Protein AF-0000000069417308 (afdb_homodimer)

Radius of gyration: 27.57 Å; Cα contacts (8 Å, |Δi|>4): 1697; chains: 2; bounding box: 62×81×60 Å

Foldseek 3Di:
DDDPCPPPDDDDDDQLVVLVVVLVVDPDPLFFEFADPAFADLVRHQDQAPLLVVVLVVVVPDPVDDFDFAALQADVLLQLLVVCLQQNPPAPLSVQQQKGKGKAQFLLRLLLLVLLLLCPPVVAQEEEEEVVADPCNVVSNVVSPRPHYHYFYAADLVVLAGPLVRRLVVLLPDAASYEYEAELALTPAALHDDDPVSLVSVLVSCVVRNYAYEYEYAQQCLWQLHNCVSSVNVNVSVVVVDFYKYKYGPCHLNVPVPLRIIMIMTGHNHNVVSVVSVVVSSVVSCVPPNHDGHSVSSSSSVQSVDPVSVVSSSVVSNVNQVVLLVLLVLLQVLLVVVVQPDNQVSSNNRIGQKHQRSDAQVLQVCCCPVLNYGHGSRRMTGSSSDHPVNSNVSSVSSSVSRVD/DDDPCPPPDDDDDDQLVVLVVVLVVDPDPLFFEFADPAFADLVRHQDQAPLLVVVLVVVVPDPVDDFDFAALQADVLLQLLVVCLQQNPPAPLVVQQQKGKGKAQFLLRLLLLVLLLLCPPVVAQEEEEEVVADPCNVVSNVVSPRPHYHYFYAADLVVLAGPLVRRLVVLLPDAASYEYEAELALTPAALHDDDPVSLVSVLVSCVVRNYAYEYEYAQQCQWQLHNCVSSVNVNVSVVVVDFYKYKYGPCHLNVPVPLRIIMIMTGHNHNVVSVVSVVVSSVVSCVPPNHDGHSVSSSSSVQSVDPVSVVSSSVVSNVNQVVLLVLLVLLQVLLVVVVQPDNQVSSNNRIGQKHQRSDAQVLQVCCCPVLNYGHGSRRMTGSSSDHPVNSNVSSVSSSVSRVD

Secondary structure (DSSP, 8-state):
---TTTTPPPPPPPHHHHHHHHHHH---TT-EE----S---TTS-----HHHHHHHHHHHH-TT---PPPPTT--HHHHHHHHHHHH-TT-HHHHTT-EEEEEEEHHHHHHHHHHHHHHHTS---EEEEEES--THHHHHHHHTT--EEEEEE-EETTTTEE-HHHHHHHHHTPPTT-EEEEE-SS-TTT-----HHHHHHHHHHHHHHT-EEEEEES-TTTTTS-TTGGGHHHHHHHHTT--EEEEEE-TTTTT-TTTTEEEEEEE-SSHHHHHHHHHHHHHHHHTTTSS--SHHHHHHHHHHT-HHHHHHHHHHHHHHHHHHHHHHHHHHHHHHHTT-SS--THHHHS-SSEEE----HHHHHHHHHTT-EE--TTSEEEGGG--TTTHHHHHHHHHHHHH-/---TTTTPPPPPPPHHHHHHHHHHH---TT-EE----S---TTS-----HHHHHHHHHHHH-TT---PPPPTT--HHHHHHHHHHHH-TT-HHHHTT-EEEEEEEHHHHHHHHHHHHHHHTS---EEEEEES--THHHHHHHHTT--EEEEEE-EETTTTEE-HHHHHHHHHTPPTT-EEEEE-SS-TTT-----HHHHHHHHHHHHHHT-EEEEEES-TTTTTS-TTGGGHHHHHHHHTT--EEEEEE-HHHHT-TTTTEEEEEEE-SSHHHHHHHHHHHHHHHHTTTSS--SHHHHHHHHHHT-HHHHHHHHHHHHHHHHHHHHHHHHHHHHHHHTT-SS--THHHHS-SSEEE----HHHHHHHHHTT-EE--TTSEEEGGG--TTTHHHHHHHHHHHHH-

So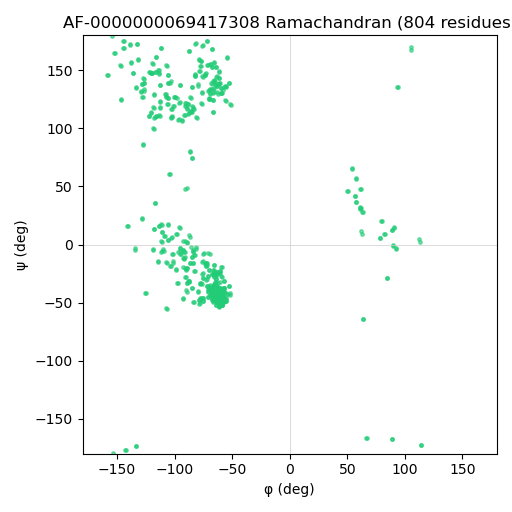lvent-accessible surface area (backbone atoms only — not comparable to full-atom values): 40293 Å² total; per-residue (Å²): 116,88,42,98,41,66,80,51,66,68,48,80,73,57,62,64,60,49,53,51,52,51,55,72,68,47,82,59,88,72,50,42,62,21,48,58,96,59,70,35,38,73,86,68,36,78,60,70,45,67,61,57,49,54,44,41,38,51,58,45,68,39,83,85,65,74,37,63,66,45,51,47,45,23,57,64,65,28,30,55,50,52,49,31,61,51,54,39,80,84,29,62,48,61,75,61,48,7,54,50,50,31,45,27,40,12,37,50,19,11,47,28,53,50,31,41,45,41,30,70,75,68,61,30,40,38,38,35,37,43,39,74,47,51,86,58,60,62,53,20,35,41,74,46,64,35,80,39,81,43,70,26,48,36,61,28,81,86,77,58,40,71,25,58,69,50,26,52,56,46,50,63,66,46,53,68,50,24,34,37,54,41,60,47,36,41,23,51,45,53,3,53,63,75,51,73,69,52,46,51,52,52,51,52,43,40,59,74,33,48,43,38,45,36,32,41,31,50,35,50,16,34,34,76,35,34,48,64,71,34,28,44,52,63,36,50,42,48,74,72,62,51,60,36,37,35,17,30,24,40,26,63,53,57,37,30,44,14,41,24,30,18,29,26,35,39,39,36,64,32,42,67,28,29,54,18,50,50,37,44,48,38,54,55,36,42,37,44,33,37,34,44,54,40,68,44,38,52,46,51,26,54,30,70,73,29,71,71,44,32,53,53,43,49,50,52,24,31,52,54,17,49,50,40,52,47,46,29,47,49,50,40,52,47,31,56,73,68,62,34,90,72,83,60,58,49,51,63,69,30,33,34,59,32,35,48,71,72,45,47,55,68,39,35,48,44,35,33,74,73,57,36,36,37,52,40,64,76,21,32,32,22,46,30,53,50,28,87,85,45,42,66,59,53,38,52,50,50,39,47,48,73,76,101,116,86,45,96,41,66,78,50,67,67,49,79,74,56,62,65,59,49,52,50,51,51,54,73,68,47,82,59,88,72,52,43,63,21,49,57,96,58,71,34,39,74,86,66,37,78,59,70,43,66,60,57,50,53,45,41,39,51,58,45,67,40,83,85,64,74,36,63,66,44,51,48,44,22,56,64,65,28,31,55,49,52,48,31,61,50,54,38,80,84,29,62,48,62,76,61,49,7,53,49,50,31,46,26,38,12,38,50,18,12,47,28,53,50,31,42,46,40,30,70,73,68,62,32,41,36,39,36,36,44,39,74,46,54,85,57,59,63,54,20,34,41,74,45,64,35,80,39,82,44,71,28,47,36,63,27,83,86,76,59,39,72,25,60,67,50,24,52,55,45,49,62,67,45,54,68,51,24,34,37,54,40,61,48,34,41,23,50,46,52,3,53,64,76,53,75,70,51,45,51,52,51,50,50,43,40,59,74,34,48,42,38,44,35,32,41,31,50,36,52,16,34,34,77,34,34,49,64,72,35,27,43,52,62,37,50,43,50,75,72,62,51,60,37,37,34,19,30,24,38,26,61,52,59,39,29,45,14,42,24,32,19,29,25,34,40,37,36,62,32,42,68,27,28,53,17,50,49,38,46,48,37,54,54,37,43,36,44,33,36,36,44,53,41,67,44,39,52,47,52,27,53,31,70,73,29,73,70,44,32,53,53,44,50,51,50,26,31,52,55,17,50,49,39,54,49,46,30,46,50,49,39,50,48,31,54,72,68,62,34,89,73,84,60,58,51,54,63,70,30,33,35,59,31,35,48,71,74,45,47,56,69,39,37,48,45,36,33,73,74,55,36,36,37,53,40,64,77,21,32,33,23,45,32,52,50,29,84,85,46,41,65,58,52,38,52,51,50,37,47,48,74,76,101

Nearest PDB structures (foldseek):
  3pdb-assembly1_A  TM=9.779E-01  e=7.940E-50  Mus musculus
  7aat-assembly1_A  TM=9.725E-01  e=1.967E-49  Gallus gallus
  8skr-assembly1_C  TM=9.762E-01  e=3.353E-49  Homo sapiens
  5ax8-assembly2_D  TM=9.815E-01  e=4.342E-48  Homo sapiens
  4eu1-assembly1_B  TM=9.688E-01  e=7.222E-45  Trypanosoma brucei

Organism: NCBI:txid2607531

pLDDT: mean 96.26, std 3.52, range [65.75, 98.94]

Structure (mmCIF, N/CA/C/O backbone):
data_AF-0000000069417308-model_v1
#
loop_
_entity.id
_entity.type
_entity.pdbx_description
1 polymer 'Aspartate aminotransferase'
#
loop_
_atom_site.group_PDB
_atom_site.id
_atom_site.type_symbol
_atom_site.label_atom_id
_atom_site.label_alt_id
_atom_site.label_comp_id
_atom_site.label_asym_id
_atom_site.label_entity_id
_atom_site.label_seq_id
_atom_site.pdbx_PDB_ins_code
_atom_site.Cartn_x
_atom_site.Cartn_y
_atom_site.Cartn_z
_atom_site.occupancy
_atom_site.B_iso_or_equiv
_atom_site.auth_seq_id
_atom_site.auth_comp_id
_atom_site.auth_asym_id
_atom_site.auth_atom_id
_atom_site.pdbx_PDB_model_num
ATOM 1 N N . MET A 1 1 ? -25.172 -20.375 13.344 1 65.75 1 MET A N 1
ATOM 2 C CA . MET A 1 1 ? -23.891 -21.047 13.586 1 65.75 1 MET A CA 1
ATOM 3 C C . MET A 1 1 ? -22.984 -20.172 14.453 1 65.75 1 MET A C 1
ATOM 5 O O . MET A 1 1 ? -23.078 -18.938 14.414 1 65.75 1 MET A O 1
ATOM 9 N N . SER A 1 2 ? -22.328 -20.781 15.375 1 86.12 2 SER A N 1
ATOM 10 C CA . SER A 1 2 ? -21.375 -20.109 16.25 1 86.12 2 SER A CA 1
ATOM 11 C C . SER A 1 2 ? -20.172 -19.609 15.461 1 86.12 2 SER A C 1
ATOM 13 O O . SER A 1 2 ? -19.812 -20.172 14.422 1 86.12 2 SER A O 1
ATOM 15 N N . SER A 1 3 ? -19.734 -18.344 15.695 1 94.75 3 SER A N 1
ATOM 16 C CA . SER A 1 3 ? -18.578 -17.781 15.023 1 94.75 3 SER A CA 1
ATOM 17 C C . SER A 1 3 ? -17.359 -17.75 15.945 1 94.75 3 SER A C 1
ATOM 19 O O . SER A 1 3 ? -17.484 -17.438 17.125 1 94.75 3 SER A O 1
ATOM 21 N N . LYS A 1 4 ? -16.25 -18.047 15.398 1 94.19 4 LYS A N 1
ATOM 22 C CA . LYS A 1 4 ? -15.008 -17.953 16.172 1 94.19 4 LYS A CA 1
ATOM 23 C C . LYS A 1 4 ? -14.641 -16.5 16.438 1 94.19 4 LYS A C 1
ATOM 25 O O . LYS A 1 4 ? -13.773 -16.234 17.281 1 94.19 4 LYS A O 1
ATOM 30 N N . TYR A 1 5 ? -15.375 -15.547 15.828 1 96.88 5 TYR A N 1
ATOM 31 C CA . TYR A 1 5 ? -15.07 -14.133 15.969 1 96.88 5 TYR A CA 1
ATOM 32 C C . TYR A 1 5 ? -16.156 -13.414 16.766 1 96.88 5 TYR A C 1
ATOM 34 O O . TYR A 1 5 ? -16.234 -12.18 16.75 1 96.88 5 TYR A O 1
ATOM 42 N N . ALA A 1 6 ? -16.922 -14.172 17.453 1 94.38 6 ALA A N 1
ATOM 43 C CA . ALA A 1 6 ? -18.062 -13.617 18.188 1 94.38 6 ALA A CA 1
ATOM 44 C C . ALA A 1 6 ? -17.594 -12.703 19.312 1 94.38 6 ALA A C 1
ATOM 46 O O . ALA A 1 6 ? -18.312 -11.773 19.703 1 94.38 6 ALA A O 1
ATOM 47 N N . ASP A 1 7 ? -16.344 -12.922 19.797 1 93.5 7 ASP A N 1
ATOM 48 C CA . ASP A 1 7 ? -15.898 -12.18 20.969 1 93.5 7 ASP A CA 1
ATOM 49 C C . ASP A 1 7 ? -14.836 -11.141 20.578 1 93.5 7 ASP A C 1
ATOM 51 O O . ASP A 1 7 ? -14.234 -10.516 21.453 1 93.5 7 ASP A O 1
ATOM 55 N N . VAL A 1 8 ? -14.641 -10.992 19.312 1 96.25 8 VAL A N 1
ATOM 56 C CA . VAL A 1 8 ? -13.719 -9.953 18.859 1 96.25 8 VAL A CA 1
ATOM 57 C C . VAL A 1 8 ? -14.289 -8.578 19.188 1 96.25 8 VAL A C 1
ATOM 59 O O . VAL A 1 8 ? -15.453 -8.297 18.891 1 96.25 8 VAL A O 1
ATOM 62 N N . PRO A 1 9 ? -13.57 -7.754 19.906 1 95.62 9 PRO A N 1
ATOM 63 C CA . PRO A 1 9 ? -14.086 -6.426 20.219 1 95.62 9 PRO A CA 1
ATOM 64 C C . PRO A 1 9 ? -14.258 -5.539 18.984 1 95.62 9 PRO A C 1
ATOM 66 O O . PRO A 1 9 ? -13.438 -5.59 18.078 1 95.62 9 PRO A O 1
ATOM 69 N N . ILE A 1 10 ? -15.312 -4.793 18.969 1 94.88 10 ILE A N 1
ATOM 70 C CA . ILE A 1 10 ? -15.477 -3.76 17.953 1 94.88 10 ILE A CA 1
ATOM 71 C C . ILE A 1 10 ? -14.477 -2.633 18.203 1 94.88 10 ILE A C 1
ATOM 73 O O . ILE A 1 10 ? -14.391 -2.098 19.312 1 94.88 10 ILE A O 1
ATOM 77 N N . ALA A 1 11 ? -13.703 -2.312 17.219 1 93.19 11 ALA A N 1
ATOM 78 C CA . ALA A 1 11 ? -12.711 -1.252 17.359 1 93.19 11 ALA A CA 1
ATOM 79 C C . ALA A 1 11 ? -13.367 0.123 17.359 1 93.19 11 ALA A C 1
ATOM 81 O O . ALA A 1 11 ? -14.383 0.33 16.688 1 93.19 11 ALA A O 1
ATOM 82 N N . ASP A 1 12 ? -12.734 1.013 18.156 1 89.31 12 ASP A N 1
ATOM 83 C CA . ASP A 1 12 ? -13.195 2.396 18.094 1 89.31 12 ASP A CA 1
ATOM 84 C C . ASP A 1 12 ? -12.992 2.982 16.688 1 89.31 12 ASP A C 1
ATOM 86 O O . ASP A 1 12 ? -11.977 2.721 16.047 1 89.31 12 ASP A O 1
ATOM 90 N N . PRO A 1 13 ? -13.969 3.674 16.297 1 86.44 13 PRO A N 1
ATOM 91 C CA . PRO A 1 13 ? -13.781 4.297 14.977 1 86.44 13 PRO A CA 1
ATOM 92 C C . PRO A 1 13 ? -12.641 5.316 14.969 1 86.44 13 PRO A C 1
ATOM 94 O O . PRO A 1 13 ? -12.328 5.906 16 1 86.44 13 PRO A O 1
ATOM 97 N N . VAL A 1 14 ? -12.102 5.461 13.844 1 85.12 14 VAL A N 1
ATOM 98 C CA . VAL A 1 14 ? -11.117 6.523 13.656 1 85.12 14 VAL A CA 1
ATOM 99 C C . VAL A 1 14 ? -11.812 7.879 13.688 1 85.12 14 VAL A C 1
ATOM 101 O O . VAL A 1 14 ? -12.742 8.125 12.906 1 85.12 14 VAL A O 1
ATOM 104 N N . GLU A 1 15 ? -11.359 8.695 14.5 1 83.38 15 GLU A N 1
ATOM 105 C CA . GLU A 1 15 ? -12.07 9.922 14.844 1 83.38 15 GLU A CA 1
ATOM 106 C C . GLU A 1 15 ? -12.391 10.75 13.602 1 83.38 15 GLU A C 1
ATOM 108 O O . GLU A 1 15 ? -13.539 11.148 13.391 1 83.38 15 GLU A O 1
ATOM 113 N N . VAL A 1 16 ? -11.422 10.93 12.797 1 82.69 16 VAL A N 1
ATOM 114 C CA . VAL A 1 16 ? -11.602 11.812 11.648 1 82.69 16 VAL A CA 1
ATOM 115 C C . VAL A 1 16 ? -12.656 11.242 10.711 1 82.69 16 VAL A C 1
ATOM 117 O O . VAL A 1 16 ? -13.461 11.984 10.141 1 82.69 16 VAL A O 1
ATOM 120 N N . PHE A 1 17 ? -12.703 10.031 10.602 1 80.75 17 PHE A N 1
ATOM 121 C CA . PHE A 1 17 ? -13.672 9.391 9.719 1 80.75 17 PHE A CA 1
ATOM 122 C C . PHE A 1 17 ? -15.055 9.367 10.367 1 80.75 17 PHE A C 1
ATOM 124 O O . PHE A 1 17 ? -16.062 9.555 9.68 1 80.75 17 PHE A O 1
ATOM 131 N N . ALA A 1 18 ? -15.047 9.234 11.648 1 84.44 18 ALA A N 1
ATOM 132 C CA . ALA A 1 18 ? -16.312 9.266 12.383 1 84.44 18 ALA A CA 1
ATOM 133 C C . ALA A 1 18 ? -16.953 10.648 12.312 1 84.44 18 ALA A C 1
ATOM 135 O O . ALA A 1 18 ? -18.172 10.766 12.109 1 84.44 18 ALA A O 1
ATOM 136 N N . VAL A 1 19 ? -16.156 11.672 12.438 1 89.25 19 VAL A N 1
ATOM 137 C CA . VAL A 1 19 ? -16.641 13.047 12.391 1 89.25 19 VAL A CA 1
ATOM 138 C C . VAL A 1 19 ? -17.172 13.359 10.992 1 89.25 19 VAL A C 1
ATOM 140 O O . VAL A 1 19 ? -18.234 13.984 10.852 1 89.25 19 VAL A O 1
ATOM 143 N N . SER A 1 20 ? -16.484 12.844 10.023 1 87.94 20 SER A N 1
ATOM 144 C CA . SER A 1 20 ? -16.906 13.062 8.648 1 87.94 20 SER A CA 1
ATOM 145 C C . SER A 1 20 ? -18.219 12.336 8.359 1 87.94 20 SER A C 1
ATOM 147 O O . SER A 1 20 ? -19.078 12.859 7.645 1 87.94 20 SER A O 1
ATOM 149 N N . ALA A 1 21 ? -18.344 11.164 8.867 1 86.69 21 ALA A N 1
ATOM 150 C CA . ALA A 1 21 ? -19.594 10.406 8.703 1 86.69 21 ALA A CA 1
ATOM 151 C C . ALA A 1 21 ? -20.766 11.125 9.375 1 86.69 21 ALA A C 1
ATOM 153 O O . ALA A 1 21 ? -21.859 11.18 8.82 1 86.69 21 ALA A O 1
ATOM 154 N N . ALA A 1 22 ? -20.516 11.633 10.508 1 91.75 22 ALA A N 1
ATOM 155 C CA . ALA A 1 22 ? -21.547 12.383 11.234 1 91.75 22 ALA A CA 1
ATOM 156 C C . ALA A 1 22 ? -21.969 13.625 10.461 1 91.75 22 ALA A C 1
ATOM 158 O O . ALA A 1 22 ? -23.156 13.945 10.406 1 91.75 22 ALA A O 1
ATOM 159 N N . TYR A 1 23 ? -21.062 14.281 9.906 1 94.19 23 TYR A N 1
ATOM 160 C CA . TYR A 1 23 ? -21.359 15.438 9.07 1 94.19 23 TYR A CA 1
ATOM 161 C C . TYR A 1 23 ? -22.25 15.055 7.898 1 94.19 23 TYR A C 1
ATOM 163 O O . TYR A 1 23 ? -23.234 15.75 7.609 1 94.19 23 TYR A O 1
ATOM 171 N N . ARG A 1 24 ? -21.938 13.977 7.234 1 90.75 24 ARG A N 1
ATOM 172 C CA . ARG A 1 24 ? -22.703 13.539 6.066 1 90.75 24 ARG A CA 1
ATOM 173 C C . ARG A 1 24 ? -24.125 13.172 6.449 1 90.75 24 ARG A C 1
ATOM 175 O O . ARG A 1 24 ? -25.062 13.391 5.672 1 90.75 24 ARG A O 1
ATOM 182 N N . ALA A 1 25 ? -24.25 12.719 7.652 1 93.69 25 ALA A N 1
ATOM 183 C CA . ALA A 1 25 ? -25.562 12.25 8.117 1 93.69 25 ALA A CA 1
ATOM 184 C C . ALA A 1 25 ? -26.406 13.414 8.625 1 93.69 25 ALA A C 1
ATOM 186 O O . ALA A 1 25 ? -27.625 13.273 8.797 1 93.69 25 ALA A O 1
ATOM 187 N N . ASP A 1 26 ? -25.812 14.492 8.867 1 96.69 26 ASP A N 1
ATOM 188 C CA . ASP A 1 26 ? -26.5 15.656 9.43 1 96.69 26 ASP A CA 1
ATOM 189 C C . ASP A 1 26 ? -27.312 16.375 8.359 1 96.69 26 ASP A C 1
ATOM 191 O O . ASP A 1 26 ? -26.766 16.844 7.359 1 96.69 26 ASP A O 1
ATOM 195 N N . PRO A 1 27 ? -28.562 16.484 8.594 1 96.44 27 PRO A N 1
ATOM 196 C CA . PRO A 1 27 ? -29.406 17.109 7.586 1 96.44 27 PRO A CA 1
ATOM 197 C C . PRO A 1 27 ? -29.438 18.641 7.703 1 96.44 27 PRO A C 1
ATOM 199 O O . PRO A 1 27 ? -30 19.312 6.848 1 96.44 27 PRO A O 1
ATOM 202 N N . ASP A 1 28 ? -28.781 19.234 8.664 1 96.81 28 ASP A N 1
ATOM 203 C CA . ASP A 1 28 ? -28.828 20.672 8.859 1 96.81 28 ASP A CA 1
ATOM 204 C C . ASP A 1 28 ? -28.234 21.406 7.66 1 96.81 28 ASP A C 1
ATOM 206 O O . ASP A 1 28 ? -27.125 21.094 7.219 1 96.81 28 ASP A O 1
ATOM 210 N N . PRO A 1 29 ? -28.922 22.359 7.18 1 95.06 29 PRO A N 1
ATOM 211 C CA . PRO A 1 29 ? -28.438 23.047 5.984 1 95.06 29 PRO A CA 1
ATOM 212 C C . PRO A 1 29 ? -27.25 23.953 6.266 1 95.06 29 PRO A C 1
ATOM 214 O O . PRO A 1 29 ? -26.531 24.344 5.34 1 95.06 29 PRO A O 1
ATOM 217 N N . ASN A 1 30 ? -27.016 24.281 7.496 1 95.06 30 ASN A N 1
ATOM 218 C CA . ASN A 1 30 ? -25.922 25.188 7.848 1 95.06 30 ASN A CA 1
ATOM 219 C C . ASN A 1 30 ? -24.688 24.422 8.312 1 95.06 30 ASN A C 1
ATOM 221 O O . ASN A 1 30 ? -23.734 25.016 8.805 1 95.06 30 ASN A O 1
ATOM 225 N N . LYS A 1 31 ? -24.766 23.125 8.133 1 97.38 31 LYS A N 1
ATOM 226 C CA . LYS A 1 31 ? -23.656 22.328 8.633 1 97.38 31 LYS A CA 1
ATOM 227 C C . LYS A 1 31 ? -22.344 22.703 7.938 1 97.38 31 LYS A C 1
ATOM 229 O O . LYS A 1 31 ? -22.344 23.078 6.762 1 97.38 31 LYS A O 1
ATOM 234 N N . VAL A 1 32 ? -21.219 22.688 8.664 1 97.25 32 VAL A N 1
ATOM 235 C CA . VAL A 1 32 ? -19.875 22.984 8.172 1 97.25 32 VAL A CA 1
ATOM 236 C C . VAL A 1 32 ? -18.922 21.875 8.586 1 97.25 32 VAL A C 1
ATOM 238 O O . VAL A 1 32 ? -18.953 21.406 9.719 1 97.25 32 VAL A O 1
ATOM 241 N N . ASN A 1 33 ? -18.125 21.375 7.621 1 95.56 33 ASN A N 1
ATOM 242 C CA . ASN A 1 33 ? -17.125 20.359 7.918 1 95.56 33 ASN A CA 1
ATOM 243 C C . ASN A 1 33 ? -15.719 20.953 7.977 1 95.56 33 ASN A C 1
ATOM 245 O O . ASN A 1 33 ? -15.156 21.328 6.949 1 95.56 33 ASN A O 1
ATOM 249 N N . LEU A 1 34 ? -15.172 21.016 9.156 1 96.31 34 LEU A N 1
ATOM 250 C CA . LEU A 1 34 ? -13.82 21.531 9.336 1 96.31 34 LEU A CA 1
ATOM 251 C C . LEU A 1 34 ? -12.875 20.422 9.805 1 96.31 34 LEU A C 1
ATOM 253 O O . LEU A 1 34 ? -11.781 20.688 10.281 1 96.31 34 LEU A O 1
ATOM 257 N N . SER A 1 35 ? -13.359 19.156 9.633 1 91.69 35 SER A N 1
ATOM 258 C CA . SER A 1 35 ? -12.602 18.047 10.211 1 91.69 35 SER A CA 1
ATOM 259 C C . SER A 1 35 ? -11.727 17.375 9.156 1 91.69 35 SER A C 1
ATOM 261 O O . SER A 1 35 ? -10.734 16.734 9.484 1 91.69 35 SER A O 1
ATOM 263 N N . VAL A 1 36 ? -12.031 17.531 7.922 1 84.62 36 VAL A N 1
ATOM 264 C CA . VAL A 1 36 ? -11.438 16.703 6.871 1 84.62 36 VAL A CA 1
ATOM 265 C C . VAL A 1 36 ? -10.039 17.234 6.535 1 84.62 36 VAL A C 1
ATOM 267 O O . VAL A 1 36 ? -9.844 18.438 6.379 1 84.62 36 VAL A O 1
ATOM 270 N N . GLY A 1 37 ? -9.039 16.391 6.344 1 88.44 37 GLY A N 1
ATOM 271 C CA . GLY A 1 37 ? -7.684 16.781 5.996 1 88.44 37 GLY A CA 1
ATOM 272 C C . GLY A 1 37 ? -7.449 16.844 4.5 1 88.44 37 GLY A C 1
ATOM 273 O O . GLY A 1 37 ? -6.496 16.25 3.988 1 88.44 37 GLY A O 1
ATOM 274 N N . ALA A 1 38 ? -8.344 17.5 3.754 1 92.88 38 ALA A N 1
ATOM 275 C CA . ALA A 1 38 ? -8.234 17.656 2.305 1 92.88 38 ALA A CA 1
ATOM 276 C C . ALA A 1 38 ? -8.57 19.078 1.879 1 92.88 38 ALA A C 1
ATOM 278 O O . ALA A 1 38 ? -9.367 19.766 2.533 1 92.88 38 ALA A O 1
ATOM 279 N N . TYR A 1 39 ? -7.941 19.531 0.86 1 95.38 39 TYR A N 1
ATOM 280 C CA . TYR A 1 39 ? -8.195 20.859 0.327 1 95.38 39 TYR A CA 1
ATOM 281 C C . TYR A 1 39 ? -9.602 20.953 -0.244 1 95.38 39 TYR A C 1
ATOM 283 O O . TYR A 1 39 ? -10.102 20.016 -0.853 1 95.38 39 TYR A O 1
ATOM 291 N N . ARG A 1 40 ? -10.266 22.094 -0.014 1 95.19 40 ARG A N 1
ATOM 292 C CA . ARG A 1 40 ? -11.547 22.453 -0.618 1 95.19 40 ARG A CA 1
ATOM 293 C C . ARG A 1 40 ? -11.484 23.812 -1.297 1 95.19 40 ARG A C 1
ATOM 295 O O . ARG A 1 40 ? -10.867 24.75 -0.775 1 95.19 40 ARG A O 1
ATOM 302 N N . THR A 1 41 ? -12.164 23.906 -2.41 1 94.56 41 THR A N 1
ATOM 303 C CA . THR A 1 41 ? -12.336 25.203 -3.066 1 94.56 41 THR A CA 1
ATOM 304 C C . THR A 1 41 ? -13.289 26.078 -2.273 1 94.56 41 THR A C 1
ATOM 306 O O . THR A 1 41 ? -13.844 25.656 -1.259 1 94.56 41 THR A O 1
ATOM 309 N N . ASN A 1 42 ? -13.375 27.281 -2.779 1 94.56 42 ASN A N 1
ATOM 310 C CA . ASN A 1 42 ? -14.305 28.203 -2.133 1 94.56 42 ASN A CA 1
ATOM 311 C C . ASN A 1 42 ? -15.734 27.672 -2.18 1 94.56 42 ASN A C 1
ATOM 313 O O . ASN A 1 42 ? -16.578 28.062 -1.362 1 94.56 42 ASN A O 1
ATOM 317 N N . GLU A 1 43 ? -16.047 26.781 -3.127 1 93.31 43 GLU A N 1
ATOM 318 C CA . GLU A 1 43 ? -17.375 26.172 -3.244 1 93.31 43 GLU A CA 1
ATOM 319 C C . GLU A 1 43 ? -17.469 24.891 -2.404 1 93.31 43 GLU A C 1
ATOM 321 O O . GLU A 1 43 ? -18.484 24.203 -2.443 1 93.31 43 GLU A O 1
ATOM 326 N N . GLY A 1 44 ? -16.391 24.578 -1.697 1 91.88 44 GLY A N 1
ATOM 327 C CA . GLY A 1 44 ? -16.391 23.406 -0.831 1 91.88 44 GLY A CA 1
ATOM 328 C C . GLY A 1 44 ? -16.172 22.109 -1.581 1 91.88 44 GLY A C 1
ATOM 329 O O . GLY A 1 44 ? -16.516 21.031 -1.081 1 91.88 44 GLY A O 1
ATOM 330 N N . LYS A 1 45 ? -15.617 22.234 -2.754 1 94.19 45 LYS A N 1
ATOM 331 C CA . LYS A 1 45 ? -15.461 21.062 -3.602 1 94.19 45 LYS A CA 1
ATOM 332 C C . LYS A 1 45 ? -14 20.609 -3.65 1 94.19 45 LYS A C 1
ATOM 334 O O . LYS A 1 45 ? -13.094 21.422 -3.422 1 94.19 45 LYS A O 1
ATOM 339 N N . PRO A 1 46 ? -13.797 19.312 -3.914 1 94.81 46 PRO A N 1
ATOM 340 C CA . PRO A 1 46 ? -12.422 18.875 -4.191 1 94.81 46 PRO A CA 1
ATOM 341 C C . PRO A 1 46 ? -11.836 19.562 -5.426 1 94.81 46 PRO A C 1
ATOM 343 O O . PRO A 1 46 ? -12.562 19.906 -6.355 1 94.81 46 PRO A O 1
ATOM 346 N N . TRP A 1 47 ? -10.594 19.766 -5.43 1 96 47 TRP A N 1
ATOM 347 C CA . TRP A 1 47 ? -9.93 20.406 -6.555 1 96 47 TRP A CA 1
ATOM 348 C C . TRP A 1 47 ? -8.93 19.469 -7.211 1 96 47 TRP A C 1
ATOM 350 O O . TRP A 1 47 ? -7.906 19.125 -6.613 1 96 47 TRP A O 1
ATOM 360 N N . VAL A 1 48 ? -9.258 19.031 -8.398 1 97.62 48 VAL A N 1
ATOM 361 C CA . VAL A 1 48 ? -8.273 18.328 -9.219 1 97.62 48 VAL A CA 1
ATOM 362 C C . VAL A 1 48 ? -7.414 19.344 -9.969 1 97.62 48 VAL A C 1
ATOM 364 O O . VAL A 1 48 ? -7.922 20.109 -10.805 1 97.62 48 VAL A O 1
ATOM 367 N N . LEU A 1 49 ? -6.137 19.375 -9.695 1 98 49 LEU A N 1
ATOM 368 C CA . LEU A 1 49 ? -5.27 20.359 -10.328 1 98 49 LEU A CA 1
ATOM 369 C C . LEU A 1 49 ? -5.266 20.188 -11.844 1 98 49 LEU A C 1
ATOM 371 O O . LEU A 1 49 ? -5.23 19.078 -12.352 1 98 49 LEU A O 1
ATOM 375 N N . PRO A 1 50 ? -5.297 21.297 -12.539 1 97.75 50 PRO A N 1
ATOM 376 C CA . PRO A 1 50 ? -5.352 21.219 -14 1 97.75 50 PRO A CA 1
ATOM 377 C C . PRO A 1 50 ? -4.195 20.422 -14.594 1 97.75 50 PRO A C 1
ATOM 379 O O . PRO A 1 50 ? -4.406 19.609 -15.492 1 97.75 50 PRO A O 1
ATOM 382 N N . VAL A 1 51 ? -3.01 20.609 -14.055 1 98.56 51 VAL A N 1
ATOM 383 C CA . VAL A 1 51 ? -1.84 19.922 -14.594 1 98.56 51 VAL A CA 1
ATOM 384 C C . VAL A 1 51 ? -1.965 18.406 -14.344 1 98.56 51 VAL A C 1
ATOM 386 O O . VAL A 1 51 ? -1.522 17.609 -15.164 1 98.56 51 VAL A O 1
ATOM 389 N N . VAL A 1 52 ? -2.543 17.969 -13.211 1 98.5 52 VAL A N 1
ATOM 390 C CA . VAL A 1 52 ? -2.766 16.562 -12.906 1 98.5 52 VAL A CA 1
ATOM 391 C C . VAL A 1 52 ? -3.709 15.953 -13.938 1 98.5 52 VAL A C 1
ATOM 393 O O . VAL A 1 52 ? -3.441 14.867 -14.469 1 98.5 52 VAL A O 1
ATOM 396 N N . HIS A 1 53 ? -4.766 16.703 -14.219 1 97.75 53 HIS A N 1
ATOM 397 C CA . HIS A 1 53 ? -5.719 16.234 -15.219 1 97.75 53 HIS A CA 1
ATOM 398 C C . HIS A 1 53 ? -5.055 16.062 -16.578 1 97.75 53 HIS A C 1
ATOM 400 O O . HIS A 1 53 ? -5.262 15.055 -17.25 1 97.75 53 HIS A O 1
ATOM 406 N N . LYS A 1 54 ? -4.254 17.047 -16.969 1 97.94 54 LYS A N 1
ATOM 407 C CA . LYS A 1 54 ? -3.541 17.016 -18.234 1 97.94 54 LYS A CA 1
ATOM 408 C C . LYS A 1 54 ? -2.627 15.797 -18.328 1 97.94 54 LYS A C 1
ATOM 410 O O . LYS A 1 54 ? -2.617 15.094 -19.344 1 97.94 54 LYS A O 1
ATOM 415 N N . VAL A 1 55 ? -1.918 15.547 -17.297 1 98.56 55 VAL A N 1
ATOM 416 C CA . VAL A 1 55 ? -0.929 14.469 -17.281 1 98.56 55 VAL A CA 1
ATOM 417 C C . VAL A 1 55 ? -1.635 13.117 -17.266 1 98.56 55 VAL A C 1
ATOM 419 O O . VAL A 1 55 ? -1.191 12.172 -17.922 1 98.56 55 VAL A O 1
ATOM 422 N N . GLU A 1 56 ? -2.711 12.977 -16.516 1 98.44 56 GLU A N 1
ATOM 423 C CA . GLU A 1 56 ? -3.461 11.727 -16.484 1 98.44 56 GLU A CA 1
ATOM 424 C C . GLU A 1 56 ? -4 11.375 -17.875 1 98.44 56 GLU A C 1
ATOM 426 O O . GLU A 1 56 ? -3.99 10.211 -18.281 1 98.44 56 GLU A O 1
ATOM 431 N N . LEU A 1 57 ? -4.5 12.383 -18.578 1 98.06 57 LEU A N 1
ATOM 432 C CA . LEU A 1 57 ? -4.973 12.164 -19.938 1 98.06 57 LEU A CA 1
ATOM 433 C C . LEU A 1 57 ? -3.83 11.727 -20.844 1 98.06 57 LEU A C 1
ATOM 435 O O . LEU A 1 57 ? -3.998 10.828 -21.672 1 98.06 57 LEU A O 1
ATOM 439 N N . GLN A 1 58 ? -2.705 12.375 -20.672 1 98.12 58 GLN A N 1
ATOM 440 C CA . GLN A 1 58 ? -1.519 12.016 -21.453 1 98.12 58 GLN A CA 1
ATOM 441 C C . GLN A 1 58 ? -1.105 10.57 -21.188 1 98.12 58 GLN A C 1
ATOM 443 O O . GLN A 1 58 ? -0.803 9.828 -22.125 1 98.12 58 GLN A O 1
ATOM 448 N N . ILE A 1 59 ? -1.117 10.172 -19.938 1 98.06 59 ILE A N 1
ATOM 449 C CA . ILE A 1 59 ? -0.716 8.828 -19.547 1 98.06 59 ILE A CA 1
ATOM 450 C C . ILE A 1 59 ? -1.687 7.809 -20.141 1 98.06 59 ILE A C 1
ATOM 452 O O . ILE A 1 59 ? -1.266 6.809 -20.719 1 98.06 59 ILE A O 1
ATOM 456 N N . ALA A 1 60 ? -2.963 8.055 -20.031 1 97.69 60 ALA A N 1
ATOM 457 C CA . ALA A 1 60 ? -3.982 7.113 -20.484 1 97.69 60 ALA A CA 1
ATOM 458 C C . ALA A 1 60 ? -3.945 6.953 -22 1 97.69 60 ALA A C 1
ATOM 460 O O . ALA A 1 60 ? -4.277 5.887 -22.531 1 97.69 60 ALA A O 1
ATOM 461 N N . SER A 1 61 ? -3.484 7.961 -22.719 1 97.12 61 SER A N 1
ATOM 462 C CA . SER A 1 61 ? -3.529 7.957 -24.172 1 97.12 61 SER A CA 1
ATOM 463 C C . SER A 1 61 ? -2.211 7.469 -24.766 1 97.12 61 SER A C 1
ATOM 465 O O . SER A 1 61 ? -2.1 7.285 -25.984 1 97.12 61 SER A O 1
ATOM 467 N N . ASP A 1 62 ? -1.215 7.293 -23.938 1 97.19 62 ASP A N 1
ATOM 468 C CA . ASP A 1 62 ? 0.11 6.914 -24.422 1 97.19 62 ASP A CA 1
ATOM 469 C C . ASP A 1 62 ? 0.19 5.414 -24.688 1 97.19 62 ASP A C 1
ATOM 471 O O . ASP A 1 62 ? 0.259 4.613 -23.766 1 97.19 62 ASP A O 1
ATOM 475 N N . PRO A 1 63 ? 0.27 4.992 -25.906 1 94.25 63 PRO A N 1
ATOM 476 C CA . PRO A 1 63 ? 0.243 3.564 -26.234 1 94.25 63 PRO A CA 1
ATOM 477 C C . PRO A 1 63 ? 1.561 2.861 -25.906 1 94.25 63 PRO A C 1
ATOM 479 O O . PRO A 1 63 ? 1.634 1.631 -25.953 1 94.25 63 PRO A O 1
ATOM 482 N N . THR A 1 64 ? 2.541 3.586 -25.562 1 95.5 64 THR A N 1
ATOM 483 C CA . THR A 1 64 ? 3.844 2.986 -25.281 1 95.5 64 THR A CA 1
ATOM 484 C C . THR A 1 64 ? 3.938 2.531 -23.828 1 95.5 64 THR A C 1
ATOM 486 O O . THR A 1 64 ? 4.852 1.788 -23.469 1 95.5 64 THR A O 1
ATOM 489 N N . LEU A 1 65 ? 3.08 2.996 -23.047 1 96.62 65 LEU A N 1
ATOM 490 C CA . LEU A 1 65 ? 3.098 2.625 -21.641 1 96.62 65 LEU A CA 1
ATOM 491 C C . LEU A 1 65 ? 2.42 1.276 -21.422 1 96.62 65 LEU A C 1
ATOM 493 O O . LEU A 1 65 ? 1.511 0.907 -22.172 1 96.62 65 LEU A O 1
ATOM 497 N N . ASN A 1 66 ? 2.926 0.505 -20.453 1 96.75 66 ASN A N 1
ATOM 498 C CA . ASN A 1 66 ? 2.355 -0.781 -20.062 1 96.75 66 ASN A CA 1
ATOM 499 C C . ASN A 1 66 ? 2.232 -0.905 -18.547 1 96.75 66 ASN A C 1
ATOM 501 O O . ASN A 1 66 ? 2.357 0.086 -17.828 1 96.75 66 ASN A O 1
ATOM 505 N N . HIS A 1 67 ? 1.864 -2.057 -18.047 1 97.31 67 HIS A N 1
ATOM 506 C CA . HIS A 1 67 ? 1.575 -2.244 -16.625 1 97.31 67 HIS A CA 1
ATOM 507 C C . HIS A 1 67 ? 2.549 -3.23 -15.992 1 97.31 67 HIS A C 1
ATOM 509 O O . HIS A 1 67 ? 2.172 -3.996 -15.102 1 97.31 67 HIS A O 1
ATOM 515 N N . GLU A 1 68 ? 3.809 -3.227 -16.406 1 95.12 68 GLU A N 1
ATOM 516 C CA . GLU A 1 68 ? 4.82 -4.113 -15.844 1 95.12 68 GLU A CA 1
ATOM 517 C C . GLU A 1 68 ? 5.121 -3.754 -14.391 1 95.12 68 GLU A C 1
ATOM 519 O O . GLU A 1 68 ? 5 -2.592 -14 1 95.12 68 GLU A O 1
ATOM 524 N N . TYR A 1 69 ? 5.543 -4.758 -13.695 1 94.88 69 TYR A N 1
ATOM 525 C CA . TYR A 1 69 ? 5.926 -4.539 -12.305 1 94.88 69 TYR A CA 1
ATOM 526 C C . TYR A 1 69 ? 6.941 -3.408 -12.195 1 94.88 69 TYR A C 1
ATOM 528 O O . TYR A 1 69 ? 7.855 -3.303 -13.016 1 94.88 69 TYR A O 1
ATOM 536 N N . LEU A 1 70 ? 6.77 -2.605 -11.203 1 96.12 70 LEU A N 1
ATOM 537 C CA . LEU A 1 70 ? 7.84 -1.69 -10.82 1 96.12 70 LEU A CA 1
ATOM 538 C C . LEU A 1 70 ? 8.93 -2.422 -10.039 1 96.12 70 LEU A C 1
ATOM 540 O O . LEU A 1 70 ? 8.695 -3.516 -9.516 1 96.12 70 LEU A O 1
ATOM 544 N N . PRO A 1 71 ? 10.164 -1.816 -10.047 1 95.31 71 PRO A N 1
ATOM 545 C CA . PRO A 1 71 ? 11.125 -2.316 -9.062 1 95.31 71 PRO A CA 1
ATOM 546 C C . PRO A 1 71 ? 10.586 -2.279 -7.637 1 95.31 71 PRO A C 1
ATOM 548 O O . PRO A 1 71 ? 9.648 -1.528 -7.348 1 95.31 71 PRO A O 1
ATOM 551 N N . ILE A 1 72 ? 11.195 -3.035 -6.785 1 96.69 72 ILE A N 1
ATOM 552 C CA . ILE A 1 72 ? 10.711 -3.215 -5.422 1 96.69 72 ILE A CA 1
ATOM 553 C C . ILE A 1 72 ? 10.609 -1.86 -4.727 1 96.69 72 ILE A C 1
ATOM 555 O O . ILE A 1 72 ? 9.641 -1.591 -4.012 1 96.69 72 ILE A O 1
ATOM 559 N N . LEU A 1 73 ? 11.555 -0.965 -4.992 1 98.19 73 LEU A N 1
ATOM 560 C CA . LEU A 1 73 ? 11.578 0.309 -4.281 1 98.19 73 LEU A CA 1
ATOM 561 C C . LEU A 1 73 ? 10.664 1.325 -4.953 1 98.19 73 LEU A C 1
ATOM 563 O O . LEU A 1 73 ? 10.43 2.408 -4.414 1 98.19 73 LEU A O 1
ATOM 567 N N . GLY A 1 74 ? 10.164 1.017 -6.152 1 98.31 74 GLY A N 1
ATOM 568 C CA . GLY A 1 74 ? 9.203 1.889 -6.812 1 98.31 74 GLY A CA 1
ATOM 569 C C . GLY A 1 74 ? 9.742 2.518 -8.086 1 98.31 74 GLY A C 1
ATOM 570 O O . GLY A 1 74 ? 10.828 2.158 -8.547 1 98.31 74 GLY A O 1
ATOM 571 N N . PHE A 1 75 ? 9.016 3.438 -8.672 1 98.56 75 PHE A N 1
ATOM 572 C CA . PHE A 1 75 ? 9.297 4.09 -9.945 1 98.56 75 PHE A CA 1
ATOM 573 C C . PHE A 1 75 ? 10.547 4.961 -9.844 1 98.56 75 PHE A C 1
ATOM 575 O O . PHE A 1 75 ? 10.547 5.973 -9.141 1 98.56 75 PHE A O 1
ATOM 582 N N . PRO A 1 76 ? 11.617 4.605 -10.555 1 98.12 76 PRO A N 1
ATOM 583 C CA . PRO A 1 76 ? 12.898 5.285 -10.359 1 98.12 76 PRO A CA 1
ATOM 584 C C . PRO A 1 76 ? 12.812 6.789 -10.609 1 98.12 76 PRO A C 1
ATOM 586 O O . PRO A 1 76 ? 13.344 7.578 -9.82 1 98.12 76 PRO A O 1
ATOM 589 N N . ASP A 1 77 ? 12.094 7.199 -11.641 1 98.5 77 ASP A N 1
ATOM 590 C CA . ASP A 1 77 ? 12 8.625 -11.953 1 98.5 77 ASP A CA 1
ATOM 591 C C . ASP A 1 77 ? 11.266 9.375 -10.844 1 98.5 77 ASP A C 1
ATOM 593 O O . ASP A 1 77 ? 11.609 10.516 -10.523 1 98.5 77 ASP A O 1
ATOM 597 N N . PHE A 1 78 ? 10.297 8.773 -10.297 1 98.88 78 PHE A N 1
ATOM 598 C CA . PHE A 1 78 ? 9.57 9.391 -9.195 1 98.88 78 PHE A CA 1
ATOM 599 C C . PHE A 1 78 ? 10.461 9.531 -7.965 1 98.88 78 PHE A C 1
ATOM 601 O O . PHE A 1 78 ? 10.539 10.602 -7.367 1 98.88 78 PHE A O 1
ATOM 608 N N . ARG A 1 79 ? 11.148 8.461 -7.586 1 98.75 79 ARG A N 1
ATOM 609 C CA . ARG A 1 79 ? 11.984 8.461 -6.391 1 98.75 79 ARG A CA 1
ATOM 610 C C . ARG A 1 79 ? 13.062 9.531 -6.48 1 98.75 79 ARG A C 1
ATOM 612 O O . ARG A 1 79 ? 13.281 10.289 -5.527 1 98.75 79 ARG A O 1
ATOM 619 N N . SER A 1 80 ? 13.664 9.633 -7.652 1 98.19 80 SER A N 1
ATOM 620 C CA . SER A 1 80 ? 14.727 10.609 -7.844 1 98.19 80 SER A CA 1
ATOM 621 C C . SER A 1 80 ? 14.18 12.031 -7.785 1 98.19 80 SER A C 1
ATOM 623 O O . SER A 1 80 ? 14.789 12.914 -7.176 1 98.19 80 SER A O 1
ATOM 625 N N . SER A 1 81 ? 13.062 12.281 -8.438 1 98.44 81 SER A N 1
ATOM 626 C CA . SER A 1 81 ? 12.469 13.617 -8.453 1 98.44 81 SER A CA 1
ATOM 627 C C . SER A 1 81 ? 11.984 14.016 -7.062 1 98.44 81 SER A C 1
ATOM 629 O O . SER A 1 81 ? 12.094 15.18 -6.672 1 98.44 81 SER A O 1
ATOM 631 N N . ALA A 1 82 ? 11.445 13.062 -6.332 1 98.62 82 ALA A N 1
ATOM 632 C CA . ALA A 1 82 ? 10.977 13.32 -4.973 1 98.62 82 ALA A CA 1
ATOM 633 C C . ALA A 1 82 ? 12.133 13.711 -4.059 1 98.62 82 ALA A C 1
ATOM 635 O O . ALA A 1 82 ? 12.008 14.633 -3.246 1 98.62 82 ALA A O 1
ATOM 636 N N . ILE A 1 83 ? 13.281 13.016 -4.195 1 98.75 83 ILE A N 1
ATOM 637 C CA . ILE A 1 83 ? 14.477 13.312 -3.408 1 98.75 83 ILE A CA 1
ATOM 638 C C . ILE A 1 83 ? 14.961 14.727 -3.721 1 98.75 83 ILE A C 1
ATOM 640 O O . ILE A 1 83 ? 15.281 15.492 -2.812 1 98.75 83 ILE A O 1
ATOM 644 N N . ARG A 1 84 ? 14.961 15.07 -5.004 1 98.31 84 ARG A N 1
ATOM 645 C CA . ARG A 1 84 ? 15.422 16.391 -5.418 1 98.31 84 ARG A CA 1
ATOM 646 C C . ARG A 1 84 ? 14.5 17.484 -4.875 1 98.31 84 ARG A C 1
ATOM 648 O O . ARG A 1 84 ? 14.961 18.562 -4.473 1 98.31 84 ARG A O 1
ATOM 655 N N . LEU A 1 85 ? 13.25 17.219 -4.902 1 98.12 85 LEU A N 1
ATOM 656 C CA . LEU A 1 85 ? 12.297 18.172 -4.363 1 98.12 85 LEU A CA 1
ATOM 657 C C . LEU A 1 85 ? 12.547 18.422 -2.877 1 98.12 85 LEU A C 1
ATOM 659 O O . LEU A 1 85 ? 12.453 19.547 -2.404 1 98.12 85 LEU A O 1
ATOM 663 N N . LEU A 1 86 ? 12.883 17.359 -2.158 1 98.56 86 LEU A N 1
ATOM 664 C CA . LEU A 1 86 ? 13.039 17.406 -0.709 1 98.56 86 LEU A CA 1
ATOM 665 C C . LEU A 1 86 ? 14.352 18.094 -0.324 1 98.56 86 LEU A C 1
ATOM 667 O O . LEU A 1 86 ? 14.359 19 0.503 1 98.56 86 LEU A O 1
ATOM 671 N N . LEU A 1 87 ? 15.469 17.672 -0.972 1 98.31 87 LEU A N 1
ATOM 672 C CA . LEU A 1 87 ? 16.797 18.062 -0.503 1 98.31 87 LEU A CA 1
ATOM 673 C C . LEU A 1 87 ? 17.391 19.156 -1.377 1 98.31 87 LEU A C 1
ATOM 675 O O . LEU A 1 87 ? 18.328 19.844 -0.969 1 98.31 87 LEU A O 1
ATOM 679 N N . GLY A 1 88 ? 16.875 19.312 -2.547 1 96.62 88 GLY A N 1
ATOM 680 C CA . GLY A 1 88 ? 17.438 20.234 -3.514 1 96.62 88 GLY A CA 1
ATOM 681 C C . GLY A 1 88 ? 18.422 19.578 -4.465 1 96.62 88 GLY A C 1
ATOM 682 O O . GLY A 1 88 ? 19.203 18.719 -4.059 1 96.62 88 GLY A O 1
ATOM 683 N N . GLU A 1 89 ? 18.391 19.828 -5.789 1 89.69 89 GLU A N 1
ATOM 684 C CA . GLU A 1 89 ? 19.188 19.188 -6.84 1 89.69 89 GLU A CA 1
ATOM 685 C C . GLU A 1 89 ? 20.672 19.25 -6.52 1 89.69 89 GLU A C 1
ATOM 687 O O . GLU A 1 89 ? 21.406 18.297 -6.793 1 89.69 89 GLU A O 1
ATOM 692 N N . GLY A 1 90 ? 21.266 20.203 -5.938 1 89.81 90 GLY A N 1
ATOM 693 C CA . GLY A 1 90 ? 22.703 20.375 -5.688 1 89.81 90 GLY A CA 1
ATOM 694 C C . GLY A 1 90 ? 23.125 19.906 -4.305 1 89.81 90 GLY A C 1
ATOM 695 O O . GLY A 1 90 ? 24.281 20.062 -3.928 1 89.81 90 GLY A O 1
ATOM 696 N N . ASN A 1 91 ? 22.219 19.172 -3.717 1 94.81 91 ASN A N 1
ATOM 697 C CA . ASN A 1 91 ? 22.562 18.703 -2.383 1 94.81 91 ASN A CA 1
ATOM 698 C C . ASN A 1 91 ? 23.688 17.672 -2.43 1 94.81 91 ASN A C 1
ATOM 700 O O . ASN A 1 91 ? 23.672 16.75 -3.246 1 94.81 91 ASN A O 1
ATOM 704 N N . PRO A 1 92 ? 24.719 17.734 -1.612 1 96.25 92 PRO A N 1
ATOM 705 C CA . PRO A 1 92 ? 25.859 16.812 -1.62 1 96.25 92 PRO A CA 1
ATOM 706 C C . PRO A 1 92 ? 25.438 15.359 -1.438 1 96.25 92 PRO A C 1
ATOM 708 O O . PRO A 1 92 ? 26.047 14.461 -2.018 1 96.25 92 PRO A O 1
ATOM 711 N N . ALA A 1 93 ? 24.453 15.156 -0.624 1 96.69 93 ALA A N 1
ATOM 712 C CA . ALA A 1 93 ? 24.016 13.781 -0.394 1 96.69 93 ALA A CA 1
ATOM 713 C C . ALA A 1 93 ? 23.547 13.133 -1.692 1 96.69 93 ALA A C 1
ATOM 715 O O . ALA A 1 93 ? 23.734 11.93 -1.9 1 96.69 93 ALA A O 1
ATOM 716 N N . ILE A 1 94 ? 22.875 13.883 -2.564 1 97.44 94 ILE A N 1
ATOM 717 C CA . ILE A 1 94 ? 22.391 13.391 -3.852 1 97.44 94 ILE A CA 1
ATOM 718 C C . ILE A 1 94 ? 23.578 13.164 -4.793 1 97.44 94 ILE A C 1
ATOM 720 O O . ILE A 1 94 ? 23.703 12.094 -5.391 1 97.44 94 ILE A O 1
ATOM 724 N N . VAL A 1 95 ? 24.484 14.133 -4.828 1 96.44 95 VAL A N 1
ATOM 725 C CA . VAL A 1 95 ? 25.609 14.117 -5.75 1 96.44 95 VAL A CA 1
ATOM 726 C C . VAL A 1 95 ? 26.531 12.945 -5.418 1 96.44 95 VAL A C 1
ATOM 728 O O . VAL A 1 95 ? 27.078 12.305 -6.32 1 96.44 95 VAL A O 1
ATOM 731 N N . GLU A 1 96 ? 26.656 12.648 -4.148 1 96.81 96 GLU A N 1
ATOM 732 C CA . GLU A 1 96 ? 27.594 11.625 -3.682 1 96.81 96 GLU A CA 1
ATOM 733 C C . GLU A 1 96 ? 26.906 10.266 -3.58 1 96.81 96 GLU A C 1
ATOM 735 O O . GLU A 1 96 ? 27.516 9.297 -3.105 1 96.81 96 GLU A O 1
ATOM 740 N N . ASN A 1 97 ? 25.641 10.148 -3.955 1 96.69 97 ASN A N 1
ATOM 741 C CA . ASN A 1 97 ? 24.891 8.898 -3.961 1 96.69 97 ASN A CA 1
ATOM 742 C C . ASN A 1 97 ? 24.781 8.305 -2.559 1 96.69 97 ASN A C 1
ATOM 744 O O . ASN A 1 97 ? 25.109 7.137 -2.352 1 96.69 97 ASN A O 1
ATOM 748 N N . ARG A 1 98 ? 24.406 9.203 -1.625 1 97.81 98 ARG A N 1
ATOM 749 C CA . ARG A 1 98 ? 24.266 8.789 -0.233 1 97.81 98 ARG A CA 1
ATOM 750 C C . ARG A 1 98 ? 22.797 8.805 0.193 1 97.81 98 ARG A C 1
ATOM 752 O O . ARG A 1 98 ? 22.5 8.797 1.388 1 97.81 98 ARG A O 1
ATOM 759 N N . VAL A 1 99 ? 21.891 8.953 -0.779 1 98.5 99 VAL A N 1
ATOM 760 C CA . VAL A 1 99 ? 20.469 9.047 -0.469 1 98.5 99 VAL A CA 1
ATOM 761 C C . VAL A 1 99 ? 19.688 8.016 -1.279 1 98.5 99 VAL A C 1
ATOM 763 O O . VAL A 1 99 ? 19.984 7.789 -2.455 1 98.5 99 VAL A O 1
ATOM 766 N N . VAL A 1 100 ? 18.719 7.383 -0.655 1 98.56 100 VAL A N 1
ATOM 767 C CA . VAL A 1 100 ? 17.828 6.465 -1.357 1 98.56 100 VAL A CA 1
ATOM 768 C C . VAL A 1 100 ? 16.375 6.84 -1.077 1 98.56 100 VAL A C 1
ATOM 770 O O . VAL A 1 100 ? 16.047 7.285 0.024 1 98.56 100 VAL A O 1
ATOM 773 N N . GLY A 1 101 ? 15.578 6.797 -2.09 1 98.75 101 GLY A N 1
ATOM 774 C CA . GLY A 1 101 ? 14.141 6.957 -1.973 1 98.75 101 GLY A CA 1
ATOM 775 C C . GLY A 1 101 ? 13.375 5.656 -2.141 1 98.75 101 GLY A C 1
ATOM 776 O O . GLY A 1 101 ? 13.742 4.82 -2.969 1 98.75 101 GLY A O 1
ATOM 777 N N . VAL A 1 102 ? 12.375 5.449 -1.337 1 98.94 102 VAL A N 1
ATOM 778 C CA . VAL A 1 102 ? 11.484 4.293 -1.39 1 98.94 102 VAL A CA 1
ATOM 779 C C . VAL A 1 102 ? 10.039 4.758 -1.565 1 98.94 102 VAL A C 1
ATOM 781 O O . VAL A 1 102 ? 9.461 5.363 -0.661 1 98.94 102 VAL A O 1
ATOM 784 N N . GLN A 1 103 ? 9.508 4.48 -2.758 1 98.94 103 GLN A N 1
ATOM 785 C CA . GLN A 1 103 ? 8.117 4.852 -3.004 1 98.94 103 GLN A CA 1
ATOM 786 C C . GLN A 1 103 ? 7.18 4.164 -2.012 1 98.94 103 GLN A C 1
ATOM 788 O O . GLN A 1 103 ? 7.312 2.967 -1.752 1 98.94 103 GLN A O 1
ATOM 793 N N . SER A 1 104 ? 6.27 4.93 -1.471 1 98.81 104 SER A N 1
ATOM 794 C CA . SER A 1 104 ? 5.391 4.422 -0.423 1 98.81 104 SER A CA 1
ATOM 795 C C . SER A 1 104 ? 3.936 4.781 -0.698 1 98.81 104 SER A C 1
ATOM 797 O O . SER A 1 104 ? 3.631 5.441 -1.694 1 98.81 104 SER A O 1
ATOM 799 N N . LEU A 1 105 ? 3.035 4.277 0.056 1 98.62 105 LEU A N 1
ATOM 800 C CA . LEU A 1 105 ? 1.61 4.574 -0.032 1 98.62 105 LEU A CA 1
ATOM 801 C C . LEU A 1 105 ? 1.263 5.812 0.788 1 98.62 105 LEU A C 1
ATOM 803 O O . LEU A 1 105 ? 0.724 5.699 1.892 1 98.62 105 LEU A O 1
ATOM 807 N N . GLY A 1 106 ? 1.538 6.926 0.185 1 97.94 106 GLY A N 1
ATOM 808 C CA . GLY A 1 106 ? 1.349 8.18 0.895 1 97.94 106 GLY A CA 1
ATOM 809 C C . GLY A 1 106 ? 2.287 8.352 2.074 1 97.94 106 GLY A C 1
ATOM 810 O O . GLY A 1 106 ? 3.336 7.703 2.137 1 97.94 106 GLY A O 1
ATOM 811 N N . GLY A 1 107 ? 1.939 9.367 2.906 1 97.94 107 GLY A N 1
ATOM 812 C CA . GLY A 1 107 ? 2.729 9.617 4.102 1 97.94 107 GLY A CA 1
ATOM 813 C C . GLY A 1 107 ? 2.684 8.469 5.094 1 97.94 107 GLY A C 1
ATOM 814 O O . GLY A 1 107 ? 3.707 8.102 5.676 1 97.94 107 GLY A O 1
ATOM 815 N N . THR A 1 108 ? 1.521 7.863 5.254 1 98.38 108 THR A N 1
ATOM 816 C CA . THR A 1 108 ? 1.367 6.773 6.215 1 98.38 108 THR A CA 1
ATOM 817 C C . THR A 1 108 ? 2.264 5.598 5.844 1 98.38 108 THR A C 1
ATOM 819 O O . THR A 1 108 ? 2.93 5.023 6.707 1 98.38 108 THR A O 1
ATOM 822 N N . GLY A 1 109 ? 2.246 5.234 4.531 1 98.75 109 GLY A N 1
ATOM 823 C CA . GLY A 1 109 ? 3.133 4.164 4.098 1 98.75 109 GLY A CA 1
ATOM 824 C C . GLY A 1 109 ? 4.598 4.453 4.371 1 98.75 109 GLY A C 1
ATOM 825 O O . GLY A 1 109 ? 5.359 3.553 4.727 1 98.75 109 GLY A O 1
ATOM 826 N N . ALA A 1 110 ? 5 5.672 4.16 1 98.94 110 ALA A N 1
ATOM 827 C CA . ALA A 1 110 ? 6.383 6.066 4.414 1 98.94 110 ALA A CA 1
ATOM 828 C C . ALA A 1 110 ? 6.719 5.957 5.898 1 98.94 110 ALA A C 1
ATOM 830 O O . ALA A 1 110 ? 7.805 5.492 6.262 1 98.94 110 ALA A O 1
ATOM 831 N N . ILE A 1 111 ? 5.828 6.402 6.738 1 98.94 111 ILE A N 1
ATOM 832 C CA . ILE A 1 111 ? 6.016 6.32 8.18 1 98.94 111 ILE A CA 1
ATOM 833 C C . ILE A 1 111 ? 6.09 4.855 8.609 1 98.94 111 ILE A C 1
ATOM 835 O O . ILE A 1 111 ? 6.922 4.488 9.445 1 98.94 111 ILE A O 1
ATOM 839 N N . ARG A 1 112 ? 5.273 4.004 8.039 1 98.94 112 ARG A N 1
ATOM 840 C CA . ARG A 1 112 ? 5.301 2.58 8.352 1 98.94 112 ARG A CA 1
ATOM 841 C C . ARG A 1 112 ? 6.641 1.962 7.965 1 98.94 112 ARG A C 1
ATOM 843 O O . ARG A 1 112 ? 7.234 1.216 8.75 1 98.94 112 ARG A O 1
ATOM 850 N N . LEU A 1 113 ? 7.125 2.252 6.762 1 98.94 113 LEU A N 1
ATOM 851 C CA . LEU A 1 113 ? 8.422 1.76 6.32 1 98.94 113 LEU A CA 1
ATOM 852 C C . LEU A 1 113 ? 9.531 2.213 7.273 1 98.94 113 LEU A C 1
ATOM 854 O O . LEU A 1 113 ? 10.445 1.446 7.578 1 98.94 113 LEU A O 1
ATOM 858 N N . SER A 1 114 ? 9.438 3.473 7.715 1 98.94 114 SER A N 1
ATOM 859 C CA . SER A 1 114 ? 10.438 3.982 8.648 1 98.94 114 SER A CA 1
ATOM 860 C C . SER A 1 114 ? 10.422 3.203 9.961 1 98.94 114 SER A C 1
ATOM 862 O O . SER A 1 114 ? 11.469 2.895 10.516 1 98.94 114 SER A O 1
ATOM 864 N N . ALA A 1 115 ? 9.203 2.953 10.438 1 98.94 115 ALA A N 1
ATOM 865 C CA . ALA A 1 115 ? 9.062 2.205 11.68 1 98.94 115 ALA A CA 1
ATOM 866 C C . ALA A 1 115 ? 9.656 0.805 11.555 1 98.94 115 ALA A C 1
ATOM 868 O O . ALA A 1 115 ? 10.406 0.361 12.422 1 98.94 115 ALA A O 1
ATOM 869 N N . ASP A 1 116 ? 9.32 0.11 10.484 1 98.81 116 ASP A N 1
ATOM 870 C CA . ASP A 1 116 ? 9.859 -1.226 10.25 1 98.81 116 ASP A CA 1
ATOM 871 C C . ASP A 1 116 ? 11.383 -1.189 10.125 1 98.81 116 ASP A C 1
ATOM 873 O O . ASP A 1 116 ? 12.078 -2.076 10.633 1 98.81 116 ASP A O 1
ATOM 877 N N . PHE A 1 117 ? 11.906 -0.215 9.43 1 98.81 117 PHE A N 1
ATOM 878 C CA . PHE A 1 117 ? 13.352 -0.081 9.234 1 98.81 117 PHE A CA 1
ATOM 879 C C . PHE A 1 117 ? 14.055 0.105 10.57 1 98.81 117 PHE A C 1
ATOM 881 O O . PHE A 1 117 ? 14.984 -0.643 10.898 1 98.81 117 PHE A O 1
ATOM 888 N N . TYR A 1 118 ? 13.609 1.085 11.375 1 98.81 118 TYR A N 1
ATOM 889 C CA . TYR A 1 118 ? 14.258 1.378 12.648 1 98.81 118 TYR A CA 1
ATOM 890 C C . TYR A 1 118 ? 14.102 0.214 13.617 1 98.81 118 TYR A C 1
ATOM 892 O O . TYR A 1 118 ? 15 -0.062 14.414 1 98.81 118 TYR A O 1
ATOM 900 N N . ARG A 1 119 ? 12.977 -0.457 13.547 1 98.5 119 ARG A N 1
ATOM 901 C CA . ARG A 1 119 ? 12.75 -1.59 14.438 1 98.5 119 ARG A CA 1
ATOM 902 C C . ARG A 1 119 ? 13.664 -2.758 14.086 1 98.5 119 ARG A C 1
ATOM 904 O O . ARG A 1 119 ? 14.25 -3.387 14.969 1 98.5 119 ARG A O 1
ATOM 911 N N . THR A 1 120 ? 13.805 -3.059 12.789 1 97.25 120 THR A N 1
ATOM 912 C CA . THR A 1 120 ? 14.484 -4.277 12.367 1 97.25 120 THR A CA 1
ATOM 913 C C . THR A 1 120 ? 15.984 -4.035 12.203 1 97.25 120 THR A C 1
ATOM 915 O O . THR A 1 120 ? 16.797 -4.922 12.469 1 97.25 120 THR A O 1
ATOM 918 N N . ILE A 1 121 ? 16.359 -2.859 11.789 1 97.69 121 ILE A N 1
ATOM 919 C CA . ILE A 1 121 ? 17.766 -2.586 11.484 1 97.69 121 ILE A CA 1
ATOM 920 C C . ILE A 1 121 ? 18.453 -2.008 12.719 1 97.69 121 ILE A C 1
ATOM 922 O O . ILE A 1 121 ? 19.516 -2.482 13.125 1 97.69 121 ILE A O 1
ATOM 926 N N . ASN A 1 122 ? 17.812 -1.031 13.391 1 97.88 122 ASN A N 1
ATOM 927 C CA . ASN A 1 122 ? 18.406 -0.394 14.562 1 97.88 122 ASN A CA 1
ATOM 928 C C . ASN A 1 122 ? 17.969 -1.086 15.852 1 97.88 122 ASN A C 1
ATOM 930 O O . ASN A 1 122 ? 18.5 -0.785 16.922 1 97.88 122 ASN A O 1
ATOM 934 N N . LYS A 1 123 ? 16.984 -1.961 15.781 1 97.56 123 LYS A N 1
ATOM 935 C CA . LYS A 1 123 ? 16.453 -2.676 16.938 1 97.56 123 LYS A CA 1
ATOM 936 C C . LYS A 1 123 ? 15.883 -1.704 17.969 1 97.56 123 LYS A C 1
ATOM 938 O O . LYS A 1 123 ? 15.992 -1.933 19.172 1 97.56 123 LYS A O 1
ATOM 943 N N . ALA A 1 124 ? 15.375 -0.581 17.406 1 98.5 124 ALA A N 1
ATOM 944 C CA . ALA A 1 124 ? 14.766 0.413 18.281 1 98.5 124 ALA A CA 1
ATOM 945 C C . ALA A 1 124 ? 13.406 -0.06 18.781 1 98.5 124 ALA A C 1
ATOM 947 O O . ALA A 1 124 ? 12.672 -0.734 18.047 1 98.5 124 ALA A O 1
ATOM 948 N N . ASP A 1 125 ? 13.055 0.313 19.984 1 98 125 ASP A N 1
ATOM 949 C CA . ASP A 1 125 ? 11.766 -0.115 20.531 1 98 125 ASP A CA 1
ATOM 950 C C . ASP A 1 125 ? 11.031 1.049 21.188 1 98 125 ASP A C 1
ATOM 952 O O . ASP A 1 125 ? 9.961 0.864 21.766 1 98 125 ASP A O 1
ATOM 956 N N . THR A 1 126 ? 11.688 2.268 21.219 1 98.81 126 THR A N 1
ATOM 957 C CA . THR A 1 126 ? 11.125 3.473 21.812 1 98.81 126 THR A CA 1
ATOM 958 C C . THR A 1 126 ? 10.953 4.566 20.766 1 98.81 126 THR A C 1
ATOM 960 O O . THR A 1 126 ? 11.859 4.832 19.984 1 98.81 126 THR A O 1
ATOM 963 N N . VAL A 1 127 ? 9.789 5.145 20.688 1 98.88 127 VAL A N 1
ATOM 964 C CA . VAL A 1 127 ? 9.531 6.262 19.781 1 98.88 127 VAL A CA 1
ATOM 965 C C . VAL A 1 127 ? 8.938 7.434 20.562 1 98.88 127 VAL A C 1
ATOM 967 O O . VAL A 1 127 ? 8.109 7.238 21.453 1 98.88 127 VAL A O 1
ATOM 970 N N . TYR A 1 128 ? 9.469 8.625 20.344 1 98.88 128 TYR A N 1
ATOM 971 C CA . TYR A 1 128 ? 8.945 9.883 20.859 1 98.88 128 TYR A CA 1
ATOM 972 C C . TYR A 1 128 ? 8.102 10.594 19.797 1 98.88 128 TYR A C 1
ATOM 974 O O . TYR A 1 128 ? 8.555 10.812 18.672 1 98.88 128 TYR A O 1
ATOM 982 N N . VAL A 1 129 ? 6.871 10.93 20.156 1 98.75 129 VAL A N 1
ATOM 983 C CA . VAL A 1 129 ? 5.988 11.719 19.312 1 98.75 129 VAL A CA 1
ATOM 984 C C . VAL A 1 129 ? 5.621 13.023 20.016 1 98.75 129 VAL A C 1
ATOM 986 O O . VAL A 1 129 ? 5.648 13.086 21.25 1 98.75 129 VAL A O 1
ATOM 989 N N . SER A 1 130 ? 5.27 14.016 19.25 1 98.44 130 SER A N 1
ATOM 990 C CA . SER A 1 130 ? 4.871 15.281 19.859 1 98.44 130 SER A CA 1
ATOM 991 C C . SER A 1 130 ? 3.543 15.148 20.594 1 98.44 130 SER A C 1
ATOM 993 O O . SER A 1 130 ? 2.723 14.289 20.266 1 98.44 130 SER A O 1
ATOM 995 N N . SER A 1 131 ? 3.316 16.016 21.578 1 96.94 131 SER A N 1
ATOM 996 C CA . SER A 1 131 ? 2.027 16.172 22.234 1 96.94 131 SER A CA 1
ATOM 997 C C . SER A 1 131 ? 1.442 17.547 21.984 1 96.94 131 SER A C 1
ATOM 999 O O . SER A 1 131 ? 1.957 18.547 22.484 1 96.94 131 SER A O 1
ATOM 1001 N N . PRO A 1 132 ? 0.439 17.688 21.266 1 94.81 132 PRO A N 1
ATOM 1002 C CA . PRO A 1 132 ? -0.264 16.641 20.516 1 94.81 132 PRO A CA 1
ATOM 1003 C C . PRO A 1 132 ? 0.481 16.219 19.25 1 94.81 132 PRO A C 1
ATOM 1005 O O . PRO A 1 132 ? 1.535 16.766 18.938 1 94.81 132 PRO A O 1
ATOM 1008 N N . THR A 1 133 ? 0.038 15.156 18.594 1 95.94 133 THR A N 1
ATOM 1009 C CA . THR A 1 133 ? 0.594 14.695 17.328 1 95.94 133 THR A CA 1
ATOM 1010 C C . THR A 1 133 ? -0.516 14.266 16.375 1 95.94 133 THR A C 1
ATOM 1012 O O . THR A 1 133 ? -1.698 14.336 16.719 1 95.94 133 THR A O 1
ATOM 1015 N N . TRP A 1 134 ? -0.107 13.984 15.133 1 93.81 134 TRP A N 1
ATOM 1016 C CA . TRP A 1 134 ? -1.037 13.344 14.211 1 93.81 134 TRP A CA 1
ATOM 1017 C C . TRP A 1 134 ? -1.498 11.992 14.75 1 93.81 134 TRP A C 1
ATOM 1019 O O . TRP A 1 134 ? -0.679 11.18 15.188 1 93.81 134 TRP A O 1
ATOM 1029 N N . GLY A 1 135 ? -2.75 11.688 14.789 1 89.75 135 GLY A N 1
ATOM 1030 C CA . GLY A 1 135 ? -3.412 10.625 15.523 1 89.75 135 GLY A CA 1
ATOM 1031 C C . GLY A 1 135 ? -2.908 9.242 15.148 1 89.75 135 GLY A C 1
ATOM 1032 O O . GLY A 1 135 ? -2.998 8.305 15.945 1 89.75 135 GLY A O 1
ATOM 1033 N N . ASN A 1 136 ? -2.268 9.047 14.031 1 94.88 136 ASN A N 1
ATOM 1034 C CA . ASN A 1 136 ? -1.921 7.715 13.547 1 94.88 136 ASN A CA 1
ATOM 1035 C C . ASN A 1 136 ? -0.45 7.391 13.789 1 94.88 136 ASN A C 1
ATOM 1037 O O . ASN A 1 136 ? -0.027 6.246 13.641 1 94.88 136 ASN A O 1
ATOM 1041 N N . HIS A 1 137 ? 0.419 8.367 14.242 1 98.31 137 HIS A N 1
ATOM 1042 C CA . HIS A 1 137 ? 1.84 8.141 14.477 1 98.31 137 HIS A CA 1
ATOM 1043 C C . HIS A 1 137 ? 2.057 7 15.469 1 98.31 137 HIS A C 1
ATOM 1045 O O . HIS A 1 137 ? 2.822 6.074 15.195 1 98.31 137 HIS A O 1
ATOM 1051 N N . LYS A 1 138 ? 1.346 7.086 16.562 1 98.12 138 LYS A N 1
ATOM 1052 C CA . LYS A 1 138 ? 1.505 6.098 17.625 1 98.12 138 LYS A CA 1
ATOM 1053 C C . LYS A 1 138 ? 1.093 4.707 17.141 1 98.12 138 LYS A C 1
ATOM 1055 O O . LYS A 1 138 ? 1.838 3.742 17.312 1 98.12 138 LYS A O 1
ATOM 1060 N N . GLY A 1 139 ? -0.098 4.645 16.531 1 97.31 139 GLY A N 1
ATOM 1061 C CA . GLY A 1 139 ? -0.611 3.365 16.078 1 97.31 139 GLY A CA 1
ATOM 1062 C C . GLY A 1 139 ? 0.302 2.686 15.07 1 97.31 139 GLY A C 1
ATOM 1063 O O . GLY A 1 139 ? 0.501 1.47 15.133 1 97.31 139 GLY A O 1
ATOM 1064 N N . VAL A 1 140 ? 0.898 3.418 14.133 1 98.56 140 VAL A N 1
ATOM 1065 C CA . VAL A 1 140 ? 1.769 2.879 13.094 1 98.56 140 VAL A CA 1
ATOM 1066 C C . VAL A 1 140 ? 3.02 2.273 13.734 1 98.56 140 VAL A C 1
ATOM 1068 O O . VAL A 1 140 ? 3.414 1.154 13.398 1 98.56 140 VAL A O 1
ATOM 1071 N N . TYR A 1 141 ? 3.648 2.996 14.625 1 98.75 141 TYR A N 1
ATOM 1072 C CA . TYR A 1 141 ? 4.883 2.512 15.234 1 98.75 141 TYR A CA 1
ATOM 1073 C C . TYR A 1 141 ? 4.613 1.327 16.156 1 98.75 141 TYR A C 1
ATOM 1075 O O . TYR A 1 141 ? 5.414 0.392 16.219 1 98.75 141 TYR A O 1
ATOM 1083 N N . MET A 1 142 ? 3.459 1.35 16.828 1 98.12 142 MET A N 1
ATOM 1084 C CA . MET A 1 142 ? 3.096 0.194 17.656 1 98.12 142 MET A CA 1
ATOM 1085 C C . MET A 1 142 ? 2.889 -1.042 16.781 1 98.12 142 MET A C 1
ATOM 1087 O O . MET A 1 142 ? 3.32 -2.139 17.141 1 98.12 142 MET A O 1
ATOM 1091 N N . ALA A 1 143 ? 2.273 -0.878 15.688 1 97.81 143 ALA A N 1
ATOM 1092 C CA . ALA A 1 143 ? 2.033 -1.983 14.766 1 97.81 143 ALA A CA 1
ATOM 1093 C C . ALA A 1 143 ? 3.348 -2.541 14.227 1 97.81 143 ALA A C 1
ATOM 1095 O O . ALA A 1 143 ? 3.422 -3.713 13.844 1 97.81 143 ALA A O 1
ATOM 1096 N N . ALA A 1 144 ? 4.379 -1.72 14.18 1 98.12 144 ALA A N 1
ATOM 1097 C CA . ALA A 1 144 ? 5.684 -2.145 13.68 1 98.12 144 ALA A CA 1
ATOM 1098 C C . ALA A 1 144 ? 6.496 -2.83 14.773 1 98.12 144 ALA A C 1
ATOM 1100 O O . ALA A 1 144 ? 7.625 -3.264 14.547 1 98.12 144 ALA A O 1
ATOM 1101 N N . GLY A 1 145 ? 5.969 -2.834 16.047 1 97.38 145 GLY A N 1
ATOM 1102 C CA . GLY A 1 145 ? 6.617 -3.613 17.094 1 97.38 145 GLY A CA 1
ATOM 1103 C C . GLY A 1 145 ? 7.242 -2.758 18.172 1 97.38 145 GLY A C 1
ATOM 1104 O O . GLY A 1 145 ? 7.91 -3.273 19.078 1 97.38 145 GLY A O 1
ATOM 1105 N N . PHE A 1 146 ? 7.066 -1.449 18.109 1 98.38 146 PHE A N 1
ATOM 1106 C CA . PHE A 1 146 ? 7.543 -0.591 19.188 1 98.38 146 PHE A CA 1
ATOM 1107 C C . PHE A 1 146 ? 6.695 -0.774 20.438 1 98.38 146 PHE A C 1
ATOM 1109 O O . PHE A 1 146 ? 5.465 -0.744 20.375 1 98.38 146 PHE A O 1
ATOM 1116 N N . THR A 1 147 ? 7.348 -0.943 21.531 1 97.75 147 THR A N 1
ATOM 1117 C CA . THR A 1 147 ? 6.637 -1.245 22.766 1 97.75 147 THR A CA 1
ATOM 1118 C C . THR A 1 147 ? 6.621 -0.031 23.688 1 97.75 147 THR A C 1
ATOM 1120 O O . THR A 1 147 ? 5.859 0.006 24.656 1 97.75 147 THR A O 1
ATOM 1123 N N . ASN A 1 148 ? 7.5 0.967 23.406 1 98.31 148 ASN A N 1
ATOM 1124 C CA . ASN A 1 148 ? 7.59 2.174 24.219 1 98.31 148 ASN A CA 1
ATOM 1125 C C . ASN A 1 148 ? 7.266 3.426 23.406 1 98.31 148 ASN A C 1
ATOM 1127 O O . ASN A 1 148 ? 8.133 3.957 22.719 1 98.31 148 ASN A O 1
ATOM 1131 N N . VAL A 1 149 ? 6.055 3.9 23.562 1 98.31 149 VAL A N 1
ATOM 1132 C CA . VAL A 1 149 ? 5.652 5.145 22.922 1 98.31 149 VAL A CA 1
ATOM 1133 C C . VAL A 1 149 ? 5.648 6.281 23.938 1 98.31 149 VAL A C 1
ATOM 1135 O O . VAL A 1 149 ? 4.91 6.234 24.922 1 98.31 149 VAL A O 1
ATOM 1138 N N . LYS A 1 150 ? 6.477 7.227 23.734 1 98.56 150 LYS A N 1
ATOM 1139 C CA . LYS A 1 150 ? 6.609 8.383 24.625 1 98.56 150 LYS A CA 1
ATOM 1140 C C . LYS A 1 150 ? 6.227 9.672 23.906 1 98.56 150 LYS A C 1
ATOM 1142 O O . LYS A 1 150 ? 6.137 9.703 22.672 1 98.56 150 LYS A O 1
ATOM 1147 N N . GLU A 1 151 ? 5.949 10.672 24.719 1 98.56 151 GLU A N 1
ATOM 1148 C CA . GLU A 1 151 ? 5.586 11.969 24.172 1 98.56 151 GLU A CA 1
ATOM 1149 C C . GLU A 1 151 ? 6.566 13.055 24.609 1 98.56 151 GLU A C 1
ATOM 1151 O O . GLU A 1 151 ? 7.172 12.945 25.688 1 98.56 151 GLU A O 1
ATOM 1156 N N . TYR A 1 152 ? 6.777 13.984 23.797 1 98.81 152 TYR A N 1
ATOM 1157 C CA . TYR A 1 152 ? 7.469 15.203 24.188 1 98.81 152 TYR A CA 1
ATOM 1158 C C . TYR A 1 152 ? 6.555 16.422 24.047 1 98.81 152 TYR A C 1
ATOM 1160 O O . TYR A 1 152 ? 5.688 16.453 23.172 1 98.81 152 TYR A O 1
ATOM 1168 N N . ARG A 1 153 ? 6.746 17.422 24.906 1 98.19 153 ARG A N 1
ATOM 1169 C CA . ARG A 1 153 ? 5.934 18.625 24.875 1 98.19 153 ARG A CA 1
ATOM 1170 C C . ARG A 1 153 ? 6.176 19.422 23.594 1 98.19 153 ARG A C 1
ATOM 1172 O O . ARG A 1 153 ? 7.316 19.578 23.172 1 98.19 153 ARG A O 1
ATOM 1179 N N . TYR A 1 154 ? 5.09 19.797 22.938 1 97.81 154 TYR A N 1
ATOM 1180 C CA . TYR A 1 154 ? 5.184 20.578 21.703 1 97.81 154 TYR A CA 1
ATOM 1181 C C . TYR A 1 154 ? 4.379 21.859 21.812 1 97.81 154 TYR A C 1
ATOM 1183 O O . TYR A 1 154 ? 4.84 22.922 21.391 1 97.81 154 TYR A O 1
ATOM 1191 N N . TRP A 1 155 ? 3.246 21.828 22.359 1 94.19 155 TRP A N 1
ATOM 1192 C CA . TRP A 1 155 ? 2.275 22.922 22.359 1 94.19 155 TRP A CA 1
ATOM 1193 C C . TRP A 1 155 ? 2.193 23.562 23.75 1 94.19 155 TRP A C 1
ATOM 1195 O O . TRP A 1 155 ? 2.033 22.875 24.75 1 94.19 155 TRP A O 1
ATOM 1205 N N . ASP A 1 156 ? 2.334 24.859 23.797 1 93.69 156 ASP A N 1
ATOM 1206 C CA . ASP A 1 156 ? 2.051 25.656 25 1 93.69 156 ASP A CA 1
ATOM 1207 C C . ASP A 1 156 ? 0.651 26.25 24.938 1 93.69 156 ASP A C 1
ATOM 1209 O O . ASP A 1 156 ? 0.423 27.234 24.219 1 93.69 156 ASP A O 1
ATOM 1213 N N . ALA A 1 157 ? -0.238 25.766 25.688 1 87.94 157 ALA A N 1
ATOM 1214 C CA . ALA A 1 157 ? -1.642 26.156 25.641 1 87.94 157 ALA A CA 1
ATOM 1215 C C . ALA A 1 157 ? -1.82 27.594 26.109 1 87.94 157 ALA A C 1
ATOM 1217 O O . ALA A 1 157 ? -2.775 28.281 25.703 1 87.94 157 ALA A O 1
ATOM 1218 N N . GLN A 1 158 ? -0.893 28.062 26.938 1 88.94 158 GLN A N 1
ATOM 1219 C CA . GLN A 1 158 ? -1.001 29.422 27.453 1 88.94 158 GLN A CA 1
ATOM 1220 C C . GLN A 1 158 ? -0.632 30.453 26.391 1 88.94 158 GLN A C 1
ATOM 1222 O O . GLN A 1 158 ? -1.35 31.438 26.203 1 88.94 158 GLN A O 1
ATOM 1227 N N . THR A 1 159 ? 0.403 30.203 25.75 1 88.88 159 THR A N 1
ATOM 1228 C CA . THR A 1 159 ? 0.88 31.172 24.781 1 88.88 159 THR A CA 1
ATOM 1229 C C . THR A 1 159 ? 0.414 30.797 23.375 1 88.88 159 THR A C 1
ATOM 1231 O O . THR A 1 159 ? 0.573 31.578 22.422 1 88.88 159 THR A O 1
ATOM 1234 N N . ARG A 1 160 ? -0.243 29.578 23.234 1 90.06 160 ARG A N 1
ATOM 1235 C CA . ARG A 1 160 ? -0.691 29.062 21.953 1 90.06 160 ARG A CA 1
ATOM 1236 C C . ARG A 1 160 ? 0.437 29.094 20.922 1 90.06 160 ARG A C 1
ATOM 1238 O O . ARG A 1 160 ? 0.255 29.578 19.812 1 90.06 160 ARG A O 1
ATOM 1245 N N . SER A 1 161 ? 1.601 28.625 21.359 1 93.19 161 SER A N 1
ATOM 1246 C CA . SER A 1 161 ? 2.822 28.578 20.562 1 93.19 161 SER A CA 1
ATOM 1247 C C . SER A 1 161 ? 3.623 27.312 20.859 1 93.19 161 SER A C 1
ATOM 1249 O O . SER A 1 161 ? 3.166 26.453 21.609 1 93.19 161 SER A O 1
ATOM 1251 N N . LEU A 1 162 ? 4.789 27.188 20.234 1 97.12 162 LEU A N 1
ATOM 1252 C CA . LEU A 1 162 ? 5.652 26.047 20.469 1 97.12 162 LEU A CA 1
ATOM 1253 C C . LEU A 1 162 ? 6.25 26.078 21.875 1 97.12 162 LEU A C 1
ATOM 1255 O O . LEU A 1 162 ? 6.766 27.109 22.312 1 97.12 162 LEU A O 1
ATOM 1259 N N . ASP A 1 163 ? 6.152 25 22.578 1 98.06 163 ASP A N 1
ATOM 1260 C CA . ASP A 1 163 ? 6.848 24.828 23.859 1 98.06 163 ASP A CA 1
ATOM 1261 C C . ASP A 1 163 ? 8.273 24.328 23.641 1 98.06 163 ASP A C 1
ATOM 1263 O O . ASP A 1 163 ? 8.602 23.203 24.047 1 98.06 163 ASP A O 1
ATOM 1267 N N . ILE A 1 164 ? 9.156 25.203 23.188 1 98.44 164 ILE A N 1
ATOM 1268 C CA . ILE A 1 164 ? 10.5 24.812 22.781 1 98.44 164 ILE A CA 1
ATOM 1269 C C . ILE A 1 164 ? 11.289 24.344 24.016 1 98.44 164 ILE A C 1
ATOM 1271 O O . ILE A 1 164 ? 12.07 23.406 23.938 1 98.44 164 ILE A O 1
ATOM 1275 N N . ASN A 1 165 ? 11.148 25.031 25.141 1 98.31 165 ASN A N 1
ATOM 1276 C CA . ASN A 1 165 ? 11.867 24.625 26.344 1 98.31 165 ASN A CA 1
ATOM 1277 C C . ASN A 1 165 ? 11.445 23.234 26.812 1 98.31 165 ASN A C 1
ATOM 1279 O O . ASN A 1 165 ? 12.297 22.406 27.141 1 98.31 165 ASN A O 1
ATOM 1283 N N . GLY A 1 166 ? 10.133 23.062 26.875 1 98.62 166 GLY A N 1
ATOM 1284 C CA . GLY A 1 166 ? 9.633 21.75 27.234 1 98.62 166 GLY A CA 1
ATOM 1285 C C . GLY A 1 166 ? 10.07 20.656 26.281 1 98.62 166 GLY A C 1
ATOM 1286 O O . GLY A 1 166 ? 10.422 19.547 26.703 1 98.62 166 GLY A O 1
ATOM 1287 N N . MET A 1 167 ? 10.07 20.938 25.016 1 98.75 167 MET A N 1
ATOM 1288 C CA . MET A 1 167 ? 10.492 19.984 23.984 1 98.75 167 MET A CA 1
ATOM 1289 C C . MET A 1 167 ? 11.945 19.562 24.172 1 98.75 167 MET A C 1
ATOM 1291 O O . MET A 1 167 ? 12.25 18.375 24.203 1 98.75 167 MET A O 1
ATOM 1295 N N . VAL A 1 168 ? 12.789 20.547 24.312 1 98.62 168 VAL A N 1
ATOM 1296 C CA . VAL A 1 168 ? 14.219 20.266 24.469 1 98.62 168 VAL A CA 1
ATOM 1297 C C . VAL A 1 168 ? 14.461 19.5 25.75 1 98.62 168 VAL A C 1
ATOM 1299 O O . VAL A 1 168 ? 15.258 18.547 25.781 1 98.62 168 VAL A O 1
ATOM 1302 N N . GLU A 1 169 ? 13.781 19.859 26.812 1 98.62 169 GLU A N 1
ATOM 1303 C CA . GLU A 1 169 ? 13.891 19.141 28.078 1 98.62 169 GLU A CA 1
ATOM 1304 C C . GLU A 1 169 ? 13.5 17.672 27.922 1 98.62 169 GLU A C 1
ATOM 1306 O O . GLU A 1 169 ? 14.234 16.781 28.359 1 98.62 169 GLU A O 1
ATOM 1311 N N . ASP A 1 170 ? 12.352 17.422 27.359 1 98.75 170 ASP A N 1
ATOM 1312 C CA . ASP A 1 170 ? 11.859 16.062 27.203 1 98.75 170 ASP A CA 1
ATOM 1313 C C . ASP A 1 170 ? 12.789 15.242 26.297 1 98.75 170 ASP A C 1
ATOM 1315 O O . ASP A 1 170 ? 13.086 14.086 26.594 1 98.75 170 ASP A O 1
ATOM 1319 N N . LEU A 1 171 ? 13.289 15.797 25.188 1 98.75 171 LEU A N 1
ATOM 1320 C CA . LEU A 1 171 ? 14.156 15.086 24.266 1 98.75 171 LEU A CA 1
ATOM 1321 C C . LEU A 1 171 ? 15.531 14.852 24.875 1 98.75 171 LEU A C 1
ATOM 1323 O O . LEU A 1 171 ? 16.234 13.914 24.5 1 98.75 171 LEU A O 1
ATOM 1327 N N . SER A 1 172 ? 15.891 15.75 25.781 1 98.56 172 SER A N 1
ATOM 1328 C CA . SER A 1 172 ? 17.172 15.586 26.453 1 98.56 172 SER A CA 1
ATOM 1329 C C . SER A 1 172 ? 17.188 14.336 27.328 1 98.56 172 SER A C 1
ATOM 1331 O O . SER A 1 172 ? 18.25 13.844 27.703 1 98.56 172 SER A O 1
ATOM 1333 N N . ALA A 1 173 ? 16.062 13.844 27.625 1 97.88 173 ALA A N 1
ATOM 1334 C CA . ALA A 1 173 ? 15.945 12.633 28.438 1 97.88 173 ALA A CA 1
ATOM 1335 C C . ALA A 1 173 ? 15.867 11.383 27.562 1 97.88 173 ALA A C 1
ATOM 1337 O O . ALA A 1 173 ? 15.867 10.266 28.078 1 97.88 173 ALA A O 1
ATOM 1338 N N . ALA A 1 174 ? 15.82 11.531 26.297 1 98.31 174 ALA A N 1
ATOM 1339 C CA . ALA A 1 174 ? 15.68 10.391 25.391 1 98.31 174 ALA A CA 1
ATOM 1340 C C . ALA A 1 174 ? 16.938 9.516 25.406 1 98.31 174 ALA A C 1
ATOM 1342 O O . ALA A 1 174 ? 18.047 10.023 25.438 1 98.31 174 ALA A O 1
ATOM 1343 N N . LYS A 1 175 ? 16.766 8.227 25.391 1 97.56 175 LYS A N 1
ATOM 1344 C CA . LYS A 1 175 ? 17.891 7.285 25.328 1 97.56 175 LYS A CA 1
ATOM 1345 C C . LYS A 1 175 ? 18.438 7.191 23.906 1 97.56 175 LYS A C 1
ATOM 1347 O O . LYS A 1 175 ? 17.703 7.406 22.938 1 97.56 175 LYS A O 1
ATOM 1352 N N . GLU A 1 176 ? 19.672 6.844 23.922 1 97.56 176 GLU A N 1
ATOM 1353 C CA . GLU A 1 176 ? 20.281 6.59 22.609 1 97.56 176 GLU A CA 1
ATOM 1354 C C . GLU A 1 176 ? 19.484 5.547 21.828 1 97.56 176 GLU A C 1
ATOM 1356 O O . GLU A 1 176 ? 19 4.574 22.406 1 97.56 176 GLU A O 1
ATOM 1361 N N . ASN A 1 177 ? 19.266 5.789 20.547 1 97.62 177 ASN A N 1
ATOM 1362 C CA . ASN A 1 177 ? 18.641 4.844 19.625 1 97.62 177 ASN A CA 1
ATOM 1363 C C . ASN A 1 177 ? 17.125 4.887 19.734 1 97.62 177 ASN A C 1
ATOM 1365 O O . ASN A 1 177 ? 16.422 4.043 19.156 1 97.62 177 ASN A O 1
ATOM 1369 N N . SER A 1 178 ? 16.609 5.863 20.469 1 98.75 178 SER A N 1
ATOM 1370 C CA . SER A 1 178 ? 15.172 6.137 20.391 1 98.75 178 SER A CA 1
ATOM 1371 C C . SER A 1 178 ? 14.828 6.875 19.094 1 98.75 178 SER A C 1
ATOM 1373 O O . SER A 1 178 ? 15.609 7.688 18.609 1 98.75 178 SER A O 1
ATOM 1375 N N . VAL A 1 179 ? 13.688 6.531 18.609 1 98.94 179 VAL A N 1
ATOM 1376 C CA . VAL A 1 179 ? 13.203 7.254 17.438 1 98.94 179 VAL A CA 1
ATOM 1377 C C . VAL A 1 179 ? 12.484 8.531 17.875 1 98.94 179 VAL A C 1
ATOM 1379 O O . VAL A 1 179 ? 11.734 8.523 18.859 1 98.94 179 VAL A O 1
ATOM 1382 N N . VAL A 1 180 ? 12.75 9.648 17.219 1 98.94 180 VAL A N 1
ATOM 1383 C CA . VAL A 1 180 ? 12.023 10.898 17.406 1 98.94 180 VAL A CA 1
ATOM 1384 C C . VAL A 1 180 ? 11.344 11.305 16.109 1 98.94 180 VAL A C 1
ATOM 1386 O O . VAL A 1 180 ? 12.016 11.539 15.094 1 98.94 180 VAL A O 1
ATOM 1389 N N . ILE A 1 181 ? 10.008 11.375 16.125 1 98.94 181 ILE A N 1
ATOM 1390 C CA . ILE A 1 181 ? 9.258 11.859 14.977 1 98.94 181 ILE A CA 1
ATOM 1391 C C . ILE A 1 181 ? 9.109 13.375 15.062 1 98.94 181 ILE A C 1
ATOM 1393 O O . ILE A 1 181 ? 8.578 13.898 16.047 1 98.94 181 ILE A O 1
ATOM 1397 N N . LEU A 1 182 ? 9.609 14.031 14.055 1 98.88 182 LEU A N 1
ATOM 1398 C CA . LEU A 1 182 ? 9.477 15.477 13.914 1 98.88 182 LEU A CA 1
ATOM 1399 C C . LEU A 1 182 ? 8.594 15.828 12.719 1 98.88 182 LEU A C 1
ATOM 1401 O O . LEU A 1 182 ? 8.664 15.172 11.68 1 98.88 182 LEU A O 1
ATOM 1405 N N . HIS A 1 183 ? 7.707 16.797 12.883 1 98.31 183 HIS A N 1
ATOM 1406 C CA . HIS A 1 183 ? 6.98 17.359 11.75 1 98.31 183 HIS A CA 1
ATOM 1407 C C . HIS A 1 183 ? 7.785 18.453 11.07 1 98.31 183 HIS A C 1
ATOM 1409 O O . HIS A 1 183 ? 8.047 19.5 11.672 1 98.31 183 HIS A O 1
ATOM 1415 N N . ALA A 1 184 ? 8.102 18.281 9.852 1 98.25 184 ALA A N 1
ATOM 1416 C CA . ALA A 1 184 ? 9.047 19.156 9.172 1 98.25 184 ALA A CA 1
ATOM 1417 C C . ALA A 1 184 ? 8.438 20.516 8.906 1 98.25 184 ALA A C 1
ATOM 1419 O O . ALA A 1 184 ? 9.141 21.531 8.867 1 98.25 184 ALA A O 1
ATOM 1420 N N . VAL A 1 185 ? 7.168 20.531 8.617 1 97.31 185 VAL A N 1
ATOM 1421 C CA . VAL A 1 185 ? 6.48 21.781 8.305 1 97.31 185 VAL A CA 1
ATOM 1422 C C . VAL A 1 185 ? 4.98 21.625 8.547 1 97.31 185 VAL A C 1
ATOM 1424 O O . VAL A 1 185 ? 4.434 20.516 8.398 1 97.31 185 VAL A O 1
ATOM 1427 N N . ALA A 1 186 ? 4.383 22.734 9 1 96.06 186 ALA A N 1
ATOM 1428 C CA . ALA A 1 186 ? 2.943 22.75 9.227 1 96.06 186 ALA A CA 1
ATOM 1429 C C . ALA A 1 186 ? 2.523 21.609 10.148 1 96.06 186 ALA A C 1
ATOM 1431 O O . ALA A 1 186 ? 1.749 20.734 9.758 1 96.06 186 ALA A O 1
ATOM 1432 N N . HIS A 1 187 ? 3.002 21.703 11.383 1 96.69 187 HIS A N 1
ATOM 1433 C CA . HIS A 1 187 ? 2.773 20.656 12.375 1 96.69 187 HIS A CA 1
ATOM 1434 C C . HIS A 1 187 ? 1.293 20.312 12.477 1 96.69 187 HIS A C 1
ATOM 1436 O O . HIS A 1 187 ? 0.447 21.188 12.641 1 96.69 187 HIS A O 1
ATOM 1442 N N . ASN A 1 188 ? 0.937 19.141 12.242 1 93.69 188 ASN A N 1
ATOM 1443 C CA . ASN A 1 188 ? -0.4 18.594 12.453 1 93.69 188 ASN A CA 1
ATOM 1444 C C . ASN A 1 188 ? -0.539 17.984 13.844 1 93.69 188 ASN A C 1
ATOM 1446 O O . ASN A 1 188 ? 0.138 17 14.164 1 93.69 188 ASN A O 1
ATOM 1450 N N . PRO A 1 189 ? -1.307 18.547 14.711 1 93 189 PRO A N 1
ATOM 1451 C CA . PRO A 1 189 ? -2.523 19.312 14.438 1 93 189 PRO A CA 1
ATOM 1452 C C . PRO A 1 189 ? -2.363 20.797 14.742 1 93 189 PRO A C 1
ATOM 1454 O O . PRO A 1 189 ? -3.277 21.578 14.484 1 93 189 PRO A O 1
ATOM 1457 N N . THR A 1 190 ? -1.199 21.297 15.172 1 93.81 190 THR A N 1
ATOM 1458 C CA . THR A 1 190 ? -1.184 22.609 15.828 1 93.81 190 THR A CA 1
ATOM 1459 C C . THR A 1 190 ? -1.044 23.719 14.805 1 93.81 190 THR A C 1
ATOM 1461 O O . THR A 1 190 ? -1.442 24.859 15.062 1 93.81 190 THR A O 1
ATOM 1464 N N . GLY A 1 191 ? -0.331 23.375 13.734 1 93.5 191 GLY A N 1
ATOM 1465 C CA . GLY A 1 191 ? -0.024 24.406 12.758 1 93.5 191 GLY A CA 1
ATOM 1466 C C . GLY A 1 191 ? 1.112 25.312 13.195 1 93.5 191 GLY A C 1
ATOM 1467 O O . GLY A 1 191 ? 1.425 26.297 12.508 1 93.5 191 GLY A O 1
ATOM 1468 N N . VAL A 1 192 ? 1.744 25 14.297 1 95.12 192 VAL A N 1
ATOM 1469 C CA . VAL A 1 192 ? 2.867 25.797 14.797 1 95.12 192 VAL A CA 1
ATOM 1470 C C . VAL A 1 192 ? 4.18 25.109 14.43 1 95.12 192 VAL A C 1
ATOM 1472 O O . VAL A 1 192 ? 4.387 23.938 14.742 1 95.12 192 VAL A O 1
ATOM 1475 N N . ASP A 1 193 ? 5.043 25.891 13.797 1 96.56 193 ASP A N 1
ATOM 1476 C CA . ASP A 1 193 ? 6.344 25.344 13.422 1 96.56 193 ASP A CA 1
ATOM 1477 C C . ASP A 1 193 ? 7.469 26.031 14.18 1 96.56 193 ASP A C 1
ATOM 1479 O O . ASP A 1 193 ? 7.359 27.203 14.531 1 96.56 193 ASP A O 1
ATOM 1483 N N . PRO A 1 194 ? 8.555 25.359 14.445 1 97.88 194 PRO A N 1
ATOM 1484 C CA . PRO A 1 194 ? 9.742 26 15.023 1 97.88 194 PRO A CA 1
ATOM 1485 C C . PRO A 1 194 ? 10.352 27.047 14.094 1 97.88 194 PRO A C 1
ATOM 1487 O O . PRO A 1 194 ? 10.32 26.891 12.875 1 97.88 194 PRO A O 1
ATOM 1490 N N . THR A 1 195 ? 10.859 28.094 14.727 1 97.25 195 THR A N 1
ATOM 1491 C CA . THR A 1 195 ? 11.719 28.984 13.977 1 97.25 195 THR A CA 1
ATOM 1492 C C . THR A 1 195 ? 13.031 28.297 13.594 1 97.25 195 THR A C 1
ATOM 1494 O O . THR A 1 195 ? 13.352 27.234 14.125 1 97.25 195 THR A O 1
ATOM 1497 N N . HIS A 1 196 ? 13.797 28.938 12.703 1 98.12 196 HIS A N 1
ATOM 1498 C CA . HIS A 1 196 ? 15.078 28.359 12.312 1 98.12 196 HIS A CA 1
ATOM 1499 C C . HIS A 1 196 ? 16 28.188 13.516 1 98.12 196 HIS A C 1
ATOM 1501 O O . HIS A 1 196 ? 16.688 27.156 13.641 1 98.12 196 HIS A O 1
ATOM 1507 N N . ASP A 1 197 ? 16.031 29.125 14.398 1 98.5 197 ASP A N 1
ATOM 1508 C CA . ASP A 1 197 ? 16.859 29.031 15.594 1 98.5 197 ASP A CA 1
ATOM 1509 C C . ASP A 1 197 ? 16.375 27.891 16.5 1 98.5 197 ASP A C 1
ATOM 1511 O O . ASP A 1 197 ? 17.188 27.188 17.094 1 98.5 197 ASP A O 1
ATOM 1515 N N . GLN A 1 198 ? 15.086 27.766 16.625 1 98.56 198 GLN A N 1
ATOM 1516 C CA . GLN A 1 198 ? 14.523 26.656 17.406 1 98.56 198 GLN A CA 1
ATOM 1517 C C . GLN A 1 198 ? 14.859 25.312 16.766 1 98.56 198 GLN A C 1
ATOM 1519 O O . GLN A 1 198 ? 15.148 24.344 17.484 1 98.56 198 GLN A O 1
ATOM 1524 N N . TRP A 1 199 ? 14.836 25.188 15.461 1 98.75 199 TRP A N 1
ATOM 1525 C CA . TRP A 1 199 ? 15.242 23.969 14.75 1 98.75 199 TRP A CA 1
ATOM 1526 C C . TRP A 1 199 ? 16.688 23.609 15.07 1 98.75 199 TRP A C 1
ATOM 1528 O O . TRP A 1 199 ? 17.031 22.438 15.203 1 98.75 199 TRP A O 1
ATOM 1538 N N . LYS A 1 200 ? 17.547 24.688 15.148 1 98.75 200 LYS A N 1
ATOM 1539 C CA . LYS A 1 200 ? 18.938 24.438 15.516 1 98.75 200 LYS A CA 1
ATOM 1540 C C . LYS A 1 200 ? 19.047 23.812 16.906 1 98.75 200 LYS A C 1
ATOM 1542 O O . LYS A 1 200 ? 19.844 22.922 17.125 1 98.75 200 LYS A O 1
ATOM 1547 N N . GLN A 1 201 ? 18.203 24.297 17.828 1 98.69 201 GLN A N 1
ATOM 1548 C CA . GLN A 1 201 ? 18.156 23.719 19.172 1 98.69 201 GLN A CA 1
ATOM 1549 C C . GLN A 1 201 ? 17.703 22.266 19.125 1 98.69 201 GLN A C 1
ATOM 1551 O O . GLN A 1 201 ? 18.281 21.406 19.812 1 98.69 201 GLN A O 1
ATOM 1556 N N . ILE A 1 202 ? 16.719 21.984 18.328 1 98.88 202 ILE A N 1
ATOM 1557 C CA . ILE A 1 202 ? 16.188 20.625 18.188 1 98.88 202 ILE A CA 1
ATOM 1558 C C . ILE A 1 202 ? 17.266 19.719 17.625 1 98.88 202 ILE A C 1
ATOM 1560 O O . ILE A 1 202 ? 17.484 18.609 18.125 1 98.88 202 ILE A O 1
ATOM 1564 N N . ALA A 1 203 ? 17.953 20.188 16.609 1 98.81 203 ALA A N 1
ATOM 1565 C CA . ALA A 1 203 ? 19.031 19.422 16 1 98.81 203 ALA A CA 1
ATOM 1566 C C . ALA A 1 203 ? 20.141 19.141 17.016 1 98.81 203 ALA A C 1
ATOM 1568 O O . ALA A 1 203 ? 20.672 18.031 17.062 1 98.81 203 ALA A O 1
ATOM 1569 N N . ASP A 1 204 ? 20.484 20.156 17.812 1 98.75 204 ASP A N 1
ATOM 1570 C CA . ASP A 1 204 ? 21.531 20.016 18.828 1 98.75 204 ASP A CA 1
ATOM 1571 C C . ASP A 1 204 ? 21.188 18.891 19.797 1 98.75 204 ASP A C 1
ATOM 1573 O O . ASP A 1 204 ? 22.047 18.047 20.094 1 98.75 204 ASP A O 1
ATOM 1577 N N . VAL A 1 205 ? 20 18.875 20.312 1 98.75 205 VAL A N 1
ATOM 1578 C CA . VAL A 1 205 ? 19.625 17.875 21.312 1 98.75 205 VAL A CA 1
ATOM 1579 C C . VAL A 1 205 ? 19.531 16.5 20.656 1 98.75 205 VAL A C 1
ATOM 1581 O O . VAL A 1 205 ? 19.891 15.484 21.266 1 98.75 205 VAL A O 1
ATOM 1584 N N . CYS A 1 206 ? 19.047 16.391 19.422 1 98.69 206 CYS A N 1
ATOM 1585 C CA . CYS A 1 206 ? 18.984 15.125 18.703 1 98.69 206 CYS A CA 1
ATOM 1586 C C . CYS A 1 206 ? 20.391 14.547 18.5 1 98.69 206 CYS A C 1
ATOM 1588 O O . CYS A 1 206 ? 20.594 13.336 18.641 1 98.69 206 CYS A O 1
ATOM 1590 N N . GLU A 1 207 ? 21.281 15.414 18.156 1 97.81 207 GLU A N 1
ATOM 1591 C CA . GLU A 1 207 ? 22.656 14.992 17.953 1 97.81 207 GLU A CA 1
ATOM 1592 C C . GLU A 1 207 ? 23.297 14.539 19.266 1 97.81 207 GLU A C 1
ATOM 1594 O O . GLU A 1 207 ? 23.969 13.5 19.312 1 97.81 207 GLU A O 1
ATOM 1599 N N . GLU A 1 208 ? 23.109 15.336 20.266 1 98 208 GLU A N 1
ATOM 1600 C CA . GLU A 1 208 ? 23.688 15.047 21.578 1 98 208 GLU A CA 1
ATOM 1601 C C . GLU A 1 208 ? 23.203 13.703 22.109 1 98 208 GLU A C 1
ATOM 1603 O O . GLU A 1 208 ? 23.984 12.93 22.656 1 98 208 GLU A O 1
ATOM 1608 N N . ARG A 1 209 ? 21.953 13.406 21.906 1 98.38 209 ARG A N 1
ATOM 1609 C CA . ARG A 1 209 ? 21.344 12.211 22.484 1 98.38 209 ARG A CA 1
ATOM 1610 C C . ARG A 1 209 ? 21.453 11.031 21.516 1 98.38 209 ARG A C 1
ATOM 1612 O O . ARG A 1 209 ? 21.062 9.906 21.859 1 98.38 209 ARG A O 1
ATOM 1619 N N . LYS A 1 210 ? 21.938 11.266 20.297 1 97.81 210 LYS A N 1
ATOM 1620 C CA . LYS A 1 210 ? 22.141 10.25 19.281 1 97.81 210 LYS A CA 1
ATOM 1621 C C . LYS A 1 210 ? 20.844 9.5 18.969 1 97.81 210 LYS A C 1
ATOM 1623 O O . LYS A 1 210 ? 20.828 8.273 18.938 1 97.81 210 LYS A O 1
ATOM 1628 N N . VAL A 1 211 ? 19.75 10.266 18.891 1 98.69 211 VAL A N 1
ATOM 1629 C CA . VAL A 1 211 ? 18.453 9.672 18.594 1 98.69 211 VAL A CA 1
ATOM 1630 C C . VAL A 1 211 ? 18.328 9.398 17.094 1 98.69 211 VAL A C 1
ATOM 1632 O O . VAL A 1 211 ? 19.125 9.906 16.312 1 98.69 211 VAL A O 1
ATOM 1635 N N . LEU A 1 212 ? 17.453 8.5 16.688 1 98.81 212 LEU A N 1
ATOM 1636 C CA . LEU A 1 212 ? 17.047 8.258 15.312 1 98.81 212 LEU A CA 1
ATOM 1637 C C . LEU A 1 212 ? 15.922 9.195 14.898 1 98.81 212 LEU A C 1
ATOM 1639 O O . LEU A 1 212 ? 14.891 9.266 15.57 1 98.81 212 LEU A O 1
ATOM 1643 N N . VAL A 1 213 ? 16.094 9.914 13.797 1 98.88 213 VAL A N 1
ATOM 1644 C CA . VAL A 1 213 ? 15.156 10.977 13.461 1 98.88 213 VAL A CA 1
ATOM 1645 C C . VAL A 1 213 ? 14.297 10.547 12.273 1 98.88 213 VAL A C 1
ATOM 1647 O O . VAL A 1 213 ? 14.828 10.07 11.266 1 98.88 213 VAL A O 1
ATOM 1650 N N . LEU A 1 214 ? 13.008 10.664 12.383 1 98.94 214 LEU A N 1
ATOM 1651 C CA . LEU A 1 214 ? 12.062 10.664 11.266 1 98.94 214 LEU A CA 1
ATOM 1652 C C . LEU A 1 214 ? 11.406 12.031 11.109 1 98.94 214 LEU A C 1
ATOM 1654 O O . LEU A 1 214 ? 10.781 12.531 12.047 1 98.94 214 LEU A O 1
ATOM 1658 N N . MET A 1 215 ? 11.523 12.617 9.977 1 98.88 215 MET A N 1
ATOM 1659 C CA . MET A 1 215 ? 10.805 13.844 9.664 1 98.88 215 MET A CA 1
ATOM 1660 C C . MET A 1 215 ? 9.578 13.555 8.805 1 98.88 215 MET A C 1
ATOM 1662 O O . MET A 1 215 ? 9.695 12.984 7.723 1 98.88 215 MET A O 1
ATOM 1666 N N . ASP A 1 216 ? 8.445 13.875 9.305 1 98.75 216 ASP A N 1
ATOM 1667 C CA . ASP A 1 216 ? 7.191 13.781 8.57 1 98.75 216 ASP A CA 1
ATOM 1668 C C . ASP A 1 216 ? 6.906 15.078 7.805 1 98.75 216 ASP A C 1
ATOM 1670 O O . ASP A 1 216 ? 6.699 16.125 8.414 1 98.75 216 ASP A O 1
ATOM 1674 N N . ILE A 1 217 ? 6.852 15.031 6.457 1 98.5 217 ILE A N 1
ATOM 1675 C CA . ILE A 1 217 ? 6.617 16.234 5.656 1 98.5 217 ILE A CA 1
ATOM 1676 C C . ILE A 1 217 ? 5.453 15.992 4.699 1 98.5 217 ILE A C 1
ATOM 1678 O O . ILE A 1 217 ? 5.66 15.734 3.512 1 98.5 217 ILE A O 1
ATOM 1682 N N . ALA A 1 218 ? 4.273 16.203 5.164 1 96.94 218 ALA A N 1
ATOM 1683 C CA . ALA A 1 218 ? 3.047 15.961 4.406 1 96.94 218 ALA A CA 1
ATOM 1684 C C . ALA A 1 218 ? 2.619 17.219 3.645 1 96.94 218 ALA A C 1
ATOM 1686 O O . ALA A 1 218 ? 1.8 17.141 2.727 1 96.94 218 ALA A O 1
ATOM 1687 N N . TYR A 1 219 ? 3.244 18.391 3.936 1 96.69 219 TYR A N 1
ATOM 1688 C CA . TYR A 1 219 ? 2.641 19.641 3.496 1 96.69 219 TYR A CA 1
ATOM 1689 C C . TYR A 1 219 ? 3.652 20.5 2.74 1 96.69 219 TYR A C 1
ATOM 1691 O O . TYR A 1 219 ? 3.504 21.719 2.664 1 96.69 219 TYR A O 1
ATOM 1699 N N . GLN A 1 220 ? 4.684 19.875 2.191 1 97.12 220 GLN A N 1
ATOM 1700 C CA . GLN A 1 220 ? 5.691 20.625 1.463 1 97.12 220 GLN A CA 1
ATOM 1701 C C . GLN A 1 220 ? 5.059 21.453 0.342 1 97.12 220 GLN A C 1
ATOM 1703 O O . GLN A 1 220 ? 4.375 20.906 -0.525 1 97.12 220 GLN A O 1
ATOM 1708 N N . GLY A 1 221 ? 5.289 22.75 0.348 1 94.44 221 GLY A N 1
ATOM 1709 C CA . GLY A 1 221 ? 4.703 23.672 -0.623 1 94.44 221 GLY A CA 1
ATOM 1710 C C . GLY A 1 221 ? 3.311 24.125 -0.241 1 94.44 221 GLY A C 1
ATOM 1711 O O . GLY A 1 221 ? 2.906 25.234 -0.588 1 94.44 221 GLY A O 1
ATOM 1712 N N . PHE A 1 222 ? 2.646 23.312 0.442 1 88.31 222 PHE A N 1
ATOM 1713 C CA . PHE A 1 222 ? 1.257 23.562 0.808 1 88.31 222 PHE A CA 1
ATOM 1714 C C . PHE A 1 222 ? 1.174 24.453 2.035 1 88.31 222 PHE A C 1
ATOM 1716 O O . PHE A 1 222 ? 0.174 25.156 2.238 1 88.31 222 PHE A O 1
ATOM 1723 N N . ALA A 1 223 ? 2.193 24.5 2.822 1 89.38 223 ALA A N 1
ATOM 1724 C CA . ALA A 1 223 ? 2.191 25.266 4.07 1 89.38 223 ALA A CA 1
ATOM 1725 C C . ALA A 1 223 ? 2.402 26.75 3.805 1 89.38 223 ALA A C 1
ATOM 1727 O O . ALA A 1 223 ? 1.585 27.594 4.207 1 89.38 223 ALA A O 1
ATOM 1728 N N . THR A 1 224 ? 3.443 27.094 3.031 1 91.25 224 THR A N 1
ATOM 1729 C CA . THR A 1 224 ? 3.795 28.5 2.84 1 91.25 224 THR A CA 1
ATOM 1730 C C . THR A 1 224 ? 3.59 28.906 1.385 1 91.25 224 THR A C 1
ATOM 1732 O O . THR A 1 224 ? 3.594 30.094 1.065 1 91.25 224 THR A O 1
ATOM 1735 N N . GLY A 1 225 ? 3.436 27.922 0.548 1 93.31 225 GLY A N 1
ATOM 1736 C CA . GLY A 1 225 ? 3.428 28.188 -0.881 1 93.31 225 GLY A CA 1
ATOM 1737 C C . GLY A 1 225 ? 4.809 28.125 -1.508 1 93.31 225 GLY A C 1
ATOM 1738 O O . GLY A 1 225 ? 4.953 28.312 -2.717 1 93.31 225 GLY A O 1
ATOM 1739 N N . ASP A 1 226 ? 5.754 27.875 -0.698 1 95.12 226 ASP A N 1
ATOM 1740 C CA . ASP A 1 226 ? 7.145 27.797 -1.137 1 95.12 226 ASP A CA 1
ATOM 1741 C C . ASP A 1 226 ? 7.742 26.422 -0.831 1 95.12 226 ASP A C 1
ATOM 1743 O O . ASP A 1 226 ? 7.973 26.094 0.332 1 95.12 226 ASP A O 1
ATOM 1747 N N . LEU A 1 227 ? 8.055 25.688 -1.884 1 95.88 227 LEU A N 1
ATOM 1748 C CA . LEU A 1 227 ? 8.516 24.312 -1.783 1 95.88 227 LEU A CA 1
ATOM 1749 C C . LEU A 1 227 ? 9.859 24.234 -1.074 1 95.88 227 LEU A C 1
ATOM 1751 O O . LEU A 1 227 ? 10.125 23.281 -0.335 1 95.88 227 LEU A O 1
ATOM 1755 N N . VAL A 1 228 ? 10.719 25.188 -1.265 1 96.12 228 VAL A N 1
ATOM 1756 C CA . VAL A 1 228 ? 12.055 25.203 -0.687 1 96.12 228 VAL A CA 1
ATOM 1757 C C . VAL A 1 228 ? 11.984 25.594 0.786 1 96.12 228 VAL A C 1
ATOM 1759 O O . VAL A 1 228 ? 12.586 24.938 1.642 1 96.12 228 VAL A O 1
ATOM 1762 N N . ALA A 1 229 ? 11.203 26.656 1.065 1 96.25 229 ALA A N 1
ATOM 1763 C CA . ALA A 1 229 ? 11.055 27.125 2.441 1 96.25 229 ALA A CA 1
ATOM 1764 C C . ALA A 1 229 ? 10.453 26.031 3.326 1 96.25 229 ALA A C 1
ATOM 1766 O O . ALA A 1 229 ? 10.875 25.859 4.473 1 96.25 229 ALA A O 1
ATOM 1767 N N . ASP A 1 230 ? 9.516 25.297 2.762 1 97.44 230 ASP A N 1
ATOM 1768 C CA . ASP A 1 230 ? 8.82 24.266 3.521 1 97.44 230 ASP A CA 1
ATOM 1769 C C . ASP A 1 230 ? 9.734 23.062 3.789 1 97.44 230 ASP A C 1
ATOM 1771 O O . ASP A 1 230 ? 9.43 22.219 4.633 1 97.44 230 ASP A O 1
ATOM 1775 N N . ALA A 1 231 ? 10.852 22.922 3.09 1 98.06 231 ALA A N 1
ATOM 1776 C CA . ALA A 1 231 ? 11.773 21.797 3.256 1 98.06 231 ALA A CA 1
ATOM 1777 C C . ALA A 1 231 ? 13.039 22.219 3.994 1 98.06 231 ALA A C 1
ATOM 1779 O O . ALA A 1 231 ? 14.07 21.562 3.908 1 98.06 231 ALA A O 1
ATOM 1780 N N . TRP A 1 232 ? 13.023 23.344 4.656 1 98 232 TRP A N 1
ATOM 1781 C CA . TRP A 1 232 ? 14.195 23.891 5.32 1 98 232 TRP A CA 1
ATOM 1782 C C . TRP A 1 232 ? 14.766 22.891 6.332 1 98 232 TRP A C 1
ATOM 1784 O O . TRP A 1 232 ? 15.977 22.656 6.371 1 98 232 TRP A O 1
ATOM 1794 N N . ALA A 1 233 ? 13.938 22.281 7.148 1 98.38 233 ALA A N 1
ATOM 1795 C CA . ALA A 1 233 ? 14.383 21.438 8.25 1 98.38 233 ALA A CA 1
ATOM 1796 C C . ALA A 1 233 ? 15.133 20.219 7.738 1 98.38 233 ALA A C 1
ATOM 1798 O O . ALA A 1 233 ? 16.266 19.953 8.156 1 98.38 233 ALA A O 1
ATOM 1799 N N . PRO A 1 234 ? 14.562 19.453 6.812 1 98.56 234 PRO A N 1
ATOM 1800 C CA . PRO A 1 234 ? 15.328 18.312 6.297 1 98.56 234 PRO A CA 1
ATOM 1801 C C . PRO A 1 234 ? 16.641 18.734 5.629 1 98.56 234 PRO A C 1
ATOM 1803 O O . PRO A 1 234 ? 17.641 18.031 5.742 1 98.56 234 PRO A O 1
ATOM 1806 N N . ARG A 1 235 ? 16.656 19.812 4.93 1 98.25 235 ARG A N 1
ATOM 1807 C CA . ARG A 1 235 ? 17.875 20.312 4.293 1 98.25 235 ARG A CA 1
ATOM 1808 C C . ARG A 1 235 ? 18.922 20.688 5.336 1 98.25 235 ARG A C 1
ATOM 1810 O O . ARG A 1 235 ? 20.109 20.391 5.16 1 98.25 235 ARG A O 1
ATOM 1817 N N . TYR A 1 236 ? 18.453 21.312 6.359 1 98.31 236 TYR A N 1
ATOM 1818 C CA . TYR A 1 236 ? 19.359 21.703 7.434 1 98.31 236 TYR A CA 1
ATOM 1819 C C . TYR A 1 236 ? 19.953 20.469 8.117 1 98.31 236 TYR A C 1
ATOM 1821 O O . TYR A 1 236 ? 21.156 20.422 8.359 1 98.31 236 TYR A O 1
ATOM 1829 N N . PHE A 1 237 ? 19.125 19.5 8.461 1 98.44 237 PHE A N 1
ATOM 1830 C CA . PHE A 1 237 ? 19.609 18.281 9.094 1 98.44 237 PHE A CA 1
ATOM 1831 C C . PHE A 1 237 ? 20.609 17.562 8.188 1 98.44 237 PHE A C 1
ATOM 1833 O O . PHE A 1 237 ? 21.641 17.047 8.664 1 98.44 237 PHE A O 1
ATOM 1840 N N . ALA A 1 238 ? 20.344 17.516 6.914 1 97.62 238 ALA A N 1
ATOM 1841 C CA . ALA A 1 238 ? 21.281 16.922 5.965 1 97.62 238 ALA A CA 1
ATOM 1842 C C . ALA A 1 238 ? 22.609 17.672 5.98 1 97.62 238 ALA A C 1
ATOM 1844 O O . ALA A 1 238 ? 23.672 17.062 5.953 1 97.62 238 ALA A O 1
ATOM 1845 N N . SER A 1 239 ? 22.562 18.969 6.031 1 96.5 239 SER A N 1
ATOM 1846 C CA . SER A 1 239 ? 23.766 19.797 6.031 1 96.5 239 SER A CA 1
ATOM 1847 C C . SER A 1 239 ? 24.578 19.578 7.297 1 96.5 239 SER A C 1
ATOM 1849 O O . SER A 1 239 ? 25.797 19.75 7.293 1 96.5 239 SER A O 1
ATOM 1851 N N . ARG A 1 240 ? 23.906 19.156 8.391 1 96.12 240 ARG A N 1
ATOM 1852 C CA . ARG A 1 240 ? 24.562 18.891 9.664 1 96.12 240 ARG A CA 1
ATOM 1853 C C . ARG A 1 240 ? 25.172 17.5 9.688 1 96.12 240 ARG A C 1
ATOM 1855 O O . ARG A 1 240 ? 25.891 17.141 10.617 1 96.12 240 ARG A O 1
ATOM 1862 N N . GLY A 1 241 ? 24.859 16.703 8.656 1 95.31 241 GLY A N 1
ATOM 1863 C CA . GLY A 1 241 ? 25.453 15.383 8.555 1 95.31 241 GLY A CA 1
ATOM 1864 C C . GLY A 1 241 ? 24.625 14.312 9.242 1 95.31 241 GLY A C 1
ATOM 1865 O O . GLY A 1 241 ? 25.109 13.211 9.5 1 95.31 241 GLY A O 1
ATOM 1866 N N . PHE A 1 242 ? 23.359 14.625 9.562 1 97.44 242 PHE A N 1
ATOM 1867 C CA . PHE A 1 242 ? 22.484 13.617 10.148 1 97.44 242 PHE A CA 1
ATOM 1868 C C . PHE A 1 242 ? 22.234 12.477 9.164 1 97.44 242 PHE A C 1
ATOM 1870 O O . PHE A 1 242 ? 22.078 12.711 7.965 1 97.44 242 PHE A O 1
ATOM 1877 N N . GLU A 1 243 ? 22.266 11.273 9.594 1 98.44 243 GLU A N 1
ATOM 1878 C CA . GLU A 1 243 ? 21.594 10.156 8.93 1 98.44 243 GLU A CA 1
ATOM 1879 C C . GLU A 1 243 ? 20.156 10.016 9.422 1 98.44 243 GLU A C 1
ATOM 1881 O O . GLU A 1 243 ? 19.922 9.695 10.586 1 98.44 243 GLU A O 1
ATOM 1886 N N . PHE A 1 244 ? 19.203 10.273 8.609 1 98.75 244 PHE A N 1
ATOM 1887 C CA . PHE A 1 244 ? 17.828 10.336 9.07 1 98.75 244 PHE A CA 1
ATOM 1888 C C . PHE A 1 244 ? 16.859 9.961 7.949 1 98.75 244 PHE A C 1
ATOM 1890 O O . PHE A 1 244 ? 17.266 9.82 6.793 1 98.75 244 PHE A O 1
ATOM 1897 N N . LEU A 1 245 ? 15.664 9.695 8.344 1 98.94 245 LEU A N 1
ATOM 1898 C CA . LEU A 1 245 ? 14.594 9.367 7.418 1 98.94 245 LEU A CA 1
ATOM 1899 C C . LEU A 1 245 ? 13.617 10.523 7.277 1 98.94 245 LEU A C 1
ATOM 1901 O O . LEU A 1 245 ? 13.398 11.281 8.234 1 98.94 245 LEU A O 1
ATOM 1905 N N . THR A 1 246 ? 13.055 10.719 6.105 1 98.94 246 THR A N 1
ATOM 1906 C CA . THR A 1 246 ? 11.969 11.656 5.871 1 98.94 246 THR A CA 1
ATOM 1907 C C . THR A 1 246 ? 10.805 10.977 5.16 1 98.94 246 THR A C 1
ATOM 1909 O O . THR A 1 246 ? 11 10.289 4.152 1 98.94 246 THR A O 1
ATOM 1912 N N . ALA A 1 247 ? 9.602 11.094 5.719 1 98.94 247 ALA A N 1
ATOM 1913 C CA . ALA A 1 247 ? 8.375 10.609 5.098 1 98.94 247 ALA A CA 1
ATOM 1914 C C . ALA A 1 247 ? 7.691 11.719 4.297 1 98.94 247 ALA A C 1
ATOM 1916 O O . ALA A 1 247 ? 7.023 12.578 4.867 1 98.94 247 ALA A O 1
ATOM 1917 N N . GLN A 1 248 ? 7.777 11.609 2.967 1 98.56 248 GLN A N 1
ATOM 1918 C CA . GLN A 1 248 ? 7.18 12.586 2.061 1 98.56 248 GLN A CA 1
ATOM 1919 C C . GLN A 1 248 ? 5.793 12.141 1.608 1 98.56 248 GLN A C 1
ATOM 1921 O O . GLN A 1 248 ? 5.559 10.953 1.383 1 98.56 248 GLN A O 1
ATOM 1926 N N . SER A 1 249 ? 4.93 13.039 1.586 1 98.12 249 SER A N 1
ATOM 1927 C CA . SER A 1 249 ? 3.621 12.773 1.001 1 98.12 249 SER A CA 1
ATOM 1928 C C . SER A 1 249 ? 3.332 13.711 -0.164 1 98.12 249 SER A C 1
ATOM 1930 O O . SER A 1 249 ? 3.738 14.875 -0.145 1 98.12 249 SER A O 1
ATOM 1932 N N . PHE A 1 250 ? 2.609 13.258 -1.149 1 98.25 250 PHE A N 1
ATOM 1933 C CA . PHE A 1 250 ? 2.221 14.07 -2.295 1 98.25 250 PHE A CA 1
ATOM 1934 C C . PHE A 1 250 ? 0.704 14.203 -2.375 1 98.25 250 PHE A C 1
ATOM 1936 O O . PHE A 1 250 ? 0.163 14.586 -3.414 1 98.25 250 PHE A O 1
ATOM 1943 N N . SER A 1 251 ? 0.028 13.828 -1.295 1 97.06 251 SER A N 1
ATOM 1944 C CA . SER A 1 251 ? -1.43 13.891 -1.244 1 97.06 251 SER A CA 1
ATOM 1945 C C . SER A 1 251 ? -1.921 15.336 -1.306 1 97.06 251 SER A C 1
ATOM 1947 O O . SER A 1 251 ? -2.791 15.664 -2.115 1 97.06 251 SER A O 1
ATOM 1949 N N . LYS A 1 252 ? -1.321 16.203 -0.515 1 95.81 252 LYS A N 1
ATOM 1950 C CA . LYS A 1 252 ? -1.849 17.562 -0.348 1 95.81 252 LYS A CA 1
ATOM 1951 C C . LYS A 1 252 ? -1.363 18.484 -1.463 1 95.81 252 LYS A C 1
ATOM 1953 O O . LYS A 1 252 ? -2.17 19.094 -2.164 1 95.81 252 LYS A O 1
ATOM 1958 N N . ASN A 1 253 ? -0.067 18.453 -1.688 1 96.88 253 ASN A N 1
ATOM 1959 C CA . ASN A 1 253 ? 0.502 19.422 -2.617 1 96.88 253 ASN A CA 1
ATOM 1960 C C . ASN A 1 253 ? 0.138 19.094 -4.062 1 96.88 253 ASN A C 1
ATOM 1962 O O . ASN A 1 253 ? 0.199 19.969 -4.934 1 96.88 253 ASN A O 1
ATOM 1966 N N . PHE A 1 254 ? -0.29 17.844 -4.34 1 97.94 254 PHE A N 1
ATOM 1967 C CA . PHE A 1 254 ? -0.725 17.484 -5.684 1 97.94 254 PHE A CA 1
ATOM 1968 C C . PHE A 1 254 ? -2.232 17.25 -5.723 1 97.94 254 PHE A C 1
ATOM 1970 O O . PHE A 1 254 ? -2.801 17.016 -6.789 1 97.94 254 PHE A O 1
ATOM 1977 N N . GLY A 1 255 ? -2.871 17.328 -4.555 1 96.81 255 GLY A N 1
ATOM 1978 C CA . GLY A 1 255 ? -4.281 16.984 -4.5 1 96.81 255 GLY A CA 1
ATOM 1979 C C . GLY A 1 255 ? -4.555 15.531 -4.871 1 96.81 255 GLY A C 1
ATOM 1980 O O . GLY A 1 255 ? -5.586 15.227 -5.469 1 96.81 255 GLY A O 1
ATOM 1981 N N . LEU A 1 256 ? -3.627 14.68 -4.648 1 97.94 256 LEU A N 1
ATOM 1982 C CA . LEU A 1 256 ? -3.727 13.273 -5.008 1 97.94 256 LEU A CA 1
ATOM 1983 C C . LEU A 1 256 ? -3.986 12.414 -3.773 1 97.94 256 LEU A C 1
ATOM 1985 O O . LEU A 1 256 ? -3.242 11.469 -3.504 1 97.94 256 LEU A O 1
ATOM 1989 N N . TYR A 1 257 ? -5.109 12.68 -3.105 1 97.12 257 TYR A N 1
ATOM 1990 C CA . TYR A 1 257 ? -5.418 12.016 -1.844 1 97.12 257 TYR A CA 1
ATOM 1991 C C . TYR A 1 257 ? -5.633 10.523 -2.049 1 97.12 257 TYR A C 1
ATOM 1993 O O . TYR A 1 257 ? -5.176 9.703 -1.248 1 97.12 257 TYR A O 1
ATOM 2001 N N . ASN A 1 258 ? -6.219 10.094 -3.186 1 97.88 258 ASN A N 1
ATOM 2002 C CA . ASN A 1 258 ? -6.586 8.695 -3.355 1 97.88 258 ASN A CA 1
ATOM 2003 C C . ASN A 1 258 ? -5.59 7.961 -4.254 1 97.88 258 ASN A C 1
ATOM 2005 O O . ASN A 1 258 ? -5.84 6.828 -4.668 1 97.88 258 ASN A O 1
ATOM 2009 N N . GLU A 1 259 ? -4.531 8.617 -4.641 1 98.19 259 GLU A N 1
ATOM 2010 C CA . GLU A 1 259 ? -3.48 7.922 -5.379 1 98.19 259 GLU A CA 1
ATOM 2011 C C . GLU A 1 259 ? -2.436 7.336 -4.434 1 98.19 259 GLU A C 1
ATOM 2013 O O . GLU A 1 259 ? -1.663 6.457 -4.82 1 98.19 259 GLU A O 1
ATOM 2018 N N . ARG A 1 260 ? -2.383 7.879 -3.219 1 98.19 260 ARG A N 1
ATOM 2019 C CA . ARG A 1 260 ? -1.55 7.355 -2.143 1 98.19 260 ARG A CA 1
ATOM 2020 C C . ARG A 1 260 ? -0.082 7.32 -2.555 1 98.19 260 ARG A C 1
ATOM 2022 O O . ARG A 1 260 ? 0.574 6.281 -2.439 1 98.19 260 ARG A O 1
ATOM 2029 N N . ILE A 1 261 ? 0.439 8.477 -2.941 1 98.62 261 ILE A N 1
ATOM 2030 C CA . ILE A 1 261 ? 1.823 8.555 -3.395 1 98.62 261 ILE A CA 1
ATOM 2031 C C . ILE A 1 261 ? 2.682 9.227 -2.324 1 98.62 261 ILE A C 1
ATOM 2033 O O . ILE A 1 261 ? 2.367 10.328 -1.868 1 98.62 261 ILE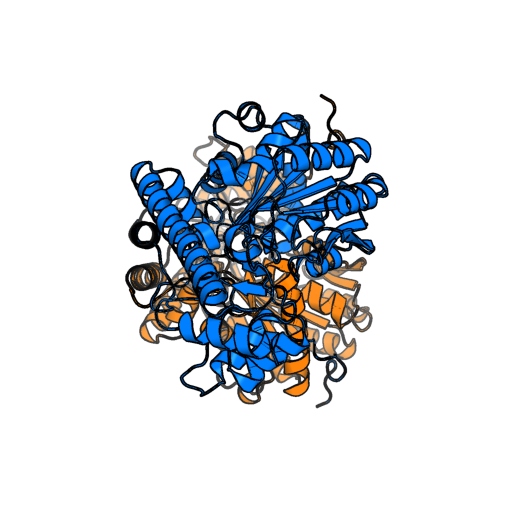 A O 1
ATOM 2037 N N . GLY A 1 262 ? 3.67 8.562 -1.844 1 98.75 262 GLY A N 1
ATOM 2038 C CA . GLY A 1 262 ? 4.664 9.055 -0.907 1 98.75 262 GLY A CA 1
ATOM 2039 C C . GLY A 1 262 ? 6.051 8.492 -1.152 1 98.75 262 GLY A C 1
ATOM 2040 O O . GLY A 1 262 ? 6.25 7.707 -2.082 1 98.75 262 GLY A O 1
ATOM 2041 N N . ASN A 1 263 ? 7 8.953 -0.429 1 98.88 263 ASN A N 1
ATOM 2042 C CA . ASN A 1 263 ? 8.398 8.555 -0.548 1 98.88 263 ASN A CA 1
ATOM 2043 C C . ASN A 1 263 ? 9.102 8.57 0.804 1 98.88 263 ASN A C 1
ATOM 2045 O O . ASN A 1 263 ? 9.016 9.555 1.541 1 98.88 263 ASN A O 1
ATOM 2049 N N . LEU A 1 264 ? 9.68 7.48 1.161 1 98.94 264 LEU A N 1
ATOM 2050 C CA . LEU A 1 264 ? 10.594 7.477 2.293 1 98.94 264 LEU A CA 1
ATOM 2051 C C . LEU A 1 264 ? 12.023 7.75 1.833 1 98.94 264 LEU A C 1
ATOM 2053 O O . LEU A 1 264 ? 12.57 7.004 1.019 1 98.94 264 LEU A O 1
ATOM 2057 N N . VAL A 1 265 ? 12.594 8.789 2.309 1 98.94 265 VAL A N 1
ATOM 2058 C CA . VAL A 1 265 ? 13.953 9.164 1.938 1 98.94 265 VAL A CA 1
ATOM 2059 C C . VAL A 1 265 ? 14.906 8.859 3.088 1 98.94 265 VAL A C 1
ATOM 2061 O O . VAL A 1 265 ? 14.664 9.25 4.23 1 98.94 265 VAL A O 1
ATOM 2064 N N . LEU A 1 266 ? 15.93 8.141 2.854 1 98.88 266 LEU A N 1
ATOM 2065 C CA . LEU A 1 266 ? 16.984 7.867 3.818 1 98.88 266 LEU A CA 1
ATOM 2066 C C . LEU A 1 266 ? 18.297 8.531 3.395 1 98.88 266 LEU A C 1
ATOM 2068 O O . LEU A 1 266 ? 18.812 8.25 2.311 1 98.88 266 LEU A O 1
ATOM 2072 N N . VAL A 1 267 ? 18.797 9.422 4.164 1 98.75 267 VAL A N 1
ATOM 2073 C CA . VAL A 1 267 ? 20.109 10.047 3.963 1 98.75 267 VAL A CA 1
ATOM 2074 C C . VAL A 1 267 ? 21.156 9.32 4.793 1 98.75 267 VAL A C 1
ATOM 2076 O O . VAL A 1 267 ? 21.016 9.18 6.008 1 98.75 267 VAL A O 1
ATOM 2079 N N . CYS A 1 268 ? 22.172 8.828 4.152 1 98.38 268 CYS A N 1
ATOM 2080 C CA . CYS A 1 268 ? 23.281 8.164 4.816 1 98.38 268 CYS A CA 1
ATOM 2081 C C . CYS A 1 268 ? 24.562 8.984 4.699 1 98.38 268 CYS A C 1
ATOM 2083 O O . CYS A 1 268 ? 24.609 9.977 3.969 1 98.38 268 CYS A O 1
ATOM 2085 N N . ASN A 1 269 ? 25.562 8.602 5.438 1 97.56 269 ASN A N 1
ATOM 2086 C CA . ASN A 1 269 ? 26.812 9.344 5.43 1 97.56 269 ASN A CA 1
ATOM 2087 C C . ASN A 1 269 ? 27.766 8.828 4.355 1 97.56 269 ASN A C 1
ATOM 2089 O O . ASN A 1 269 ? 28.703 9.516 3.967 1 97.56 269 ASN A O 1
ATOM 2093 N N . THR A 1 270 ? 27.531 7.555 3.889 1 97.56 270 THR A N 1
ATOM 2094 C CA . THR A 1 270 ? 28.375 6.969 2.852 1 97.56 270 THR A CA 1
ATOM 2095 C C . THR A 1 270 ? 27.516 6.223 1.825 1 97.56 270 THR A C 1
ATOM 2097 O O . THR A 1 270 ? 26.406 5.789 2.129 1 97.56 270 THR A O 1
ATOM 2100 N N . THR A 1 271 ? 28.094 6.094 0.666 1 97.31 271 THR A N 1
ATOM 2101 C CA . THR A 1 271 ? 27.438 5.328 -0.387 1 97.31 271 THR A CA 1
ATOM 2102 C C . THR A 1 271 ? 27.266 3.869 0.029 1 97.31 271 THR A C 1
ATOM 2104 O O . THR A 1 271 ? 26.234 3.258 -0.234 1 97.31 271 THR A O 1
ATOM 2107 N N . ASN A 1 272 ? 28.266 3.346 0.686 1 96.81 272 ASN A N 1
ATOM 2108 C CA . ASN A 1 272 ? 28.219 1.961 1.146 1 96.81 272 ASN A CA 1
ATOM 2109 C C . ASN A 1 272 ? 27.062 1.734 2.123 1 96.81 272 ASN A C 1
ATOM 2111 O O . ASN A 1 272 ? 26.344 0.743 2.018 1 96.81 272 ASN A O 1
ATOM 2115 N N . ALA A 1 273 ? 26.922 2.635 3.066 1 97.75 273 ALA A N 1
ATOM 2116 C CA . ALA A 1 273 ? 25.828 2.549 4.023 1 97.75 273 ALA A CA 1
ATOM 2117 C C . ALA A 1 273 ? 24.484 2.627 3.314 1 97.75 273 ALA A C 1
ATOM 2119 O O . ALA A 1 273 ? 23.547 1.892 3.656 1 97.75 273 ALA A O 1
ATOM 2120 N N . MET A 1 274 ? 24.453 3.51 2.332 1 98.12 274 MET A N 1
ATOM 2121 C CA . MET A 1 274 ? 23.219 3.68 1.562 1 98.12 274 MET A CA 1
ATOM 2122 C C . MET A 1 274 ? 22.844 2.389 0.842 1 98.12 274 MET A C 1
ATOM 2124 O O . MET A 1 274 ? 21.688 1.977 0.859 1 98.12 274 MET A O 1
ATOM 2128 N N . GLU A 1 275 ? 23.766 1.734 0.223 1 97.25 275 GLU A N 1
ATOM 2129 C CA . GLU A 1 275 ? 23.516 0.493 -0.504 1 97.25 275 GLU A CA 1
ATOM 2130 C C . GLU A 1 275 ? 23.016 -0.607 0.433 1 97.25 275 GLU A C 1
ATOM 2132 O O . GLU A 1 275 ? 22.109 -1.355 0.092 1 97.25 275 GLU A O 1
ATOM 2137 N N . ARG A 1 276 ? 23.656 -0.694 1.583 1 97.56 276 ARG A N 1
ATOM 2138 C CA . ARG A 1 276 ? 23.266 -1.684 2.584 1 97.56 276 ARG A CA 1
ATOM 2139 C C . ARG A 1 276 ? 21.844 -1.437 3.074 1 97.56 276 ARG A C 1
ATOM 2141 O O . ARG A 1 276 ? 21.031 -2.359 3.119 1 97.56 276 ARG A O 1
ATOM 2148 N N . CYS A 1 277 ? 21.578 -0.185 3.404 1 98.38 277 CYS A N 1
ATOM 2149 C CA . CYS A 1 277 ? 20.25 0.166 3.896 1 98.38 277 CYS A CA 1
ATOM 2150 C C . CYS A 1 277 ? 19.188 -0.032 2.812 1 98.38 277 CYS A C 1
ATOM 2152 O O . CYS A 1 277 ? 18.078 -0.476 3.096 1 98.38 277 CYS A O 1
ATOM 2154 N N . SER A 1 278 ? 19.547 0.328 1.615 1 97.94 278 SER A N 1
ATOM 2155 C CA . SER A 1 278 ? 18.656 0.151 0.485 1 97.94 278 SER A CA 1
ATOM 2156 C C . SER A 1 278 ? 18.25 -1.312 0.323 1 97.94 278 SER A C 1
ATOM 2158 O O . SER A 1 278 ? 17.078 -1.615 0.072 1 97.94 278 SER A O 1
ATOM 2160 N N . SER A 1 279 ? 19.188 -2.221 0.429 1 97.38 279 SER A N 1
ATOM 2161 C CA . SER A 1 279 ? 18.906 -3.648 0.296 1 97.38 279 SER A CA 1
ATOM 2162 C C . SER A 1 279 ? 17.969 -4.133 1.391 1 97.38 279 SER A C 1
ATOM 2164 O O . SER A 1 279 ? 17.094 -4.969 1.142 1 97.38 279 SER A O 1
ATOM 2166 N N . GLN A 1 280 ? 18.125 -3.568 2.605 1 98 280 GLN A N 1
ATOM 2167 C CA . GLN A 1 280 ? 17.234 -3.926 3.709 1 98 280 GLN A CA 1
ATOM 2168 C C . GLN A 1 280 ? 15.828 -3.371 3.49 1 98 280 GLN A C 1
ATOM 2170 O O . GLN A 1 280 ? 14.844 -4.031 3.807 1 98 280 GLN A O 1
ATOM 2175 N N . LEU A 1 281 ? 15.773 -2.168 2.947 1 98.62 281 LEU A N 1
ATOM 2176 C CA . LEU A 1 281 ? 14.484 -1.558 2.652 1 98.62 281 LEU A CA 1
ATOM 2177 C C . LEU A 1 281 ? 13.742 -2.35 1.581 1 98.62 281 LEU A C 1
ATOM 2179 O O . LEU A 1 281 ? 12.516 -2.443 1.613 1 98.62 281 LEU A O 1
ATOM 2183 N N . GLU A 1 282 ? 14.438 -2.914 0.65 1 97.56 282 GLU A N 1
ATOM 2184 C CA . GLU A 1 282 ? 13.812 -3.77 -0.353 1 97.56 282 GLU A CA 1
ATOM 2185 C C . GLU A 1 282 ? 13.102 -4.953 0.297 1 97.56 282 GLU A C 1
ATOM 2187 O O . GLU A 1 282 ? 11.984 -5.301 -0.089 1 97.56 282 GLU A O 1
ATOM 2192 N N . ILE A 1 283 ? 13.75 -5.551 1.27 1 97.5 283 ILE A N 1
ATOM 2193 C CA . ILE A 1 283 ? 13.164 -6.695 1.964 1 97.5 283 ILE A CA 1
ATOM 2194 C C . ILE A 1 283 ? 11.906 -6.266 2.705 1 97.5 283 ILE A C 1
ATOM 2196 O O . ILE A 1 283 ? 10.891 -6.961 2.676 1 97.5 283 ILE A O 1
ATOM 2200 N N . ILE A 1 284 ? 12 -5.121 3.322 1 98.38 284 ILE A N 1
ATOM 2201 C CA . ILE A 1 284 ? 10.867 -4.605 4.082 1 98.38 284 ILE A CA 1
ATOM 2202 C C . ILE A 1 284 ? 9.695 -4.348 3.139 1 98.38 284 ILE A C 1
ATOM 2204 O O . ILE A 1 284 ? 8.57 -4.777 3.41 1 98.38 284 ILE A O 1
ATOM 2208 N N . VAL A 1 285 ? 9.961 -3.682 2.025 1 98.5 285 VAL A N 1
ATOM 2209 C CA . VAL A 1 285 ? 8.914 -3.371 1.052 1 98.5 285 VAL A CA 1
ATOM 2210 C C . VAL A 1 285 ? 8.328 -4.664 0.491 1 98.5 285 VAL A C 1
ATOM 2212 O O . VAL A 1 285 ? 7.109 -4.809 0.393 1 98.5 285 VAL A O 1
ATOM 2215 N N . ARG A 1 286 ? 9.18 -5.598 0.184 1 97.38 286 ARG A N 1
ATOM 2216 C CA . ARG A 1 286 ? 8.781 -6.871 -0.402 1 97.38 286 ARG A CA 1
ATOM 2217 C C . ARG A 1 286 ? 7.777 -7.594 0.489 1 97.38 286 ARG A C 1
ATOM 2219 O O . ARG A 1 286 ? 6.867 -8.266 -0.006 1 97.38 286 ARG A O 1
ATOM 2226 N N . ARG A 1 287 ? 7.879 -7.414 1.728 1 98.06 287 ARG A N 1
ATOM 2227 C CA . ARG A 1 287 ? 7.098 -8.188 2.684 1 98.06 287 ARG A CA 1
ATOM 2228 C C . ARG A 1 287 ? 5.832 -7.445 3.086 1 98.06 287 ARG A C 1
ATOM 2230 O O . ARG A 1 287 ? 5.004 -7.969 3.836 1 98.06 287 ARG A O 1
ATOM 2237 N N . ILE A 1 288 ? 5.641 -6.23 2.602 1 98.5 288 ILE A N 1
ATOM 2238 C CA . ILE A 1 288 ? 4.418 -5.492 2.883 1 98.5 288 ILE A CA 1
ATOM 2239 C C . ILE A 1 288 ? 3.539 -5.449 1.634 1 98.5 288 ILE A C 1
ATOM 2241 O O . ILE A 1 288 ? 2.379 -5.863 1.668 1 98.5 288 ILE A O 1
ATOM 2245 N N . TRP A 1 289 ? 4.148 -4.949 0.53 1 98.31 289 TRP A N 1
ATOM 2246 C CA . TRP A 1 289 ? 3.316 -4.832 -0.662 1 98.31 289 TRP A CA 1
ATOM 2247 C C . TRP A 1 289 ? 4.102 -5.211 -1.914 1 98.31 289 TRP A C 1
ATOM 2249 O O . TRP A 1 289 ? 3.672 -4.922 -3.033 1 98.31 289 TRP A O 1
ATOM 2259 N N . SER A 1 290 ? 5.273 -5.895 -1.84 1 96.94 290 SER A N 1
ATOM 2260 C CA . SER A 1 290 ? 6.137 -6.375 -2.914 1 96.94 290 SER A CA 1
ATOM 2261 C C . SER A 1 290 ? 6.699 -5.215 -3.73 1 96.94 290 SER A C 1
ATOM 2263 O O . SER A 1 290 ? 7.918 -5.051 -3.824 1 96.94 290 SER A O 1
ATOM 2265 N N . ASN A 1 291 ? 5.988 -4.434 -4.41 1 96.88 291 ASN A N 1
ATOM 2266 C CA . ASN A 1 291 ? 6.254 -3.191 -5.133 1 96.88 291 ASN A CA 1
ATOM 2267 C C . ASN A 1 291 ? 5.047 -2.258 -5.102 1 96.88 291 ASN A C 1
ATOM 2269 O O . ASN A 1 291 ? 3.916 -2.703 -4.898 1 96.88 291 ASN A O 1
ATOM 2273 N N . PRO A 1 292 ? 5.266 -0.99 -5.223 1 98.56 292 PRO A N 1
ATOM 2274 C CA . PRO A 1 292 ? 4.176 -0.021 -5.086 1 98.56 292 PRO A CA 1
ATOM 2275 C C . PRO A 1 292 ? 3.443 0.231 -6.402 1 98.56 292 PRO A C 1
ATOM 2277 O O . PRO A 1 292 ? 3.916 -0.179 -7.465 1 98.56 292 PRO A O 1
ATOM 2280 N N . PRO A 1 293 ? 2.26 0.879 -6.391 1 98.56 293 PRO A N 1
ATOM 2281 C CA . PRO A 1 293 ? 1.49 1.205 -7.594 1 98.56 293 PRO A CA 1
ATOM 2282 C C . PRO A 1 293 ? 2.135 2.314 -8.422 1 98.56 293 PRO A C 1
ATOM 2284 O O . PRO A 1 293 ? 2.715 3.25 -7.863 1 98.56 293 PRO A O 1
ATOM 2287 N N . ASN A 1 294 ? 1.868 2.33 -9.648 1 98.38 294 ASN A N 1
ATOM 2288 C CA . ASN A 1 294 ? 2.607 3.156 -10.594 1 98.38 294 ASN A CA 1
ATOM 2289 C C . ASN A 1 294 ? 1.874 4.461 -10.891 1 98.38 294 ASN A C 1
ATOM 2291 O O . ASN A 1 294 ? 2.506 5.496 -11.117 1 98.38 294 ASN A O 1
ATOM 2295 N N . HIS A 1 295 ? 0.519 4.508 -10.898 1 98.5 295 HIS A N 1
ATOM 2296 C CA . HIS A 1 295 ? -0.226 5.578 -11.555 1 98.5 295 HIS A CA 1
ATOM 2297 C C . HIS A 1 295 ? 0.094 6.934 -10.938 1 98.5 295 HIS A C 1
ATOM 2299 O O . HIS A 1 295 ? 0.511 7.859 -11.641 1 98.5 295 HIS A O 1
ATOM 2305 N N . GLY A 1 296 ? -0.052 7 -9.648 1 98.5 296 GLY A N 1
ATOM 2306 C CA . GLY A 1 296 ? 0.25 8.25 -8.977 1 98.5 296 GLY A CA 1
ATOM 2307 C C . GLY A 1 296 ? 1.701 8.672 -9.117 1 98.5 296 GLY A C 1
ATOM 2308 O O . GLY A 1 296 ? 1.996 9.859 -9.289 1 98.5 296 GLY A O 1
ATOM 2309 N N . ALA A 1 297 ? 2.594 7.738 -9.055 1 98.81 297 ALA A N 1
ATOM 2310 C CA . ALA A 1 297 ? 4.023 8.023 -9.164 1 98.81 297 ALA A CA 1
ATOM 2311 C C . ALA A 1 297 ? 4.367 8.578 -10.539 1 98.81 297 ALA A C 1
ATOM 2313 O O . ALA A 1 297 ? 5.176 9.508 -10.656 1 98.81 297 ALA A O 1
ATOM 2314 N N . ARG A 1 298 ? 3.771 8 -11.555 1 98.62 298 ARG A N 1
ATOM 2315 C CA . ARG A 1 298 ? 4.016 8.477 -12.906 1 98.62 298 ARG A CA 1
ATOM 2316 C C . ARG A 1 298 ? 3.486 9.898 -13.086 1 98.62 298 ARG A C 1
ATOM 2318 O O . ARG A 1 298 ? 4.105 10.719 -13.773 1 98.62 298 ARG A O 1
ATOM 2325 N N . VAL A 1 299 ? 2.322 10.195 -12.508 1 98.81 299 VAL A N 1
ATOM 2326 C CA . VAL A 1 299 ? 1.771 11.539 -12.57 1 98.81 299 VAL A CA 1
ATOM 2327 C C . VAL A 1 299 ? 2.752 12.531 -11.953 1 98.81 299 VAL A C 1
ATOM 2329 O O . VAL A 1 299 ? 3.139 13.516 -12.586 1 98.81 299 VAL A O 1
ATOM 2332 N N . VAL A 1 300 ? 3.195 12.242 -10.742 1 98.88 300 VAL A N 1
ATOM 2333 C CA . VAL A 1 300 ? 4.07 13.156 -10.008 1 98.88 300 VAL A CA 1
ATOM 2334 C C . VAL A 1 300 ? 5.402 13.297 -10.742 1 98.88 300 VAL A C 1
ATOM 2336 O O . VAL A 1 300 ? 5.895 14.406 -10.938 1 98.88 300 VAL A O 1
ATOM 2339 N N . ALA A 1 301 ? 5.949 12.188 -11.164 1 98.88 301 ALA A N 1
ATOM 2340 C CA . ALA A 1 301 ? 7.238 12.211 -11.859 1 98.88 301 ALA A CA 1
ATOM 2341 C C . ALA A 1 301 ? 7.152 13.023 -13.148 1 98.88 301 ALA A C 1
ATOM 2343 O O . ALA A 1 301 ? 8.055 13.797 -13.461 1 98.88 301 ALA A O 1
ATOM 2344 N N . THR A 1 302 ? 6.051 12.805 -13.914 1 98.81 302 THR A N 1
ATOM 2345 C CA . THR A 1 302 ? 5.871 13.539 -15.164 1 98.81 302 THR A CA 1
ATOM 2346 C C . THR A 1 302 ? 5.812 15.039 -14.906 1 98.81 302 THR A C 1
ATOM 2348 O O . THR A 1 302 ? 6.445 15.82 -15.617 1 98.81 302 THR A O 1
ATOM 2351 N N . VAL A 1 303 ? 5.109 15.422 -13.891 1 98.81 303 VAL A N 1
ATOM 2352 C CA . VAL A 1 303 ? 4.961 16.828 -13.57 1 98.81 303 VAL A CA 1
ATOM 2353 C C . VAL A 1 303 ? 6.301 17.406 -13.109 1 98.81 303 VAL A C 1
ATOM 2355 O O . VAL A 1 303 ? 6.73 18.453 -13.578 1 98.81 303 VAL A O 1
ATOM 2358 N N . LEU A 1 304 ? 6.977 16.703 -12.211 1 98.5 304 LEU A N 1
ATOM 2359 C CA . LEU A 1 304 ? 8.195 17.234 -11.594 1 98.5 304 LEU A CA 1
ATOM 2360 C C . LEU A 1 304 ? 9.336 17.281 -12.602 1 98.5 304 LEU A C 1
ATOM 2362 O O . LEU A 1 304 ? 10.273 18.062 -12.445 1 98.5 304 LEU A O 1
ATOM 2366 N N . ASN A 1 305 ? 9.258 16.484 -13.672 1 98.19 305 ASN A N 1
ATOM 2367 C CA . ASN A 1 305 ? 10.383 16.391 -14.602 1 98.19 305 ASN A CA 1
ATOM 2368 C C . ASN A 1 305 ? 10.094 17.125 -15.898 1 98.19 305 ASN A C 1
ATOM 2370 O O . ASN A 1 305 ? 10.891 17.062 -16.844 1 98.19 305 ASN A O 1
ATOM 2374 N N . ASN A 1 306 ? 8.992 17.797 -16.031 1 98.38 306 ASN A N 1
ATOM 2375 C CA . ASN A 1 306 ? 8.641 18.672 -17.141 1 98.38 306 ASN A CA 1
ATOM 2376 C C . ASN A 1 306 ? 8.547 20.125 -16.688 1 98.38 306 ASN A C 1
ATOM 2378 O O . ASN A 1 306 ? 7.621 20.5 -15.945 1 98.38 306 ASN A O 1
ATOM 2382 N N . PRO A 1 307 ? 9.469 20.969 -17.141 1 98 307 PRO A N 1
ATOM 2383 C CA . PRO A 1 307 ? 9.539 22.344 -16.641 1 98 307 PRO A CA 1
ATOM 2384 C C . PRO A 1 307 ? 8.211 23.078 -16.781 1 98 307 PRO A C 1
ATOM 2386 O O . PRO A 1 307 ? 7.824 23.828 -15.875 1 98 307 PRO A O 1
ATOM 2389 N N . SER A 1 308 ? 7.547 22.938 -17.875 1 98.44 308 SER A N 1
ATOM 2390 C CA . SER A 1 308 ? 6.266 23.609 -18.078 1 98.44 308 SER A CA 1
ATOM 2391 C C . SER A 1 308 ? 5.223 23.125 -17.078 1 98.44 308 SER A C 1
ATOM 2393 O O . SER A 1 308 ? 4.512 23.938 -16.469 1 98.44 308 SER A O 1
ATOM 2395 N N . TYR A 1 309 ? 5.121 21.797 -16.891 1 98.69 309 TYR A N 1
ATOM 2396 C CA . TYR A 1 309 ? 4.18 21.219 -15.938 1 98.69 309 TYR A CA 1
ATOM 2397 C C . TYR A 1 309 ? 4.555 21.609 -14.508 1 98.69 309 TYR A C 1
ATOM 2399 O O . TYR A 1 309 ? 3.682 21.891 -13.688 1 98.69 309 TYR A O 1
ATOM 2407 N N . TYR A 1 310 ? 5.84 21.594 -14.258 1 98.25 310 TYR A N 1
ATOM 2408 C CA . TYR A 1 310 ? 6.336 21.938 -12.938 1 98.25 310 TYR A CA 1
ATOM 2409 C C . TYR A 1 310 ? 5.93 23.359 -12.562 1 98.25 310 TYR A C 1
ATOM 2411 O O . TYR A 1 310 ? 5.465 23.609 -11.445 1 98.25 310 TYR A O 1
ATOM 2419 N N . ASN A 1 311 ? 6.098 24.297 -13.461 1 98.06 311 ASN A N 1
ATOM 2420 C CA . ASN A 1 311 ? 5.719 25.688 -13.227 1 98.06 311 ASN A CA 1
ATOM 2421 C C . ASN A 1 311 ? 4.219 25.828 -13.008 1 98.06 311 ASN A C 1
ATOM 2423 O O . ASN A 1 311 ? 3.783 26.562 -12.125 1 98.06 311 ASN A O 1
ATOM 2427 N N . GLU A 1 312 ? 3.479 25.156 -13.82 1 98.38 312 GLU A N 1
ATOM 2428 C CA . GLU A 1 312 ? 2.027 25.172 -13.664 1 98.38 312 GLU A CA 1
ATOM 2429 C C . GLU A 1 312 ? 1.614 24.625 -12.305 1 98.38 312 GLU A C 1
ATOM 2431 O O . GLU A 1 312 ? 0.732 25.172 -11.641 1 98.38 312 GLU A O 1
ATOM 2436 N N . TRP A 1 313 ? 2.238 23.531 -11.93 1 98.44 313 TRP A N 1
ATOM 2437 C CA . TRP A 1 313 ? 1.967 22.922 -10.641 1 98.44 313 TRP A CA 1
ATOM 2438 C C . TRP A 1 313 ? 2.316 23.859 -9.5 1 98.44 313 TRP A C 1
ATOM 2440 O O . TRP A 1 313 ? 1.545 24.016 -8.547 1 98.44 313 TRP A O 1
ATOM 2450 N N . GLN A 1 314 ? 3.426 24.516 -9.555 1 97.44 314 GLN A N 1
ATOM 2451 C CA . GLN A 1 314 ? 3.838 25.469 -8.523 1 97.44 314 GLN A CA 1
ATOM 2452 C C . GLN A 1 314 ? 2.816 26.594 -8.375 1 97.44 314 GLN A C 1
ATOM 2454 O O . GLN A 1 314 ? 2.555 27.047 -7.258 1 97.44 314 GLN A O 1
ATOM 2459 N N . GLU A 1 315 ? 2.297 27.016 -9.461 1 97.56 315 GLU A N 1
ATOM 2460 C CA . GLU A 1 315 ? 1.269 28.047 -9.414 1 97.56 315 GLU A CA 1
ATOM 2461 C C . GLU A 1 315 ? 0.02 27.547 -8.688 1 97.56 315 GLU A C 1
ATOM 2463 O O . GLU A 1 315 ? -0.602 28.297 -7.93 1 97.56 315 GLU A O 1
ATOM 2468 N N . SER A 1 316 ? -0.357 26.312 -8.984 1 97.25 316 SER A N 1
ATOM 2469 C CA . SER A 1 316 ? -1.494 25.734 -8.281 1 97.25 316 SER A CA 1
ATOM 2470 C C . SER A 1 316 ? -1.232 25.641 -6.777 1 97.25 316 SER A C 1
ATOM 2472 O O . SER A 1 316 ? -2.127 25.906 -5.973 1 97.25 316 SER A O 1
ATOM 2474 N N . VAL A 1 317 ? -0.025 25.25 -6.422 1 96.69 317 VAL A N 1
ATOM 2475 C CA . VAL A 1 317 ? 0.375 25.156 -5.02 1 96.69 317 VAL A CA 1
ATOM 2476 C C . VAL A 1 317 ? 0.241 26.516 -4.352 1 96.69 317 VAL A C 1
ATOM 2478 O O . VAL A 1 317 ? -0.27 26.625 -3.234 1 96.69 317 VAL A O 1
ATOM 2481 N N . LYS A 1 318 ? 0.642 27.562 -5.016 1 96.12 318 LYS A N 1
ATOM 2482 C CA . LYS A 1 318 ? 0.543 28.922 -4.492 1 96.12 318 LYS A CA 1
ATOM 2483 C C . LYS A 1 318 ? -0.915 29.328 -4.305 1 96.12 318 LYS A C 1
ATOM 2485 O O . LYS A 1 318 ? -1.262 29.969 -3.311 1 96.12 318 LYS A O 1
ATOM 2490 N N . VAL A 1 319 ? -1.692 28.984 -5.285 1 95.62 319 VAL A N 1
ATOM 2491 C CA . VAL A 1 319 ? -3.115 29.297 -5.203 1 95.62 319 VAL A CA 1
ATOM 2492 C C . VAL A 1 319 ? -3.717 28.672 -3.953 1 95.62 319 VAL A C 1
ATOM 2494 O O . VAL A 1 319 ? -4.434 29.328 -3.197 1 95.62 319 VAL A O 1
ATOM 2497 N N . MET A 1 320 ? -3.443 27.422 -3.723 1 95.12 320 MET A N 1
ATOM 2498 C CA . MET A 1 320 ? -3.979 26.703 -2.57 1 95.12 320 MET A CA 1
ATOM 2499 C C . MET A 1 320 ? -3.473 27.312 -1.266 1 95.12 320 MET A C 1
ATOM 2501 O O . MET A 1 320 ? -4.262 27.594 -0.36 1 95.12 320 MET A O 1
ATOM 2505 N N . ALA A 1 321 ? -2.174 27.531 -1.206 1 94.81 321 ALA A N 1
ATOM 2506 C CA . ALA A 1 321 ? -1.567 28.078 0.005 1 94.81 321 ALA A CA 1
ATOM 2507 C C . ALA A 1 321 ? -2.105 29.469 0.305 1 94.81 321 ALA A C 1
ATOM 2509 O O . ALA A 1 321 ? -2.4 29.797 1.458 1 94.81 321 ALA A O 1
ATOM 2510 N N . ASN A 1 322 ? -2.244 30.297 -0.705 1 94.69 322 ASN A N 1
ATOM 2511 C CA . ASN A 1 322 ? -2.725 31.656 -0.533 1 94.69 322 ASN A CA 1
ATOM 2512 C C . ASN A 1 322 ? -4.172 31.688 -0.052 1 94.69 322 ASN A C 1
ATOM 2514 O O . ASN A 1 322 ? -4.551 32.562 0.741 1 94.69 322 ASN A O 1
ATOM 2518 N N . ARG A 1 323 ? -4.949 30.844 -0.557 1 95.25 323 ARG A N 1
ATOM 2519 C CA . ARG A 1 323 ? -6.328 30.781 -0.09 1 95.25 323 ARG A CA 1
ATOM 2520 C C . ARG A 1 323 ? -6.387 30.453 1.398 1 95.25 323 ARG A C 1
ATOM 2522 O O . ARG A 1 323 ? -7.195 31.031 2.135 1 95.25 323 ARG A O 1
ATOM 2529 N N . ILE A 1 324 ? -5.594 29.516 1.803 1 94.19 324 ILE A N 1
ATOM 2530 C CA . ILE A 1 324 ? -5.535 29.141 3.211 1 94.19 324 ILE A CA 1
ATOM 2531 C C . ILE A 1 324 ? -5.145 30.359 4.055 1 94.19 324 ILE A C 1
ATOM 2533 O O . ILE A 1 324 ? -5.773 30.641 5.078 1 94.19 324 ILE A O 1
ATOM 2537 N N . LYS A 1 325 ? -4.176 31.109 3.621 1 94.31 325 LYS A N 1
ATOM 2538 C CA . LYS A 1 325 ? -3.729 32.312 4.32 1 94.31 325 LYS A CA 1
ATOM 2539 C C . LYS A 1 325 ? -4.844 33.344 4.395 1 94.31 325 LYS A C 1
ATOM 2541 O O . LYS A 1 325 ? -5.023 34 5.422 1 94.31 325 LYS A O 1
ATOM 2546 N N . GLU A 1 326 ? -5.508 33.438 3.326 1 95.56 326 GLU A N 1
ATOM 2547 C CA . GLU A 1 326 ? -6.613 34.375 3.273 1 95.56 326 GLU A CA 1
ATOM 2548 C C . GLU A 1 326 ? -7.719 34 4.254 1 95.56 326 GLU A C 1
ATOM 2550 O O . GLU A 1 326 ? -8.281 34.875 4.93 1 95.56 326 GLU A O 1
ATOM 2555 N N . MET A 1 327 ? -8.055 32.75 4.289 1 95.88 327 MET A N 1
ATOM 2556 C CA . MET A 1 327 ? -9.078 32.281 5.219 1 95.88 327 MET A CA 1
ATOM 2557 C C . MET A 1 327 ? -8.648 32.5 6.664 1 95.88 327 MET A C 1
ATOM 2559 O O . MET A 1 327 ? -9.469 32.875 7.508 1 95.88 327 MET A O 1
ATOM 2563 N N . ARG A 1 328 ? -7.41 32.281 6.965 1 96.19 328 ARG A N 1
ATOM 2564 C CA . ARG A 1 328 ? -6.883 32.562 8.297 1 96.19 328 ARG A CA 1
ATOM 2565 C C . ARG A 1 328 ? -7.059 34.031 8.648 1 96.19 328 ARG A C 1
ATOM 2567 O O . ARG A 1 328 ? -7.535 34.375 9.734 1 96.19 328 ARG A O 1
ATOM 2574 N N . LYS A 1 329 ? -6.656 34.875 7.734 1 96.94 329 LYS A N 1
ATOM 2575 C CA . LYS A 1 329 ? -6.742 36.312 7.957 1 96.94 329 LYS A CA 1
ATOM 2576 C C . LYS A 1 329 ? -8.188 36.75 8.172 1 96.94 329 LYS A C 1
ATOM 2578 O O . LYS A 1 329 ? -8.484 37.5 9.109 1 96.94 329 LYS A O 1
ATOM 2583 N N . GLN A 1 330 ? -9.016 36.25 7.34 1 97.62 330 GLN A N 1
ATOM 2584 C CA . GLN A 1 330 ? -10.422 36.625 7.426 1 97.62 330 GLN A CA 1
ATOM 2585 C C . GLN A 1 330 ? -11.047 36.125 8.727 1 97.62 330 GLN A C 1
ATOM 2587 O O . GLN A 1 330 ? -11.844 36.844 9.352 1 97.62 330 GLN A O 1
ATOM 2592 N N . LEU A 1 331 ? -10.797 34.906 9.086 1 97.5 331 LEU A N 1
ATOM 2593 C CA . LEU A 1 331 ? -11.312 34.375 10.352 1 97.5 331 LEU A CA 1
ATOM 2594 C C . LEU A 1 331 ? -10.828 35.219 11.523 1 97.5 331 LEU A C 1
ATOM 2596 O O . LEU A 1 331 ? -11.609 35.594 12.406 1 97.5 331 LEU A O 1
ATOM 2600 N N . TYR A 1 332 ? -9.508 35.594 11.539 1 97.44 332 TYR A N 1
ATOM 2601 C CA . TYR A 1 332 ? -8.922 36.406 12.578 1 97.44 332 TYR A CA 1
ATOM 2602 C C . TYR A 1 332 ? -9.625 37.75 12.656 1 97.44 332 TYR A C 1
ATOM 2604 O O . TYR A 1 332 ? -10.031 38.188 13.734 1 97.44 332 TYR A O 1
ATOM 2612 N N . GLU A 1 333 ? -9.805 38.344 11.531 1 97.88 333 GLU A N 1
ATOM 2613 C CA . GLU A 1 333 ? -10.438 39.656 11.469 1 97.88 333 GLU A CA 1
ATOM 2614 C C . GLU A 1 333 ? -11.875 39.625 11.961 1 97.88 333 GLU A C 1
ATOM 2616 O O . GLU A 1 333 ? -12.336 40.531 12.664 1 97.88 333 GLU A O 1
ATOM 2621 N N . LYS A 1 334 ? -12.562 38.562 11.562 1 97.56 334 LYS A N 1
ATOM 2622 C CA . LYS A 1 334 ? -13.945 38.438 11.992 1 97.56 334 LYS A CA 1
ATOM 2623 C C . LYS A 1 334 ? -14.031 38.219 13.5 1 97.56 334 LYS A C 1
ATOM 2625 O O . LYS A 1 334 ? -14.898 38.781 14.164 1 97.56 334 LYS A O 1
ATOM 2630 N N . LEU A 1 335 ? -13.227 37.375 14.055 1 97.62 335 LEU A N 1
ATOM 2631 C CA . LEU A 1 335 ? -13.219 37.125 15.492 1 97.62 335 LEU A CA 1
ATOM 2632 C C . LEU A 1 335 ? -12.883 38.406 16.266 1 97.62 335 LEU A C 1
ATOM 2634 O O . LEU A 1 335 ? -13.453 38.656 17.328 1 97.62 335 LEU A O 1
ATOM 2638 N N . LYS A 1 336 ? -11.938 39.125 15.719 1 97.19 336 LYS A N 1
ATOM 2639 C CA . LYS A 1 336 ? -11.578 40.406 16.312 1 97.19 336 LYS A CA 1
ATOM 2640 C C . LYS A 1 336 ? -12.75 41.406 16.266 1 97.19 336 LYS A C 1
ATOM 2642 O O . LYS A 1 336 ? -13.039 42.094 17.25 1 97.19 336 LYS A O 1
ATOM 2647 N N . SER A 1 337 ? -13.359 41.438 15.172 1 97.56 337 SER A N 1
ATOM 2648 C CA . SER A 1 337 ? -14.484 42.344 14.992 1 97.56 337 SER A CA 1
ATOM 2649 C C . SER A 1 337 ? -15.625 42 15.953 1 97.56 337 SER A C 1
ATOM 2651 O O . SER A 1 337 ? -16.344 42.906 16.406 1 97.56 337 SER A O 1
ATOM 2653 N N . LEU A 1 338 ? -15.75 40.75 16.234 1 97.44 338 LEU A N 1
ATOM 2654 C CA . LEU A 1 338 ? -16.781 40.312 17.156 1 97.44 338 LEU A CA 1
ATOM 2655 C C . LEU A 1 338 ? -16.328 40.5 18.609 1 97.44 338 LEU A C 1
ATOM 2657 O O . LEU A 1 338 ? -17.094 40.219 19.531 1 97.44 338 LEU A O 1
ATOM 2661 N N . GLU A 1 339 ? -15.086 40.969 18.781 1 97.12 339 GLU A N 1
ATOM 2662 C CA . GLU A 1 339 ? -14.484 41.156 20.109 1 97.12 339 GLU A CA 1
ATOM 2663 C C . GLU A 1 339 ? -14.484 39.844 20.891 1 97.12 339 GLU A C 1
ATOM 2665 O O . GLU A 1 339 ? -14.844 39.844 22.078 1 97.12 339 GLU A O 1
ATOM 2670 N N . THR A 1 340 ? -14.266 38.781 20.141 1 96.88 340 THR A N 1
ATOM 2671 C CA . THR A 1 340 ? -14.18 37.469 20.781 1 96.88 340 THR A CA 1
ATOM 2672 C C . THR A 1 340 ? -13.062 37.438 21.828 1 96.88 340 THR A C 1
ATOM 2674 O O . THR A 1 340 ? -11.93 37.844 21.531 1 96.88 340 THR A O 1
ATOM 2677 N N . PRO A 1 341 ? -13.312 36.969 23.047 1 95.38 341 PRO A N 1
ATOM 2678 C CA . PRO A 1 341 ? -12.273 36.938 24.078 1 95.38 341 PRO A CA 1
ATOM 2679 C C . PRO A 1 341 ? -11.016 36.188 23.641 1 95.38 341 PRO A C 1
ATOM 2681 O O . PRO A 1 341 ? -11.102 35.094 23.062 1 95.38 341 PRO A O 1
ATOM 2684 N N . GLY A 1 342 ? -9.859 36.812 23.953 1 90.12 342 GLY A N 1
ATOM 2685 C CA . GLY A 1 342 ? -8.57 36.281 23.547 1 90.12 342 GLY A CA 1
ATOM 2686 C C . GLY A 1 342 ? -7.941 37.062 22.391 1 90.12 342 GLY A C 1
ATOM 2687 O O . GLY A 1 342 ? -8.586 37.906 21.781 1 90.12 342 GLY A O 1
ATOM 2688 N N . THR A 1 343 ? -6.754 36.844 22.062 1 89.44 343 THR A N 1
ATOM 2689 C CA . THR A 1 343 ? -6.074 37.594 21.016 1 89.44 343 THR A CA 1
ATOM 2690 C C . THR A 1 343 ? -6.352 37 19.641 1 89.44 343 THR A C 1
ATOM 2692 O O . THR A 1 343 ? -6.484 37.688 18.641 1 89.44 343 THR A O 1
ATOM 2695 N N . TRP A 1 344 ? -6.43 35.625 19.562 1 93.88 344 TRP A N 1
ATOM 2696 C CA . TRP A 1 344 ? -6.68 34.844 18.359 1 93.88 344 TRP A CA 1
ATOM 2697 C C . TRP A 1 344 ? -5.57 35.031 17.344 1 93.88 344 TRP A C 1
ATOM 2699 O O . TRP A 1 344 ? -5.699 34.625 16.188 1 93.88 344 TRP A O 1
ATOM 2709 N N . GLU A 1 345 ? -4.445 35.688 17.703 1 94.38 345 GLU A N 1
ATOM 2710 C CA . GLU A 1 345 ? -3.299 35.938 16.828 1 94.38 345 GLU A CA 1
ATOM 2711 C C . GLU A 1 345 ? -2.688 34.625 16.344 1 94.38 345 GLU A C 1
ATOM 2713 O O . GLU A 1 345 ? -2.096 34.562 15.258 1 94.38 345 GLU A O 1
ATOM 2718 N N . HIS A 1 346 ? -2.918 33.594 17.125 1 93.06 346 HIS A N 1
ATOM 2719 C CA . HIS A 1 346 ? -2.361 32.281 16.75 1 93.06 346 HIS A CA 1
ATOM 2720 C C . HIS A 1 346 ? -2.953 31.797 15.438 1 93.06 346 HIS A C 1
ATOM 2722 O O . HIS A 1 346 ? -2.316 31.016 14.719 1 93.06 346 HIS A O 1
ATOM 2728 N N . ILE A 1 347 ? -4.152 32.25 15.039 1 94.38 347 ILE A N 1
ATOM 2729 C CA . ILE A 1 347 ? -4.809 31.844 13.812 1 94.38 347 ILE A CA 1
ATOM 2730 C C . ILE A 1 347 ? -3.988 32.312 12.602 1 94.38 347 ILE A C 1
ATOM 2732 O O . ILE A 1 347 ? -3.914 31.594 11.594 1 94.38 347 ILE A O 1
ATOM 2736 N N . ILE A 1 348 ? -3.324 33.406 12.695 1 94.12 348 ILE A N 1
ATOM 2737 C CA . ILE A 1 348 ? -2.605 33.938 11.547 1 94.12 348 ILE A CA 1
ATOM 2738 C C . ILE A 1 348 ? -1.119 33.625 11.672 1 94.12 348 ILE A C 1
ATOM 2740 O O . ILE A 1 348 ? -0.373 33.719 10.695 1 94.12 348 ILE A O 1
ATOM 2744 N N . THR A 1 349 ? -0.683 33.219 12.883 1 92.56 349 THR A N 1
ATOM 2745 C CA . THR A 1 349 ? 0.72 32.844 13.055 1 92.56 349 THR A CA 1
ATOM 2746 C C . THR A 1 349 ? 0.943 31.375 12.75 1 92.56 349 THR A C 1
ATOM 2748 O O . THR A 1 349 ? 2.025 30.984 12.305 1 92.56 349 THR A O 1
ATOM 2751 N N . GLN A 1 350 ? -0.039 30.609 13.008 1 92.19 350 GLN A N 1
ATOM 2752 C CA . GLN A 1 350 ? 0.01 29.219 12.602 1 92.19 350 GLN A CA 1
ATOM 2753 C C . GLN A 1 350 ? 0.023 29.094 11.078 1 92.19 350 GLN A C 1
ATOM 2755 O O . GLN A 1 350 ? -0.333 30.031 10.367 1 92.19 350 GLN A O 1
ATOM 2760 N N . ILE A 1 351 ? 0.524 27.984 10.617 1 91.19 351 ILE A N 1
ATOM 2761 C CA . ILE A 1 351 ? 0.649 27.859 9.164 1 91.19 351 ILE A CA 1
ATOM 2762 C C . ILE A 1 351 ? 0.086 26.516 8.719 1 91.19 351 ILE A C 1
ATOM 2764 O O . ILE A 1 351 ? -0.006 25.578 9.516 1 91.19 351 ILE A O 1
ATOM 2768 N N . GLY A 1 352 ? -0.246 26.5 7.445 1 90.56 352 GLY A N 1
ATOM 2769 C CA . GLY A 1 352 ? -0.679 25.25 6.852 1 90.56 352 GLY A CA 1
ATOM 2770 C C . GLY A 1 352 ? -2.174 25.016 6.973 1 90.56 352 GLY A C 1
ATOM 2771 O O . GLY A 1 352 ? -2.926 25.938 7.297 1 90.56 352 GLY A O 1
ATOM 2772 N N . MET A 1 353 ? -2.541 23.828 6.699 1 91.5 353 MET A N 1
ATOM 2773 C CA . MET A 1 353 ? -3.932 23.422 6.512 1 91.5 353 MET A CA 1
ATOM 2774 C C . MET A 1 353 ? -4.68 23.406 7.844 1 91.5 353 MET A C 1
ATOM 2776 O O . MET A 1 353 ? -5.875 23.703 7.891 1 91.5 353 MET A O 1
ATOM 2780 N N . PHE A 1 354 ? -3.986 23.141 8.906 1 92.25 354 PHE A N 1
ATOM 2781 C CA . PHE A 1 354 ? -4.668 22.906 10.172 1 92.25 354 PHE A CA 1
ATOM 2782 C C . PHE A 1 354 ? -4.344 24.016 11.172 1 92.25 354 PHE A C 1
ATOM 2784 O O . PHE A 1 354 ? -3.264 24.609 11.117 1 92.25 354 PHE A O 1
ATOM 2791 N N . SER A 1 355 ? -5.32 24.281 11.969 1 92.19 355 SER A N 1
ATOM 2792 C CA . SER A 1 355 ? -5.164 25.219 13.062 1 92.19 355 SER A CA 1
ATOM 2793 C C . SER A 1 355 ? -5.738 24.672 14.359 1 92.19 355 SER A C 1
ATOM 2795 O O . SER A 1 355 ? -6.793 24.031 14.359 1 92.19 355 SER A O 1
ATOM 2797 N N . PHE A 1 356 ? -4.996 24.859 15.32 1 92.44 356 PHE A N 1
ATOM 2798 C CA . PHE A 1 356 ? -5.543 24.641 16.656 1 92.44 356 PHE A CA 1
ATOM 2799 C C . PHE A 1 356 ? -6.246 25.891 17.156 1 92.44 356 PHE A C 1
ATOM 2801 O O . PHE A 1 356 ? -5.602 26.922 17.375 1 92.44 356 PHE A O 1
ATOM 2808 N N . THR A 1 357 ? -7.52 25.797 17.344 1 91.12 357 THR A N 1
ATOM 2809 C CA . THR A 1 357 ? -8.312 26.984 17.656 1 91.12 357 THR A CA 1
ATOM 2810 C C . THR A 1 357 ? -8.102 27.422 19.109 1 91.12 357 THR A C 1
ATOM 2812 O O . THR A 1 357 ? -8.258 28.594 19.438 1 91.12 357 THR A O 1
ATOM 2815 N N . GLY A 1 358 ? -7.793 26.422 19.938 1 88.75 358 GLY A N 1
ATOM 2816 C CA . GLY A 1 358 ? -7.73 26.688 21.359 1 88.75 358 GLY A CA 1
ATOM 2817 C C . GLY A 1 358 ? -9.039 26.422 22.078 1 88.75 358 GLY A C 1
ATOM 2818 O O . GLY A 1 358 ? -9.102 26.484 23.312 1 88.75 358 GLY A O 1
ATOM 2819 N N . LEU A 1 359 ? -10.039 26.078 21.312 1 93.06 359 LEU A N 1
ATOM 2820 C CA . LEU A 1 359 ? -11.305 25.688 21.938 1 93.06 359 LEU A CA 1
ATOM 2821 C C . LEU A 1 359 ? -11.133 24.422 22.781 1 93.06 359 LEU A C 1
ATOM 2823 O O . LEU A 1 359 ? -10.406 23.5 22.375 1 93.06 359 LEU A O 1
ATOM 2827 N N . ASN A 1 360 ? -11.68 24.391 23.906 1 90.75 360 ASN A N 1
ATOM 2828 C CA . ASN A 1 360 ? -11.633 23.188 24.734 1 90.75 360 ASN A CA 1
ATOM 2829 C C . ASN A 1 360 ? -12.688 22.172 24.312 1 90.75 360 ASN A C 1
ATOM 2831 O O . ASN A 1 360 ? -13.555 22.484 23.5 1 90.75 360 ASN A O 1
ATOM 2835 N N . PRO A 1 361 ? -12.633 21.047 24.891 1 92.62 361 PRO A N 1
ATOM 2836 C CA . PRO A 1 361 ? -13.531 19.969 24.453 1 92.62 361 PRO A CA 1
ATOM 2837 C C . PRO A 1 361 ? -15.008 20.328 24.609 1 92.62 361 PRO A C 1
ATOM 2839 O O . PRO A 1 361 ? -15.836 19.938 23.781 1 92.62 361 PRO A O 1
ATOM 2842 N N . THR A 1 362 ? -15.312 20.969 25.672 1 95.31 362 THR A N 1
ATOM 2843 C CA . THR A 1 362 ? -16.703 21.375 25.906 1 95.31 362 THR A CA 1
ATOM 2844 C C . THR A 1 362 ? -17.156 22.344 24.812 1 95.31 362 THR A C 1
ATOM 2846 O O . THR A 1 362 ? -18.266 22.219 24.297 1 95.31 362 THR A O 1
ATOM 2849 N N . GLN A 1 363 ? -16.344 23.25 24.516 1 96.44 363 GLN A N 1
ATOM 2850 C CA . GLN A 1 363 ? -16.641 24.219 23.469 1 96.44 363 GLN A CA 1
ATOM 2851 C C . GLN A 1 363 ? -16.766 23.531 22.109 1 96.44 363 GLN A C 1
ATOM 2853 O O . GLN A 1 363 ? -17.672 23.844 21.328 1 96.44 363 GLN A O 1
ATOM 2858 N N . VAL A 1 364 ? -15.906 22.594 21.875 1 96.31 364 VAL A N 1
ATOM 2859 C CA . VAL A 1 364 ? -15.938 21.844 20.641 1 96.31 364 VAL A CA 1
ATOM 2860 C C . VAL A 1 364 ? -17.25 21.062 20.531 1 96.31 364 VAL A C 1
ATOM 2862 O O . VAL A 1 364 ? -17.859 21.016 19.469 1 96.31 364 VAL A O 1
ATOM 2865 N N . ASP A 1 365 ? -17.641 20.531 21.609 1 96.31 365 ASP A N 1
ATOM 2866 C CA . ASP A 1 365 ? -18.906 19.797 21.641 1 96.31 365 ASP A CA 1
ATOM 2867 C C . ASP A 1 365 ? -20.062 20.719 21.281 1 96.31 365 ASP A C 1
ATOM 2869 O O . ASP A 1 365 ? -20.969 20.312 20.547 1 96.31 365 ASP A O 1
ATOM 2873 N N . LYS A 1 366 ? -20.047 21.859 21.766 1 97.19 366 LYS A N 1
ATOM 2874 C CA . LYS A 1 366 ? -21.094 22.828 21.453 1 97.19 366 LYS A CA 1
ATOM 2875 C C . LYS A 1 366 ? -21.047 23.219 19.984 1 97.19 366 LYS A C 1
ATOM 2877 O O . LYS A 1 366 ? -22.094 23.422 19.359 1 97.19 366 LYS A O 1
ATOM 2882 N N . MET A 1 367 ? -19.875 23.422 19.469 1 98 367 MET A N 1
ATOM 2883 C CA . MET A 1 367 ? -19.75 23.734 18.047 1 98 367 MET A CA 1
ATOM 2884 C C . MET A 1 367 ? -20.484 22.703 17.188 1 98 367 MET A C 1
ATOM 2886 O O . MET A 1 367 ? -21.172 23.062 16.234 1 98 367 MET A O 1
ATOM 2890 N N . VAL A 1 368 ? -20.344 21.391 17.578 1 97 368 VAL A N 1
ATOM 2891 C CA . VAL A 1 368 ? -20.906 20.297 16.797 1 97 368 VAL A CA 1
ATOM 2892 C C . VAL A 1 368 ? -22.406 20.188 17.062 1 97 368 VAL A C 1
ATOM 2894 O O . VAL A 1 368 ? -23.203 20.219 16.125 1 97 368 VAL A O 1
ATOM 2897 N N . LYS A 1 369 ? -22.797 20.203 18.266 1 96.56 369 LYS A N 1
ATOM 2898 C CA . LYS A 1 369 ? -24.172 19.875 18.641 1 96.56 369 LYS A CA 1
ATOM 2899 C C . LYS A 1 369 ? -25.109 21.047 18.406 1 96.56 369 LYS A C 1
ATOM 2901 O O . LYS A 1 369 ? -26.25 20.875 17.969 1 96.56 369 LYS A O 1
ATOM 2906 N N . LYS A 1 370 ? -24.641 22.172 18.719 1 97.38 370 LYS A N 1
ATOM 2907 C CA . LYS A 1 370 ? -25.484 23.359 18.641 1 97.38 370 LYS A CA 1
ATOM 2908 C C . LYS A 1 370 ? -25.391 24 17.25 1 97.38 370 LYS A C 1
ATOM 2910 O O . LYS A 1 370 ? -26.406 24.438 16.703 1 97.38 370 LYS A O 1
ATOM 2915 N N . PHE A 1 371 ? -24.234 24.031 16.734 1 98.19 371 PHE A N 1
ATOM 2916 C CA . PHE A 1 371 ? -24.031 24.828 15.523 1 98.19 371 PHE A CA 1
ATOM 2917 C C . PHE A 1 371 ? -23.766 23.938 14.32 1 98.19 371 PHE A C 1
ATOM 2919 O O . PHE A 1 371 ? -23.672 24.422 13.188 1 98.19 371 PHE A O 1
ATOM 2926 N N . HIS A 1 372 ? -23.625 22.641 14.445 1 98.25 372 HIS A N 1
ATOM 2927 C CA . HIS A 1 372 ? -23.406 21.688 13.359 1 98.25 372 HIS A CA 1
ATOM 2928 C C . HIS A 1 372 ? -22.109 21.984 12.617 1 98.25 372 HIS A C 1
ATOM 2930 O O . HIS A 1 372 ? -22.078 21.938 11.383 1 98.25 372 HIS A O 1
ATOM 2936 N N . ILE A 1 373 ? -21.156 22.5 13.375 1 98.12 373 ILE A N 1
ATOM 2937 C CA . ILE A 1 373 ? -19.812 22.719 12.852 1 98.12 373 ILE A CA 1
ATOM 2938 C C . ILE A 1 373 ? -18.891 21.609 13.359 1 98.12 373 ILE A C 1
ATOM 2940 O O . ILE A 1 373 ? -18.547 21.562 14.539 1 98.12 373 ILE A O 1
ATOM 2944 N N . TYR A 1 374 ? -18.516 20.781 12.422 1 97 374 TYR A N 1
ATOM 2945 C CA . TYR A 1 374 ? -17.797 19.562 12.766 1 97 374 TYR A CA 1
ATOM 2946 C C . TYR A 1 374 ? -16.281 19.797 12.75 1 97 374 TYR A C 1
ATOM 2948 O O . TYR A 1 374 ? -15.727 20.234 11.742 1 97 374 TYR A O 1
ATOM 2956 N N . LEU A 1 375 ? -15.641 19.562 13.812 1 94.75 375 LEU A N 1
ATOM 2957 C CA . LEU A 1 375 ? -14.188 19.641 13.977 1 94.75 375 LEU A CA 1
ATOM 2958 C C . LEU A 1 375 ? -13.688 18.562 14.93 1 94.75 375 LEU A C 1
ATOM 2960 O O . LEU A 1 375 ? -14.492 17.859 15.562 1 94.75 375 LEU A O 1
ATOM 2964 N N . ILE A 1 376 ? -12.422 18.391 14.992 1 90.38 376 ILE A N 1
ATOM 2965 C CA . ILE A 1 376 ? -11.828 17.344 15.812 1 90.38 376 ILE A CA 1
ATOM 2966 C C . ILE A 1 376 ? -11.828 17.766 17.281 1 90.38 376 ILE A C 1
ATOM 2968 O O . ILE A 1 376 ? -11.711 18.953 17.578 1 90.38 376 ILE A O 1
ATOM 2972 N N . LYS A 1 377 ? -11.93 16.844 18.188 1 83 377 LYS A N 1
ATOM 2973 C CA . LYS A 1 377 ? -12.203 17.062 19.609 1 83 377 LYS A CA 1
ATOM 2974 C C . LYS A 1 377 ? -11.133 17.953 20.234 1 83 377 LYS A C 1
ATOM 2976 O O . LYS A 1 377 ? -11.43 18.734 21.141 1 83 377 LYS A O 1
ATOM 2981 N N . GLN A 1 378 ? -9.977 17.969 19.766 1 85 378 GLN A N 1
ATOM 2982 C CA . GLN A 1 378 ? -8.914 18.75 20.375 1 85 378 GLN A CA 1
ATOM 2983 C C . GLN A 1 378 ? -8.922 20.188 19.844 1 85 378 GLN A C 1
ATOM 2985 O O . GLN A 1 378 ? -8.055 20.984 20.203 1 85 378 GLN A O 1
ATOM 2990 N N . GLY A 1 379 ? -9.922 20.484 19.078 1 90.38 379 GLY A N 1
ATOM 2991 C CA . GLY A 1 379 ? -10.102 21.844 18.625 1 90.38 379 GLY A CA 1
ATOM 2992 C C . GLY A 1 379 ? -9.375 22.141 17.328 1 90.38 379 GLY A C 1
ATOM 2993 O O . GLY A 1 379 ? -9.227 23.312 16.938 1 90.38 379 GLY A O 1
ATOM 2994 N N . ARG A 1 380 ? -8.883 21.094 16.641 1 93.25 380 ARG A N 1
ATOM 2995 C CA . ARG A 1 380 ? -8.234 21.266 15.352 1 93.25 380 ARG A CA 1
ATOM 2996 C C . ARG A 1 380 ? -9.258 21.5 14.242 1 93.25 380 ARG A C 1
ATOM 2998 O O . ARG A 1 380 ? -10.258 20.781 14.156 1 93.25 380 ARG A O 1
ATOM 3005 N N . ILE A 1 381 ? -9.031 22.484 13.484 1 95.06 381 ILE A N 1
ATOM 3006 C CA . ILE A 1 381 ? -9.891 22.719 12.328 1 95.06 381 ILE A CA 1
ATOM 3007 C C . ILE A 1 381 ? -9.047 22.703 11.055 1 95.06 381 ILE A C 1
ATOM 3009 O O . ILE A 1 381 ? -7.859 23.031 11.086 1 95.06 381 ILE A O 1
ATOM 3013 N N . ASN A 1 382 ? -9.625 22.266 9.977 1 94.88 382 ASN A N 1
ATOM 3014 C CA . ASN A 1 382 ? -9.078 22.438 8.633 1 94.88 382 ASN A CA 1
ATOM 3015 C C . ASN A 1 382 ? -9.484 23.781 8.031 1 94.88 382 ASN A C 1
ATOM 3017 O O . ASN A 1 382 ? -10.656 24 7.73 1 94.88 382 ASN A O 1
ATOM 3021 N N . MET A 1 383 ? -8.555 24.641 7.809 1 94.44 383 MET A N 1
ATOM 3022 C CA . MET A 1 383 ? -8.812 25.984 7.305 1 94.44 383 MET A CA 1
ATOM 3023 C C . MET A 1 383 ? -9.438 25.938 5.914 1 94.44 383 MET A C 1
ATOM 3025 O O . MET A 1 383 ? -10.164 26.844 5.523 1 94.44 383 MET A O 1
ATOM 3029 N N . CYS A 1 384 ? -9.203 24.844 5.211 1 94.19 384 CYS A N 1
ATOM 3030 C CA . CYS A 1 384 ? -9.703 24.719 3.85 1 94.19 384 CYS A CA 1
ATOM 3031 C C . CYS A 1 384 ? -11.219 24.5 3.848 1 94.19 384 CYS A C 1
ATOM 3033 O O . CYS A 1 384 ? -11.867 24.672 2.814 1 94.19 384 CYS A O 1
ATOM 3035 N N . GLY A 1 385 ? -11.75 24.141 4.988 1 94.94 385 GLY A N 1
ATOM 3036 C CA . GLY A 1 385 ? -13.188 23.984 5.094 1 94.94 385 GLY A CA 1
ATOM 3037 C C . GLY A 1 385 ? -13.922 25.312 5.176 1 94.94 385 GLY A C 1
ATOM 3038 O O . GLY A 1 385 ? -15.141 25.375 5.004 1 94.94 385 GLY A O 1
ATOM 3039 N N . LEU A 1 386 ? -13.211 26.344 5.434 1 96.38 386 LEU A N 1
ATOM 3040 C CA . LEU A 1 386 ? -13.797 27.688 5.484 1 96.38 386 LEU A CA 1
ATOM 3041 C C . LEU A 1 386 ? -13.922 28.281 4.086 1 96.38 386 LEU A C 1
ATOM 3043 O O . LEU A 1 386 ? -13.102 28 3.213 1 96.38 386 LEU A O 1
ATOM 3047 N N . ASN A 1 387 ? -14.906 29 3.891 1 95.56 387 ASN A N 1
ATOM 3048 C CA . ASN A 1 387 ? -15.141 29.719 2.641 1 95.56 387 ASN A CA 1
ATOM 3049 C C . ASN A 1 387 ? -15.992 30.953 2.859 1 95.56 387 ASN A C 1
ATOM 3051 O O . ASN A 1 387 ? -16.406 31.25 3.984 1 95.56 387 ASN A O 1
ATOM 3055 N N . SER A 1 388 ? -16.25 31.641 1.811 1 95 388 SER A N 1
ATOM 3056 C CA . SER A 1 388 ? -16.906 32.938 1.905 1 95 388 SER A CA 1
ATOM 3057 C C . SER A 1 388 ? -18.344 32.812 2.406 1 95 388 SER A C 1
ATOM 3059 O O . SER A 1 388 ? -18.891 33.719 2.988 1 95 388 SER A O 1
ATOM 3061 N N . SER A 1 389 ? -18.891 31.641 2.246 1 95.5 389 SER A N 1
ATOM 3062 C CA . SER A 1 389 ? -20.297 31.453 2.58 1 95.5 389 SER A CA 1
ATOM 3063 C C . SER A 1 389 ? -20.469 31.031 4.035 1 95.5 389 SER A C 1
ATOM 3065 O O . SER A 1 389 ? -21.547 31.188 4.609 1 95.5 389 SER A O 1
ATOM 3067 N N . ASN A 1 390 ? -19.422 30.484 4.625 1 96.94 390 ASN A N 1
ATOM 3068 C CA . ASN A 1 390 ? -19.641 29.922 5.957 1 96.94 390 ASN A CA 1
ATOM 3069 C C . ASN A 1 390 ? -18.781 30.609 7.008 1 96.94 390 ASN A C 1
ATOM 3071 O O . ASN A 1 390 ? -18.969 30.406 8.203 1 96.94 390 ASN A O 1
ATOM 3075 N N . LEU A 1 391 ? -17.922 31.5 6.605 1 97.25 391 LEU A N 1
ATOM 3076 C CA . LEU A 1 391 ? -16.953 32.125 7.488 1 97.25 391 LEU A CA 1
ATOM 3077 C C . LEU A 1 391 ? -17.641 32.906 8.602 1 97.25 391 LEU A C 1
ATOM 3079 O O . LEU A 1 391 ? -17.25 32.812 9.766 1 97.25 391 LEU A O 1
ATOM 3083 N N . ASP A 1 392 ? -18.625 33.688 8.242 1 97.69 392 ASP A N 1
ATOM 3084 C CA . ASP A 1 392 ? -19.359 34.469 9.234 1 97.69 392 ASP A CA 1
ATOM 3085 C C . ASP A 1 392 ? -20.031 33.562 10.258 1 97.69 392 ASP A C 1
ATOM 3087 O O . ASP A 1 392 ? -20.016 33.844 11.461 1 97.69 392 ASP A O 1
ATOM 3091 N N . TYR A 1 393 ? -20.625 32.562 9.742 1 98.12 393 TYR A N 1
ATOM 3092 C CA . TYR A 1 393 ? -21.312 31.594 10.602 1 98.12 393 TYR A CA 1
ATOM 3093 C C . TYR A 1 393 ? -20.344 30.938 11.586 1 98.12 393 TYR A C 1
ATOM 3095 O O . TYR A 1 393 ? -20.625 30.875 12.781 1 98.12 393 TYR A O 1
ATOM 3103 N N . VAL A 1 394 ? -19.219 30.516 11.117 1 98.25 394 VAL A N 1
ATOM 3104 C CA . VAL A 1 394 ? -18.219 29.828 11.938 1 98.25 394 VAL A CA 1
ATOM 3105 C C . VAL A 1 394 ? -17.672 30.797 12.984 1 98.25 394 VAL A C 1
ATOM 3107 O O . VAL A 1 394 ? -17.547 30.453 14.156 1 98.25 394 VAL A O 1
ATOM 3110 N N . ALA A 1 395 ? -17.375 32.031 12.57 1 98.19 395 ALA A N 1
ATOM 3111 C CA . ALA A 1 395 ? -16.844 33.031 13.492 1 98.19 395 ALA A CA 1
ATOM 3112 C C . ALA A 1 395 ? -17.844 33.344 14.594 1 98.19 395 ALA A C 1
ATOM 3114 O O . ALA A 1 395 ? -17.484 33.469 15.766 1 98.19 395 ALA A O 1
ATOM 3115 N N . SER A 1 396 ? -19.062 33.469 14.203 1 98.19 396 SER A N 1
ATOM 3116 C CA . SER A 1 396 ? -20.109 33.75 15.18 1 98.19 396 SER A CA 1
ATOM 3117 C C . SER A 1 396 ? -20.281 32.594 16.156 1 98.19 396 SER A C 1
ATOM 3119 O O . SER A 1 396 ? -20.531 32.844 17.344 1 98.19 396 SER A O 1
ATOM 3121 N N . ALA A 1 397 ? -20.219 31.406 15.641 1 98.38 397 ALA A N 1
ATOM 3122 C CA . ALA A 1 397 ? -20.312 30.234 16.5 1 98.38 397 ALA A CA 1
ATOM 3123 C C . ALA A 1 397 ? -19.172 30.172 17.5 1 98.38 397 ALA A C 1
ATOM 3125 O O . ALA A 1 397 ? -19.375 29.859 18.672 1 98.38 397 ALA A O 1
ATOM 3126 N N . ILE A 1 398 ? -17.953 30.469 17.031 1 98 398 ILE A N 1
ATOM 3127 C CA . ILE A 1 398 ? -16.781 30.484 17.906 1 98 398 ILE A CA 1
ATOM 3128 C C . ILE A 1 398 ? -16.969 31.531 18.984 1 98 398 ILE A C 1
ATOM 3130 O O . ILE A 1 398 ? -16.734 31.281 20.172 1 98 398 ILE A O 1
ATOM 3134 N N . TYR A 1 399 ? -17.422 32.719 18.609 1 97.94 399 TYR A N 1
ATOM 3135 C CA . TYR A 1 399 ? -17.703 33.75 19.578 1 97.94 399 TYR A CA 1
ATOM 3136 C C . TYR A 1 399 ? -18.672 33.281 20.641 1 97.94 399 TYR A C 1
ATOM 3138 O O . TYR A 1 399 ? -18.422 33.438 21.828 1 97.94 399 TYR A O 1
ATOM 3146 N N . ASP A 1 400 ? -19.703 32.656 20.188 1 97.94 400 ASP A N 1
ATOM 3147 C CA . ASP A 1 400 ? -20.766 32.188 21.094 1 97.94 400 ASP A CA 1
ATOM 3148 C C . ASP A 1 400 ? -20.219 31.188 22.094 1 97.94 400 ASP A C 1
ATOM 3150 O O . ASP A 1 400 ? -20.484 31.297 23.297 1 97.94 400 ASP A O 1
ATOM 3154 N N . VAL A 1 401 ? -19.453 30.234 21.625 1 97.06 401 VAL A N 1
ATOM 3155 C CA . VAL A 1 401 ? -19.031 29.156 22.516 1 97.06 401 VAL A CA 1
ATOM 3156 C C . VAL A 1 401 ? -17.938 29.656 23.453 1 97.06 401 VAL A C 1
ATOM 3158 O O . VAL A 1 401 ? -17.734 29.094 24.531 1 97.06 401 VAL A O 1
ATOM 3161 N N . VAL A 1 402 ? -17.234 30.672 23.031 1 96.12 402 VAL A N 1
ATOM 3162 C CA . VAL A 1 402 ? -16.172 31.219 23.875 1 96.12 402 VAL A CA 1
ATOM 3163 C C . VAL A 1 402 ? -16.781 32.094 24.984 1 96.12 402 VAL A C 1
ATOM 3165 O O . VAL A 1 402 ? -16.281 32.125 26.109 1 96.12 402 VAL A O 1
ATOM 3168 N N . VAL A 1 403 ? -17.844 32.75 24.734 1 95.94 403 VAL A N 1
ATOM 3169 C CA . VAL A 1 403 ? -18.453 33.656 25.688 1 95.94 403 VAL A CA 1
ATOM 3170 C C . VAL A 1 403 ? -19.469 32.938 26.562 1 95.94 403 VAL A C 1
ATOM 3172 O O . VAL A 1 403 ? -19.781 33.375 27.672 1 95.94 403 VAL A O 1
ATOM 3175 N N . ASN A 1 404 ? -20.078 31.891 26.094 1 88 404 ASN A N 1
ATOM 3176 C CA . ASN A 1 404 ? -21.109 31.156 26.797 1 88 404 ASN A CA 1
ATOM 3177 C C . ASN A 1 404 ? -20.656 29.75 27.156 1 88 404 ASN A C 1
ATOM 3179 O O . ASN A 1 404 ? -21.359 29.016 27.859 1 88 404 ASN A O 1
ATOM 3183 N N . MET B 1 1 ? 33.188 10.312 6.75 1 66 1 MET B N 1
ATOM 3184 C CA . MET B 1 1 ? 32.438 10.289 8.008 1 66 1 MET B CA 1
ATOM 3185 C C . MET B 1 1 ? 31.938 8.883 8.312 1 66 1 MET B C 1
ATOM 3187 O O . MET B 1 1 ? 31.688 8.094 7.402 1 66 1 MET B O 1
ATOM 3191 N N . SER B 1 2 ? 32.031 8.508 9.531 1 86.12 2 SER B N 1
ATOM 3192 C CA . SER B 1 2 ? 31.562 7.215 10.008 1 86.12 2 SER B CA 1
ATOM 3193 C C . SER B 1 2 ? 30.047 7.117 9.914 1 86.12 2 SER B C 1
ATOM 3195 O O . SER B 1 2 ? 29.359 8.133 9.984 1 86.12 2 SER B O 1
ATOM 3197 N N . SER B 1 3 ? 29.5 5.988 9.391 1 94.81 3 SER B N 1
ATOM 3198 C CA . SER B 1 3 ? 28.062 5.781 9.281 1 94.81 3 SER B CA 1
ATOM 3199 C C . SER B 1 3 ? 27.562 4.816 10.352 1 94.81 3 SER B C 1
ATOM 3201 O O . SER B 1 3 ? 28.219 3.814 10.648 1 94.81 3 SER B O 1
ATOM 3203 N N . LYS B 1 4 ? 26.453 5.129 10.906 1 94.12 4 LYS B N 1
ATOM 3204 C CA . LYS B 1 4 ? 25.844 4.223 11.875 1 94.12 4 LYS B CA 1
ATOM 3205 C C . LYS B 1 4 ? 25.328 2.957 11.195 1 94.12 4 LYS B C 1
ATOM 3207 O O . LYS B 1 4 ? 25.016 1.973 11.859 1 94.12 4 LYS B O 1
ATOM 3212 N N . TYR B 1 5 ? 25.344 2.924 9.836 1 96.88 5 TYR B N 1
ATOM 3213 C CA . TYR B 1 5 ? 24.812 1.795 9.078 1 96.88 5 TYR B CA 1
ATOM 3214 C C . TYR B 1 5 ? 25.938 1.025 8.391 1 96.88 5 TYR B C 1
ATOM 3216 O O . TYR B 1 5 ? 25.688 0.23 7.484 1 96.88 5 TYR B O 1
ATOM 3224 N N . ALA B 1 6 ? 27.125 1.259 8.844 1 94.38 6 ALA B N 1
ATOM 3225 C CA . ALA B 1 6 ? 28.297 0.663 8.195 1 94.38 6 ALA B CA 1
ATOM 3226 C C . ALA B 1 6 ? 28.297 -0.854 8.352 1 94.38 6 ALA B C 1
ATOM 3228 O O . ALA B 1 6 ? 28.859 -1.572 7.523 1 94.38 6 ALA B O 1
ATOM 3229 N N . ASP B 1 7 ? 27.594 -1.357 9.406 1 93.5 7 ASP B N 1
ATOM 3230 C CA . ASP B 1 7 ? 27.656 -2.785 9.703 1 93.5 7 ASP B CA 1
ATOM 3231 C C . ASP B 1 7 ? 26.344 -3.48 9.359 1 93.5 7 ASP B C 1
ATOM 3233 O O . ASP B 1 7 ? 26.156 -4.66 9.664 1 93.5 7 ASP B O 1
ATOM 3237 N N . VAL B 1 8 ? 25.469 -2.758 8.742 1 96.25 8 VAL B N 1
ATOM 3238 C CA . VAL B 1 8 ? 24.219 -3.369 8.289 1 96.25 8 VAL B CA 1
ATOM 3239 C C . VAL B 1 8 ? 24.516 -4.379 7.184 1 96.25 8 VAL B C 1
ATOM 3241 O O . VAL B 1 8 ? 25.219 -4.066 6.223 1 96.25 8 VAL B O 1
ATOM 3244 N N . PRO B 1 9 ? 24.109 -5.602 7.34 1 95.62 9 PRO B N 1
ATOM 3245 C CA . PRO B 1 9 ? 24.375 -6.594 6.293 1 95.62 9 PRO B CA 1
ATOM 3246 C C . PRO B 1 9 ? 23.625 -6.289 4.996 1 95.62 9 PRO B C 1
ATOM 3248 O O . PRO B 1 9 ? 22.484 -5.828 5.023 1 95.62 9 PRO B O 1
ATOM 3251 N N . ILE B 1 10 ? 24.281 -6.523 3.898 1 95 10 ILE B N 1
ATOM 3252 C CA . ILE B 1 10 ? 23.609 -6.469 2.604 1 95 10 ILE B CA 1
ATOM 3253 C C . ILE B 1 10 ? 22.641 -7.645 2.475 1 95 10 ILE B C 1
ATOM 3255 O O . ILE B 1 10 ? 23.031 -8.797 2.686 1 95 10 ILE B O 1
ATOM 3259 N N . ALA B 1 11 ? 21.422 -7.363 2.197 1 93.38 11 ALA B N 1
ATOM 3260 C CA . ALA B 1 11 ? 20.422 -8.422 2.059 1 93.38 11 ALA B CA 1
ATOM 3261 C C . ALA B 1 11 ? 20.609 -9.18 0.748 1 93.38 11 ALA B C 1
ATOM 3263 O O . ALA B 1 11 ? 21.016 -8.602 -0.259 1 93.38 11 ALA B O 1
ATOM 3264 N N . ASP B 1 12 ? 20.297 -10.5 0.846 1 89.44 12 ASP B N 1
ATOM 3265 C CA . ASP B 1 12 ? 20.281 -11.273 -0.392 1 89.44 12 ASP B CA 1
ATOM 3266 C C . ASP B 1 12 ? 19.234 -10.734 -1.362 1 89.44 12 ASP B C 1
ATOM 3268 O O . ASP B 1 12 ? 18.125 -10.367 -0.949 1 89.44 12 ASP B O 1
ATOM 3272 N N . PRO B 1 13 ? 19.625 -10.68 -2.555 1 86.62 13 PRO B N 1
ATOM 3273 C CA . PRO B 1 13 ? 18.625 -10.227 -3.52 1 86.62 13 PRO B CA 1
ATOM 3274 C C . PRO B 1 13 ? 17.438 -11.18 -3.631 1 86.62 13 PRO B C 1
ATOM 3276 O O . PRO B 1 13 ? 17.594 -12.383 -3.381 1 86.62 13 PRO B O 1
ATOM 3279 N N . VAL B 1 14 ? 16.359 -10.641 -3.98 1 85.44 14 VAL B N 1
ATOM 3280 C CA . VAL B 1 14 ? 15.211 -11.469 -4.289 1 85.44 14 VAL B CA 1
ATOM 3281 C C . VAL B 1 14 ? 15.445 -12.227 -5.598 1 85.44 14 VAL B C 1
ATOM 3283 O O . VAL B 1 14 ? 15.719 -11.617 -6.633 1 85.44 14 VAL B O 1
ATOM 3286 N N . GLU B 1 15 ? 15.312 -13.453 -5.531 1 83.56 15 GLU B N 1
ATOM 3287 C CA . GLU B 1 15 ? 15.766 -14.344 -6.598 1 83.56 15 GLU B CA 1
ATOM 3288 C C . GLU B 1 15 ? 15.148 -13.953 -7.938 1 83.56 15 GLU B C 1
ATOM 3290 O O . GLU B 1 15 ? 15.867 -13.789 -8.93 1 83.56 15 GLU B O 1
ATOM 3295 N N . VAL B 1 16 ? 13.898 -13.758 -7.945 1 82.88 16 VAL B N 1
ATOM 3296 C CA . VAL B 1 16 ? 13.211 -13.516 -9.203 1 82.88 16 VAL B CA 1
ATOM 3297 C C . VAL B 1 16 ? 13.711 -12.211 -9.82 1 82.88 16 VAL B C 1
ATOM 3299 O O . VAL B 1 16 ? 13.867 -12.109 -11.039 1 82.88 16 VAL B O 1
ATOM 3302 N N . PHE B 1 17 ? 13.984 -11.305 -9.055 1 80.81 17 PHE B N 1
ATOM 3303 C CA . PHE B 1 17 ? 14.461 -10.016 -9.555 1 80.81 17 PHE B CA 1
ATOM 3304 C C . PHE B 1 17 ? 15.922 -10.102 -9.961 1 80.81 17 PHE B C 1
ATOM 3306 O O . PHE B 1 17 ? 16.328 -9.492 -10.961 1 80.81 17 PHE B O 1
ATOM 3313 N N . ALA B 1 18 ? 16.641 -10.914 -9.25 1 84.69 18 ALA B N 1
ATOM 3314 C CA . ALA B 1 18 ? 18.047 -11.125 -9.586 1 84.69 18 ALA B CA 1
ATOM 3315 C C . ALA B 1 18 ? 18.188 -11.844 -10.922 1 84.69 18 ALA B C 1
ATOM 3317 O O . ALA B 1 18 ? 19.016 -11.477 -11.758 1 84.69 18 ALA B O 1
ATOM 3318 N N . VAL B 1 19 ? 17.344 -12.82 -11.148 1 89.25 19 VAL B N 1
ATOM 3319 C CA . VAL B 1 19 ? 17.375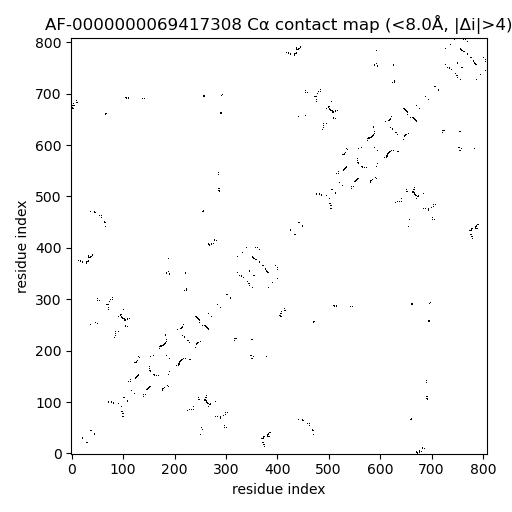 -13.586 -12.391 1 89.25 19 VAL B CA 1
ATOM 3320 C C . VAL B 1 19 ? 16.969 -12.695 -13.562 1 89.25 19 VAL B C 1
ATOM 3322 O O . VAL B 1 19 ? 17.594 -12.742 -14.633 1 89.25 19 VAL B O 1
ATOM 3325 N N . SER B 1 20 ? 16.031 -11.844 -13.297 1 88 20 SER B N 1
ATOM 3326 C CA . SER B 1 20 ? 15.586 -10.922 -14.344 1 88 20 SER B CA 1
ATOM 3327 C C . SER B 1 20 ? 16.672 -9.906 -14.68 1 88 20 SER B C 1
ATOM 3329 O O . SER B 1 20 ? 16.859 -9.547 -15.844 1 88 20 SER B O 1
ATOM 3331 N N . ALA B 1 21 ? 17.344 -9.438 -13.688 1 86.94 21 ALA B N 1
ATOM 3332 C CA . ALA B 1 21 ? 18.453 -8.508 -13.906 1 86.94 21 ALA B CA 1
ATOM 3333 C C . ALA B 1 21 ? 19.562 -9.164 -14.711 1 86.94 21 ALA B C 1
ATOM 3335 O O . ALA B 1 21 ? 20.141 -8.547 -15.602 1 86.94 21 ALA B O 1
ATOM 3336 N N . ALA B 1 22 ? 19.844 -10.359 -14.391 1 91.88 22 ALA B N 1
ATOM 3337 C CA . ALA B 1 22 ? 20.875 -11.109 -15.102 1 91.88 22 ALA B CA 1
ATOM 3338 C C . ALA B 1 22 ? 20.5 -11.305 -16.562 1 91.88 22 ALA B C 1
ATOM 3340 O O . ALA B 1 22 ? 21.359 -11.188 -17.453 1 91.88 22 ALA B O 1
ATOM 3341 N N . TYR B 1 23 ? 19.312 -11.578 -16.797 1 94.25 23 TYR B N 1
ATOM 3342 C CA . TYR B 1 23 ? 18.797 -11.711 -18.156 1 94.25 23 TYR B CA 1
ATOM 3343 C C . TYR B 1 23 ? 19 -10.414 -18.938 1 94.25 23 TYR B C 1
ATOM 3345 O O . TYR B 1 23 ? 19.469 -10.438 -20.078 1 94.25 23 TYR B O 1
ATOM 3353 N N . ARG B 1 24 ? 18.656 -9.312 -18.344 1 90.75 24 ARG B N 1
ATOM 3354 C CA . ARG B 1 24 ? 18.766 -8.016 -19.016 1 90.75 24 ARG B CA 1
ATOM 3355 C C . ARG B 1 24 ? 20.219 -7.68 -19.328 1 90.75 24 ARG B C 1
ATOM 3357 O O . ARG B 1 24 ? 20.5 -7.059 -20.359 1 90.75 24 ARG B O 1
ATOM 3364 N N . ALA B 1 25 ? 21.078 -8.172 -18.5 1 93.81 25 ALA B N 1
ATOM 3365 C CA . ALA B 1 25 ? 22.484 -7.848 -18.656 1 93.81 25 ALA B CA 1
ATOM 3366 C C . ALA B 1 25 ? 23.156 -8.773 -19.672 1 93.81 25 ALA B C 1
ATOM 3368 O O . ALA B 1 25 ? 24.266 -8.484 -20.141 1 93.81 25 ALA B O 1
ATOM 3369 N N . ASP B 1 26 ? 22.547 -9.828 -19.984 1 96.69 26 ASP B N 1
ATOM 3370 C CA . ASP B 1 26 ? 23.094 -10.82 -20.891 1 96.69 26 ASP B CA 1
ATOM 3371 C C . ASP B 1 26 ? 23 -10.359 -22.344 1 96.69 26 ASP B C 1
ATOM 3373 O O . ASP B 1 26 ? 21.906 -10.125 -22.844 1 96.69 26 ASP B O 1
ATOM 3377 N N . PRO B 1 27 ? 24.094 -10.281 -22.969 1 96.44 27 PRO B N 1
ATOM 3378 C CA . PRO B 1 27 ? 24.094 -9.789 -24.344 1 96.44 27 PRO B CA 1
ATOM 3379 C C . PRO B 1 27 ? 23.781 -10.891 -25.359 1 96.44 27 PRO B C 1
ATOM 3381 O O . PRO B 1 27 ? 23.625 -10.609 -26.547 1 96.44 27 PRO B O 1
ATOM 3384 N N . ASP B 1 28 ? 23.641 -12.109 -24.969 1 96.88 28 ASP B N 1
ATOM 3385 C CA . ASP B 1 28 ? 23.422 -13.219 -25.891 1 96.88 28 ASP B CA 1
ATOM 3386 C C . ASP B 1 28 ? 22.109 -13.031 -26.656 1 96.88 28 ASP B C 1
ATOM 3388 O O . ASP B 1 28 ? 21.062 -12.789 -26.062 1 96.88 28 ASP B O 1
ATOM 3392 N N . PRO B 1 29 ? 22.188 -13.156 -27.922 1 95 29 PRO B N 1
ATOM 3393 C CA . PRO B 1 29 ? 20.984 -12.914 -28.719 1 95 29 PRO B CA 1
ATOM 3394 C C . PRO B 1 29 ? 19.953 -14.023 -28.578 1 95 29 PRO B C 1
ATOM 3396 O O . PRO B 1 29 ? 18.781 -13.828 -28.922 1 95 29 PRO B O 1
ATOM 3399 N N . ASN B 1 30 ? 20.328 -15.156 -28.094 1 95.06 30 ASN B N 1
ATOM 3400 C CA . ASN B 1 30 ? 19.422 -16.281 -27.969 1 95.06 30 ASN B CA 1
ATOM 3401 C C . ASN B 1 30 ? 18.859 -16.406 -26.562 1 95.06 30 ASN B C 1
ATOM 3403 O O . ASN B 1 30 ? 18.203 -17.391 -26.234 1 95.06 30 ASN B O 1
ATOM 3407 N N . LYS B 1 31 ? 19.141 -15.391 -25.781 1 97.44 31 LYS B N 1
ATOM 3408 C CA . LYS B 1 31 ? 18.703 -15.469 -24.391 1 97.44 31 LYS B CA 1
ATOM 3409 C C . LYS B 1 31 ? 17.188 -15.57 -24.297 1 97.44 31 LYS B C 1
ATOM 3411 O O . LYS B 1 31 ? 16.469 -15.016 -25.125 1 97.44 31 LYS B O 1
ATOM 3416 N N . VAL B 1 32 ? 16.672 -16.359 -23.328 1 97.31 32 VAL B N 1
ATOM 3417 C CA . VAL B 1 32 ? 15.25 -16.547 -23.062 1 97.31 32 VAL B CA 1
ATOM 3418 C C . VAL B 1 32 ? 14.969 -16.312 -21.578 1 97.31 32 VAL B C 1
ATOM 3420 O O . VAL B 1 32 ? 15.727 -16.781 -20.719 1 97.31 32 VAL B O 1
ATOM 3423 N N . ASN B 1 33 ? 13.938 -15.523 -21.266 1 95.69 33 ASN B N 1
ATOM 3424 C CA . ASN B 1 33 ? 13.539 -15.289 -19.891 1 95.69 33 ASN B CA 1
ATOM 3425 C C . ASN B 1 33 ? 12.297 -16.094 -19.516 1 95.69 33 ASN B C 1
ATOM 3427 O O . ASN B 1 33 ? 11.195 -15.773 -19.984 1 95.69 33 ASN B O 1
ATOM 3431 N N . LEU B 1 34 ? 12.461 -17.078 -18.703 1 96.44 34 LEU B N 1
ATOM 3432 C CA . LEU B 1 34 ? 11.336 -17.891 -18.234 1 96.44 34 LEU B CA 1
ATOM 3433 C C . LEU B 1 34 ? 11.109 -17.703 -16.75 1 96.44 34 LEU B C 1
ATOM 3435 O O . LEU B 1 34 ? 10.414 -18.5 -16.109 1 96.44 34 LEU B O 1
ATOM 3439 N N . SER B 1 35 ? 11.727 -16.609 -16.219 1 91.88 35 SER B N 1
ATOM 3440 C CA . SER B 1 35 ? 11.695 -16.453 -14.766 1 91.88 35 SER B CA 1
ATOM 3441 C C . SER B 1 35 ? 10.594 -15.484 -14.336 1 91.88 35 SER B C 1
ATOM 3443 O O . SER B 1 35 ? 10.133 -15.531 -13.195 1 91.88 35 SER B O 1
ATOM 3445 N N . VAL B 1 36 ? 10.156 -14.648 -15.195 1 84.75 36 VAL B N 1
ATOM 3446 C CA . VAL B 1 36 ? 9.32 -13.516 -14.812 1 84.75 36 VAL B CA 1
ATOM 3447 C C . VAL B 1 36 ? 7.879 -13.984 -14.602 1 84.75 36 VAL B C 1
ATOM 3449 O O . VAL B 1 36 ? 7.332 -14.711 -15.438 1 84.75 36 VAL B O 1
ATOM 3452 N N . GLY B 1 37 ? 7.188 -13.555 -13.57 1 88.62 37 GLY B N 1
ATOM 3453 C CA . GLY B 1 37 ? 5.805 -13.914 -13.289 1 88.62 37 GLY B CA 1
ATOM 3454 C C . GLY B 1 37 ? 4.801 -12.977 -13.93 1 88.62 37 GLY B C 1
ATOM 3455 O O . GLY B 1 37 ? 3.902 -12.469 -13.258 1 88.62 37 GLY B O 1
ATOM 3456 N N . ALA B 1 38 ? 4.957 -12.68 -15.219 1 93.06 38 ALA B N 1
ATOM 3457 C CA . ALA B 1 38 ? 4.051 -11.805 -15.969 1 93.06 38 ALA B CA 1
ATOM 3458 C C . ALA B 1 38 ? 3.736 -12.383 -17.344 1 93.06 38 ALA B C 1
ATOM 3460 O O . ALA B 1 38 ? 4.559 -13.094 -17.922 1 93.06 38 ALA B O 1
ATOM 3461 N N . TYR B 1 39 ? 2.576 -12.125 -17.812 1 95.5 39 TYR B N 1
ATOM 3462 C CA . TYR B 1 39 ? 2.158 -12.586 -19.125 1 95.5 39 TYR B CA 1
ATOM 3463 C C . TYR B 1 39 ? 2.963 -11.906 -20.219 1 95.5 39 TYR B C 1
ATOM 3465 O O . TYR B 1 39 ? 3.277 -10.719 -20.125 1 95.5 39 TYR B O 1
ATOM 3473 N N . ARG B 1 40 ? 3.33 -12.656 -21.266 1 95.31 40 ARG B N 1
ATOM 3474 C CA . ARG B 1 40 ? 3.953 -12.148 -22.469 1 95.31 40 ARG B CA 1
ATOM 3475 C C . ARG B 1 40 ? 3.195 -12.609 -23.719 1 95.31 40 ARG B C 1
ATOM 3477 O O . ARG B 1 40 ? 2.744 -13.758 -23.781 1 95.31 40 ARG B O 1
ATOM 3484 N N . THR B 1 41 ? 3.131 -11.734 -24.688 1 94.69 41 THR B N 1
ATOM 3485 C CA . THR B 1 41 ? 2.596 -12.102 -25.984 1 94.69 41 THR B CA 1
ATOM 3486 C C . THR B 1 41 ? 3.568 -13.016 -26.734 1 94.69 41 THR B C 1
ATOM 3488 O O . THR B 1 41 ? 4.668 -13.289 -26.25 1 94.69 41 THR B O 1
ATOM 3491 N N . ASN B 1 42 ? 3.07 -13.445 -27.844 1 94.69 42 ASN B N 1
ATOM 3492 C CA . ASN B 1 42 ? 3.936 -14.281 -28.672 1 94.69 42 ASN B CA 1
ATOM 3493 C C . ASN B 1 42 ? 5.199 -13.539 -29.094 1 94.69 42 ASN B C 1
ATOM 3495 O O . ASN B 1 42 ? 6.211 -14.164 -29.422 1 94.69 42 ASN B O 1
ATOM 3499 N N . GLU B 1 43 ? 5.176 -12.203 -29.094 1 93.56 43 GLU B N 1
ATOM 3500 C CA . GLU B 1 43 ? 6.332 -11.383 -29.438 1 93.56 43 GLU B CA 1
ATOM 3501 C C . GLU B 1 43 ? 7.184 -11.086 -28.219 1 93.56 43 GLU B C 1
ATOM 3503 O O . GLU B 1 43 ? 8.156 -10.336 -28.297 1 93.56 43 GLU B O 1
ATOM 3508 N N . GLY B 1 44 ? 6.766 -11.633 -27.062 1 92.06 44 GLY B N 1
ATOM 3509 C CA . GLY B 1 44 ? 7.531 -11.445 -25.844 1 92.06 44 GLY B CA 1
ATOM 3510 C C . GLY B 1 44 ? 7.281 -10.102 -25.188 1 92.06 44 GLY B C 1
ATOM 3511 O O . GLY B 1 44 ? 8.094 -9.641 -24.375 1 92.06 44 GLY B O 1
ATOM 3512 N N . LYS B 1 45 ? 6.168 -9.516 -25.531 1 94.25 45 LYS B N 1
ATOM 3513 C CA . LYS B 1 45 ? 5.883 -8.172 -25.031 1 94.25 45 LYS B CA 1
ATOM 3514 C C . LYS B 1 45 ? 4.789 -8.195 -23.969 1 94.25 45 LYS B C 1
ATOM 3516 O O . LYS B 1 45 ? 3.977 -9.125 -23.938 1 94.25 45 LYS B O 1
ATOM 3521 N N . PRO B 1 46 ? 4.805 -7.188 -23.078 1 94.88 46 PRO B N 1
ATOM 3522 C CA . PRO B 1 46 ? 3.656 -7.047 -22.188 1 94.88 46 PRO B CA 1
ATOM 3523 C C . PRO B 1 46 ? 2.35 -6.793 -22.938 1 94.88 46 PRO B C 1
ATOM 3525 O O . PRO B 1 46 ? 2.361 -6.203 -24.016 1 94.88 46 PRO B O 1
ATOM 3528 N N . TRP B 1 47 ? 1.3 -7.227 -22.406 1 96 47 TRP B N 1
ATOM 3529 C CA . TRP B 1 47 ? -0 -7.051 -23.047 1 96 47 TRP B CA 1
ATOM 3530 C C . TRP B 1 47 ? -0.929 -6.215 -22.172 1 96 47 TRP B C 1
ATOM 3532 O O . TRP B 1 47 ? -1.35 -6.656 -21.109 1 96 47 TRP B O 1
ATOM 3542 N N . VAL B 1 48 ? -1.178 -5.004 -22.609 1 97.69 48 VAL B N 1
ATOM 3543 C CA . VAL B 1 48 ? -2.236 -4.215 -22 1 97.69 48 VAL B CA 1
ATOM 3544 C C . VAL B 1 48 ? -3.586 -4.59 -22.609 1 97.69 48 VAL B C 1
ATOM 3546 O O . VAL B 1 48 ? -3.812 -4.395 -23.797 1 97.69 48 VAL B O 1
ATOM 3549 N N . LEU B 1 49 ? -4.477 -5.117 -21.812 1 98 49 LEU B N 1
ATOM 3550 C CA . LEU B 1 49 ? -5.762 -5.562 -22.328 1 98 49 LEU B CA 1
ATOM 3551 C C . LEU B 1 49 ? -6.535 -4.398 -22.953 1 98 49 LEU B C 1
ATOM 3553 O O . LEU B 1 49 ? -6.551 -3.299 -22.391 1 98 49 LEU B O 1
ATOM 3557 N N . PRO B 1 50 ? -7.156 -4.652 -24.062 1 97.69 50 PRO B N 1
ATOM 3558 C CA . PRO B 1 50 ? -7.875 -3.572 -24.734 1 97.69 50 PRO B CA 1
ATOM 3559 C C . PRO B 1 50 ? -8.922 -2.908 -23.844 1 97.69 50 PRO B C 1
ATOM 3561 O O . PRO B 1 50 ? -9.031 -1.68 -23.828 1 97.69 50 PRO B O 1
ATOM 3564 N N . VAL B 1 51 ? -9.641 -3.699 -23.078 1 98.5 51 VAL B N 1
ATOM 3565 C CA . VAL B 1 51 ? -10.695 -3.156 -22.234 1 98.5 51 VAL B CA 1
ATOM 3566 C C . VAL B 1 51 ? -10.086 -2.287 -21.141 1 98.5 51 VAL B C 1
ATOM 3568 O O . VAL B 1 51 ? -10.68 -1.285 -20.734 1 98.5 51 VAL B O 1
ATOM 3571 N N . VAL B 1 52 ? -8.906 -2.637 -20.609 1 98.5 52 VAL B N 1
ATOM 3572 C CA . VAL B 1 52 ? -8.211 -1.849 -19.594 1 98.5 52 VAL B CA 1
ATOM 3573 C C . VAL B 1 52 ? -7.844 -0.481 -20.172 1 98.5 52 VAL B C 1
ATOM 3575 O O . VAL B 1 52 ? -8.078 0.548 -19.531 1 98.5 52 VAL B O 1
ATOM 3578 N N . HIS B 1 53 ? -7.332 -0.514 -21.391 1 97.69 53 HIS B N 1
ATOM 3579 C CA . HIS B 1 53 ? -6.98 0.732 -22.047 1 97.69 53 HIS B CA 1
ATOM 3580 C C . HIS B 1 53 ? -8.203 1.627 -22.234 1 97.69 53 HIS B C 1
ATOM 3582 O O . HIS B 1 53 ? -8.141 2.828 -21.969 1 97.69 53 HIS B O 1
ATOM 3588 N N . LYS B 1 54 ? -9.297 1.03 -22.672 1 97.94 54 LYS B N 1
ATOM 3589 C CA . LYS B 1 54 ? -10.547 1.758 -22.891 1 97.94 54 LYS B CA 1
ATOM 3590 C C . LYS B 1 54 ? -11.023 2.41 -21.594 1 97.94 54 LYS B C 1
ATOM 3592 O O . LYS B 1 54 ? -11.391 3.584 -21.578 1 97.94 54 LYS B O 1
ATOM 3597 N N . VAL B 1 55 ? -10.984 1.689 -20.547 1 98.56 55 VAL B N 1
ATOM 3598 C CA . VAL B 1 55 ? -11.5 2.15 -19.266 1 98.56 55 VAL B CA 1
ATOM 3599 C C . VAL B 1 55 ? -10.586 3.227 -18.688 1 98.56 55 VAL B C 1
ATOM 3601 O O . VAL B 1 55 ? -11.055 4.207 -18.109 1 98.56 55 VAL B O 1
ATOM 3604 N N . GLU B 1 56 ? -9.281 3.072 -18.797 1 98.38 56 GLU B N 1
ATOM 3605 C CA . GLU B 1 56 ? -8.344 4.086 -18.312 1 98.38 56 GLU B CA 1
ATOM 3606 C C . GLU B 1 56 ? -8.562 5.418 -19.031 1 98.38 56 GLU B C 1
ATOM 3608 O O . GLU B 1 56 ? -8.492 6.48 -18.406 1 98.38 56 GLU B O 1
ATOM 3613 N N . LEU B 1 57 ? -8.781 5.352 -20.328 1 98.06 57 LEU B N 1
ATOM 3614 C CA . LEU B 1 57 ? -9.07 6.566 -21.094 1 98.06 57 LEU B CA 1
ATOM 3615 C C . LEU B 1 57 ? -10.375 7.203 -20.609 1 98.06 57 LEU B C 1
ATOM 3617 O O . LEU B 1 57 ? -10.453 8.43 -20.469 1 98.06 57 LEU B O 1
ATOM 3621 N N . GLN B 1 58 ? -11.352 6.371 -20.375 1 98.12 58 GLN B N 1
ATOM 3622 C CA . GLN B 1 58 ? -12.633 6.848 -19.875 1 98.12 58 GLN B CA 1
ATOM 3623 C C . GLN B 1 58 ? -12.469 7.539 -18.516 1 98.12 58 GLN B C 1
ATOM 3625 O O . GLN B 1 58 ? -13.031 8.609 -18.281 1 98.12 58 GLN B O 1
ATOM 3630 N N . ILE B 1 59 ? -11.695 6.945 -17.656 1 98.06 59 ILE B N 1
ATOM 3631 C CA . ILE B 1 59 ? -11.469 7.477 -16.312 1 98.06 59 ILE B CA 1
ATOM 3632 C C . ILE B 1 59 ? -10.742 8.82 -16.406 1 98.06 59 ILE B C 1
ATOM 3634 O O . ILE B 1 59 ? -11.148 9.789 -15.766 1 98.06 59 ILE B O 1
ATOM 3638 N N . ALA B 1 60 ? -9.727 8.891 -17.203 1 97.75 60 ALA B N 1
ATOM 3639 C CA . ALA B 1 60 ? -8.906 10.102 -17.312 1 97.75 60 ALA B CA 1
ATOM 3640 C C . ALA B 1 60 ? -9.711 11.25 -17.906 1 97.75 60 ALA B C 1
ATOM 3642 O O . ALA B 1 60 ? -9.461 12.422 -17.594 1 97.75 60 ALA B O 1
ATOM 3643 N N . SER B 1 61 ? -10.711 10.953 -18.719 1 97.19 61 SER B N 1
ATOM 3644 C CA . SER B 1 61 ? -11.461 11.984 -19.438 1 97.19 61 SER B CA 1
ATOM 3645 C C . SER B 1 61 ? -12.719 12.391 -18.672 1 97.19 61 SER B C 1
ATOM 3647 O O . SER B 1 61 ? -13.406 13.328 -19.062 1 97.19 61 SER B O 1
ATOM 3649 N N . ASP B 1 62 ? -13.031 11.688 -17.625 1 97.19 62 ASP B N 1
ATOM 3650 C CA . ASP B 1 62 ? -14.266 11.938 -16.875 1 97.19 62 ASP B CA 1
ATOM 3651 C C . ASP B 1 62 ? -14.094 13.117 -15.922 1 97.19 62 ASP B C 1
ATOM 3653 O O . ASP B 1 62 ? -13.453 12.984 -14.875 1 97.19 62 ASP B O 1
ATOM 3657 N N . PRO B 1 63 ? -14.695 14.227 -16.172 1 94.31 63 PRO B N 1
ATOM 3658 C CA . PRO B 1 63 ? -14.492 15.422 -15.344 1 94.31 63 PRO B CA 1
ATOM 3659 C C . PRO B 1 63 ? -15.203 15.344 -14 1 94.31 63 PRO B C 1
ATOM 3661 O O . PRO B 1 63 ? -14.977 16.188 -13.125 1 94.31 63 PRO B O 1
ATOM 3664 N N . THR B 1 64 ? -15.992 14.359 -13.812 1 95.5 64 THR B N 1
ATOM 3665 C CA . THR B 1 64 ? -16.75 14.242 -12.57 1 95.5 64 THR B CA 1
ATOM 3666 C C . THR B 1 64 ? -15.938 13.523 -11.508 1 95.5 64 THR B C 1
ATOM 3668 O O . THR B 1 64 ? -16.297 13.539 -10.32 1 95.5 64 THR B O 1
ATOM 3671 N N . LEU B 1 65 ? -14.93 12.875 -11.906 1 96.62 65 LEU B N 1
ATOM 3672 C CA . LEU B 1 65 ? -14.102 12.141 -10.961 1 96.62 65 LEU B CA 1
ATOM 3673 C C . LEU B 1 65 ? -13.102 13.062 -10.281 1 96.62 65 LEU B C 1
ATOM 3675 O O . LEU B 1 65 ? -12.672 14.062 -10.867 1 96.62 65 LEU B O 1
ATOM 3679 N N . ASN B 1 66 ? -12.789 12.781 -9.008 1 96.75 66 ASN B N 1
ATOM 3680 C CA . ASN B 1 66 ? -11.805 13.523 -8.227 1 96.75 66 ASN B CA 1
ATOM 3681 C C . ASN B 1 66 ? -10.859 12.586 -7.48 1 96.75 66 ASN B C 1
ATOM 3683 O O . ASN B 1 66 ? -10.82 11.391 -7.762 1 96.75 66 ASN B O 1
ATOM 3687 N N . HIS B 1 67 ? -10.008 13.102 -6.629 1 97.38 67 HIS B N 1
ATOM 3688 C CA . HIS B 1 67 ? -8.969 12.312 -5.977 1 97.38 67 HIS B CA 1
ATOM 3689 C C . HIS B 1 67 ? -9.164 12.289 -4.465 1 97.38 67 HIS B C 1
ATOM 3691 O O . HIS B 1 67 ? -8.188 12.281 -3.707 1 97.38 67 HIS B O 1
ATOM 3697 N N . GLU B 1 68 ? -10.398 12.266 -3.998 1 95.12 68 GLU B N 1
ATOM 3698 C CA . GLU B 1 68 ? -10.688 12.219 -2.568 1 95.12 68 GLU B CA 1
ATOM 3699 C C . GLU B 1 68 ? -10.258 10.883 -1.966 1 95.12 68 GLU B C 1
ATOM 3701 O O . GLU B 1 68 ? -10.25 9.859 -2.65 1 95.12 68 GLU B O 1
ATOM 3706 N N . TYR B 1 69 ? -9.969 10.961 -0.711 1 94.81 69 TYR B N 1
ATOM 3707 C CA . TYR B 1 69 ? -9.594 9.742 0.004 1 94.81 69 TYR B CA 1
ATOM 3708 C C . TYR B 1 69 ? -10.641 8.656 -0.181 1 94.81 69 TYR B C 1
ATOM 3710 O O . TYR B 1 69 ? -11.844 8.93 -0.152 1 94.81 69 TYR B O 1
ATOM 3718 N N . LEU B 1 70 ? -10.172 7.465 -0.36 1 96.12 70 LEU B N 1
ATOM 3719 C CA . LEU B 1 70 ? -11.07 6.32 -0.243 1 96.12 70 LEU B CA 1
ATOM 3720 C C . LEU B 1 70 ? -11.352 6 1.221 1 96.12 70 LEU B C 1
ATOM 3722 O O . LEU B 1 70 ? -10.617 6.43 2.109 1 96.12 70 LEU B O 1
ATOM 3726 N N . PRO B 1 71 ? -12.508 5.293 1.456 1 95.31 71 PRO B N 1
ATOM 3727 C CA . PRO B 1 71 ? -12.641 4.703 2.791 1 95.31 71 PRO B CA 1
ATOM 3728 C C . PRO B 1 71 ? -11.453 3.82 3.166 1 95.31 71 PRO B C 1
ATOM 3730 O O . PRO B 1 71 ? -10.727 3.348 2.285 1 95.31 71 PRO B O 1
ATOM 3733 N N . ILE B 1 72 ? -11.312 3.582 4.422 1 96.62 72 ILE B N 1
ATOM 3734 C CA . ILE B 1 72 ? -10.148 2.877 4.945 1 96.62 72 ILE B CA 1
ATOM 3735 C C . ILE B 1 72 ? -10.031 1.506 4.285 1 96.62 72 ILE B C 1
ATOM 3737 O O . ILE B 1 72 ? -8.938 1.073 3.926 1 96.62 72 ILE B O 1
ATOM 3741 N N . LEU B 1 73 ? -11.156 0.85 4.039 1 98.19 73 LEU B N 1
ATOM 3742 C CA . LEU B 1 73 ? -11.117 -0.508 3.506 1 98.19 73 LEU B CA 1
ATOM 3743 C C . LEU B 1 73 ? -10.992 -0.492 1.987 1 98.19 73 LEU B C 1
ATOM 3745 O O . LEU B 1 73 ? -10.773 -1.535 1.366 1 98.19 73 LEU B O 1
ATOM 3749 N N . GLY B 1 74 ? -11.156 0.673 1.356 1 98.31 74 GLY B N 1
ATOM 3750 C CA . GLY B 1 74 ? -10.945 0.786 -0.079 1 98.31 74 GLY B CA 1
ATOM 3751 C C . GLY B 1 74 ? -12.219 1.104 -0.841 1 98.31 74 GLY B C 1
ATOM 3752 O O . GLY B 1 74 ? -13.258 1.394 -0.237 1 98.31 74 GLY B O 1
ATOM 3753 N N . PHE B 1 75 ? -12.18 1.087 -2.146 1 98.56 75 PHE B N 1
ATOM 3754 C CA . PHE B 1 75 ? -13.25 1.461 -3.062 1 98.56 75 PHE B CA 1
ATOM 3755 C C . PHE B 1 75 ? -14.414 0.487 -2.955 1 98.56 75 PHE B C 1
ATOM 3757 O O . PHE B 1 75 ? -14.289 -0.683 -3.322 1 98.56 75 PHE B O 1
ATOM 3764 N N . PRO B 1 76 ? -15.578 0.943 -2.479 1 98.12 76 PRO B N 1
ATOM 3765 C CA . PRO B 1 76 ? -16.688 0.028 -2.172 1 98.12 76 PRO B CA 1
ATOM 3766 C C . PRO B 1 76 ? -17.125 -0.795 -3.381 1 98.12 76 PRO B C 1
ATOM 3768 O O . PRO B 1 76 ? -17.328 -2.006 -3.266 1 98.12 76 PRO B O 1
ATOM 3771 N N . ASP B 1 77 ? -17.188 -0.168 -4.547 1 98.5 77 ASP B N 1
ATOM 3772 C CA . ASP B 1 77 ? -17.625 -0.885 -5.738 1 98.5 77 ASP B CA 1
ATOM 3773 C C . ASP B 1 77 ? -16.641 -1.978 -6.121 1 98.5 77 ASP B C 1
ATOM 3775 O O . ASP B 1 77 ? -17.031 -3.053 -6.578 1 98.5 77 ASP B O 1
ATOM 3779 N N . PHE B 1 78 ? -15.414 -1.716 -5.957 1 98.81 78 PHE B N 1
ATOM 3780 C CA . PHE B 1 78 ? -14.391 -2.721 -6.246 1 98.81 78 PHE B CA 1
ATOM 3781 C C . PHE B 1 78 ? -14.5 -3.889 -5.273 1 98.81 78 PHE B C 1
ATOM 3783 O O . PHE B 1 78 ? -14.508 -5.051 -5.688 1 98.81 78 PHE B O 1
ATOM 3790 N N . ARG B 1 79 ? -14.578 -3.6 -3.986 1 98.81 79 ARG B N 1
ATOM 3791 C CA . ARG B 1 79 ? -14.617 -4.641 -2.965 1 98.81 79 ARG B CA 1
ATOM 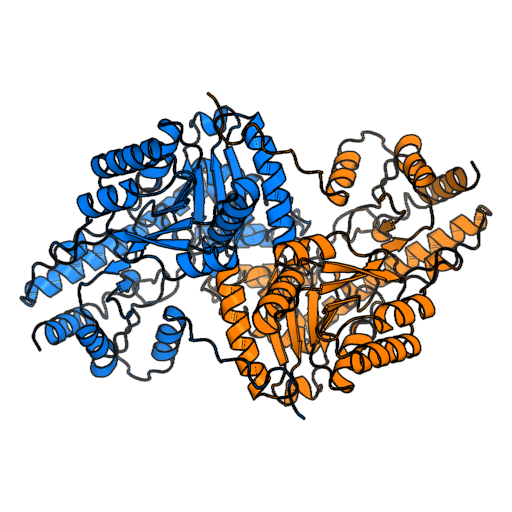3792 C C . ARG B 1 79 ? -15.805 -5.574 -3.178 1 98.81 79 ARG B C 1
ATOM 3794 O O . ARG B 1 79 ? -15.656 -6.797 -3.127 1 98.81 79 ARG B O 1
ATOM 3801 N N . SER B 1 80 ? -16.938 -4.969 -3.484 1 98.25 80 SER B N 1
ATOM 3802 C CA . SER B 1 80 ? -18.141 -5.766 -3.693 1 98.25 80 SER B CA 1
ATOM 3803 C C . SER B 1 80 ? -18.031 -6.629 -4.945 1 98.25 80 SER B C 1
ATOM 3805 O O . SER B 1 80 ? -18.422 -7.797 -4.941 1 98.25 80 SER B O 1
ATOM 3807 N N . SER B 1 81 ? -17.531 -6.059 -6.023 1 98.44 81 SER B N 1
ATOM 3808 C CA . SER B 1 81 ? -17.391 -6.801 -7.273 1 98.44 81 SER B CA 1
ATOM 3809 C C . SER B 1 81 ? -16.359 -7.918 -7.145 1 98.44 81 SER B C 1
ATOM 3811 O O . SER B 1 81 ? -16.531 -9 -7.707 1 98.44 81 SER B O 1
ATOM 3813 N N . ALA B 1 82 ? -15.297 -7.641 -6.414 1 98.62 82 ALA B N 1
ATOM 3814 C CA . ALA B 1 82 ? -14.266 -8.641 -6.191 1 98.62 82 ALA B CA 1
ATOM 3815 C C . ALA B 1 82 ? -14.805 -9.836 -5.406 1 98.62 82 ALA B C 1
ATOM 3817 O O . ALA B 1 82 ? -14.5 -10.984 -5.719 1 98.62 82 ALA B O 1
ATOM 3818 N N . ILE B 1 83 ? -15.633 -9.562 -4.375 1 98.75 83 ILE B N 1
ATOM 3819 C CA . ILE B 1 83 ? -16.25 -10.609 -3.566 1 98.75 83 ILE B CA 1
ATOM 3820 C C . ILE B 1 83 ? -17.156 -11.461 -4.441 1 98.75 83 ILE B C 1
ATOM 3822 O O . ILE B 1 83 ? -17.125 -12.695 -4.367 1 98.75 83 ILE B O 1
ATOM 3826 N N . ARG B 1 84 ? -17.938 -10.797 -5.293 1 98.31 84 ARG B N 1
ATOM 3827 C CA . ARG B 1 84 ? -18.844 -11.516 -6.168 1 98.31 84 ARG B CA 1
ATOM 3828 C C . ARG B 1 84 ? -18.094 -12.398 -7.152 1 98.31 84 ARG B C 1
ATOM 3830 O O . ARG B 1 84 ? -18.516 -13.516 -7.457 1 98.31 84 ARG B O 1
ATOM 3837 N N . LEU B 1 85 ? -17.031 -11.883 -7.645 1 98.12 85 LEU B N 1
ATOM 3838 C CA . LEU B 1 85 ? -16.219 -12.664 -8.562 1 98.12 85 LEU B CA 1
ATOM 3839 C C . LEU B 1 85 ? -15.688 -13.93 -7.883 1 98.12 85 LEU B C 1
ATOM 3841 O O . LEU B 1 85 ? -15.641 -14.992 -8.5 1 98.12 85 LEU B O 1
ATOM 3845 N N . LEU B 1 86 ? -15.312 -13.805 -6.629 1 98.56 86 LEU B N 1
ATOM 3846 C CA . LEU B 1 86 ? -14.68 -14.883 -5.875 1 98.56 86 LEU B CA 1
ATOM 3847 C C . LEU B 1 86 ? -15.703 -15.938 -5.469 1 98.56 86 LEU B C 1
ATOM 3849 O O . LEU B 1 86 ? -15.5 -17.125 -5.699 1 98.56 86 LEU B O 1
ATOM 3853 N N . LEU B 1 87 ? -16.859 -15.484 -4.898 1 98.31 87 LEU B N 1
ATOM 3854 C CA . LEU B 1 87 ? -17.781 -16.406 -4.23 1 98.31 87 LEU B CA 1
ATOM 3855 C C . LEU B 1 87 ? -19 -16.688 -5.102 1 98.31 87 LEU B C 1
ATOM 3857 O O . LEU B 1 87 ? -19.703 -17.672 -4.883 1 98.31 87 LEU B O 1
ATOM 3861 N N . GLY B 1 88 ? -19.234 -15.844 -6.055 1 96.62 88 GLY B N 1
ATOM 3862 C CA . GLY B 1 88 ? -20.438 -15.93 -6.855 1 96.62 88 GLY B CA 1
ATOM 3863 C C . GLY B 1 88 ? -21.578 -15.07 -6.324 1 96.62 88 GLY B C 1
ATOM 3864 O O . GLY B 1 88 ? -21.766 -14.977 -5.113 1 96.62 88 GLY B O 1
ATOM 3865 N N . GLU B 1 89 ? -22.312 -14.312 -7.152 1 89.88 89 GLU B N 1
ATOM 3866 C CA . GLU B 1 89 ? -23.344 -13.352 -6.793 1 89.88 89 GLU B CA 1
ATOM 3867 C C . GLU B 1 89 ? -24.391 -13.977 -5.875 1 89.88 89 GLU B C 1
ATOM 3869 O O . GLU B 1 89 ? -24.891 -13.328 -4.953 1 89.88 89 GLU B O 1
ATOM 3874 N N . GLY B 1 90 ? -24.812 -15.18 -5.934 1 89.88 90 GLY B N 1
ATOM 3875 C CA . GLY B 1 90 ? -25.875 -15.82 -5.168 1 89.88 90 GLY B CA 1
ATOM 3876 C C . GLY B 1 90 ? -25.359 -16.578 -3.957 1 89.88 90 GLY B C 1
ATOM 3877 O O . GLY B 1 90 ? -26.141 -17.219 -3.252 1 89.88 90 GLY B O 1
ATOM 3878 N N . ASN B 1 91 ? -24.125 -16.266 -3.654 1 94.81 91 ASN B N 1
ATOM 3879 C CA . ASN B 1 91 ? -23.578 -16.969 -2.494 1 94.81 91 ASN B CA 1
ATOM 3880 C C . ASN B 1 91 ? -24.266 -16.531 -1.202 1 94.81 91 ASN B C 1
ATOM 3882 O O . ASN B 1 91 ? -24.453 -15.336 -0.967 1 94.81 91 ASN B O 1
ATOM 3886 N N . PRO B 1 92 ? -24.672 -17.391 -0.306 1 96.25 92 PRO B N 1
ATOM 3887 C CA . PRO B 1 92 ? -25.359 -17.047 0.938 1 96.25 92 PRO B CA 1
ATOM 3888 C C . PRO B 1 92 ? -24.562 -16.094 1.815 1 96.25 92 PRO B C 1
ATOM 3890 O O . PRO B 1 92 ? -25.156 -15.234 2.488 1 96.25 92 PRO B O 1
ATOM 3893 N N . ALA B 1 93 ? -23.297 -16.281 1.83 1 96.75 93 ALA B N 1
ATOM 3894 C CA . ALA B 1 93 ? -22.469 -15.406 2.658 1 96.75 93 ALA B CA 1
ATOM 3895 C C . ALA B 1 93 ? -22.625 -13.945 2.229 1 96.75 93 ALA B C 1
ATOM 3897 O O . ALA B 1 93 ? -22.594 -13.039 3.066 1 96.75 93 ALA B O 1
ATOM 3898 N N . ILE B 1 94 ? -22.734 -13.672 0.927 1 97.5 94 ILE B N 1
ATOM 3899 C CA . ILE B 1 94 ? -22.906 -12.328 0.393 1 97.5 94 ILE B CA 1
ATOM 3900 C C . ILE B 1 94 ? -24.312 -11.82 0.729 1 97.5 94 ILE B C 1
ATOM 3902 O O . ILE B 1 94 ? -24.469 -10.711 1.252 1 97.5 94 ILE B O 1
ATOM 3906 N N . VAL B 1 95 ? -25.297 -12.672 0.529 1 96.44 95 VAL B N 1
ATOM 3907 C CA . VAL B 1 95 ? -26.703 -12.305 0.701 1 96.44 95 VAL B CA 1
ATOM 3908 C C . VAL B 1 95 ? -26.969 -11.977 2.166 1 96.44 95 VAL B C 1
ATOM 3910 O O . VAL B 1 95 ? -27.734 -11.055 2.471 1 96.44 95 VAL B O 1
ATOM 3913 N N . GLU B 1 96 ? -26.328 -12.695 3.049 1 96.88 96 GLU B N 1
ATOM 3914 C CA . GLU B 1 96 ? -26.562 -12.555 4.48 1 96.88 96 GLU B CA 1
ATOM 3915 C C . GLU B 1 96 ? -25.625 -11.539 5.109 1 96.88 96 GLU B C 1
ATOM 3917 O O . GLU B 1 96 ? -25.609 -11.367 6.328 1 96.88 96 GLU B O 1
ATOM 3922 N N . ASN B 1 97 ? -24.781 -10.883 4.336 1 96.75 97 ASN B N 1
ATOM 3923 C CA . ASN B 1 97 ? -23.859 -9.852 4.797 1 96.75 97 ASN B CA 1
ATOM 3924 C C . ASN B 1 97 ? -22.875 -10.398 5.832 1 96.75 97 ASN B C 1
ATOM 3926 O O . ASN B 1 97 ? -22.734 -9.828 6.914 1 96.75 97 ASN B O 1
ATOM 3930 N N . ARG B 1 98 ? -22.297 -11.555 5.457 1 97.81 98 ARG B N 1
ATOM 3931 C CA . ARG B 1 98 ? -21.328 -12.203 6.34 1 97.81 98 ARG B CA 1
ATOM 3932 C C . ARG B 1 98 ? -19.922 -12.148 5.75 1 97.81 98 ARG B C 1
ATOM 3934 O O . ARG B 1 98 ? -19.047 -12.898 6.168 1 97.81 98 ARG B O 1
ATOM 3941 N N . VAL B 1 99 ? -19.766 -11.352 4.691 1 98.5 99 VAL B N 1
ATOM 3942 C CA . VAL B 1 99 ? -18.469 -11.281 4.012 1 98.5 99 VAL B CA 1
ATOM 3943 C C . VAL B 1 99 ? -18.016 -9.82 3.924 1 98.5 99 VAL B C 1
ATOM 3945 O O . VAL B 1 99 ? -18.828 -8.93 3.672 1 98.5 99 VAL B O 1
ATOM 3948 N N . VAL B 1 100 ? -16.734 -9.586 4.148 1 98.56 100 VAL B N 1
ATOM 3949 C CA . VAL B 1 100 ? -16.156 -8.258 3.973 1 98.56 100 VAL B CA 1
ATOM 3950 C C . VAL B 1 100 ? -14.93 -8.336 3.074 1 98.56 100 VAL B C 1
ATOM 3952 O O . VAL B 1 100 ? -14.18 -9.32 3.117 1 98.56 100 VAL B O 1
ATOM 3955 N N . GLY B 1 101 ? -14.805 -7.406 2.189 1 98.75 101 GLY B N 1
ATOM 3956 C CA . GLY B 1 101 ? -13.617 -7.234 1.365 1 98.75 101 GLY B CA 1
ATOM 3957 C C . GLY B 1 101 ? -12.766 -6.055 1.782 1 98.75 101 GLY B C 1
ATOM 3958 O O . GLY B 1 101 ? -13.297 -5.004 2.16 1 98.75 101 GLY B O 1
ATOM 3959 N N . VAL B 1 102 ? -11.477 -6.223 1.777 1 98.94 102 VAL B N 1
ATOM 3960 C CA . VAL B 1 102 ? -10.492 -5.184 2.08 1 98.94 102 VAL B CA 1
ATOM 3961 C C . VAL B 1 102 ? -9.539 -5.012 0.901 1 98.94 102 VAL B C 1
ATOM 3963 O O . VAL B 1 102 ? -8.742 -5.906 0.605 1 98.94 102 VAL B O 1
ATOM 3966 N N . GLN B 1 103 ? -9.672 -3.861 0.24 1 98.94 103 GLN B N 1
ATOM 3967 C CA . GLN B 1 103 ? -8.773 -3.592 -0.878 1 98.94 103 GLN B CA 1
ATOM 3968 C C . GLN B 1 103 ? -7.32 -3.586 -0.425 1 98.94 103 GLN B C 1
ATOM 3970 O O . GLN B 1 103 ? -6.984 -2.992 0.602 1 98.94 103 GLN B O 1
ATOM 3975 N N . SER B 1 104 ? -6.488 -4.246 -1.185 1 98.81 104 SER B N 1
ATOM 3976 C CA . SER B 1 104 ? -5.094 -4.414 -0.796 1 98.81 104 SER B CA 1
ATOM 3977 C C . SER B 1 104 ? -4.152 -4.102 -1.958 1 98.81 104 SER B C 1
ATOM 3979 O O . SER B 1 104 ? -4.605 -3.777 -3.059 1 98.81 104 SER B O 1
ATOM 3981 N N . LEU B 1 105 ? -2.896 -4.062 -1.725 1 98.62 105 LEU B N 1
ATOM 3982 C CA . LEU B 1 105 ? -1.87 -3.838 -2.736 1 98.62 105 LEU B CA 1
ATOM 3983 C C . LEU B 1 105 ? -1.459 -5.152 -3.391 1 98.62 105 LEU B C 1
ATOM 3985 O O . LEU B 1 105 ? -0.397 -5.699 -3.082 1 98.62 105 LEU B O 1
ATOM 3989 N N . GLY B 1 106 ? -2.287 -5.562 -4.297 1 98 106 GLY B N 1
ATOM 3990 C CA . GLY B 1 106 ? -2.068 -6.855 -4.93 1 98 106 GLY B CA 1
ATOM 3991 C C . GLY B 1 106 ? -2.238 -8.023 -3.979 1 98 106 GLY B C 1
ATOM 3992 O O . GLY B 1 106 ? -2.889 -7.895 -2.939 1 98 106 GLY B O 1
ATOM 3993 N N . GLY B 1 107 ? -1.76 -9.195 -4.477 1 98 107 GLY B N 1
ATOM 3994 C CA . GLY B 1 107 ? -1.819 -10.391 -3.652 1 98 107 GLY B CA 1
ATOM 3995 C C . GLY B 1 107 ? -0.968 -10.297 -2.4 1 98 107 GLY B C 1
ATOM 3996 O O . GLY B 1 107 ? -1.396 -10.711 -1.32 1 98 107 GLY B O 1
ATOM 3997 N N . THR B 1 108 ? 0.207 -9.711 -2.521 1 98.38 108 THR B N 1
ATOM 3998 C CA . THR B 1 108 ? 1.114 -9.609 -1.384 1 98.38 108 THR B CA 1
ATOM 3999 C C . THR B 1 108 ? 0.486 -8.781 -0.265 1 98.38 108 THR B C 1
ATOM 4001 O O . THR B 1 108 ? 0.551 -9.164 0.906 1 98.38 108 THR B O 1
ATOM 4004 N N . GLY B 1 109 ? -0.108 -7.621 -0.655 1 98.75 109 GLY B N 1
ATOM 4005 C CA . GLY B 1 109 ? -0.788 -6.824 0.353 1 98.75 109 GLY B CA 1
ATOM 4006 C C . GLY B 1 109 ? -1.897 -7.574 1.062 1 98.75 109 GLY B C 1
ATOM 4007 O O . GLY B 1 109 ? -2.096 -7.406 2.268 1 98.75 109 GLY B O 1
ATOM 4008 N N . ALA B 1 110 ? -2.645 -8.352 0.332 1 98.94 110 ALA B N 1
ATOM 4009 C CA . ALA B 1 110 ? -3.725 -9.141 0.918 1 98.94 110 ALA B CA 1
ATOM 4010 C C . ALA B 1 110 ? -3.18 -10.18 1.889 1 98.94 110 ALA B C 1
ATOM 4012 O O . ALA B 1 110 ? -3.742 -10.391 2.965 1 98.94 110 ALA B O 1
ATOM 4013 N N . ILE B 1 111 ? -2.119 -10.836 1.504 1 98.94 111 ILE B N 1
ATOM 4014 C CA . ILE B 1 111 ? -1.481 -11.836 2.355 1 98.94 111 ILE B CA 1
ATOM 4015 C C . ILE B 1 111 ? -0.945 -11.164 3.621 1 98.94 111 ILE B C 1
ATOM 4017 O O . ILE B 1 111 ? -1.081 -11.703 4.723 1 98.94 111 ILE B O 1
ATOM 4021 N N . ARG B 1 112 ? -0.377 -9.992 3.502 1 98.94 112 ARG B N 1
ATOM 4022 C CA . ARG B 1 112 ? 0.124 -9.25 4.66 1 98.94 112 ARG B CA 1
ATOM 4023 C C . ARG B 1 112 ? -1.008 -8.906 5.621 1 98.94 112 ARG B C 1
ATOM 4025 O O . ARG B 1 112 ? -0.882 -9.102 6.832 1 98.94 112 ARG B O 1
ATOM 4032 N N . LEU B 1 113 ? -2.115 -8.383 5.094 1 98.94 113 LEU B N 1
ATOM 4033 C CA . LEU B 1 113 ? -3.275 -8.07 5.922 1 98.94 113 LEU B CA 1
ATOM 4034 C C . LEU B 1 113 ? -3.773 -9.312 6.648 1 98.94 113 LEU B C 1
ATOM 4036 O O . LEU B 1 113 ? -4.156 -9.242 7.82 1 98.94 113 LEU B O 1
ATOM 4040 N N . SER B 1 114 ? -3.779 -10.445 5.945 1 98.94 114 SER B N 1
ATOM 4041 C CA . SER B 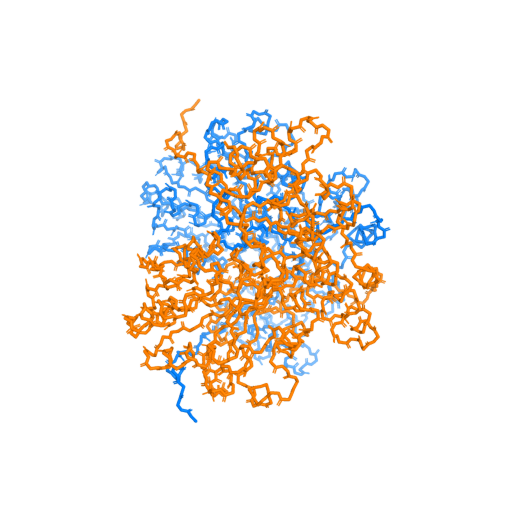1 114 ? -4.219 -11.688 6.574 1 98.94 114 SER B CA 1
ATOM 4042 C C . SER B 1 114 ? -3.309 -12.07 7.734 1 98.94 114 SER B C 1
ATOM 4044 O O . SER B 1 114 ? -3.785 -12.516 8.781 1 98.94 114 SER B O 1
ATOM 4046 N N . ALA B 1 115 ? -2.012 -11.93 7.488 1 98.94 115 ALA B N 1
ATOM 4047 C CA . ALA B 1 115 ? -1.043 -12.258 8.531 1 98.94 115 ALA B CA 1
ATOM 4048 C C . ALA B 1 115 ? -1.238 -11.375 9.758 1 98.94 115 ALA B C 1
ATOM 4050 O O . ALA B 1 115 ? -1.27 -11.867 10.891 1 98.94 115 ALA B O 1
ATOM 4051 N N . ASP B 1 116 ? -1.368 -10.07 9.555 1 98.81 116 ASP B N 1
ATOM 4052 C CA . ASP B 1 116 ? -1.595 -9.148 10.656 1 98.81 116 ASP B CA 1
ATOM 4053 C C . ASP B 1 116 ? -2.898 -9.469 11.383 1 98.81 116 ASP B C 1
ATOM 4055 O O . ASP B 1 116 ? -2.963 -9.398 12.617 1 98.81 116 ASP B O 1
ATOM 4059 N N . PHE B 1 117 ? -3.939 -9.781 10.656 1 98.81 117 PHE B N 1
ATOM 4060 C CA . PHE B 1 117 ? -5.238 -10.102 11.234 1 98.81 117 PHE B CA 1
ATOM 4061 C C . PHE B 1 117 ? -5.145 -11.328 12.125 1 98.81 117 PHE B C 1
ATOM 4063 O O . PHE B 1 117 ? -5.527 -11.289 13.297 1 98.81 117 PHE B O 1
ATOM 4070 N N . TYR B 1 118 ? -4.598 -12.438 11.586 1 98.81 118 TYR B N 1
ATOM 4071 C CA . TYR B 1 118 ? -4.516 -13.68 12.344 1 98.81 118 TYR B CA 1
ATOM 4072 C C . TYR B 1 118 ? -3.582 -13.539 13.539 1 98.81 118 TYR B C 1
ATOM 4074 O O . TYR B 1 118 ? -3.818 -14.125 14.594 1 98.81 118 TYR B O 1
ATOM 4082 N N . ARG B 1 119 ? -2.539 -12.75 13.367 1 98.5 119 ARG B N 1
ATOM 4083 C CA . ARG B 1 119 ? -1.598 -12.555 14.469 1 98.5 119 ARG B CA 1
ATOM 4084 C C . ARG B 1 119 ? -2.234 -11.75 15.594 1 98.5 119 ARG B C 1
ATOM 4086 O O . ARG B 1 119 ? -2.074 -12.078 16.766 1 98.5 119 ARG B O 1
ATOM 4093 N N . THR B 1 120 ? -2.963 -10.672 15.25 1 97.25 120 THR B N 1
ATOM 4094 C CA . THR B 1 120 ? -3.434 -9.727 16.266 1 97.25 120 THR B CA 1
ATOM 4095 C C . THR B 1 120 ? -4.793 -10.156 16.812 1 97.25 120 THR B C 1
ATOM 4097 O O . THR B 1 120 ? -5.082 -9.945 17.984 1 97.25 120 THR B O 1
ATOM 4100 N N . ILE B 1 121 ? -5.605 -10.75 16 1 97.69 121 ILE B N 1
ATOM 4101 C CA . ILE B 1 121 ? -6.965 -11.078 16.406 1 97.69 121 ILE B CA 1
ATOM 4102 C C . ILE B 1 121 ? -7.008 -12.5 16.969 1 97.69 121 ILE B C 1
ATOM 4104 O O . ILE B 1 121 ? -7.535 -12.727 18.062 1 97.69 121 ILE B O 1
ATOM 4108 N N . ASN B 1 122 ? -6.387 -13.461 16.281 1 97.94 122 ASN B N 1
ATOM 4109 C CA . ASN B 1 122 ? -6.398 -14.859 16.719 1 97.94 122 ASN B CA 1
ATOM 4110 C C . ASN B 1 122 ? -5.195 -15.18 17.594 1 97.94 122 ASN B C 1
ATOM 4112 O O . ASN B 1 122 ? -5.121 -16.266 18.172 1 97.94 122 ASN B O 1
ATOM 4116 N N . LYS B 1 123 ? -4.207 -14.289 17.625 1 97.62 123 LYS B N 1
ATOM 4117 C CA . LYS B 1 123 ? -2.979 -14.477 18.391 1 97.62 123 LYS B CA 1
ATOM 4118 C C . LYS B 1 123 ? -2.217 -15.711 17.906 1 97.62 123 LYS B C 1
ATOM 4120 O O . LYS B 1 123 ? -1.613 -16.422 18.719 1 97.62 123 LYS B O 1
ATOM 4125 N N . ALA B 1 124 ? -2.408 -15.953 16.594 1 98.5 124 ALA B N 1
ATOM 4126 C CA . ALA B 1 124 ? -1.698 -17.094 15.992 1 98.5 124 ALA B CA 1
ATOM 4127 C C . ALA B 1 124 ? -0.21 -16.781 15.844 1 98.5 124 ALA B C 1
ATOM 4129 O O . ALA B 1 124 ? 0.176 -15.641 15.594 1 98.5 124 ALA B O 1
ATOM 4130 N N . ASP B 1 125 ? 0.61 -17.812 15.961 1 98 125 ASP B N 1
ATOM 4131 C CA . ASP B 1 125 ? 2.049 -17.594 15.859 1 98 125 ASP B CA 1
ATOM 4132 C C . ASP B 1 125 ? 2.701 -18.641 14.961 1 98 125 ASP B C 1
ATOM 4134 O O . ASP B 1 125 ? 3.922 -18.641 14.781 1 98 125 ASP B O 1
ATOM 4138 N N . THR B 1 126 ? 1.893 -19.625 14.492 1 98.81 126 THR B N 1
ATOM 4139 C CA . THR B 1 126 ? 2.371 -20.703 13.633 1 98.81 126 THR B CA 1
ATOM 4140 C C . THR B 1 126 ? 1.679 -20.672 12.273 1 98.81 126 THR B C 1
ATOM 4142 O O . THR B 1 126 ? 0.457 -20.531 12.203 1 98.81 126 THR B O 1
ATOM 4145 N N . VAL B 1 127 ? 2.436 -20.703 11.227 1 98.88 127 VAL B N 1
ATOM 4146 C CA . VAL B 1 127 ? 1.879 -20.75 9.875 1 98.88 127 VAL B CA 1
ATOM 4147 C C . VAL B 1 127 ? 2.48 -21.938 9.117 1 98.88 127 VAL B C 1
ATOM 4149 O O . VAL B 1 127 ? 3.676 -22.219 9.234 1 98.88 127 VAL B O 1
ATOM 4152 N N . TYR B 1 128 ? 1.634 -22.703 8.445 1 98.94 128 TYR B N 1
ATOM 4153 C CA . TYR B 1 128 ? 2.025 -23.781 7.535 1 98.94 128 TYR B CA 1
ATOM 4154 C C . TYR B 1 128 ? 1.966 -23.312 6.086 1 98.94 128 TYR B C 1
ATOM 4156 O O . TYR B 1 128 ? 0.944 -22.781 5.637 1 98.94 128 TYR B O 1
ATOM 4164 N N . VAL B 1 129 ? 3.049 -23.484 5.367 1 98.75 129 VAL B N 1
ATOM 4165 C CA . VAL B 1 129 ? 3.109 -23.203 3.934 1 98.75 129 VAL B CA 1
ATOM 4166 C C . VAL B 1 129 ? 3.463 -24.484 3.178 1 98.75 129 VAL B C 1
ATOM 4168 O O . VAL B 1 129 ? 4.082 -25.391 3.736 1 98.75 129 VAL B O 1
ATOM 4171 N N . SER B 1 130 ? 3.1 -24.531 1.932 1 98.44 130 SER B N 1
ATOM 4172 C CA . SER B 1 130 ? 3.426 -25.703 1.128 1 98.44 130 SER B CA 1
ATOM 4173 C C . SER B 1 130 ? 4.926 -25.797 0.865 1 98.44 130 SER B C 1
ATOM 4175 O O . SER B 1 130 ? 5.621 -24.781 0.855 1 98.44 130 SER B O 1
ATOM 4177 N N . SER B 1 131 ? 5.418 -26.984 0.617 1 96.94 131 SER B N 1
ATOM 4178 C CA . SER B 1 131 ? 6.773 -27.234 0.135 1 96.94 131 SER B CA 1
ATOM 4179 C C . SER B 1 131 ? 6.762 -27.859 -1.26 1 96.94 131 SER B C 1
ATOM 4181 O O . SER B 1 131 ? 6.367 -29 -1.429 1 96.94 131 SER B O 1
ATOM 4183 N N . PRO B 1 132 ? 7.164 -27.203 -2.238 1 94.81 132 PRO B N 1
ATOM 4184 C CA . PRO B 1 132 ? 7.594 -25.797 -2.25 1 94.81 132 PRO B CA 1
ATOM 4185 C C . PRO B 1 132 ? 6.426 -24.812 -2.16 1 94.81 132 PRO B C 1
ATOM 4187 O O . PRO B 1 132 ? 5.266 -25.234 -2.125 1 94.81 132 PRO B O 1
ATOM 4190 N N . THR B 1 133 ? 6.691 -23.547 -1.989 1 95.94 133 THR B N 1
ATOM 4191 C CA . THR B 1 133 ? 5.684 -22.484 -1.978 1 95.94 133 THR B CA 1
ATOM 4192 C C . THR B 1 133 ? 6.176 -21.25 -2.729 1 95.94 133 THR B C 1
ATOM 4194 O O . THR B 1 133 ? 7.293 -21.25 -3.248 1 95.94 133 THR B O 1
ATOM 4197 N N . TRP B 1 134 ? 5.254 -20.297 -2.912 1 93.81 134 TRP B N 1
ATOM 4198 C CA . TRP B 1 134 ? 5.672 -18.984 -3.404 1 93.81 134 TRP B CA 1
ATOM 4199 C C . TRP B 1 134 ? 6.672 -18.344 -2.449 1 93.81 134 TRP B C 1
ATOM 4201 O O . TRP B 1 134 ? 6.445 -18.297 -1.238 1 93.81 134 TRP B O 1
ATOM 4211 N N . GLY B 1 135 ? 7.77 -17.859 -2.885 1 89.62 135 GLY B N 1
ATOM 4212 C CA . GLY B 1 135 ? 8.961 -17.484 -2.143 1 89.62 135 GLY B CA 1
ATOM 4213 C C . GLY B 1 135 ? 8.703 -16.422 -1.092 1 89.62 135 GLY B C 1
ATOM 4214 O O . GLY B 1 135 ? 9.43 -16.312 -0.103 1 89.62 135 GLY B O 1
ATOM 4215 N N . ASN B 1 136 ? 7.637 -15.656 -1.153 1 94.94 136 ASN B N 1
ATOM 4216 C CA . ASN B 1 136 ? 7.434 -14.508 -0.274 1 94.94 136 ASN B CA 1
ATOM 4217 C C . ASN B 1 136 ? 6.461 -14.836 0.855 1 94.94 136 ASN B C 1
ATOM 4219 O O . ASN B 1 136 ? 6.324 -14.062 1.804 1 94.94 136 ASN B O 1
ATOM 4223 N N . HIS B 1 137 ? 5.758 -16.031 0.858 1 98.31 137 HIS B N 1
ATOM 4224 C CA . HIS B 1 137 ? 4.797 -16.391 1.891 1 98.31 137 HIS B CA 1
ATOM 4225 C C . HIS B 1 137 ? 5.434 -16.375 3.275 1 98.31 137 HIS B C 1
ATOM 4227 O O . HIS B 1 137 ? 4.902 -15.75 4.195 1 98.31 137 HIS B O 1
ATOM 4233 N N . LYS B 1 138 ? 6.562 -17.016 3.359 1 98.12 138 LYS B N 1
ATOM 4234 C CA . LYS B 1 138 ? 7.25 -17.125 4.645 1 98.12 138 LYS B CA 1
ATOM 4235 C C . LYS B 1 138 ? 7.676 -15.75 5.16 1 98.12 138 LYS B C 1
ATOM 4237 O O . LYS B 1 138 ? 7.406 -15.406 6.312 1 98.12 138 LYS B O 1
ATOM 4242 N N . GLY B 1 139 ? 8.336 -14.984 4.281 1 97.31 139 GLY B N 1
ATOM 4243 C CA . GLY B 1 139 ? 8.828 -13.672 4.672 1 97.31 139 GLY B CA 1
ATOM 4244 C C . GLY B 1 139 ? 7.727 -12.75 5.152 1 97.31 139 GLY B C 1
ATOM 4245 O O . GLY B 1 139 ? 7.902 -12.023 6.133 1 97.31 139 GLY B O 1
ATOM 4246 N N . VAL B 1 140 ? 6.559 -12.734 4.516 1 98.56 140 VAL B N 1
ATOM 4247 C CA . VAL B 1 140 ? 5.434 -11.867 4.852 1 98.56 140 VAL B CA 1
ATOM 4248 C C . VAL B 1 140 ? 4.914 -12.219 6.246 1 98.56 140 VAL B C 1
ATOM 4250 O O . VAL B 1 140 ? 4.695 -11.328 7.074 1 98.56 140 VAL B O 1
ATOM 4253 N N . TYR B 1 141 ? 4.707 -13.477 6.516 1 98.75 141 TYR B N 1
ATOM 4254 C CA . TYR B 1 141 ? 4.152 -13.883 7.801 1 98.75 141 TYR B CA 1
ATOM 4255 C C . TYR B 1 141 ? 5.16 -13.656 8.922 1 98.75 141 TYR B C 1
ATOM 4257 O O . TYR B 1 141 ? 4.781 -13.281 10.039 1 98.75 141 TYR B O 1
ATOM 4265 N N . MET B 1 142 ? 6.445 -13.867 8.617 1 98.12 142 MET B N 1
ATOM 4266 C CA . MET B 1 142 ? 7.465 -13.562 9.617 1 98.12 142 MET B CA 1
ATOM 4267 C C . MET B 1 142 ? 7.48 -12.078 9.953 1 98.12 142 MET B C 1
ATOM 4269 O O . MET B 1 142 ? 7.598 -11.695 11.117 1 98.12 142 MET B O 1
ATOM 4273 N N . ALA B 1 143 ? 7.355 -11.273 8.984 1 97.81 143 ALA B N 1
ATOM 4274 C CA . ALA B 1 143 ? 7.332 -9.828 9.18 1 97.81 143 ALA B CA 1
ATOM 4275 C C . ALA B 1 143 ? 6.121 -9.406 10.008 1 97.81 143 ALA B C 1
ATOM 4277 O O . ALA B 1 143 ? 6.152 -8.375 10.68 1 97.81 143 ALA B O 1
ATOM 4278 N N . ALA B 1 144 ? 5.062 -10.18 9.961 1 98.12 144 ALA B N 1
ATOM 4279 C CA . ALA B 1 144 ? 3.848 -9.875 10.719 1 98.12 144 ALA B CA 1
ATOM 4280 C C . ALA B 1 144 ? 3.953 -10.383 12.148 1 98.12 144 ALA B C 1
ATOM 4282 O O . ALA B 1 144 ? 3.027 -10.211 12.945 1 98.12 144 ALA B O 1
ATOM 4283 N N . GLY B 1 145 ? 5.059 -11.133 12.484 1 97.31 145 GLY B N 1
ATOM 4284 C CA . GLY B 1 145 ? 5.289 -11.492 13.875 1 97.31 145 GLY B CA 1
ATOM 4285 C C . GLY B 1 145 ? 5.164 -12.977 14.133 1 97.31 145 GLY B C 1
ATOM 4286 O O . GLY B 1 145 ? 5.246 -13.422 15.281 1 97.31 145 GLY B O 1
ATOM 4287 N N . PHE B 1 146 ? 4.914 -13.773 13.102 1 98.38 146 PHE B N 1
ATOM 4288 C CA . PHE B 1 146 ? 4.898 -15.227 13.281 1 98.38 146 PHE B CA 1
ATOM 4289 C C . PHE B 1 146 ? 6.305 -15.75 13.547 1 98.38 146 PHE B C 1
ATOM 4291 O O . PHE B 1 146 ? 7.246 -15.406 12.828 1 98.38 146 PHE B O 1
ATOM 4298 N N . THR B 1 147 ? 6.406 -16.562 14.531 1 97.75 147 THR B N 1
ATOM 4299 C CA . THR B 1 147 ? 7.727 -17.047 14.93 1 97.75 147 THR B CA 1
ATOM 4300 C C . THR B 1 147 ? 7.914 -18.516 14.531 1 97.75 147 THR B C 1
ATOM 4302 O O . THR B 1 147 ? 9.031 -19.016 14.547 1 97.75 147 THR B O 1
ATOM 4305 N N . ASN B 1 148 ? 6.793 -19.188 14.195 1 98.38 148 ASN B N 1
ATOM 4306 C CA . ASN B 1 148 ? 6.844 -20.594 13.805 1 98.38 148 ASN B CA 1
ATOM 4307 C C . ASN B 1 148 ? 6.355 -20.797 12.375 1 98.38 148 ASN B C 1
ATOM 4309 O O . ASN B 1 148 ? 5.152 -20.906 12.133 1 98.38 148 ASN B O 1
ATOM 4313 N N . VAL B 1 149 ? 7.297 -20.922 11.469 1 98.31 149 VAL B N 1
ATOM 4314 C CA . VAL B 1 149 ? 6.961 -21.203 10.078 1 98.31 149 VAL B CA 1
ATOM 4315 C C . VAL B 1 149 ? 7.23 -22.672 9.766 1 98.31 149 VAL B C 1
ATOM 4317 O O . VAL B 1 149 ? 8.367 -23.141 9.883 1 98.31 149 VAL B O 1
ATOM 4320 N N . LYS B 1 150 ? 6.219 -23.375 9.453 1 98.56 150 LYS B N 1
ATOM 4321 C CA . LYS B 1 150 ? 6.297 -24.797 9.141 1 98.56 150 LYS B CA 1
ATOM 4322 C C . LYS B 1 150 ? 5.898 -25.078 7.695 1 98.56 150 LYS B C 1
ATOM 4324 O O . LYS B 1 150 ? 5.301 -24.219 7.039 1 98.56 150 LYS B O 1
ATOM 4329 N N . GLU B 1 151 ? 6.316 -26.25 7.242 1 98.56 151 GLU B N 1
ATOM 4330 C CA . GLU B 1 151 ? 5.984 -26.641 5.879 1 98.56 151 GLU B CA 1
ATOM 4331 C C . GLU B 1 151 ? 5.164 -27.938 5.863 1 98.56 151 GLU B C 1
ATOM 4333 O O . GLU B 1 151 ? 5.281 -28.766 6.77 1 98.56 151 GLU B O 1
ATOM 4338 N N . TYR B 1 152 ? 4.32 -28.047 4.945 1 98.81 152 TYR B N 1
ATOM 4339 C CA . TYR B 1 152 ? 3.668 -29.312 4.648 1 98.81 152 TYR B CA 1
ATOM 4340 C C . TYR B 1 152 ? 4.027 -29.797 3.246 1 98.81 152 TYR B C 1
ATOM 4342 O O . TYR B 1 152 ? 4.246 -28.984 2.342 1 98.81 152 TYR B O 1
ATOM 4350 N N . ARG B 1 153 ? 4.078 -31.125 3.072 1 98.19 153 ARG B N 1
ATOM 4351 C CA . ARG B 1 153 ? 4.414 -31.719 1.782 1 98.19 153 ARG B CA 1
ATOM 4352 C C . ARG B 1 153 ? 3.34 -31.406 0.743 1 98.19 153 ARG B C 1
ATOM 4354 O O . ARG B 1 153 ? 2.145 -31.5 1.035 1 98.19 153 ARG B O 1
ATOM 4361 N N . TYR B 1 154 ? 3.773 -30.953 -0.419 1 97.81 154 TYR B N 1
ATOM 4362 C CA . TYR B 1 154 ? 2.846 -30.641 -1.501 1 97.81 154 TYR B CA 1
ATOM 4363 C C . TYR B 1 154 ? 3.227 -31.375 -2.777 1 97.81 154 TYR B C 1
ATOM 4365 O O . TYR B 1 154 ? 2.359 -31.906 -3.473 1 97.81 154 TYR B O 1
ATOM 4373 N N . TRP B 1 155 ? 4.438 -31.453 -3.1 1 94.25 155 TRP B N 1
ATOM 4374 C CA . TRP B 1 155 ? 4.953 -31.938 -4.371 1 94.25 155 TRP B CA 1
ATOM 4375 C C . TRP B 1 155 ? 5.598 -33.312 -4.203 1 94.25 155 TRP B C 1
ATOM 4377 O O . TRP B 1 155 ? 6.438 -33.5 -3.322 1 94.25 155 TRP B O 1
ATOM 4387 N N . ASP B 1 156 ? 5.191 -34.281 -4.992 1 93.69 156 ASP B N 1
ATOM 4388 C CA . ASP B 1 156 ? 5.859 -35.562 -5.121 1 93.69 156 ASP B CA 1
ATOM 4389 C C . ASP B 1 156 ? 6.801 -35.562 -6.324 1 93.69 156 ASP B C 1
ATOM 4391 O O . ASP B 1 156 ? 6.355 -35.688 -7.469 1 93.69 156 ASP B O 1
ATOM 4395 N N . ALA B 1 157 ? 8.047 -35.531 -6.09 1 88.06 157 ALA B N 1
ATOM 4396 C CA . ALA B 1 157 ? 9.055 -35.406 -7.145 1 88.06 157 ALA B CA 1
ATOM 4397 C C . ALA B 1 157 ? 9.086 -36.656 -8.016 1 88.06 157 ALA B C 1
ATOM 4399 O O . ALA B 1 157 ? 9.469 -36.594 -9.188 1 88.06 157 ALA B O 1
ATOM 4400 N N . GLN B 1 158 ? 8.664 -37.781 -7.426 1 89 158 GLN B N 1
ATOM 4401 C CA . GLN B 1 158 ? 8.695 -39.031 -8.172 1 89 158 GLN B CA 1
ATOM 4402 C C . GLN B 1 158 ? 7.574 -39.094 -9.203 1 89 158 GLN B C 1
ATOM 4404 O O . GLN B 1 158 ? 7.805 -39.438 -10.367 1 89 158 GLN B O 1
ATOM 4409 N N . THR B 1 159 ? 6.461 -38.75 -8.797 1 88.88 159 THR B N 1
ATOM 4410 C CA . THR B 1 159 ? 5.309 -38.812 -9.688 1 88.88 159 THR B CA 1
ATOM 4411 C C . THR B 1 159 ? 5.031 -37.469 -10.352 1 88.88 159 THR B C 1
ATOM 4413 O O . THR B 1 159 ? 4.207 -37.375 -11.266 1 88.88 159 THR B O 1
ATOM 4416 N N . ARG B 1 160 ? 5.797 -36.406 -9.93 1 90 160 ARG B N 1
ATOM 4417 C CA . ARG B 1 160 ? 5.605 -35.031 -10.422 1 90 160 ARG B CA 1
ATOM 4418 C C . ARG B 1 160 ? 4.141 -34.625 -10.336 1 90 160 ARG B C 1
ATOM 4420 O O . ARG B 1 160 ? 3.568 -34.156 -11.32 1 90 160 ARG B O 1
ATOM 4427 N N . SER B 1 161 ? 3.535 -34.906 -9.195 1 93.12 161 SER B N 1
ATOM 4428 C CA . SER B 1 161 ? 2.137 -34.625 -8.891 1 93.12 161 SER B CA 1
ATOM 4429 C C . SER B 1 161 ? 1.964 -34.188 -7.441 1 93.12 161 SER B C 1
ATOM 4431 O O . SER B 1 161 ? 2.947 -34.031 -6.719 1 93.12 161 SER B O 1
ATOM 4433 N N . LEU B 1 162 ? 0.723 -33.969 -7.031 1 97.19 162 LEU B N 1
ATOM 4434 C CA . LEU B 1 162 ? 0.434 -33.594 -5.66 1 97.19 162 LEU B CA 1
ATOM 4435 C C . LEU B 1 162 ? 0.692 -34.719 -4.691 1 97.19 162 LEU B C 1
ATOM 4437 O O . LEU B 1 162 ? 0.246 -35.844 -4.922 1 97.19 162 LEU B O 1
ATOM 4441 N N . ASP B 1 163 ? 1.421 -34.469 -3.646 1 98.06 163 ASP B N 1
ATOM 4442 C CA . ASP B 1 163 ? 1.58 -35.406 -2.547 1 98.06 163 ASP B CA 1
ATOM 4443 C C . ASP B 1 163 ? 0.442 -35.281 -1.538 1 98.06 163 ASP B C 1
ATOM 4445 O O . ASP B 1 163 ? 0.666 -34.875 -0.392 1 98.06 163 ASP B O 1
ATOM 4449 N N . ILE B 1 164 ? -0.733 -35.781 -1.899 1 98.44 164 ILE B N 1
ATOM 4450 C CA . ILE B 1 164 ? -1.937 -35.562 -1.101 1 98.44 164 ILE B CA 1
ATOM 4451 C C . ILE B 1 164 ? -1.806 -36.312 0.229 1 98.44 164 ILE B C 1
ATOM 4453 O O . ILE B 1 164 ? -2.24 -35.812 1.27 1 98.44 164 ILE B O 1
ATOM 4457 N N . ASN B 1 165 ? -1.263 -37.5 0.222 1 98.31 165 ASN B N 1
ATOM 4458 C CA . ASN B 1 165 ? -1.102 -38.281 1.461 1 98.31 165 ASN B CA 1
ATOM 4459 C C . ASN B 1 165 ? -0.162 -37.562 2.432 1 98.31 165 ASN B C 1
ATOM 4461 O O . ASN B 1 165 ? -0.463 -37.438 3.621 1 98.31 165 ASN B O 1
ATOM 4465 N N . GLY B 1 166 ? 0.981 -37.156 1.888 1 98.62 166 GLY B N 1
ATOM 4466 C CA . GLY B 1 166 ? 1.908 -36.406 2.715 1 98.62 166 GLY B CA 1
ATOM 4467 C C . GLY B 1 166 ? 1.314 -35.094 3.246 1 98.62 166 GLY B C 1
ATOM 4468 O O . GLY B 1 166 ? 1.536 -34.75 4.406 1 98.62 166 GLY B O 1
ATOM 4469 N N . MET B 1 167 ? 0.566 -34.406 2.449 1 98.75 167 MET B N 1
ATOM 4470 C CA . MET B 1 167 ? -0.088 -33.156 2.83 1 98.75 167 MET B CA 1
ATOM 4471 C C . MET B 1 167 ? -1.05 -33.375 3.992 1 98.75 167 MET B C 1
ATOM 4473 O O . MET B 1 167 ? -0.985 -32.656 5 1 98.75 167 MET B O 1
ATOM 4477 N N . VAL B 1 168 ? -1.903 -34.344 3.832 1 98.62 168 VAL B N 1
ATOM 4478 C CA . VAL B 1 168 ? -2.908 -34.625 4.852 1 98.62 168 VAL B CA 1
ATOM 4479 C C . VAL B 1 168 ? -2.225 -35.062 6.145 1 98.62 168 VAL B C 1
ATOM 4481 O O . VAL B 1 168 ? -2.619 -34.656 7.238 1 98.62 168 VAL B O 1
ATOM 4484 N N . GLU B 1 169 ? -1.205 -35.875 6.035 1 98.62 169 GLU B N 1
ATOM 4485 C CA . GLU B 1 169 ? -0.444 -36.312 7.203 1 98.62 169 GLU B CA 1
ATOM 4486 C C . GLU B 1 169 ? 0.159 -35.094 7.941 1 98.62 169 GLU B C 1
ATOM 4488 O O . GLU B 1 169 ? 0.023 -35 9.164 1 98.62 169 GLU B O 1
ATOM 4493 N N . ASP B 1 170 ? 0.854 -34.25 7.234 1 98.75 170 ASP B N 1
ATOM 4494 C CA . ASP B 1 170 ? 1.507 -33.094 7.84 1 98.75 170 ASP B CA 1
ATOM 4495 C C . ASP B 1 170 ? 0.483 -32.156 8.477 1 98.75 170 ASP B C 1
ATOM 4497 O O . ASP B 1 170 ? 0.691 -31.672 9.586 1 98.75 170 ASP B O 1
ATOM 4501 N N . LEU B 1 171 ? -0.65 -31.875 7.828 1 98.75 171 LEU B N 1
ATOM 4502 C CA . LEU B 1 171 ? -1.669 -30.969 8.344 1 98.75 171 LEU B CA 1
ATOM 4503 C C . LEU B 1 171 ? -2.402 -31.594 9.523 1 98.75 171 LEU B C 1
ATOM 4505 O O . LEU B 1 171 ? -2.934 -30.875 10.375 1 98.75 171 LEU B O 1
ATOM 4509 N N . SER B 1 172 ? -2.43 -32.906 9.531 1 98.56 172 SER B N 1
ATOM 4510 C CA . SER B 1 172 ? -3.062 -33.594 10.656 1 98.56 172 SER B CA 1
ATOM 4511 C C . SER B 1 172 ? -2.297 -33.375 11.953 1 98.56 172 SER B C 1
ATOM 4513 O O . SER B 1 172 ? -2.834 -33.562 13.039 1 98.56 172 SER B O 1
ATOM 4515 N N . ALA B 1 173 ? -1.105 -32.969 11.836 1 97.81 173 ALA B N 1
ATOM 4516 C CA . ALA B 1 173 ? -0.271 -32.688 13.008 1 97.81 173 ALA B CA 1
ATOM 4517 C C . ALA B 1 173 ? -0.365 -31.219 13.406 1 97.81 173 ALA B C 1
ATOM 4519 O O . ALA B 1 173 ? 0.183 -30.812 14.438 1 97.81 173 ALA B O 1
ATOM 4520 N N . ALA B 1 174 ? -1.044 -30.422 12.672 1 98.31 174 ALA B N 1
ATOM 4521 C CA . ALA B 1 174 ? -1.131 -28.984 12.953 1 98.31 174 ALA B CA 1
ATOM 4522 C C . ALA B 1 174 ? -1.908 -28.719 14.242 1 98.31 174 ALA B C 1
ATOM 4524 O O . ALA B 1 174 ? -2.922 -29.375 14.5 1 98.31 174 ALA B O 1
ATOM 4525 N N . LYS B 1 175 ? -1.457 -27.812 15.055 1 97.62 175 LYS B N 1
ATOM 4526 C CA . LYS B 1 175 ? -2.164 -27.406 16.266 1 97.62 175 LYS B CA 1
ATOM 4527 C C . LYS B 1 175 ? -3.34 -26.484 15.938 1 97.62 175 LYS B C 1
ATOM 4529 O O . LYS B 1 175 ? -3.316 -25.766 14.938 1 97.62 175 LYS B O 1
ATOM 4534 N N . GLU B 1 176 ? -4.246 -26.578 16.859 1 97.62 176 GLU B N 1
ATOM 4535 C CA . GLU B 1 176 ? -5.371 -25.656 16.719 1 97.62 176 GLU B CA 1
ATOM 4536 C C . GLU B 1 176 ? -4.891 -24.203 16.656 1 97.62 176 GLU B C 1
ATOM 4538 O O . GLU B 1 176 ? -3.938 -23.828 17.344 1 97.62 176 GLU B O 1
ATOM 4543 N N . ASN B 1 177 ? -5.461 -23.422 15.75 1 97.75 177 ASN B N 1
ATOM 4544 C CA . ASN B 1 177 ? -5.207 -21.984 15.633 1 97.75 177 ASN B CA 1
ATOM 4545 C C . ASN B 1 177 ? -3.934 -21.703 14.844 1 97.75 177 ASN B C 1
ATOM 4547 O O . ASN B 1 177 ? -3.471 -20.562 14.789 1 97.75 177 ASN B O 1
ATOM 4551 N N . SER B 1 178 ? -3.371 -22.75 14.234 1 98.75 178 SER B N 1
ATOM 4552 C CA . SER B 1 178 ? -2.326 -22.5 13.242 1 98.75 178 SER B CA 1
ATOM 4553 C C . SER B 1 178 ? -2.914 -22.016 11.922 1 98.75 178 SER B C 1
ATOM 4555 O O . SER B 1 178 ? -4.016 -22.422 11.539 1 98.75 178 SER B O 1
ATOM 4557 N N . VAL B 1 179 ? -2.16 -21.156 11.32 1 98.94 179 VAL B N 1
ATOM 4558 C CA . VAL B 1 179 ? -2.582 -20.703 10 1 98.94 179 VAL B CA 1
ATOM 4559 C C . VAL B 1 179 ? -2.088 -21.688 8.938 1 98.94 179 VAL B C 1
ATOM 4561 O O . VAL B 1 179 ? -0.957 -22.172 9.016 1 98.94 179 VAL B O 1
ATOM 4564 N N . VAL B 1 180 ? -2.932 -22.047 7.988 1 98.94 180 VAL B N 1
ATOM 4565 C CA . VAL B 1 180 ? -2.555 -22.844 6.824 1 98.94 180 VAL B CA 1
ATOM 4566 C C . VAL B 1 180 ? -2.805 -22.031 5.551 1 98.94 180 VAL B C 1
ATOM 4568 O O . VAL B 1 180 ? -3.943 -21.656 5.258 1 98.94 180 VAL B O 1
ATOM 4571 N N . ILE B 1 181 ? -1.732 -21.766 4.797 1 98.94 181 ILE B N 1
ATOM 4572 C CA . ILE B 1 181 ? -1.867 -21.109 3.508 1 98.94 181 ILE B CA 1
ATOM 4573 C C . ILE B 1 181 ? -2.078 -22.141 2.41 1 98.94 181 ILE B C 1
ATOM 4575 O O . ILE B 1 181 ? -1.254 -23.047 2.234 1 98.94 181 ILE B O 1
ATOM 4579 N N . LEU B 1 182 ? -3.184 -22.016 1.736 1 98.88 182 LEU B N 1
ATOM 4580 C CA . LEU B 1 182 ? -3.514 -22.859 0.59 1 98.88 182 LEU B CA 1
ATOM 4581 C C . LEU B 1 182 ? -3.523 -22.031 -0.698 1 98.88 182 LEU B C 1
ATOM 4583 O O . LEU B 1 182 ? -3.975 -20.891 -0.707 1 98.88 182 LEU B O 1
ATOM 4587 N N . HIS B 1 183 ? -2.953 -22.578 -1.759 1 98.31 183 HIS B N 1
ATOM 4588 C CA . HIS B 1 183 ? -3.109 -22 -3.084 1 98.31 183 HIS B CA 1
ATOM 4589 C C . HIS B 1 183 ? -4.398 -22.469 -3.748 1 98.31 183 HIS B C 1
ATOM 4591 O O . HIS B 1 183 ? -4.555 -23.656 -4.043 1 98.31 183 HIS B O 1
ATOM 4597 N N . ALA B 1 184 ? -5.262 -21.578 -4.039 1 98.25 184 ALA B N 1
ATOM 4598 C CA . ALA B 1 184 ? -6.613 -21.922 -4.469 1 98.25 184 ALA B CA 1
ATOM 4599 C C . ALA B 1 184 ? -6.605 -22.5 -5.883 1 98.25 184 ALA B C 1
ATOM 4601 O O . ALA B 1 184 ? -7.449 -23.328 -6.223 1 98.25 184 ALA B O 1
ATOM 4602 N N . VAL B 1 185 ? -5.738 -22 -6.703 1 97.31 185 VAL B N 1
ATOM 4603 C CA . VAL B 1 185 ? -5.664 -22.453 -8.086 1 97.31 185 VAL B CA 1
ATOM 4604 C C . VAL B 1 185 ? -4.285 -22.125 -8.664 1 97.31 185 VAL B C 1
ATOM 4606 O O . VAL B 1 185 ? -3.652 -21.141 -8.266 1 97.31 185 VAL B O 1
ATOM 4609 N N . ALA B 1 186 ? -3.85 -23.047 -9.539 1 96.06 186 ALA B N 1
ATOM 4610 C CA . ALA B 1 186 ? -2.564 -22.859 -10.211 1 96.06 186 ALA B CA 1
ATOM 4611 C C . ALA B 1 186 ? -1.447 -22.625 -9.195 1 96.06 186 ALA B C 1
ATOM 4613 O O . ALA B 1 186 ? -0.814 -21.562 -9.188 1 96.06 186 ALA B O 1
ATOM 4614 N N . HIS B 1 187 ? -1.188 -23.656 -8.422 1 96.69 187 HIS B N 1
ATOM 4615 C CA . HIS B 1 187 ? -0.21 -23.594 -7.34 1 96.69 187 HIS B CA 1
ATOM 4616 C C . HIS B 1 187 ? 1.125 -23.047 -7.836 1 96.69 187 HIS B C 1
ATOM 4618 O O . HIS B 1 187 ? 1.676 -23.547 -8.82 1 96.69 187 HIS B O 1
ATOM 4624 N N . ASN B 1 188 ? 1.58 -22.016 -7.328 1 93.69 188 ASN B N 1
ATOM 4625 C CA . ASN B 1 188 ? 2.908 -21.469 -7.559 1 93.69 188 ASN B CA 1
ATOM 4626 C C . ASN B 1 188 ? 3.92 -21.969 -6.539 1 93.69 188 ASN B C 1
ATOM 4628 O O . ASN B 1 188 ? 3.795 -21.703 -5.344 1 93.69 188 ASN B O 1
ATOM 4632 N N . PRO B 1 189 ? 4.859 -22.766 -6.922 1 93.06 189 PRO B N 1
ATOM 4633 C CA . PRO B 1 189 ? 5.496 -22.781 -8.242 1 93.06 189 PRO B CA 1
ATOM 4634 C C . PRO B 1 189 ? 5.156 -24.047 -9.039 1 93.06 189 PRO B C 1
ATOM 4636 O O . PRO B 1 189 ? 5.559 -24.156 -10.203 1 93.06 189 PRO B O 1
ATOM 4639 N N . THR B 1 190 ? 4.316 -24.969 -8.562 1 93.88 190 THR B N 1
ATOM 4640 C CA . THR B 1 190 ? 4.332 -26.312 -9.141 1 93.88 190 THR B CA 1
ATOM 4641 C C . THR B 1 190 ? 3.393 -26.391 -10.344 1 93.88 190 THR B C 1
ATOM 4643 O O . THR B 1 190 ? 3.566 -27.234 -11.219 1 93.88 190 THR B O 1
ATOM 4646 N N . GLY B 1 191 ? 2.338 -25.594 -10.234 1 93.56 191 GLY B N 1
ATOM 4647 C CA . GLY B 1 191 ? 1.31 -25.688 -11.258 1 93.56 191 GLY B CA 1
ATOM 4648 C C . GLY B 1 191 ? 0.396 -26.875 -11.07 1 93.56 191 GLY B C 1
ATOM 4649 O O . GLY B 1 191 ? -0.462 -27.156 -11.922 1 93.56 191 GLY B O 1
ATOM 4650 N N . VAL B 1 192 ? 0.555 -27.594 -9.977 1 95.19 192 VAL B N 1
ATOM 4651 C CA . VAL B 1 192 ? -0.278 -28.75 -9.688 1 95.19 192 VAL B CA 1
ATOM 4652 C C . VAL B 1 192 ? -1.368 -28.359 -8.688 1 95.19 192 VAL B C 1
ATOM 4654 O O . VAL B 1 192 ? -1.075 -27.844 -7.605 1 95.19 192 VAL B O 1
ATOM 4657 N N . ASP B 1 193 ? -2.604 -28.656 -9.078 1 96.56 193 ASP B N 1
ATOM 4658 C CA . ASP B 1 193 ? -3.719 -28.359 -8.188 1 96.56 193 ASP B CA 1
ATOM 4659 C C . ASP B 1 193 ? -4.391 -29.641 -7.695 1 96.56 193 ASP B C 1
ATOM 4661 O O . ASP B 1 193 ? -4.41 -30.641 -8.406 1 96.56 193 ASP B O 1
ATOM 4665 N N . PRO B 1 194 ? -4.953 -29.625 -6.512 1 97.88 194 PRO B N 1
ATOM 4666 C CA . PRO B 1 194 ? -5.766 -30.766 -6.055 1 97.88 194 PRO B CA 1
ATOM 4667 C C . PRO B 1 194 ? -7.012 -30.984 -6.91 1 97.88 194 PRO B C 1
ATOM 4669 O O . PRO B 1 194 ? -7.602 -30.016 -7.406 1 97.88 194 PRO B O 1
ATOM 4672 N N . THR B 1 195 ? -7.344 -32.25 -7.059 1 97.25 195 THR B N 1
ATOM 4673 C CA . THR B 1 195 ? -8.672 -32.562 -7.594 1 97.25 195 THR B CA 1
ATOM 4674 C C . THR B 1 195 ? -9.758 -32.156 -6.598 1 97.25 195 THR B C 1
ATOM 4676 O O . THR B 1 195 ? -9.469 -31.891 -5.43 1 97.25 195 THR B O 1
ATOM 4679 N N . HIS B 1 196 ? -11.016 -32.156 -7.055 1 98.12 196 HIS B N 1
ATOM 4680 C CA . HIS B 1 196 ? -12.117 -31.812 -6.156 1 98.12 196 HIS B CA 1
ATOM 4681 C C . HIS B 1 196 ? -12.164 -32.781 -4.969 1 98.12 196 HIS B C 1
ATOM 4683 O O . HIS B 1 196 ? -12.398 -32.344 -3.834 1 98.12 196 HIS B O 1
ATOM 4689 N N . ASP B 1 197 ? -11.961 -34.031 -5.184 1 98.5 197 ASP B N 1
ATOM 4690 C CA . ASP B 1 197 ? -11.961 -35 -4.094 1 98.5 197 ASP B CA 1
ATOM 4691 C C . ASP B 1 197 ? -10.805 -34.75 -3.125 1 98.5 197 ASP B C 1
ATOM 4693 O O . ASP B 1 197 ? -10.969 -34.875 -1.911 1 98.5 197 ASP B O 1
ATOM 4697 N N . GLN B 1 198 ? -9.672 -34.406 -3.676 1 98.56 198 GLN B N 1
ATOM 4698 C CA . GLN B 1 198 ? -8.523 -34.094 -2.832 1 98.56 198 GLN B CA 1
ATOM 4699 C C . GLN B 1 198 ? -8.797 -32.812 -2.018 1 98.56 198 GLN B C 1
ATOM 4701 O O . GLN B 1 198 ? -8.414 -32.719 -0.85 1 98.56 198 GLN B O 1
ATOM 4706 N N . TRP B 1 199 ? -9.445 -31.812 -2.568 1 98.75 199 TRP B N 1
ATOM 4707 C CA . TRP B 1 199 ? -9.844 -30.609 -1.848 1 98.75 199 TRP B CA 1
ATOM 4708 C C . TRP B 1 199 ? -10.758 -30.953 -0.673 1 98.75 199 TRP B C 1
ATOM 4710 O O . TRP B 1 199 ? -10.672 -30.344 0.391 1 98.75 199 TRP B O 1
ATOM 4720 N N . LYS B 1 200 ? -11.672 -31.938 -0.922 1 98.75 200 LYS B N 1
ATOM 4721 C CA . LYS B 1 200 ? -12.539 -32.375 0.165 1 98.75 200 LYS B CA 1
ATOM 4722 C C . LYS B 1 200 ? -11.727 -32.969 1.32 1 98.75 200 LYS B C 1
ATOM 4724 O O . LYS B 1 200 ? -12.031 -32.719 2.488 1 98.75 200 LYS B O 1
ATOM 4729 N N . GLN B 1 201 ? -10.68 -33.688 0.993 1 98.75 201 GLN B N 1
ATOM 4730 C CA . GLN B 1 201 ? -9.781 -34.25 2.012 1 98.75 201 GLN B CA 1
ATOM 4731 C C . GLN B 1 201 ? -9.078 -33.125 2.77 1 98.75 201 GLN B C 1
ATOM 4733 O O . GLN B 1 201 ? -8.961 -33.156 3.994 1 98.75 201 GLN B O 1
ATOM 4738 N N . ILE B 1 202 ? -8.625 -32.125 2.045 1 98.88 202 ILE B N 1
ATOM 4739 C CA . ILE B 1 202 ? -7.941 -30.984 2.639 1 98.88 202 ILE B CA 1
ATOM 4740 C C . ILE B 1 202 ? -8.891 -30.25 3.58 1 98.88 202 ILE B C 1
ATOM 4742 O O . ILE B 1 202 ? -8.516 -29.922 4.707 1 98.88 202 ILE B O 1
ATOM 4746 N N . ALA B 1 203 ? -10.102 -30.031 3.131 1 98.81 203 ALA B N 1
ATOM 4747 C CA . ALA B 1 203 ? -11.102 -29.359 3.961 1 98.81 203 ALA B CA 1
ATOM 4748 C C . ALA B 1 203 ? -11.375 -30.156 5.23 1 98.81 203 ALA B C 1
ATOM 4750 O O . ALA B 1 203 ? -11.508 -29.594 6.316 1 98.81 203 ALA B O 1
ATOM 4751 N N . ASP B 1 204 ? -11.484 -31.484 5.078 1 98.75 204 ASP B N 1
ATOM 4752 C CA . ASP B 1 204 ? -11.758 -32.344 6.223 1 98.75 204 ASP B CA 1
ATOM 4753 C C . ASP B 1 204 ? -10.688 -32.188 7.297 1 98.75 204 ASP B C 1
ATOM 4755 O O . ASP B 1 204 ? -11 -32.031 8.477 1 98.75 204 ASP B O 1
ATOM 4759 N N . VAL B 1 205 ? -9.438 -32.25 6.922 1 98.75 205 VAL B N 1
ATOM 4760 C CA . VAL B 1 205 ? -8.359 -32.156 7.898 1 98.75 205 VAL B CA 1
ATOM 4761 C C . VAL B 1 205 ? -8.297 -30.766 8.5 1 98.75 205 VAL B C 1
ATOM 4763 O O . VAL B 1 205 ? -8 -30.609 9.688 1 98.75 205 VAL B O 1
ATOM 4766 N N . CYS B 1 206 ? -8.539 -29.719 7.711 1 98.69 206 CYS B N 1
ATOM 4767 C CA . CYS B 1 206 ? -8.547 -28.344 8.219 1 98.69 206 CYS B CA 1
ATOM 4768 C C . CYS B 1 206 ? -9.641 -28.156 9.266 1 98.69 206 CYS B C 1
ATOM 4770 O O . CYS B 1 206 ? -9.43 -27.5 10.281 1 98.69 206 CYS B O 1
ATOM 4772 N N . GLU B 1 207 ? -10.758 -28.734 8.977 1 97.81 207 GLU B N 1
ATOM 4773 C CA . GLU B 1 207 ? -11.875 -28.656 9.906 1 97.81 207 GLU B CA 1
ATOM 4774 C C . GLU B 1 207 ? -11.578 -29.422 11.195 1 97.81 207 GLU B C 1
ATOM 4776 O O . GLU B 1 207 ? -11.836 -28.922 12.289 1 97.81 207 GLU B O 1
ATOM 4781 N N . GLU B 1 208 ? -11.109 -30.609 11.016 1 98 208 GLU B N 1
ATOM 4782 C CA . GLU B 1 208 ? -10.797 -31.469 12.148 1 98 208 GLU B CA 1
ATOM 4783 C C . GLU B 1 208 ? -9.781 -30.812 13.086 1 98 208 GLU B C 1
ATOM 4785 O O . GLU B 1 208 ? -9.922 -30.875 14.305 1 98 208 GLU B O 1
ATOM 4790 N N . ARG B 1 209 ? -8.805 -30.172 12.539 1 98.38 209 ARG B N 1
ATOM 4791 C CA . ARG B 1 209 ? -7.707 -29.609 13.312 1 98.38 209 ARG B CA 1
ATOM 4792 C C . ARG B 1 209 ? -8.008 -28.172 13.727 1 98.38 209 ARG B C 1
ATOM 4794 O O . ARG B 1 209 ? -7.238 -27.547 14.461 1 98.38 209 ARG B O 1
ATOM 4801 N N . LYS B 1 210 ? -9.109 -27.594 13.242 1 97.81 210 LYS B N 1
ATOM 4802 C CA . LYS B 1 210 ? -9.57 -26.25 13.562 1 97.81 210 LYS B CA 1
ATOM 4803 C C . LYS B 1 210 ? -8.5 -25.219 13.242 1 97.81 210 LYS B C 1
ATOM 4805 O O . LYS B 1 210 ? -8.188 -24.359 14.07 1 97.81 210 LYS B O 1
ATOM 4810 N N . VAL B 1 211 ? -7.836 -25.391 12.094 1 98.69 211 VAL B N 1
ATOM 4811 C CA . VAL B 1 211 ? -6.797 -24.453 11.68 1 98.69 211 VAL B CA 1
ATOM 4812 C C . VAL B 1 211 ? -7.441 -23.203 11.086 1 98.69 211 VAL B C 1
ATOM 4814 O O . VAL B 1 211 ? -8.633 -23.203 10.773 1 98.69 211 VAL B O 1
ATOM 4817 N N . LEU B 1 212 ? -6.723 -22.094 11.039 1 98.81 212 LEU B N 1
ATOM 4818 C CA . LEU B 1 212 ? -7.078 -20.875 10.328 1 98.81 212 LEU B CA 1
ATOM 4819 C C . LEU B 1 212 ? -6.621 -20.938 8.875 1 98.81 212 LEU B C 1
ATOM 4821 O O . LEU B 1 212 ? -5.445 -21.188 8.602 1 98.81 212 LEU B O 1
ATOM 4825 N N . VAL B 1 213 ? -7.535 -20.703 7.941 1 98.88 213 VAL B N 1
ATOM 4826 C CA . VAL B 1 213 ? -7.215 -20.938 6.539 1 98.88 213 VAL B CA 1
ATOM 4827 C C . VAL B 1 213 ? -7.055 -19.609 5.809 1 98.88 213 VAL B C 1
ATOM 4829 O O . VAL B 1 213 ? -7.898 -18.719 5.941 1 98.88 213 VAL B O 1
ATOM 4832 N N . LEU B 1 214 ? -5.98 -19.438 5.094 1 98.94 214 LEU B N 1
ATOM 4833 C CA . LEU B 1 214 ? -5.816 -18.438 4.059 1 98.94 214 LEU B CA 1
ATOM 4834 C C . LEU B 1 214 ? -5.711 -19.078 2.68 1 98.94 214 LEU B C 1
ATOM 4836 O O . LEU B 1 214 ? -4.828 -19.906 2.447 1 98.94 214 LEU B O 1
ATOM 4840 N N . MET B 1 215 ? -6.551 -18.703 1.788 1 98.88 215 MET B N 1
ATOM 4841 C CA . MET B 1 215 ? -6.438 -19.125 0.397 1 98.88 215 MET B CA 1
ATOM 4842 C C . MET B 1 215 ? -5.832 -18.031 -0.465 1 98.88 215 MET B C 1
ATOM 4844 O O . MET B 1 215 ? -6.359 -16.922 -0.516 1 98.88 215 MET B O 1
ATOM 4848 N N . ASP B 1 216 ? -4.742 -18.312 -1.055 1 98.75 216 ASP B N 1
ATOM 4849 C CA . ASP B 1 216 ? -4.094 -17.422 -2.016 1 98.75 216 ASP B CA 1
ATOM 4850 C C . ASP B 1 216 ? -4.598 -17.688 -3.434 1 98.75 216 ASP B C 1
ATOM 4852 O O . ASP B 1 216 ? -4.371 -18.766 -3.984 1 98.75 216 ASP B O 1
ATOM 4856 N N . ILE B 1 217 ? -5.254 -16.703 -4.086 1 98.5 217 ILE B N 1
ATOM 4857 C CA . ILE B 1 217 ? -5.789 -16.891 -5.43 1 98.5 217 ILE B CA 1
ATOM 4858 C C . ILE B 1 217 ? -5.305 -15.773 -6.344 1 98.5 217 ILE B C 1
ATOM 4860 O O . ILE B 1 217 ? -6.035 -14.812 -6.602 1 98.5 217 ILE B O 1
ATOM 4864 N N . ALA B 1 218 ? -4.164 -15.945 -6.91 1 96.94 218 ALA B N 1
ATOM 4865 C CA . ALA B 1 218 ? -3.52 -14.945 -7.758 1 96.94 218 ALA B CA 1
ATOM 4866 C C . ALA B 1 218 ? -3.895 -15.148 -9.227 1 96.94 218 ALA B C 1
ATOM 4868 O O . ALA B 1 218 ? -3.705 -14.258 -10.047 1 96.94 218 ALA B O 1
ATOM 4869 N N . TYR B 1 219 ? -4.535 -16.297 -9.57 1 96.62 219 TYR B N 1
ATOM 4870 C CA . TYR B 1 219 ? -4.598 -16.688 -10.977 1 96.62 219 TYR B CA 1
ATOM 4871 C C . TYR B 1 219 ? -6.031 -16.984 -11.391 1 96.62 219 TYR B C 1
ATOM 4873 O O . TYR B 1 219 ? -6.262 -17.719 -12.359 1 96.62 219 TYR B O 1
ATOM 4881 N N . GLN B 1 220 ? -7.004 -16.453 -10.664 1 97.12 220 GLN B N 1
ATOM 4882 C CA . GLN B 1 220 ? -8.398 -16.719 -11 1 97.12 220 GLN B CA 1
ATOM 4883 C C . GLN B 1 220 ? -8.695 -16.328 -12.445 1 97.12 220 GLN B C 1
ATOM 4885 O O . GLN B 1 220 ? -8.461 -15.188 -12.852 1 97.12 220 GLN B O 1
ATOM 4890 N N . GLY B 1 221 ? -9.203 -17.266 -13.227 1 94.44 221 GLY B N 1
ATOM 4891 C CA . GLY B 1 221 ? -9.477 -17.062 -14.641 1 94.44 221 GLY B CA 1
ATOM 4892 C C . GLY B 1 221 ? -8.266 -17.281 -15.523 1 94.44 221 GLY B C 1
ATOM 4893 O O . GLY B 1 221 ? -8.398 -17.688 -16.688 1 94.44 221 GLY B O 1
ATOM 4894 N N . PHE B 1 222 ? -7.152 -17.047 -14.984 1 88.12 222 PHE B N 1
ATOM 4895 C CA . PHE B 1 222 ? -5.898 -17.125 -15.727 1 88.12 222 PHE B CA 1
ATOM 4896 C C . PHE B 1 222 ? -5.398 -18.562 -15.805 1 88.12 222 PHE B C 1
ATOM 4898 O O . PHE B 1 222 ? -4.652 -18.922 -16.719 1 88.12 222 PHE B O 1
ATOM 4905 N N . ALA B 1 223 ? -5.809 -19.391 -14.906 1 89.31 223 ALA B N 1
ATOM 4906 C CA . ALA B 1 223 ? -5.332 -20.766 -14.836 1 89.31 223 ALA B CA 1
ATOM 4907 C C . ALA B 1 223 ? -6.016 -21.641 -15.883 1 89.31 223 ALA B C 1
ATOM 4909 O O . ALA B 1 223 ? -5.348 -22.281 -16.703 1 89.31 223 ALA B O 1
ATOM 4910 N N . THR B 1 224 ? -7.352 -21.594 -15.938 1 91.19 224 THR B N 1
ATOM 4911 C CA . THR B 1 224 ? -8.094 -22.484 -16.812 1 91.19 224 THR B CA 1
ATOM 4912 C C . THR B 1 224 ? -8.805 -21.703 -17.922 1 91.19 224 THR B C 1
ATOM 4914 O O . THR B 1 224 ? -9.281 -22.281 -18.891 1 91.19 224 THR B O 1
ATOM 4917 N N . GLY B 1 225 ? -8.883 -20.422 -17.719 1 93.25 225 GLY B N 1
ATOM 4918 C CA . GLY B 1 225 ? -9.703 -19.594 -18.594 1 93.25 225 GLY B CA 1
ATOM 4919 C C . GLY B 1 225 ? -11.141 -19.469 -18.109 1 93.25 225 GLY B C 1
ATOM 4920 O O . GLY B 1 225 ? -11.961 -18.812 -18.75 1 93.25 225 GLY B O 1
ATOM 4921 N N . ASP B 1 226 ? -11.414 -20.094 -17.047 1 95.12 226 ASP B N 1
ATOM 4922 C CA . ASP B 1 226 ? -12.75 -20.094 -16.453 1 95.12 226 ASP B CA 1
ATOM 4923 C C . ASP B 1 226 ? -12.727 -19.531 -15.039 1 95.12 226 ASP B C 1
ATOM 4925 O O . ASP B 1 226 ? -12.211 -20.172 -14.125 1 95.12 226 ASP B O 1
ATOM 4929 N N . LEU B 1 227 ? -13.359 -18.391 -14.875 1 95.81 227 LEU B N 1
ATOM 4930 C CA . LEU B 1 227 ? -13.328 -17.641 -13.617 1 95.81 227 LEU B CA 1
ATOM 4931 C C . LEU B 1 227 ? -14.023 -18.422 -12.508 1 95.81 227 LEU B C 1
ATOM 4933 O O . LEU B 1 227 ? -13.602 -18.375 -11.344 1 95.81 227 LEU B O 1
ATOM 4937 N N . VAL B 1 228 ? -15.055 -19.156 -12.797 1 96.19 228 VAL B N 1
ATOM 4938 C CA . VAL B 1 228 ? -15.828 -19.891 -11.812 1 96.19 228 VAL B CA 1
ATOM 4939 C C . VAL B 1 228 ? -15.078 -21.172 -11.422 1 96.19 228 VAL B C 1
ATOM 4941 O O . VAL B 1 228 ? -14.945 -21.484 -10.242 1 96.19 228 VAL B O 1
ATOM 4944 N N . ALA B 1 229 ? -14.57 -21.891 -12.438 1 96.25 229 ALA B N 1
ATOM 4945 C CA . ALA B 1 229 ? -13.828 -23.125 -12.188 1 96.25 229 ALA B CA 1
ATOM 4946 C C . ALA B 1 229 ? -12.602 -22.844 -11.32 1 96.25 229 ALA B C 1
ATOM 4948 O O . ALA B 1 229 ? -12.281 -23.625 -10.422 1 96.25 229 ALA B O 1
ATOM 4949 N N . ASP B 1 230 ? -11.953 -21.719 -11.578 1 97.44 230 ASP B N 1
ATOM 4950 C CA . ASP B 1 230 ? -10.727 -21.391 -10.867 1 97.44 230 ASP B CA 1
ATOM 4951 C C . ASP B 1 230 ? -11.023 -21 -9.422 1 97.44 230 ASP B C 1
ATOM 4953 O O . ASP B 1 230 ? -10.109 -20.938 -8.594 1 97.44 230 ASP B O 1
ATOM 4957 N N . ALA B 1 231 ? -12.266 -20.688 -9.055 1 98.06 231 ALA B N 1
ATOM 4958 C CA . ALA B 1 231 ? -12.641 -20.281 -7.707 1 98.06 231 ALA B CA 1
ATOM 4959 C 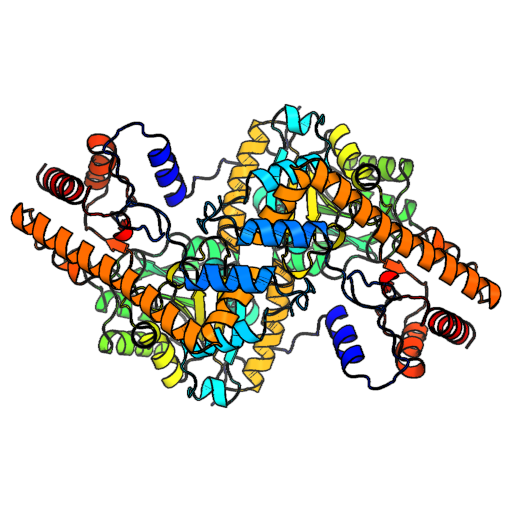C . ALA B 1 231 ? -13.375 -21.391 -6.977 1 98.06 231 ALA B C 1
ATOM 4961 O O . ALA B 1 231 ? -14.094 -21.141 -6.008 1 98.06 231 ALA B O 1
ATOM 4962 N N . TRP B 1 232 ? -13.281 -22.609 -7.438 1 98 232 TRP B N 1
ATOM 4963 C CA . TRP B 1 232 ? -14.016 -23.734 -6.875 1 98 232 TRP B CA 1
ATOM 4964 C C . TRP B 1 232 ? -13.688 -23.906 -5.395 1 98 232 TRP B C 1
ATOM 4966 O O . TRP B 1 232 ? -14.586 -24.078 -4.57 1 98 232 TRP B O 1
ATOM 4976 N N . ALA B 1 233 ? -12.43 -23.859 -5.023 1 98.38 233 ALA B N 1
ATOM 4977 C CA . ALA B 1 233 ? -11.992 -24.172 -3.666 1 98.38 233 ALA B CA 1
ATOM 4978 C C . ALA B 1 233 ? -12.562 -23.172 -2.66 1 98.38 233 ALA B C 1
ATOM 4980 O O . ALA B 1 233 ? -13.188 -23.578 -1.67 1 98.38 233 ALA B O 1
ATOM 4981 N N . PRO B 1 234 ? -12.406 -21.875 -2.867 1 98.56 234 PRO B N 1
ATOM 4982 C CA . PRO B 1 234 ? -13.008 -20.938 -1.916 1 98.56 234 PRO B CA 1
ATOM 4983 C C . PRO B 1 234 ? -14.531 -21.094 -1.831 1 98.56 234 PRO B C 1
ATOM 4985 O O . PRO B 1 234 ? -15.109 -20.953 -0.75 1 98.56 234 PRO B O 1
ATOM 4988 N N . ARG B 1 235 ? -15.195 -21.328 -2.918 1 98.25 235 ARG B N 1
ATOM 4989 C CA . ARG B 1 235 ? -16.641 -21.531 -2.914 1 98.25 235 ARG B CA 1
ATOM 4990 C C . ARG B 1 235 ? -17.016 -22.766 -2.115 1 98.25 235 ARG B C 1
ATOM 4992 O O . ARG B 1 235 ? -18 -22.75 -1.367 1 98.25 235 ARG B O 1
ATOM 4999 N N . TYR B 1 236 ? -16.25 -23.781 -2.312 1 98.31 236 TYR B N 1
ATOM 5000 C CA . TYR B 1 236 ? -16.5 -25.016 -1.583 1 98.31 236 TYR B CA 1
ATOM 5001 C C . TYR B 1 236 ? -16.312 -24.812 -0.085 1 98.31 236 TYR B C 1
ATOM 5003 O O . TYR B 1 236 ? -17.156 -25.25 0.717 1 98.31 236 TYR B O 1
ATOM 5011 N N . PHE B 1 237 ? -15.219 -24.188 0.32 1 98.44 237 PHE B N 1
ATOM 5012 C CA . PHE B 1 237 ? -14.977 -23.938 1.734 1 98.44 237 PHE B CA 1
ATOM 5013 C C . PHE B 1 237 ? -16.094 -23.078 2.332 1 98.44 237 PHE B C 1
ATOM 5015 O O . PHE B 1 237 ? -16.531 -23.328 3.457 1 98.44 237 PHE B O 1
ATOM 5022 N N . ALA B 1 238 ? -16.531 -22.078 1.609 1 97.62 238 ALA B N 1
ATOM 5023 C CA . ALA B 1 238 ? -17.656 -21.266 2.064 1 97.62 238 ALA B CA 1
ATOM 5024 C C . ALA B 1 238 ? -18.906 -22.109 2.262 1 97.62 238 ALA B C 1
ATOM 5026 O O . ALA B 1 238 ? -19.625 -21.953 3.246 1 97.62 238 ALA B O 1
ATOM 5027 N N . SER B 1 239 ? -19.156 -23.016 1.353 1 96.56 239 SER B N 1
ATOM 5028 C CA . SER B 1 239 ? -20.328 -23.875 1.419 1 96.56 239 SER B CA 1
ATOM 5029 C C . SER B 1 239 ? -20.266 -24.812 2.619 1 96.56 239 SER B C 1
ATOM 5031 O O . SER B 1 239 ? -21.297 -25.234 3.137 1 96.56 239 SER B O 1
ATOM 5033 N N . ARG B 1 240 ? -19.031 -25.109 3.072 1 96.12 240 ARG B N 1
ATOM 5034 C CA . ARG B 1 240 ? -18.812 -25.984 4.223 1 96.12 240 ARG B CA 1
ATOM 5035 C C . ARG B 1 240 ? -18.953 -25.219 5.527 1 96.12 240 ARG B C 1
ATOM 5037 O O . ARG B 1 240 ? -18.953 -25.812 6.609 1 96.12 240 ARG B O 1
ATOM 5044 N N . GLY B 1 241 ? -19.062 -23.906 5.418 1 95.38 241 GLY B N 1
ATOM 5045 C CA . GLY B 1 241 ? -19.25 -23.094 6.605 1 95.38 241 GLY B CA 1
ATOM 5046 C C . GLY B 1 241 ? -17.953 -22.625 7.234 1 95.38 241 GLY B C 1
ATOM 5047 O O . GLY B 1 241 ? -17.938 -22.188 8.383 1 95.38 241 GLY B O 1
ATOM 5048 N N . PHE B 1 242 ? -16.844 -22.75 6.508 1 97.5 242 PHE B N 1
ATOM 5049 C CA . PHE B 1 242 ? -15.562 -22.25 7.016 1 97.5 242 PHE B CA 1
ATOM 5050 C C . PHE B 1 242 ? -15.602 -20.734 7.203 1 97.5 242 PHE B C 1
ATOM 5052 O O . PHE B 1 242 ? -16.172 -20.016 6.383 1 97.5 242 PHE B O 1
ATOM 5059 N N . GLU B 1 243 ? -15.102 -20.219 8.266 1 98.44 243 GLU B N 1
ATOM 5060 C CA . GLU B 1 243 ? -14.633 -18.844 8.359 1 98.44 243 GLU B CA 1
ATOM 5061 C C . GLU B 1 243 ? -13.172 -18.734 7.934 1 98.44 243 GLU B C 1
ATOM 5063 O O . GLU B 1 243 ? -12.281 -19.266 8.594 1 98.44 243 GLU B O 1
ATOM 5068 N N . PHE B 1 244 ? -12.898 -18.094 6.863 1 98.75 244 PHE B N 1
ATOM 5069 C CA . PHE B 1 244 ? -11.555 -18.109 6.297 1 98.75 244 PHE B CA 1
ATOM 5070 C C . PHE B 1 244 ? -11.281 -16.844 5.508 1 98.75 244 PHE B C 1
ATOM 5072 O O . PHE B 1 244 ? -12.195 -16.047 5.266 1 98.75 244 PHE B O 1
ATOM 5079 N N . LEU B 1 245 ? -10.039 -16.641 5.242 1 98.94 245 LEU B N 1
ATOM 5080 C CA . LEU B 1 245 ? -9.578 -15.5 4.453 1 98.94 245 LEU B CA 1
ATOM 5081 C C . LEU B 1 245 ? -9.156 -15.938 3.057 1 98.94 245 LEU B C 1
ATOM 5083 O O . LEU B 1 245 ? -8.664 -17.062 2.877 1 98.94 245 LEU B O 1
ATOM 5087 N N . THR B 1 246 ? -9.375 -15.117 2.062 1 98.94 246 THR B N 1
ATOM 5088 C CA . THR B 1 246 ? -8.859 -15.312 0.713 1 98.94 246 THR B CA 1
ATOM 5089 C C . THR B 1 246 ? -8.125 -14.062 0.226 1 98.94 246 THR B C 1
ATOM 5091 O O . THR B 1 246 ? -8.656 -12.953 0.318 1 98.94 246 THR B O 1
ATOM 5094 N N . ALA B 1 247 ? -6.887 -14.234 -0.224 1 98.94 247 ALA B N 1
ATOM 5095 C C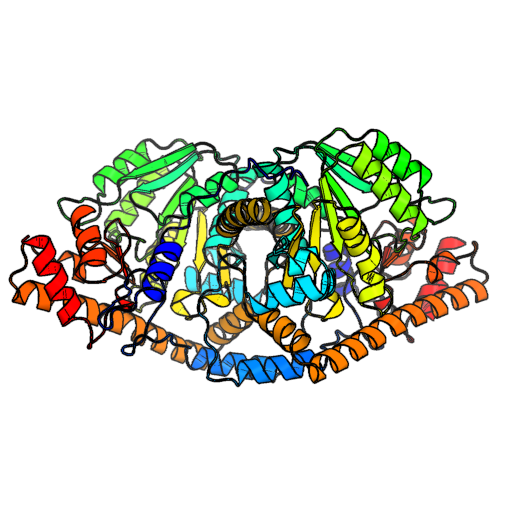A . ALA B 1 247 ? -6.105 -13.172 -0.844 1 98.94 247 ALA B CA 1
ATOM 5096 C C . ALA B 1 247 ? -6.262 -13.188 -2.361 1 98.94 247 ALA B C 1
ATOM 5098 O O . ALA B 1 247 ? -5.641 -14 -3.047 1 98.94 247 ALA B O 1
ATOM 5099 N N . GLN B 1 248 ? -7.004 -12.211 -2.889 1 98.56 248 GLN B N 1
ATOM 5100 C CA . GLN B 1 248 ? -7.254 -12.086 -4.32 1 98.56 248 GLN B CA 1
ATOM 5101 C C . GLN B 1 248 ? -6.266 -11.125 -4.969 1 98.56 248 GLN B C 1
ATOM 5103 O O . GLN B 1 248 ? -5.902 -10.102 -4.379 1 98.56 248 GLN B O 1
ATOM 5108 N N . SER B 1 249 ? -5.801 -11.5 -6.07 1 98.12 249 SER B N 1
ATOM 5109 C CA . SER B 1 249 ? -4.988 -10.586 -6.859 1 98.12 249 SER B CA 1
ATOM 5110 C C . SER B 1 249 ? -5.613 -10.336 -8.227 1 98.12 249 SER B C 1
ATOM 5112 O O . SER B 1 249 ? -6.223 -11.234 -8.812 1 98.12 249 SER B O 1
ATOM 5114 N N . PHE B 1 250 ? -5.445 -9.164 -8.773 1 98.25 250 PHE B N 1
ATOM 5115 C CA . PHE B 1 250 ? -5.945 -8.812 -10.094 1 98.25 250 PHE B CA 1
ATOM 5116 C C . PHE B 1 250 ? -4.793 -8.469 -11.031 1 98.25 250 PHE B C 1
ATOM 5118 O O . PHE B 1 250 ? -5.004 -7.863 -12.086 1 98.25 250 PHE B O 1
ATOM 5125 N N . SER B 1 251 ? -3.58 -8.797 -10.617 1 97 251 SER B N 1
ATOM 5126 C CA . SER B 1 251 ? -2.395 -8.508 -11.414 1 97 251 SER B CA 1
ATOM 5127 C C . SER B 1 251 ? -2.391 -9.312 -12.711 1 97 251 SER B C 1
ATOM 5129 O O . SER B 1 251 ? -2.221 -8.75 -13.797 1 97 251 SER B O 1
ATOM 5131 N N . LYS B 1 252 ? -2.646 -10.594 -12.617 1 95.81 252 LYS B N 1
ATOM 5132 C CA . LYS B 1 252 ? -2.467 -11.484 -13.758 1 95.81 252 LYS B CA 1
ATOM 5133 C C . LYS B 1 252 ? -3.688 -11.453 -14.672 1 95.81 252 LYS B C 1
ATOM 5135 O O . LYS B 1 252 ? -3.562 -11.195 -15.875 1 95.81 252 LYS B O 1
ATOM 5140 N N . ASN B 1 253 ? -4.852 -11.602 -14.07 1 96.88 253 ASN B N 1
ATOM 5141 C CA . ASN B 1 253 ? -6.051 -11.758 -14.891 1 96.88 253 ASN B CA 1
ATOM 5142 C C . ASN B 1 253 ? -6.445 -10.438 -15.555 1 96.88 253 ASN B C 1
ATOM 5144 O O . ASN B 1 253 ? -7.18 -10.43 -16.547 1 96.88 253 ASN B O 1
ATOM 5148 N N . PHE B 1 254 ? -5.941 -9.297 -15.039 1 97.94 254 PHE B N 1
ATOM 5149 C CA . PHE B 1 254 ? -6.215 -8.008 -15.672 1 97.94 254 PHE B CA 1
ATOM 5150 C C . PHE B 1 254 ? -4.965 -7.457 -16.344 1 97.94 254 PHE B C 1
ATOM 5152 O O . PHE B 1 254 ? -5.016 -6.414 -17 1 97.94 254 PHE B O 1
ATOM 5159 N N . GLY B 1 255 ? -3.838 -8.148 -16.156 1 96.81 255 GLY B N 1
ATOM 5160 C CA . GLY B 1 255 ? -2.582 -7.602 -16.641 1 96.81 255 GLY B CA 1
ATOM 5161 C C . GLY B 1 255 ? -2.195 -6.301 -15.961 1 96.81 255 GLY B C 1
ATOM 5162 O O . GLY B 1 255 ? -1.595 -5.422 -16.578 1 96.81 255 GLY B O 1
ATOM 5163 N N . LEU B 1 256 ? -2.615 -6.105 -14.773 1 97.88 256 LEU B N 1
ATOM 5164 C CA . LEU B 1 256 ? -2.369 -4.883 -14.016 1 97.88 256 LEU B CA 1
ATOM 5165 C C . LEU B 1 256 ? -1.286 -5.102 -12.961 1 97.88 256 LEU B C 1
ATOM 5167 O O . LEU B 1 256 ? -1.505 -4.844 -11.781 1 97.88 256 LEU B O 1
ATOM 5171 N N . TYR B 1 257 ? -0.092 -5.461 -13.43 1 97.12 257 TYR B N 1
ATOM 5172 C CA . TYR B 1 257 ? 1 -5.816 -12.531 1 97.12 257 TYR B CA 1
ATOM 5173 C C . TYR B 1 257 ? 1.438 -4.613 -11.703 1 97.12 257 TYR B C 1
ATOM 5175 O O . TYR B 1 257 ? 1.704 -4.738 -10.508 1 97.12 257 TYR B O 1
ATOM 5183 N N . ASN B 1 258 ? 1.416 -3.387 -12.266 1 97.88 258 ASN B N 1
ATOM 5184 C CA . ASN B 1 258 ? 1.972 -2.232 -11.57 1 97.88 258 ASN B CA 1
ATOM 5185 C C . ASN B 1 258 ? 0.874 -1.361 -10.961 1 97.88 258 ASN B C 1
ATOM 5187 O O . ASN B 1 258 ? 1.135 -0.237 -10.531 1 97.88 258 ASN B O 1
ATOM 5191 N N . GLU B 1 259 ? -0.358 -1.812 -11.016 1 98.19 259 GLU B N 1
ATOM 5192 C CA . GLU B 1 259 ? -1.424 -1.087 -10.336 1 98.19 259 GLU B CA 1
ATOM 5193 C C . GLU B 1 259 ? -1.64 -1.623 -8.922 1 98.19 259 GLU B C 1
ATOM 5195 O O . GLU B 1 259 ? -2.264 -0.962 -8.086 1 98.19 259 GLU B O 1
ATOM 5200 N N . ARG B 1 260 ? -1.168 -2.844 -8.695 1 98.19 260 ARG B N 1
ATOM 5201 C CA . ARG B 1 260 ? -1.139 -3.453 -7.367 1 98.19 260 ARG B CA 1
ATOM 5202 C C . ARG B 1 260 ? -2.537 -3.516 -6.762 1 98.19 260 ARG B C 1
ATOM 5204 O O . ARG B 1 260 ? -2.752 -3.064 -5.637 1 98.19 260 ARG B O 1
ATOM 5211 N N . ILE B 1 261 ? -3.447 -4.156 -7.473 1 98.62 261 ILE B N 1
ATOM 5212 C CA . ILE B 1 261 ? -4.828 -4.238 -7.012 1 98.62 261 ILE B CA 1
ATOM 5213 C C . ILE B 1 261 ? -5.117 -5.648 -6.5 1 98.62 261 ILE B C 1
ATOM 5215 O O . ILE B 1 261 ? -4.895 -6.633 -7.215 1 98.62 261 ILE B O 1
ATOM 5219 N N . GLY B 1 262 ? -5.504 -5.781 -5.277 1 98.75 262 GLY B N 1
ATOM 5220 C CA . GLY B 1 262 ? -5.934 -7.016 -4.641 1 98.75 262 GLY B CA 1
ATOM 5221 C C . GLY B 1 262 ? -7.039 -6.809 -3.625 1 98.75 262 GLY B C 1
ATOM 5222 O O . GLY B 1 262 ? -7.504 -5.684 -3.424 1 98.75 262 GLY B O 1
ATOM 5223 N N . ASN B 1 263 ? -7.535 -7.863 -3.092 1 98.88 263 ASN B N 1
ATOM 5224 C CA . ASN B 1 263 ? -8.625 -7.859 -2.125 1 98.88 263 ASN B CA 1
ATOM 5225 C C . ASN B 1 263 ? -8.484 -8.992 -1.111 1 98.88 263 ASN B C 1
ATOM 5227 O O . ASN B 1 263 ? -8.266 -10.141 -1.489 1 98.88 263 ASN B O 1
ATOM 5231 N N . LEU B 1 264 ? -8.477 -8.648 0.127 1 98.94 264 LEU B N 1
ATOM 5232 C CA . LEU B 1 264 ? -8.617 -9.664 1.163 1 98.94 264 LEU B CA 1
ATOM 5233 C C . LEU B 1 264 ? -10.078 -9.891 1.515 1 98.94 264 LEU B C 1
ATOM 5235 O O . LEU B 1 264 ? -10.773 -8.961 1.938 1 98.94 264 LEU B O 1
ATOM 5239 N N . VAL B 1 265 ? -10.547 -11.07 1.328 1 98.94 265 VAL B N 1
ATOM 5240 C CA . VAL B 1 265 ? -11.938 -11.406 1.615 1 98.94 265 VAL B CA 1
ATOM 5241 C C . VAL B 1 265 ? -12.016 -12.234 2.895 1 98.94 265 VAL B C 1
ATOM 5243 O O . VAL B 1 265 ? -11.305 -13.227 3.039 1 98.94 265 VAL B O 1
ATOM 5246 N N . LEU B 1 266 ? -12.789 -11.836 3.818 1 98.88 266 LEU B N 1
ATOM 5247 C CA . LEU B 1 266 ? -13.062 -12.594 5.035 1 98.88 266 LEU B CA 1
ATOM 5248 C C . LEU B 1 266 ? -14.508 -13.07 5.066 1 98.88 266 LEU B C 1
ATOM 5250 O O . LEU B 1 266 ? -15.438 -12.266 5.016 1 98.88 266 LEU B O 1
ATOM 5254 N N . VAL B 1 267 ? -14.734 -14.336 5.098 1 98.75 267 VAL B N 1
ATOM 5255 C CA . VAL B 1 267 ? -16.047 -14.945 5.258 1 98.75 267 VAL B CA 1
ATOM 5256 C C . VAL B 1 267 ? -16.281 -15.297 6.727 1 98.75 267 VAL B C 1
ATOM 5258 O O . VAL B 1 267 ? -15.477 -16.016 7.332 1 98.75 267 VAL B O 1
ATOM 5261 N N . CYS B 1 268 ? -17.312 -14.773 7.297 1 98.38 268 CYS B N 1
ATOM 5262 C CA . CYS B 1 268 ? -17.688 -15.062 8.672 1 98.38 268 CYS B CA 1
ATOM 5263 C C . CYS B 1 268 ? -19 -15.859 8.727 1 98.38 268 CYS B C 1
ATOM 5265 O O . CYS B 1 268 ? -19.656 -16.031 7.703 1 98.38 268 CYS B O 1
ATOM 5267 N N . ASN B 1 269 ? -19.312 -16.359 9.875 1 97.56 269 ASN B N 1
ATOM 5268 C CA . ASN B 1 269 ? -20.516 -17.172 10.031 1 97.56 269 ASN B CA 1
ATOM 5269 C C . ASN B 1 269 ? -21.719 -16.312 10.383 1 97.56 269 ASN B C 1
ATOM 5271 O O . ASN B 1 269 ? -22.875 -16.734 10.219 1 97.56 269 ASN B O 1
ATOM 5275 N N . THR B 1 270 ? -21.469 -15.062 10.914 1 97.56 270 THR B N 1
ATOM 5276 C CA . THR B 1 270 ? -22.547 -14.156 11.273 1 97.56 270 THR B CA 1
ATOM 5277 C C . THR B 1 270 ? -22.219 -12.727 10.852 1 97.56 270 THR B C 1
ATOM 5279 O O . THR B 1 270 ? -21.047 -12.367 10.711 1 97.56 270 THR B O 1
ATOM 5282 N N . THR B 1 271 ? -23.281 -11.984 10.688 1 97.25 271 THR B N 1
ATOM 5283 C CA . THR B 1 271 ? -23.125 -10.57 10.359 1 97.25 271 THR B CA 1
ATOM 5284 C C . THR B 1 271 ? -22.391 -9.836 11.484 1 97.25 271 THR B C 1
ATOM 5286 O O . THR B 1 271 ? -21.547 -8.984 11.227 1 97.25 271 THR B O 1
ATOM 5289 N N . ASN B 1 272 ? -22.703 -10.188 12.695 1 96.81 272 ASN B N 1
ATOM 5290 C CA . ASN B 1 272 ? -22.078 -9.562 13.852 1 96.81 272 ASN B CA 1
ATOM 5291 C C . ASN B 1 272 ? -20.562 -9.805 13.867 1 96.81 272 ASN B C 1
ATOM 5293 O O . ASN B 1 272 ? -19.797 -8.883 14.117 1 96.81 272 ASN B O 1
ATOM 5297 N N . ALA B 1 273 ? -20.188 -11.031 13.625 1 97.75 273 AL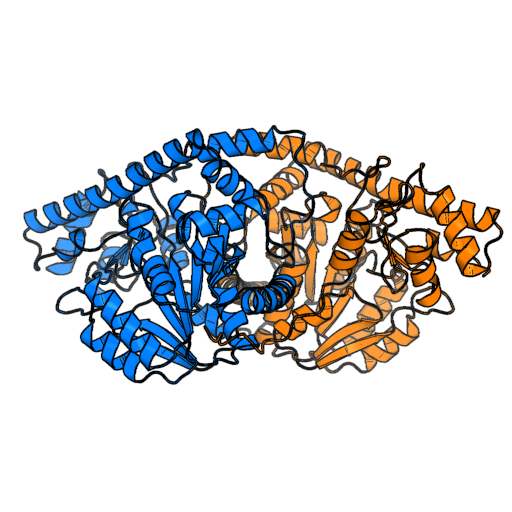A B N 1
ATOM 5298 C CA . ALA B 1 273 ? -18.766 -11.367 13.555 1 97.75 273 ALA B CA 1
ATOM 5299 C C . ALA B 1 273 ? -18.062 -10.594 12.445 1 97.75 273 ALA B C 1
ATOM 5301 O O . ALA B 1 273 ? -16.953 -10.109 12.617 1 97.75 273 ALA B O 1
ATOM 5302 N N . MET B 1 274 ? -18.797 -10.5 11.344 1 98.12 274 MET B N 1
ATOM 5303 C CA . MET B 1 274 ? -18.25 -9.773 10.195 1 98.12 274 MET B CA 1
ATOM 5304 C C . MET B 1 274 ? -18.016 -8.305 10.547 1 98.12 274 MET B C 1
ATOM 5306 O O . MET B 1 274 ? -16.953 -7.75 10.219 1 98.12 274 MET B O 1
ATOM 5310 N N . GLU B 1 275 ? -18.906 -7.66 11.188 1 97.25 275 GLU B N 1
ATOM 5311 C CA . GLU B 1 275 ? -18.781 -6.258 11.57 1 97.25 275 GLU B CA 1
ATOM 5312 C C . GLU B 1 275 ? -17.609 -6.047 12.523 1 97.25 275 GLU B C 1
ATOM 5314 O O . GLU B 1 275 ? -16.859 -5.074 12.383 1 97.25 275 GLU B O 1
ATOM 5319 N N . ARG B 1 276 ? -17.5 -6.945 13.477 1 97.56 276 ARG B N 1
ATOM 5320 C CA . ARG B 1 276 ? -16.406 -6.879 14.438 1 97.56 276 ARG B CA 1
ATOM 5321 C C . ARG B 1 276 ? -15.055 -7.035 13.742 1 97.56 276 ARG B C 1
ATOM 5323 O O . ARG B 1 276 ? -14.141 -6.242 13.977 1 97.56 276 ARG B O 1
ATOM 5330 N N . CYS B 1 277 ? -14.969 -8.031 12.891 1 98.38 277 CYS B N 1
ATOM 5331 C CA . CYS B 1 277 ? -13.719 -8.281 12.172 1 98.38 277 CYS B CA 1
ATOM 5332 C C . CYS B 1 277 ? -13.398 -7.129 11.227 1 98.38 277 CYS B C 1
ATOM 5334 O O . CYS B 1 277 ? -12.234 -6.75 11.078 1 98.38 277 CYS B O 1
ATOM 5336 N N . SER B 1 278 ? -14.422 -6.629 10.586 1 97.94 278 SER B N 1
ATOM 5337 C CA . SER B 1 278 ? -14.25 -5.496 9.688 1 97.94 278 SER B CA 1
ATOM 5338 C C . SER B 1 278 ? -13.648 -4.301 10.414 1 97.94 278 SER B C 1
ATOM 5340 O O . SER B 1 278 ? -12.758 -3.627 9.883 1 97.94 278 SER B O 1
ATOM 5342 N N . SER B 1 279 ? -14.117 -3.994 11.602 1 97.38 279 SER B N 1
ATOM 5343 C CA . SER B 1 279 ? -13.609 -2.873 12.383 1 97.38 279 SER B CA 1
ATOM 5344 C C . SER B 1 279 ? -12.141 -3.072 12.742 1 97.38 279 SER B C 1
ATOM 5346 O O . SER B 1 279 ? -11.359 -2.117 12.742 1 97.38 279 SER B O 1
ATOM 5348 N N . GLN B 1 280 ? -11.75 -4.332 13.016 1 98 280 GLN B N 1
ATOM 5349 C CA . GLN B 1 280 ? -10.359 -4.637 13.32 1 98 280 GLN B CA 1
ATOM 5350 C C . GLN B 1 280 ? -9.484 -4.508 12.078 1 98 280 GLN B C 1
ATOM 5352 O O . GLN B 1 280 ? -8.344 -4.035 12.164 1 98 280 GLN B O 1
ATOM 5357 N N . LEU B 1 281 ? -10.031 -4.926 10.953 1 98.62 281 LEU B N 1
ATOM 5358 C CA . LEU B 1 281 ? -9.297 -4.809 9.703 1 98.62 281 LEU B CA 1
ATOM 5359 C C . LEU B 1 281 ? -9.07 -3.344 9.336 1 98.62 281 LEU B C 1
ATOM 5361 O O . LEU B 1 281 ? -8.039 -2.996 8.766 1 98.62 281 LEU B O 1
ATOM 5365 N N . GLU B 1 282 ? -9.992 -2.494 9.656 1 97.5 282 GLU B N 1
ATOM 5366 C CA . GLU B 1 282 ? -9.805 -1.062 9.438 1 97.5 282 GLU B CA 1
ATOM 5367 C C . GLU B 1 282 ? -8.594 -0.54 10.195 1 97.5 282 GLU B C 1
ATOM 5369 O O . GLU B 1 282 ? -7.809 0.243 9.656 1 97.5 282 GLU B O 1
ATOM 5374 N N . ILE B 1 283 ? -8.438 -0.974 11.422 1 97.44 283 ILE B N 1
ATOM 5375 C CA . ILE B 1 283 ? -7.312 -0.542 12.242 1 97.44 283 ILE B CA 1
ATOM 5376 C C . ILE B 1 283 ? -6.008 -1.029 11.625 1 97.44 283 ILE B C 1
ATOM 5378 O O . ILE B 1 283 ? -5.027 -0.282 11.555 1 97.44 283 ILE B O 1
ATOM 5382 N N . ILE B 1 284 ? -6.039 -2.254 11.172 1 98.38 284 ILE B N 1
ATOM 5383 C CA . ILE B 1 284 ? -4.848 -2.842 10.57 1 98.38 284 ILE B CA 1
ATOM 5384 C C . ILE B 1 284 ? -4.465 -2.064 9.312 1 98.38 284 ILE B C 1
ATOM 5386 O O . ILE B 1 284 ? -3.307 -1.682 9.141 1 98.38 284 ILE B O 1
ATOM 5390 N N . VAL B 1 285 ? -5.445 -1.802 8.461 1 98.44 285 VAL B N 1
ATOM 5391 C CA . VAL B 1 285 ? -5.203 -1.071 7.223 1 98.44 285 VAL B CA 1
ATOM 5392 C C . VAL B 1 285 ? -4.703 0.336 7.543 1 98.44 285 VAL B C 1
ATOM 5394 O O . VAL B 1 285 ? -3.736 0.81 6.941 1 98.44 285 VAL B O 1
ATOM 5397 N N . ARG B 1 286 ? -5.32 0.965 8.492 1 97.31 286 ARG B N 1
ATOM 5398 C CA . ARG B 1 286 ? -4.992 2.332 8.883 1 97.31 286 ARG B CA 1
ATOM 5399 C C . ARG B 1 286 ? -3.523 2.449 9.281 1 97.31 286 ARG B C 1
ATOM 5401 O O . ARG B 1 286 ? -2.887 3.477 9.031 1 97.31 286 ARG B O 1
ATOM 5408 N N . ARG B 1 287 ? -2.988 1.434 9.805 1 98 287 ARG B N 1
ATOM 5409 C CA . ARG B 1 287 ? -1.651 1.487 10.391 1 98 287 ARG B CA 1
ATOM 5410 C C . ARG B 1 287 ? -0.599 1.026 9.383 1 98 287 ARG B C 1
ATOM 5412 O O . ARG B 1 287 ? 0.599 1.062 9.672 1 98 287 ARG B O 1
ATOM 5419 N N . ILE B 1 288 ? -1.015 0.599 8.203 1 98.5 288 ILE B N 1
ATOM 5420 C CA . ILE B 1 288 ? -0.061 0.215 7.172 1 98.5 288 ILE B CA 1
ATOM 5421 C C . ILE B 1 288 ? -0.035 1.277 6.074 1 98.5 288 ILE B C 1
ATOM 5423 O O . ILE B 1 288 ? 1.022 1.828 5.758 1 98.5 288 ILE B O 1
ATOM 5427 N N . TRP B 1 289 ? -1.234 1.556 5.527 1 98.31 289 TRP B N 1
ATOM 5428 C CA . TRP B 1 289 ? -1.229 2.518 4.43 1 98.31 289 TRP B CA 1
ATOM 5429 C C . TRP B 1 289 ? -2.439 3.443 4.512 1 98.31 289 TRP B C 1
ATOM 5431 O O . TRP B 1 289 ? -2.762 4.141 3.547 1 98.31 289 TRP B O 1
ATOM 5441 N N . SER B 1 290 ? -3.17 3.553 5.637 1 96.81 290 SER B N 1
ATOM 5442 C CA . SER B 1 290 ? -4.32 4.406 5.914 1 96.81 290 SER B CA 1
ATOM 5443 C C . SER B 1 290 ? -5.5 4.055 5.016 1 96.81 290 SER B C 1
ATOM 5445 O O . SER B 1 290 ? -6.574 3.688 5.504 1 96.81 290 SER B O 1
ATOM 5447 N N . ASN B 1 291 ? -5.492 4.188 3.762 1 96.81 291 ASN B N 1
ATOM 5448 C CA . ASN B 1 291 ? -6.402 3.789 2.691 1 96.81 291 ASN B CA 1
ATOM 5449 C C . ASN B 1 291 ? -5.645 3.438 1.415 1 96.81 291 ASN B C 1
ATOM 5451 O O . ASN B 1 291 ? -4.512 3.885 1.217 1 96.81 291 ASN B O 1
ATOM 5455 N N . PRO B 1 292 ? -6.207 2.611 0.594 1 98.56 292 PRO B N 1
ATOM 5456 C CA . PRO B 1 292 ? -5.496 2.135 -0.594 1 98.56 292 PRO B CA 1
ATOM 5457 C C . PRO B 1 292 ? -5.664 3.061 -1.795 1 98.56 292 PRO B C 1
ATOM 5459 O O . PRO B 1 292 ? -6.516 3.955 -1.774 1 98.56 292 PRO B O 1
ATOM 5462 N N . PRO B 1 293 ? -4.863 2.912 -2.865 1 98.56 293 PRO B N 1
ATOM 5463 C CA . PRO B 1 293 ? -4.961 3.721 -4.082 1 98.56 293 PRO B CA 1
ATOM 5464 C C . PRO B 1 293 ? -6.203 3.393 -4.906 1 98.56 293 PRO B C 1
ATOM 5466 O O . PRO B 1 293 ? -6.613 2.232 -4.977 1 98.56 293 PRO B O 1
ATOM 5469 N N . ASN B 1 294 ? -6.645 4.312 -5.648 1 98.44 294 ASN B N 1
ATOM 5470 C CA . ASN B 1 294 ? -7.953 4.23 -6.289 1 98.44 294 ASN B CA 1
ATOM 5471 C C . ASN B 1 294 ? -7.844 3.736 -7.727 1 98.44 294 ASN B C 1
ATOM 5473 O O . ASN B 1 294 ? -8.734 3.035 -8.219 1 98.44 294 ASN B O 1
ATOM 5477 N N . HIS B 1 295 ? -6.77 4.035 -8.484 1 98.44 295 HIS B N 1
ATOM 5478 C CA . HIS B 1 295 ? -6.781 3.955 -9.938 1 98.44 295 HIS B CA 1
ATOM 5479 C C . HIS B 1 295 ? -7.051 2.529 -10.406 1 98.44 295 HIS B C 1
ATOM 5481 O O . HIS B 1 295 ? -7.996 2.289 -11.164 1 98.44 295 HIS B O 1
ATOM 5487 N N . GLY B 1 296 ? -6.254 1.626 -9.914 1 98.5 296 GLY B N 1
ATOM 5488 C CA . GLY B 1 296 ? -6.457 0.24 -10.305 1 98.5 296 GLY B CA 1
ATOM 5489 C C . GLY B 1 296 ? -7.812 -0.303 -9.898 1 98.5 296 GLY B C 1
ATOM 5490 O O . GLY B 1 296 ? -8.438 -1.054 -10.648 1 98.5 296 GLY B O 1
ATOM 5491 N N . ALA B 1 297 ? -8.266 0.052 -8.742 1 98.81 297 ALA B N 1
ATOM 5492 C CA . ALA B 1 297 ? -9.547 -0.418 -8.227 1 98.81 297 ALA B CA 1
ATOM 5493 C C . ALA B 1 297 ? -10.703 0.077 -9.094 1 98.81 297 ALA B C 1
ATOM 5495 O O . ALA B 1 297 ? -11.648 -0.666 -9.367 1 98.81 297 ALA B O 1
ATOM 5496 N N . ARG B 1 298 ? -10.617 1.326 -9.492 1 98.62 298 ARG B N 1
ATOM 5497 C CA . ARG B 1 298 ? -11.656 1.883 -10.344 1 98.62 298 ARG B CA 1
ATOM 5498 C C . ARG B 1 298 ? -11.688 1.188 -11.703 1 98.62 298 ARG B C 1
ATOM 5500 O O . ARG B 1 298 ? -12.758 0.959 -12.266 1 98.62 298 ARG B O 1
ATOM 5507 N N . VAL B 1 299 ? -10.508 0.879 -12.25 1 98.81 299 VAL B N 1
ATOM 5508 C CA . VAL B 1 299 ? -10.43 0.158 -13.516 1 98.81 299 VAL B CA 1
ATOM 5509 C C . VAL B 1 299 ? -11.141 -1.188 -13.383 1 98.81 299 VAL B C 1
ATOM 5511 O O . VAL B 1 299 ? -12.039 -1.504 -14.172 1 98.81 299 VAL B O 1
ATOM 5514 N N . VAL B 1 300 ? -10.781 -1.951 -12.367 1 98.88 300 VAL B N 1
ATOM 5515 C CA . VAL B 1 300 ? -11.32 -3.293 -12.18 1 98.88 300 VAL B CA 1
ATOM 5516 C C . VAL B 1 300 ? -12.828 -3.213 -11.922 1 98.88 300 VAL B C 1
ATOM 5518 O O . VAL B 1 300 ? -13.609 -3.949 -12.531 1 98.88 300 VAL B O 1
ATOM 5521 N N . ALA B 1 301 ? -13.219 -2.307 -11.062 1 98.88 301 ALA B N 1
ATOM 5522 C CA . ALA B 1 301 ? -14.633 -2.162 -10.727 1 98.88 301 ALA B CA 1
ATOM 5523 C C . ALA B 1 301 ? -15.453 -1.791 -11.953 1 98.88 301 ALA B C 1
ATOM 5525 O O . ALA B 1 301 ? -16.547 -2.324 -12.164 1 98.88 301 ALA B O 1
ATOM 5526 N N . THR B 1 302 ? -14.922 -0.831 -12.758 1 98.81 302 THR B N 1
ATOM 5527 C CA . THR B 1 302 ? -15.625 -0.408 -13.961 1 98.81 302 THR B CA 1
ATOM 5528 C C . THR B 1 302 ? -15.82 -1.583 -14.922 1 98.81 302 THR B C 1
ATOM 5530 O O . THR B 1 302 ? -16.906 -1.775 -15.469 1 98.81 302 THR B O 1
ATOM 5533 N N . VAL B 1 303 ? -14.797 -2.373 -15.07 1 98.81 303 VAL B N 1
ATOM 5534 C CA . VAL B 1 303 ? -14.867 -3.514 -15.977 1 98.81 303 VAL B CA 1
ATOM 5535 C C . VAL B 1 303 ? -15.844 -4.551 -15.438 1 98.81 303 VAL B C 1
ATOM 5537 O O . VAL B 1 303 ? -16.703 -5.039 -16.172 1 98.81 303 VAL B O 1
ATOM 5540 N N . LEU B 1 304 ? -15.742 -4.883 -14.164 1 98.5 304 LEU B N 1
ATOM 5541 C CA . LEU B 1 304 ? -16.516 -5.969 -13.578 1 98.5 304 LEU B CA 1
ATOM 5542 C C . LEU B 1 304 ? -18 -5.59 -13.484 1 98.5 304 LEU B C 1
ATOM 5544 O O . LEU B 1 304 ? -18.859 -6.461 -13.461 1 98.5 304 LEU B O 1
ATOM 5548 N N . ASN B 1 305 ? -18.297 -4.289 -13.484 1 98.25 305 ASN B N 1
ATOM 5549 C CA . ASN B 1 305 ? -19.672 -3.854 -13.266 1 98.25 305 ASN B CA 1
ATOM 5550 C C . ASN B 1 305 ? -20.328 -3.373 -14.562 1 98.25 305 ASN B C 1
ATOM 5552 O O . ASN B 1 305 ? -21.453 -2.857 -14.539 1 98.25 305 ASN B O 1
ATOM 5556 N N . ASN B 1 306 ? -19.688 -3.451 -15.672 1 98.38 306 ASN B N 1
ATOM 5557 C CA . ASN B 1 306 ? -20.203 -3.188 -17.016 1 98.38 306 ASN B CA 1
ATOM 5558 C C . ASN B 1 306 ? -20.25 -4.457 -17.859 1 98.38 306 ASN B C 1
ATOM 5560 O O . ASN B 1 306 ? -19.203 -4.98 -18.25 1 98.38 306 ASN B O 1
ATOM 5564 N N . PRO B 1 307 ? -21.469 -4.934 -18.156 1 97.94 307 PRO B N 1
ATOM 5565 C CA . PRO B 1 307 ? -21.594 -6.223 -18.844 1 97.94 307 PRO B CA 1
ATOM 5566 C C . PRO B 1 307 ? -20.781 -6.297 -20.125 1 97.94 307 PRO B C 1
ATOM 5568 O O . PRO B 1 307 ? -20.172 -7.332 -20.422 1 97.94 307 PRO B O 1
ATOM 5571 N N . SER B 1 308 ? -20.797 -5.27 -20.906 1 98.44 308 SER B N 1
ATOM 5572 C CA . SER B 1 308 ? -20.031 -5.258 -22.156 1 98.44 308 SER B CA 1
ATOM 5573 C C . SER B 1 308 ? -18.531 -5.363 -21.891 1 98.44 308 SER B C 1
ATOM 5575 O O . SER B 1 308 ? -17.844 -6.148 -22.547 1 98.44 308 SER B O 1
ATOM 5577 N N . TYR B 1 309 ? -18.031 -4.574 -20.938 1 98.69 309 TYR B N 1
ATOM 5578 C CA . TYR B 1 309 ? -16.609 -4.621 -20.578 1 98.69 309 TYR B CA 1
ATOM 5579 C C . TYR B 1 309 ? -16.25 -5.965 -19.969 1 98.69 309 TYR B C 1
ATOM 5581 O O . TYR B 1 309 ? -15.18 -6.508 -20.234 1 98.69 309 TYR B O 1
ATOM 5589 N N . TYR B 1 310 ? -17.141 -6.457 -19.141 1 98.25 310 TYR B N 1
ATOM 5590 C CA . TYR B 1 310 ? -16.922 -7.738 -18.484 1 98.25 310 TYR B CA 1
ATOM 5591 C C . TYR B 1 310 ? -16.75 -8.852 -19.516 1 98.25 310 TYR B C 1
ATOM 5593 O O . TYR B 1 310 ? -15.852 -9.68 -19.406 1 98.25 310 TYR B O 1
ATOM 5601 N N . ASN B 1 311 ? -17.609 -8.891 -20.5 1 98 311 ASN B N 1
ATOM 5602 C CA . ASN B 1 311 ? -17.516 -9.891 -21.562 1 98 311 ASN B CA 1
ATOM 5603 C C . ASN B 1 311 ? -16.219 -9.766 -22.359 1 98 311 ASN B C 1
ATOM 5605 O O . ASN B 1 311 ? -15.594 -10.766 -22.688 1 98 311 ASN B O 1
ATOM 5609 N N . GLU B 1 312 ? -15.898 -8.562 -22.672 1 98.38 312 GLU B N 1
ATOM 5610 C CA . GLU B 1 312 ? -14.648 -8.32 -23.375 1 98.38 312 GLU B CA 1
ATOM 5611 C C . GLU B 1 312 ? -13.445 -8.797 -22.562 1 98.38 312 GLU B C 1
ATOM 5613 O O . GLU B 1 312 ? -12.523 -9.406 -23.109 1 98.38 312 GLU B O 1
ATOM 5618 N N . TRP B 1 313 ? -13.484 -8.477 -21.312 1 98.44 313 TRP B N 1
ATOM 5619 C CA . TRP B 1 313 ? -12.422 -8.891 -20.391 1 98.44 313 TRP B CA 1
ATOM 5620 C C . TRP B 1 313 ? -12.328 -10.406 -20.328 1 98.44 313 TRP B C 1
ATOM 5622 O O . TRP B 1 313 ? -11.234 -10.977 -20.375 1 98.44 313 TRP B O 1
ATOM 5632 N N . GLN B 1 314 ? -13.414 -11.094 -20.203 1 97.31 314 GLN B N 1
ATOM 5633 C CA . GLN B 1 314 ? -13.438 -12.547 -20.156 1 97.31 314 GLN B CA 1
ATOM 5634 C C . GLN B 1 314 ? -12.812 -13.156 -21.406 1 97.31 314 GLN B C 1
ATOM 5636 O O . GLN B 1 314 ? -12.125 -14.172 -21.344 1 97.31 314 GLN B O 1
ATOM 5641 N N . GLU B 1 315 ? -13.078 -12.562 -22.5 1 97.5 315 GLU B N 1
ATOM 5642 C CA . GLU B 1 315 ? -12.484 -13.031 -23.734 1 97.5 315 GLU B CA 1
ATOM 5643 C C . GLU B 1 315 ? -10.961 -12.883 -23.719 1 97.5 315 GLU B C 1
ATOM 5645 O O . GLU B 1 315 ? -10.242 -13.758 -24.203 1 97.5 315 GLU B O 1
ATOM 5650 N N . SER B 1 316 ? -10.516 -11.758 -23.203 1 97.25 316 SER B N 1
ATOM 5651 C CA . SER B 1 316 ? -9.07 -11.562 -23.062 1 97.25 316 SER B CA 1
ATOM 5652 C C . SER B 1 316 ? -8.461 -12.617 -22.141 1 97.25 316 SER B C 1
ATOM 5654 O O . SER B 1 316 ? -7.375 -13.133 -22.422 1 97.25 316 SER B O 1
ATOM 5656 N N . VAL B 1 317 ? -9.141 -12.906 -21.062 1 96.62 317 VAL B N 1
ATOM 5657 C CA . VAL B 1 317 ? -8.695 -13.914 -20.109 1 96.62 317 VAL B CA 1
ATOM 5658 C C . VAL B 1 317 ? -8.57 -15.266 -20.812 1 96.62 317 VAL B C 1
ATOM 5660 O O . VAL B 1 317 ? -7.586 -15.984 -20.609 1 96.62 317 VAL B O 1
ATOM 5663 N N . LYS B 1 318 ? -9.508 -15.602 -21.641 1 96.12 318 LYS B N 1
ATOM 5664 C CA . LYS B 1 318 ? -9.492 -16.859 -22.375 1 96.12 318 LYS B CA 1
ATOM 5665 C C . LYS B 1 318 ? -8.312 -16.891 -23.359 1 96.12 318 LYS B C 1
ATOM 5667 O O . LYS B 1 318 ? -7.664 -17.938 -23.5 1 96.12 318 LYS B O 1
ATOM 5672 N N . VAL B 1 319 ? -8.125 -15.789 -24 1 95.62 319 VAL B N 1
ATOM 5673 C CA . VAL B 1 319 ? -7.012 -15.695 -24.938 1 95.62 319 VAL B CA 1
ATOM 5674 C C . VAL B 1 319 ? -5.699 -15.992 -24.219 1 95.62 319 VAL B C 1
ATOM 5676 O O . VAL B 1 319 ? -4.879 -16.781 -24.688 1 95.62 319 VAL B O 1
ATOM 5679 N N . MET B 1 320 ? -5.48 -15.383 -23.094 1 95.12 320 MET B N 1
ATOM 5680 C CA . MET B 1 320 ? -4.254 -15.562 -22.328 1 95.12 320 MET B CA 1
ATOM 5681 C C . MET B 1 320 ? -4.117 -17 -21.844 1 95.12 320 MET B C 1
ATOM 5683 O O . MET B 1 320 ? -3.066 -17.625 -22.031 1 95.12 320 MET B O 1
ATOM 5687 N N . ALA B 1 321 ? -5.188 -17.531 -21.281 1 94.88 321 ALA B N 1
ATOM 5688 C CA . ALA B 1 321 ? -5.168 -18.891 -20.75 1 94.88 321 ALA B CA 1
ATOM 5689 C C . ALA B 1 321 ? -4.922 -19.906 -21.875 1 94.88 321 ALA B C 1
ATOM 5691 O O . ALA B 1 321 ? -4.148 -20.844 -21.703 1 94.88 321 ALA B O 1
ATOM 5692 N N . ASN B 1 322 ? -5.555 -19.719 -23 1 94.69 322 ASN B N 1
ATOM 5693 C CA . ASN B 1 322 ? -5.414 -20.625 -24.125 1 94.69 322 ASN B CA 1
ATOM 5694 C C . ASN B 1 322 ? -3.996 -20.625 -24.688 1 94.69 322 ASN B C 1
ATOM 5696 O O . ASN B 1 322 ? -3.484 -21.656 -25.109 1 94.69 322 ASN B O 1
ATOM 5700 N N . ARG B 1 323 ? -3.434 -19.516 -24.75 1 95.25 323 ARG B N 1
ATOM 5701 C CA . ARG B 1 323 ? -2.053 -19.453 -25.219 1 95.25 323 ARG B CA 1
ATOM 5702 C C . ARG B 1 323 ? -1.127 -20.25 -24.312 1 95.25 323 ARG B C 1
ATOM 5704 O O . ARG B 1 323 ? -0.227 -20.938 -24.781 1 95.25 323 ARG B O 1
ATOM 5711 N N . ILE B 1 324 ? -1.317 -20.094 -23.047 1 94.25 324 ILE B N 1
ATOM 5712 C CA . ILE B 1 324 ? -0.517 -20.828 -22.078 1 94.25 324 ILE B CA 1
ATOM 5713 C C . ILE B 1 324 ? -0.686 -22.344 -22.297 1 94.25 324 ILE B C 1
ATOM 5715 O O . ILE B 1 324 ? 0.298 -23.078 -22.344 1 94.25 324 ILE B O 1
ATOM 5719 N N . LYS B 1 325 ? -1.896 -22.781 -22.516 1 94.38 325 LYS B N 1
ATOM 5720 C CA . LYS B 1 325 ? -2.184 -24.188 -22.781 1 94.38 325 LYS B CA 1
ATOM 5721 C C . LYS B 1 325 ? -1.5 -24.656 -24.062 1 94.38 325 LYS B C 1
ATOM 5723 O O . LYS B 1 325 ? -0.97 -25.766 -24.125 1 94.38 325 LYS B O 1
ATOM 5728 N N . GLU B 1 326 ? -1.559 -23.812 -24.984 1 95.62 326 GLU B N 1
ATOM 5729 C CA . GLU B 1 326 ? -0.934 -24.141 -26.266 1 95.62 326 GLU B CA 1
ATOM 5730 C C . GLU B 1 326 ? 0.578 -24.281 -26.109 1 95.62 326 GLU B C 1
ATOM 5732 O O . GLU B 1 326 ? 1.175 -25.203 -26.688 1 95.62 326 GLU B O 1
ATOM 5737 N N . MET B 1 327 ? 1.188 -23.375 -25.391 1 95.94 327 MET B N 1
ATOM 5738 C CA . MET B 1 327 ? 2.629 -23.453 -25.172 1 95.94 327 MET B CA 1
ATOM 5739 C C . MET B 1 327 ? 2.994 -24.719 -24.406 1 95.94 327 MET B C 1
ATOM 5741 O O . MET B 1 327 ? 4.012 -25.359 -24.703 1 95.94 327 MET B O 1
ATOM 5745 N N . ARG B 1 328 ? 2.209 -25.094 -23.453 1 96.25 328 ARG B N 1
ATOM 5746 C CA . ARG B 1 328 ? 2.422 -26.344 -22.734 1 96.25 328 ARG B CA 1
ATOM 5747 C C . ARG B 1 328 ? 2.383 -27.547 -23.672 1 96.25 328 ARG B C 1
ATOM 5749 O O . ARG B 1 328 ? 3.264 -28.406 -23.641 1 96.25 328 ARG B O 1
ATOM 5756 N N . LYS B 1 329 ? 1.363 -27.547 -24.469 1 96.94 329 LYS B N 1
ATOM 5757 C CA . LYS B 1 329 ? 1.19 -28.656 -25.406 1 96.94 329 LYS B CA 1
ATOM 5758 C C . LYS B 1 329 ? 2.367 -28.734 -26.375 1 96.94 329 LYS B C 1
ATOM 5760 O O . LYS B 1 329 ? 2.91 -29.812 -26.609 1 96.94 329 LYS B O 1
ATOM 5765 N N . GLN B 1 330 ? 2.713 -27.625 -26.875 1 97.62 330 GLN B N 1
ATOM 5766 C CA . GLN B 1 330 ? 3.797 -27.594 -27.844 1 97.62 330 GLN B CA 1
ATOM 5767 C C . GLN B 1 330 ? 5.121 -28 -27.219 1 97.62 330 GLN B C 1
ATOM 5769 O O . GLN B 1 330 ? 5.918 -28.703 -27.828 1 97.62 330 GLN B O 1
ATOM 5774 N N . LEU B 1 331 ? 5.418 -27.484 -26.062 1 97.5 331 LEU B N 1
ATOM 5775 C CA . LEU B 1 331 ? 6.637 -27.891 -25.359 1 97.5 331 LEU B CA 1
ATOM 5776 C C . LEU B 1 331 ? 6.656 -29.391 -25.125 1 97.5 331 LEU B C 1
ATOM 5778 O O . LEU B 1 331 ? 7.672 -30.047 -25.375 1 97.5 331 LEU B O 1
ATOM 5782 N N . TYR B 1 332 ? 5.512 -29.969 -24.672 1 97.5 332 TYR B N 1
ATOM 5783 C CA . TYR B 1 332 ? 5.383 -31.406 -24.438 1 97.5 332 TYR B CA 1
ATOM 5784 C C . TYR B 1 332 ? 5.66 -32.188 -25.719 1 97.5 332 TYR B C 1
ATOM 5786 O O . TYR B 1 332 ? 6.457 -33.125 -25.719 1 97.5 332 TYR B O 1
ATOM 5794 N N . GLU B 1 333 ? 5.059 -31.75 -26.75 1 97.88 333 GLU B N 1
ATOM 5795 C CA . GLU B 1 333 ? 5.203 -32.438 -28.031 1 97.88 333 GLU B CA 1
ATOM 5796 C C . GLU B 1 333 ? 6.648 -32.375 -28.531 1 97.88 333 GLU B C 1
ATOM 5798 O O . GLU B 1 333 ? 7.164 -33.375 -29.062 1 97.88 333 GLU B O 1
ATOM 5803 N N . LYS B 1 334 ? 7.246 -31.234 -28.359 1 97.62 334 LYS B N 1
ATOM 5804 C CA . LYS B 1 334 ? 8.633 -31.078 -28.781 1 97.62 334 LYS B CA 1
ATOM 5805 C C . LYS B 1 334 ? 9.562 -31.953 -27.953 1 97.62 334 LYS B C 1
ATOM 5807 O O . LYS B 1 334 ? 10.477 -32.594 -28.5 1 97.62 334 LYS B O 1
ATOM 5812 N N . LEU B 1 335 ? 9.414 -32 -26.688 1 97.62 335 LEU B N 1
ATOM 5813 C CA . LEU B 1 335 ? 10.234 -32.844 -25.828 1 97.62 335 LEU B CA 1
ATOM 5814 C C . LEU B 1 335 ? 10.055 -34.312 -26.156 1 97.62 335 LEU B C 1
ATOM 5816 O O . LEU B 1 335 ? 11.016 -35.094 -26.141 1 97.62 335 LEU B O 1
ATOM 5820 N N . LYS B 1 336 ? 8.82 -34.656 -26.422 1 97.25 336 LYS B N 1
ATOM 5821 C CA . LYS B 1 336 ? 8.531 -36.031 -26.844 1 97.25 336 LYS B CA 1
ATOM 5822 C C . LYS B 1 336 ? 9.211 -36.344 -28.172 1 97.25 336 LYS B C 1
ATOM 5824 O O . LYS B 1 336 ? 9.797 -37.438 -28.328 1 97.25 336 LYS B O 1
ATOM 5829 N N . SER B 1 337 ? 9.094 -35.469 -29.047 1 97.62 337 SER B N 1
ATOM 5830 C CA . SER B 1 337 ? 9.688 -35.656 -30.359 1 97.62 337 SER B CA 1
ATOM 5831 C C . SER B 1 337 ? 11.203 -35.812 -30.281 1 97.62 337 SER B C 1
ATOM 5833 O O . SER B 1 337 ? 11.805 -36.531 -31.062 1 97.62 337 SER B O 1
ATOM 5835 N N . LEU B 1 338 ? 11.766 -35.156 -29.344 1 97.44 338 LEU B N 1
ATOM 5836 C CA . LEU B 1 338 ? 13.211 -35.25 -29.141 1 97.44 338 LEU B CA 1
ATOM 5837 C C . LEU B 1 338 ? 13.57 -36.5 -28.344 1 97.44 338 LEU B C 1
ATOM 5839 O O . LEU B 1 338 ? 14.75 -36.75 -28.109 1 97.44 338 LEU B O 1
ATOM 5843 N N . GLU B 1 339 ? 12.539 -37.25 -27.906 1 97.19 339 GLU B N 1
ATOM 5844 C CA . GLU B 1 339 ? 12.711 -38.438 -27.078 1 97.19 339 GLU B CA 1
ATOM 5845 C C . GLU B 1 339 ? 13.461 -38.094 -25.797 1 97.19 339 GLU B C 1
ATOM 5847 O O . GLU B 1 339 ? 14.383 -38.812 -25.406 1 97.19 339 GLU B O 1
ATOM 5852 N N . THR B 1 340 ? 13.164 -36.906 -25.297 1 96.94 340 THR B N 1
ATOM 5853 C CA . THR B 1 340 ? 13.766 -36.5 -24.031 1 96.94 340 THR B CA 1
ATOM 5854 C C . THR B 1 340 ? 13.414 -37.5 -22.922 1 96.94 340 THR B C 1
ATOM 5856 O O . THR B 1 340 ? 12.25 -37.844 -22.734 1 96.94 340 THR B O 1
ATOM 5859 N N . PRO B 1 341 ? 14.391 -37.938 -22.125 1 95.44 341 PRO B N 1
ATOM 5860 C CA . PRO B 1 341 ? 14.109 -38.906 -21.062 1 95.44 341 PRO B CA 1
ATOM 5861 C C . PRO B 1 341 ? 13.047 -38.438 -20.078 1 95.44 341 PRO B C 1
ATOM 5863 O O . PRO B 1 341 ? 13.086 -37.281 -19.641 1 95.44 341 PRO B O 1
ATOM 5866 N N . GLY B 1 342 ? 12.133 -39.375 -19.75 1 90.19 342 GLY B N 1
ATOM 5867 C CA . GLY B 1 342 ? 11.008 -39.031 -18.875 1 90.19 342 GLY B CA 1
ATOM 5868 C C . GLY B 1 342 ? 9.695 -38.906 -19.625 1 90.19 342 GLY B C 1
ATOM 5869 O O . GLY B 1 342 ? 9.672 -38.906 -20.859 1 90.19 342 GLY B O 1
ATOM 5870 N N . THR B 1 343 ? 8.602 -38.844 -19.016 1 89.56 343 THR B N 1
ATOM 5871 C CA . THR B 1 343 ? 7.305 -38.781 -19.672 1 89.56 343 THR B CA 1
ATOM 5872 C C . THR B 1 343 ? 6.949 -37.344 -20.047 1 89.56 343 THR B C 1
ATOM 5874 O O . THR B 1 343 ? 6.348 -37.125 -21.094 1 89.56 343 THR B O 1
ATOM 5877 N N . TRP B 1 344 ? 7.305 -36.375 -19.203 1 93.94 344 TRP B N 1
ATOM 5878 C CA . TRP B 1 344 ? 7.062 -34.938 -19.359 1 93.94 344 TRP B CA 1
ATOM 5879 C C . TRP B 1 344 ? 5.57 -34.625 -19.406 1 93.94 344 TRP B C 1
ATOM 5881 O O . TRP B 1 344 ? 5.164 -33.531 -19.734 1 93.94 344 TRP B O 1
ATOM 5891 N N . GLU B 1 345 ? 4.684 -35.594 -19.078 1 94.38 345 GLU B N 1
ATOM 5892 C CA . GLU B 1 345 ? 3.234 -35.438 -19.062 1 94.38 345 GLU B CA 1
ATOM 5893 C C . GLU B 1 345 ? 2.807 -34.375 -18.047 1 94.38 345 GLU B C 1
ATOM 5895 O O . GLU B 1 345 ? 1.763 -33.75 -18.219 1 94.38 345 GLU B O 1
ATOM 5900 N N . HIS B 1 346 ? 3.662 -34.188 -17.078 1 93.06 346 HIS B N 1
ATOM 5901 C CA . HIS B 1 346 ? 3.34 -33.188 -16.062 1 93.06 346 HIS B CA 1
ATOM 5902 C C . HIS B 1 346 ? 3.24 -31.797 -16.672 1 93.06 346 HIS B C 1
ATOM 5904 O O . HIS B 1 346 ? 2.531 -30.938 -16.141 1 93.06 346 HIS B O 1
ATOM 5910 N N . ILE B 1 347 ? 3.891 -31.516 -17.828 1 94.44 347 ILE B N 1
ATOM 5911 C CA . ILE B 1 347 ? 3.869 -30.219 -18.484 1 94.44 347 ILE B CA 1
ATOM 5912 C C . ILE B 1 347 ? 2.451 -29.891 -18.938 1 94.44 347 ILE B C 1
ATOM 5914 O O . ILE B 1 347 ? 2.027 -28.734 -18.906 1 94.44 347 ILE B O 1
ATOM 5918 N N . ILE B 1 348 ? 1.688 -30.859 -19.297 1 94.06 348 ILE B N 1
ATOM 5919 C CA . ILE B 1 348 ? 0.359 -30.609 -19.844 1 94.06 348 ILE B CA 1
ATOM 5920 C C . ILE B 1 348 ? -0.696 -30.844 -18.766 1 94.06 348 ILE B C 1
ATOM 5922 O O . ILE B 1 348 ? -1.844 -30.406 -18.906 1 94.06 348 ILE B O 1
ATOM 5926 N N . THR B 1 349 ? -0.313 -31.531 -17.672 1 92.44 349 THR B N 1
ATOM 5927 C CA . THR B 1 349 ? -1.265 -31.766 -16.578 1 92.44 349 THR B CA 1
ATOM 5928 C C . THR B 1 349 ? -1.24 -30.609 -15.586 1 92.44 349 THR B C 1
ATOM 5930 O O . THR B 1 349 ? -2.254 -30.297 -14.953 1 92.44 349 THR B O 1
ATOM 5933 N N . GLN B 1 350 ? -0.109 -30.031 -15.461 1 92.06 350 GLN B N 1
ATOM 5934 C CA . GLN B 1 350 ? -0.017 -28.812 -14.664 1 92.06 350 GLN B CA 1
ATOM 5935 C C . GLN B 1 350 ? -0.803 -27.672 -15.305 1 92.06 350 GLN B C 1
ATOM 5937 O O . GLN B 1 350 ? -1.128 -27.734 -16.484 1 92.06 350 GLN B O 1
ATOM 5942 N N . ILE B 1 351 ? -1.183 -26.734 -14.5 1 91.12 351 ILE B N 1
ATOM 5943 C CA . ILE B 1 351 ? -2.016 -25.656 -15.047 1 91.12 351 ILE B CA 1
ATOM 5944 C C . ILE B 1 351 ? -1.463 -24.297 -14.617 1 91.12 351 ILE B C 1
ATOM 5946 O O . ILE B 1 351 ? -0.726 -24.203 -13.633 1 91.12 351 ILE B O 1
ATOM 5950 N N . GLY B 1 352 ? -1.879 -23.328 -15.398 1 90.62 352 GLY B N 1
ATOM 5951 C CA . GLY B 1 352 ? -1.533 -21.969 -15.031 1 90.62 352 GLY B CA 1
ATOM 5952 C C . GLY B 1 352 ? -0.204 -21.516 -15.609 1 90.62 352 GLY B C 1
ATOM 5953 O O . GLY B 1 352 ? 0.344 -22.172 -16.5 1 90.62 352 GLY B O 1
ATOM 5954 N N . MET B 1 353 ? 0.241 -20.438 -15.094 1 91.5 353 MET B N 1
ATOM 5955 C CA . MET B 1 353 ? 1.362 -19.672 -15.648 1 91.5 353 MET B CA 1
ATOM 5956 C C . MET B 1 353 ? 2.682 -20.406 -15.398 1 91.5 353 MET B C 1
ATOM 5958 O O . MET B 1 353 ? 3.604 -20.312 -16.203 1 91.5 353 MET B O 1
ATOM 5962 N N . PHE B 1 354 ? 2.762 -21.141 -14.328 1 92.38 354 PHE B N 1
ATOM 5963 C CA . PHE B 1 354 ? 4.047 -21.688 -13.93 1 92.38 354 PHE B CA 1
ATOM 5964 C C . PHE B 1 354 ? 4.035 -23.219 -14.047 1 92.38 354 PHE B C 1
ATOM 5966 O O . PHE B 1 354 ? 2.984 -23.844 -13.922 1 92.38 354 PHE B O 1
ATOM 5973 N N . SER B 1 355 ? 5.188 -23.688 -14.359 1 92.31 355 SER B N 1
ATOM 5974 C CA . SER B 1 355 ? 5.41 -25.141 -14.406 1 92.31 355 SER B CA 1
ATOM 5975 C C . SER B 1 355 ? 6.703 -25.516 -13.695 1 92.31 355 SER B C 1
ATOM 5977 O O . SER B 1 355 ? 7.711 -24.812 -13.812 1 92.31 355 SER B O 1
ATOM 5979 N N . PHE B 1 356 ? 6.562 -26.484 -12.961 1 92.56 356 PHE B N 1
ATOM 5980 C CA . PHE B 1 356 ? 7.77 -27.141 -12.453 1 92.56 356 PHE B CA 1
ATOM 5981 C C . PHE B 1 356 ? 8.289 -28.156 -13.445 1 92.56 356 PHE B C 1
ATOM 5983 O O . PHE B 1 356 ? 7.637 -29.172 -13.695 1 92.56 356 PHE B O 1
ATOM 5990 N N . THR B 1 357 ? 9.445 -27.906 -13.984 1 91.25 357 THR B N 1
ATOM 5991 C CA . THR B 1 357 ? 9.953 -28.734 -15.078 1 91.25 357 THR B CA 1
ATOM 5992 C C . THR B 1 357 ? 10.445 -30.078 -14.562 1 91.25 357 THR B C 1
ATOM 5994 O O . THR B 1 357 ? 10.461 -31.062 -15.305 1 91.25 357 THR B O 1
ATOM 5997 N N . GLY B 1 358 ? 10.883 -30.062 -13.32 1 88.94 358 GLY B N 1
ATOM 5998 C CA . GLY B 1 358 ? 11.531 -31.25 -12.781 1 88.94 358 GLY B CA 1
ATOM 5999 C C . GLY B 1 358 ? 13.039 -31.25 -12.953 1 88.94 358 GLY B C 1
ATOM 6000 O O . GLY B 1 358 ? 13.727 -32.125 -12.438 1 88.94 358 GLY B O 1
ATOM 6001 N N . LEU B 1 359 ? 13.531 -30.219 -13.617 1 93.12 359 LEU B N 1
ATOM 6002 C CA . LEU B 1 359 ? 14.977 -30.094 -13.719 1 93.12 359 LEU B CA 1
ATOM 6003 C C . LEU B 1 359 ? 15.602 -29.859 -12.344 1 93.12 359 LEU B C 1
ATOM 6005 O O . LEU B 1 359 ? 15.031 -29.141 -11.516 1 93.12 359 LEU B O 1
ATOM 6009 N N . ASN B 1 360 ? 16.656 -30.469 -12.078 1 90.88 360 ASN B N 1
ATOM 6010 C CA . ASN B 1 360 ? 17.359 -30.266 -10.82 1 90.88 360 ASN B CA 1
ATOM 6011 C C . ASN B 1 360 ? 18.25 -29.016 -10.875 1 90.88 360 ASN B C 1
ATOM 6013 O O . ASN B 1 360 ? 18.438 -28.422 -11.938 1 90.88 360 ASN B O 1
ATOM 6017 N N . PRO B 1 361 ? 18.797 -28.656 -9.781 1 92.69 361 PRO B N 1
ATOM 6018 C CA . PRO B 1 361 ? 19.562 -27.406 -9.727 1 92.69 361 PRO B CA 1
ATOM 6019 C C . PRO B 1 361 ? 20.75 -27.391 -10.68 1 92.69 361 PRO B C 1
ATOM 6021 O O . PRO B 1 361 ? 21.078 -26.359 -11.258 1 92.69 361 PRO B O 1
ATOM 6024 N N . THR B 1 362 ? 21.406 -28.484 -10.781 1 95.44 362 THR B N 1
ATOM 6025 C CA . THR B 1 362 ? 22.547 -28.562 -11.695 1 95.44 362 THR B CA 1
ATOM 6026 C C . THR B 1 362 ? 22.094 -28.344 -13.141 1 95.44 362 THR B C 1
ATOM 6028 O O . THR B 1 362 ? 22.75 -27.625 -13.898 1 95.44 362 THR B O 1
ATOM 6031 N N . GLN B 1 363 ? 21.062 -28.969 -13.484 1 96.5 363 GLN B N 1
ATOM 6032 C CA . GLN B 1 363 ? 20.5 -28.812 -14.82 1 96.5 363 GLN B CA 1
ATOM 6033 C C . GLN B 1 363 ? 20.047 -27.375 -15.055 1 96.5 363 GLN B C 1
ATOM 6035 O O . GLN B 1 363 ? 20.266 -26.812 -16.141 1 96.5 363 GLN B O 1
ATOM 6040 N N . VAL B 1 364 ? 19.453 -26.812 -14.062 1 96.38 364 VAL B N 1
ATOM 6041 C CA . VAL B 1 364 ? 19 -25.422 -14.156 1 96.38 364 VAL B CA 1
ATOM 6042 C C . VAL B 1 364 ? 20.203 -24.5 -14.367 1 96.38 364 VAL B C 1
ATOM 6044 O O . VAL B 1 364 ? 20.141 -23.578 -15.18 1 96.38 364 VAL B O 1
ATOM 6047 N N . ASP B 1 365 ? 21.219 -24.797 -13.672 1 96.38 365 ASP B N 1
ATOM 6048 C CA . ASP B 1 365 ? 22.438 -24.016 -13.828 1 96.38 365 ASP B CA 1
ATOM 6049 C C . ASP B 1 365 ? 22.953 -24.078 -15.266 1 96.38 365 ASP B C 1
ATOM 6051 O O . ASP B 1 365 ? 23.406 -23.078 -15.82 1 96.38 365 ASP B O 1
ATOM 6055 N N . LYS B 1 366 ? 22.922 -25.188 -15.805 1 97.19 366 LYS B N 1
ATOM 6056 C CA . LYS B 1 366 ? 23.359 -25.359 -17.188 1 97.19 366 LYS B CA 1
ATOM 6057 C C . LYS B 1 366 ? 22.438 -24.625 -18.156 1 97.19 366 LYS B C 1
ATOM 6059 O O . LYS B 1 366 ? 22.906 -24.062 -19.156 1 97.19 366 LYS B O 1
ATOM 6064 N N . MET B 1 367 ? 21.172 -24.703 -17.922 1 98 367 MET B N 1
ATOM 6065 C CA . MET B 1 367 ? 20.219 -23.953 -18.75 1 98 367 MET B CA 1
ATOM 6066 C C . MET B 1 367 ? 20.625 -22.484 -18.828 1 98 367 MET B C 1
ATOM 6068 O O . MET B 1 367 ? 20.578 -21.891 -19.906 1 98 367 MET B O 1
ATOM 6072 N N . VAL B 1 368 ? 21.031 -21.906 -17.672 1 97.06 368 VAL B N 1
ATOM 6073 C CA . VAL B 1 368 ? 21.344 -20.484 -17.594 1 97.06 368 VAL B CA 1
ATOM 6074 C C . VAL B 1 368 ? 22.719 -20.219 -18.172 1 97.06 368 VAL B C 1
ATOM 6076 O O . VAL B 1 368 ? 22.875 -19.391 -19.078 1 97.06 368 VAL B O 1
ATOM 6079 N N . LYS B 1 369 ? 23.688 -20.953 -17.812 1 96.56 369 LYS B N 1
ATOM 6080 C CA . LYS B 1 369 ? 25.078 -20.641 -18.125 1 96.56 369 LYS B CA 1
ATOM 6081 C C . LYS B 1 369 ? 25.406 -21.047 -19.562 1 96.56 369 LYS B C 1
ATOM 6083 O O . LYS B 1 369 ? 26.141 -20.328 -20.25 1 96.56 369 LYS B O 1
ATOM 6088 N N . LYS B 1 370 ? 24.922 -22.125 -19.938 1 97.44 370 LYS B N 1
ATOM 6089 C CA . LYS B 1 370 ? 25.281 -22.656 -21.25 1 97.44 370 LYS B CA 1
ATOM 6090 C C . LYS B 1 370 ? 24.312 -22.156 -22.328 1 97.44 370 LYS B C 1
ATOM 6092 O O . LYS B 1 370 ? 24.719 -21.797 -23.422 1 97.44 370 LYS B O 1
ATOM 6097 N N . PHE B 1 371 ? 23.078 -22.094 -21.969 1 98.19 371 PHE B N 1
ATOM 6098 C CA . PHE B 1 371 ? 22.078 -21.844 -23 1 98.19 371 PHE B CA 1
ATOM 6099 C C . PHE B 1 371 ? 21.438 -20.469 -22.828 1 98.19 371 PHE B C 1
ATOM 6101 O O . PHE B 1 371 ? 20.641 -20.047 -23.656 1 98.19 371 PHE B O 1
ATOM 6108 N N . HIS B 1 372 ? 21.719 -19.734 -21.781 1 98.31 372 HIS B N 1
ATOM 6109 C CA . HIS B 1 372 ? 21.203 -18.391 -21.531 1 98.31 372 HIS B CA 1
ATOM 6110 C C . HIS B 1 372 ? 19.688 -18.391 -21.406 1 98.31 372 HIS B C 1
ATOM 6112 O O . HIS B 1 372 ? 19 -17.516 -21.953 1 98.31 372 HIS B O 1
ATOM 6118 N N . ILE B 1 373 ? 19.188 -19.516 -20.891 1 98.19 373 ILE B N 1
ATOM 6119 C CA . ILE B 1 373 ? 17.766 -19.625 -20.578 1 98.19 373 ILE B CA 1
ATOM 6120 C C . ILE B 1 373 ? 17.562 -19.469 -19.062 1 98.19 373 ILE B C 1
ATOM 6122 O O . ILE B 1 373 ? 17.938 -20.344 -18.281 1 98.19 373 ILE B O 1
ATOM 6126 N N . TYR B 1 374 ? 16.969 -18.359 -18.75 1 97.06 374 TYR B N 1
ATOM 6127 C CA . TYR B 1 374 ? 16.875 -17.953 -17.359 1 97.06 374 TYR B CA 1
ATOM 6128 C C . TYR B 1 374 ? 15.594 -18.484 -16.719 1 97.06 374 TYR B C 1
ATOM 6130 O O . TYR B 1 374 ? 14.492 -18.203 -17.203 1 97.06 374 TYR B O 1
ATOM 6138 N N . LEU B 1 375 ? 15.688 -19.219 -15.703 1 94.81 375 LEU B N 1
ATOM 6139 C CA . LEU B 1 375 ? 14.586 -19.75 -14.906 1 94.81 375 LEU B CA 1
ATOM 6140 C C . LEU B 1 375 ? 14.969 -19.812 -13.43 1 94.81 375 LEU B C 1
ATOM 6142 O O . LEU B 1 375 ? 16.125 -19.578 -13.07 1 94.81 375 LEU B O 1
ATOM 6146 N N . ILE B 1 376 ? 14.016 -20.062 -12.609 1 90.56 376 ILE B N 1
ATOM 6147 C CA . ILE B 1 376 ? 14.242 -20.062 -11.164 1 90.56 376 ILE B CA 1
ATOM 6148 C C . ILE B 1 376 ? 14.914 -21.375 -10.75 1 90.56 376 ILE B C 1
ATOM 6150 O O . ILE B 1 376 ? 14.688 -22.422 -11.367 1 90.56 376 ILE B O 1
ATOM 6154 N N . LYS B 1 377 ? 15.711 -21.359 -9.727 1 83.19 377 LYS B N 1
ATOM 6155 C CA . LYS B 1 377 ? 16.641 -22.422 -9.344 1 83.19 377 LYS B CA 1
ATOM 6156 C C . LYS B 1 377 ? 15.891 -23.719 -9.078 1 83.19 377 LYS B C 1
ATOM 6158 O O . LYS B 1 377 ? 16.422 -24.812 -9.344 1 83.19 377 LYS B O 1
ATOM 6163 N N . GLN B 1 378 ? 14.703 -23.688 -8.703 1 85 378 GLN B N 1
ATOM 6164 C CA . GLN B 1 378 ? 13.977 -24.922 -8.391 1 85 378 GLN B CA 1
ATOM 6165 C C . GLN B 1 378 ? 13.328 -25.5 -9.648 1 85 378 GLN B C 1
ATOM 6167 O O . GLN B 1 378 ? 12.625 -26.516 -9.57 1 85 378 GLN B O 1
ATOM 6172 N N . GLY B 1 379 ? 13.656 -24.922 -10.75 1 90.44 379 GLY B N 1
ATOM 6173 C CA . GLY B 1 379 ? 13.211 -25.484 -12.016 1 90.44 379 GLY B CA 1
ATOM 6174 C C . GLY B 1 379 ? 11.859 -24.969 -12.453 1 90.44 379 GLY B C 1
ATOM 6175 O O . GLY B 1 379 ? 11.242 -25.516 -13.367 1 90.44 379 GLY B O 1
ATOM 6176 N N . ARG B 1 380 ? 11.359 -23.906 -11.789 1 93.38 380 ARG B N 1
ATOM 6177 C CA . ARG B 1 380 ? 10.102 -23.281 -12.188 1 93.38 380 ARG B CA 1
ATOM 6178 C C . ARG B 1 380 ? 10.281 -22.422 -13.43 1 93.38 380 ARG B C 1
ATOM 6180 O O . ARG B 1 380 ? 11.219 -21.625 -13.508 1 93.38 380 ARG B O 1
ATOM 6187 N N . ILE B 1 381 ? 9.445 -22.609 -14.359 1 95.12 381 ILE B N 1
ATOM 6188 C CA . ILE B 1 381 ? 9.469 -21.75 -15.531 1 95.12 381 ILE B CA 1
ATOM 6189 C C . ILE B 1 381 ? 8.109 -21.062 -15.695 1 95.12 381 ILE B C 1
ATOM 6191 O O . ILE B 1 381 ? 7.082 -21.609 -15.273 1 95.12 381 ILE B O 1
ATOM 6195 N N . ASN B 1 382 ? 8.109 -19.891 -16.219 1 95 382 ASN B N 1
ATOM 6196 C CA . ASN B 1 382 ? 6.91 -19.203 -16.688 1 95 382 ASN B CA 1
ATOM 6197 C C . ASN B 1 382 ? 6.582 -19.594 -18.125 1 95 382 ASN B C 1
ATOM 6199 O O . ASN B 1 382 ? 7.316 -19.234 -19.047 1 95 382 ASN B O 1
ATOM 6203 N N . MET B 1 383 ? 5.5 -20.234 -18.328 1 94.5 383 MET B N 1
ATOM 6204 C CA . MET B 1 383 ? 5.102 -20.719 -19.656 1 94.5 383 MET B CA 1
ATOM 6205 C C . MET B 1 383 ? 4.879 -19.562 -20.625 1 94.5 383 MET B C 1
ATOM 6207 O O . MET B 1 383 ? 5.027 -19.734 -21.828 1 94.5 383 MET B O 1
ATOM 6211 N N . CYS B 1 384 ? 4.59 -18.406 -20.078 1 94.25 384 CYS B N 1
ATOM 6212 C CA . CYS B 1 384 ? 4.309 -17.25 -20.906 1 94.25 384 CYS B CA 1
ATOM 6213 C C . CYS B 1 384 ? 5.578 -16.734 -21.578 1 94.25 384 CYS B C 1
ATOM 6215 O O . CYS B 1 384 ? 5.516 -15.953 -22.531 1 94.25 384 CYS B O 1
ATOM 6217 N N . GLY B 1 385 ? 6.703 -17.141 -21.047 1 95 385 GLY B N 1
ATOM 6218 C CA . GLY B 1 385 ? 7.961 -16.75 -21.656 1 95 385 GLY B CA 1
ATOM 6219 C C . GLY B 1 385 ? 8.266 -17.516 -22.938 1 95 385 GLY B C 1
ATOM 6220 O O . GLY B 1 385 ? 9.148 -17.125 -23.703 1 95 385 GLY B O 1
ATOM 6221 N N . LEU B 1 386 ? 7.57 -18.562 -23.156 1 96.38 386 LEU B N 1
ATOM 6222 C CA . LEU B 1 386 ? 7.73 -19.359 -24.359 1 96.38 386 LEU B CA 1
ATOM 6223 C C . LEU B 1 386 ? 6.941 -18.75 -25.516 1 96.38 386 LEU B C 1
ATOM 6225 O O . LEU B 1 386 ? 5.879 -18.156 -25.312 1 96.38 386 LEU B O 1
ATOM 6229 N N . ASN B 1 387 ? 7.445 -18.859 -26.641 1 95.62 387 ASN B N 1
ATOM 6230 C CA . ASN B 1 387 ? 6.789 -18.406 -27.859 1 95.62 387 ASN B CA 1
ATOM 6231 C C . ASN B 1 387 ? 7.285 -19.188 -29.078 1 95.62 387 ASN B C 1
ATOM 6233 O O . ASN B 1 387 ? 8.148 -20.047 -28.953 1 95.62 387 ASN B O 1
ATOM 6237 N N . SER B 1 388 ? 6.754 -18.859 -30.203 1 95 388 SER B N 1
ATOM 6238 C CA . SER B 1 388 ? 7.016 -19.625 -31.406 1 95 388 SER B CA 1
ATOM 6239 C C . SER B 1 388 ? 8.477 -19.516 -31.828 1 95 388 SER B C 1
ATOM 6241 O O . SER B 1 388 ? 9.008 -20.406 -32.5 1 95 388 SER B O 1
ATOM 6243 N N . SER B 1 389 ? 9.117 -18.5 -31.391 1 95.56 389 SER B N 1
ATOM 6244 C CA . SER B 1 389 ? 10.484 -18.25 -31.859 1 95.56 389 SER B CA 1
ATOM 6245 C C . SER B 1 389 ? 11.5 -18.922 -30.938 1 95.56 389 SER B C 1
ATOM 6247 O O . SER B 1 389 ? 12.641 -19.156 -31.344 1 95.56 389 SER B O 1
ATOM 6249 N N . ASN B 1 390 ? 11.117 -19.234 -29.719 1 97 390 ASN B N 1
ATOM 6250 C CA . ASN B 1 390 ? 12.141 -19.734 -28.812 1 97 390 ASN B CA 1
ATOM 6251 C C . ASN B 1 390 ? 11.836 -21.141 -28.328 1 97 390 ASN B C 1
ATOM 6253 O O . ASN B 1 390 ? 12.672 -21.797 -27.703 1 97 390 ASN B O 1
ATOM 6257 N N . LEU B 1 391 ? 10.719 -21.672 -28.703 1 97.31 391 LEU B N 1
ATOM 6258 C CA . LEU B 1 391 ? 10.242 -22.953 -28.188 1 97.31 391 LEU B CA 1
ATOM 6259 C C . LEU B 1 391 ? 11.203 -24.078 -28.562 1 97.31 391 LEU B C 1
ATOM 6261 O O . LEU B 1 391 ? 11.531 -24.922 -27.719 1 97.31 391 LEU B O 1
ATOM 6265 N N . ASP B 1 392 ? 11.609 -24.109 -29.797 1 97.69 392 ASP B N 1
ATOM 6266 C CA . ASP B 1 392 ? 12.531 -25.156 -30.25 1 97.69 392 ASP B CA 1
ATOM 6267 C C . ASP B 1 392 ? 13.852 -25.078 -29.5 1 97.69 392 ASP B C 1
ATOM 6269 O O . ASP B 1 392 ? 14.406 -26.109 -29.109 1 97.69 392 ASP B O 1
ATOM 6273 N N . TYR B 1 393 ? 14.297 -23.906 -29.344 1 98.12 393 TYR B N 1
ATOM 6274 C CA . TYR B 1 393 ? 15.555 -23.672 -28.641 1 98.12 393 TYR B CA 1
ATOM 6275 C C . TYR B 1 393 ? 15.461 -24.156 -27.188 1 98.12 393 TYR B C 1
ATOM 6277 O O . TYR B 1 393 ? 16.344 -24.875 -26.719 1 98.12 393 TYR B O 1
ATOM 6285 N N . VAL B 1 394 ? 14.414 -23.828 -26.516 1 98.25 394 VAL B N 1
ATOM 6286 C CA . VAL B 1 394 ? 14.219 -24.188 -25.109 1 98.25 394 VAL B CA 1
ATOM 6287 C C . VAL B 1 394 ? 14.086 -25.703 -24.984 1 98.25 394 VAL B C 1
ATOM 6289 O O . VAL B 1 394 ? 14.703 -26.312 -24.109 1 98.25 394 VAL B O 1
ATOM 6292 N N . ALA B 1 395 ? 13.328 -26.328 -25.891 1 98.19 395 ALA B N 1
ATOM 6293 C CA . ALA B 1 395 ? 13.141 -27.766 -25.844 1 98.19 395 ALA B CA 1
ATOM 6294 C C . ALA B 1 395 ? 14.461 -28.5 -26.078 1 98.19 395 ALA B C 1
ATOM 6296 O O . ALA B 1 395 ? 14.758 -29.484 -25.391 1 98.19 395 ALA B O 1
ATOM 6297 N N . SER B 1 396 ? 15.195 -28.016 -27 1 98.25 396 SER B N 1
ATOM 6298 C CA . SER B 1 396 ? 16.484 -28.625 -27.297 1 98.25 396 SER B CA 1
ATOM 6299 C C . SER B 1 396 ? 17.438 -28.484 -26.109 1 98.25 396 SER B C 1
ATOM 6301 O O . SER B 1 396 ? 18.219 -29.391 -25.828 1 98.25 396 SER B O 1
ATOM 6303 N N . ALA B 1 397 ? 17.406 -27.344 -25.484 1 98.38 397 ALA B N 1
ATOM 6304 C CA . ALA B 1 397 ? 18.25 -27.109 -24.312 1 98.38 397 ALA B CA 1
ATOM 6305 C C . ALA B 1 397 ? 17.859 -28.062 -23.172 1 98.38 397 ALA B C 1
ATOM 6307 O O . ALA B 1 397 ? 18.734 -28.609 -22.5 1 98.38 397 ALA B O 1
ATOM 6308 N N . ILE B 1 398 ? 16.547 -28.234 -22.969 1 98 398 ILE B N 1
ATOM 6309 C CA . ILE B 1 398 ? 16.078 -29.141 -21.938 1 98 398 ILE B CA 1
ATOM 6310 C C . ILE B 1 398 ? 16.547 -30.562 -22.234 1 98 398 ILE B C 1
ATOM 6312 O O . ILE B 1 398 ? 17.031 -31.266 -21.359 1 98 398 ILE B O 1
ATOM 6316 N N . TYR B 1 399 ? 16.391 -30.969 -23.484 1 97.94 399 TYR B N 1
ATOM 6317 C CA . TYR B 1 399 ? 16.875 -32.281 -23.891 1 97.94 399 TYR B CA 1
ATOM 6318 C C . TYR B 1 399 ? 18.359 -32.438 -23.562 1 97.94 399 TYR B C 1
ATOM 6320 O O . TYR B 1 399 ? 18.75 -33.438 -22.969 1 97.94 399 TYR B O 1
ATOM 6328 N N . ASP B 1 400 ? 19.109 -31.453 -23.906 1 98 400 ASP B N 1
ATOM 6329 C CA . ASP B 1 400 ? 20.547 -31.516 -23.703 1 98 400 ASP B CA 1
ATOM 6330 C C . ASP B 1 400 ? 20.906 -31.656 -22.234 1 98 400 ASP B C 1
ATOM 6332 O O . ASP B 1 400 ? 21.734 -32.5 -21.875 1 98 400 ASP B O 1
ATOM 6336 N N . VAL B 1 401 ? 20.266 -30.891 -21.391 1 97.06 401 VAL B N 1
ATOM 6337 C CA . VAL B 1 401 ? 20.672 -30.875 -19.984 1 97.06 401 VAL B CA 1
ATOM 6338 C C . VAL B 1 401 ? 20.156 -32.156 -19.297 1 97.06 401 VAL B C 1
ATOM 6340 O O . VAL B 1 401 ? 20.719 -32.562 -18.281 1 97.06 401 VAL B O 1
ATOM 6343 N N . VAL B 1 402 ? 19.109 -32.719 -19.828 1 96.12 402 VAL B N 1
ATOM 6344 C CA . VAL B 1 402 ? 18.562 -33.938 -19.25 1 96.12 402 VAL B CA 1
ATOM 6345 C C . VAL B 1 402 ? 19.438 -35.125 -19.641 1 96.12 402 VAL B C 1
ATOM 6347 O O . VAL B 1 402 ? 19.625 -36.062 -18.844 1 96.12 402 VAL B O 1
ATOM 6350 N N . VAL B 1 403 ? 20 -35.125 -20.781 1 96 403 VAL B N 1
ATOM 6351 C CA . VAL B 1 403 ? 20.75 -36.281 -21.297 1 96 403 VAL B CA 1
ATOM 6352 C C . VAL B 1 403 ? 22.219 -36.125 -20.891 1 96 403 VAL B C 1
ATOM 6354 O O . VAL B 1 403 ? 22.953 -37.125 -20.844 1 96 403 VAL B O 1
ATOM 6357 N N . ASN B 1 404 ? 22.719 -34.938 -20.719 1 88.06 404 ASN B N 1
ATOM 6358 C CA . ASN B 1 404 ? 24.125 -34.688 -20.406 1 88.06 404 ASN B CA 1
ATOM 6359 C C . ASN B 1 404 ? 24.297 -34.094 -19.016 1 88.06 404 ASN B C 1
ATOM 6361 O O . ASN B 1 404 ? 25.422 -33.906 -18.547 1 88.06 404 ASN B O 1
#

InterPro domains:
  IPR000796 Aspartate/other aminotransferase [PR00799] (180-199)
  IPR000796 Aspartate/other aminotransferase [PR00799] (211-223)
  IPR000796 Aspartate/other aminotransferase [PR00799] (279-304)
  IPR000796 Aspartate/other aminotransferase [PR00799] (347-365)
  IPR000796 Aspartate/other aminotransferase [PTHR11879] (3-402)
  IPR004838 Aminotransferases, class-I, pyridoxal-phosphate-binding site [PS00105] (249-262)
  IPR004839 Aminotransferase, class I/classII, large domain [PF00155] (30-398)
  IPR015421 Pyridoxal phosphate-dependent transferase, major domain [G3DSA:3.40.640.10] (64-306)
  IPR015422 Pyridoxal phosphate-dependent transferase, small domain [G3DSA:3.90.1150.10] (8-398)
  IPR015424 Pyridoxal phosphate-dependent transferase [SSF53383] (3-402)

Sequence (808 aa):
MSSKYADVPIADPVEVFAVSAAYRADPDPNKVNLSVGAYRTNEGKPWVLPVVHKVELQIASDPTLNHEYLPILGFPDFRSSAIRLLLGEGNPAIVENRVVGVQSLGGTGAIRLSADFYRTINKADTVYVSSPTWGNHKGVYMAAGFTNVKEYRYWDAQTRSLDINGMVEDLSAAKENSVVILHAVAHNPTGVDPTHDQWKQIADVCEERKVLVLMDIAYQGFATGDLVADAWAPRYFASRGFEFLTAQSFSKNFGLYNERIGNLVLVCNTTNAMERCSSQLEIIVRRIWSNPPNHGARVVATVLNNPSYYNEWQESVKVMANRIKEMRKQLYEKLKSLETPGTWEHIITQIGMFSFTGLNPTQVDKMVKKFHIYLIKQGRINMCGLNSSNLDYVASAIYDVVVNMSSKYADVPIADPVEVFAVSAAYRADPDPNKVNLSVGAYRTNEGKPWVLPVVHKVELQIASDPTLNHEYLPILGFPDFRSSAIRLLLGEGNPAIVENRVVGVQSLGGTGAIRLSADFYRTINKADTVYVSSPTWGNHKGVYMAAGFTNVKEYRYWDAQTRSLDINGMVEDLSAAKENSVVILHAVAHNPTGVDPTHDQWKQIADVCEERKVLVLMDIAYQGFATGDLVADAWAPRYFASRGFEFLTAQSFSKNFGLYNERIGNLVLVCNTTNAMERCSSQLEIIVRRIWSNPPNHGARVVATVLNNPSYYNEWQESVKVMANRIKEMRKQLYEKLKSLETPGTWEHIITQIGMFSFTGLNPTQVDKMVKKFHIYLIKQGRINMCGLNSSNLDYVASAIYDVVVN